Protein AF-0000000065790486 (afdb_homodimer)

Nearest PDB structures (foldseek):
  1aoz-assembly1_A  TM=9.910E-01  e=0.000E+00  Cucurbita melopepo
  6klg-assembly1_A  TM=8.891E-01  e=6.382E-52  Zea mays
  2ih9-assembly1_A  TM=8.666E-01  e=2.551E-41  Melanocarpus albomyces
  3div-assembly1_A  TM=8.352E-01  e=4.428E-42  Cerrena
  5lm8-assembly1_A  TM=8.153E-01  e=9.816E-42  Aspergillus niger

Organism: Cucurbita pepo var. melopepo (NCBI:txid3665)

InterPro domains:
  IPR001117 Multicopper oxidase, second cupredoxin domain [PF00394] (138-299)
  IPR002355 Multicopper oxidase, copper-binding site [PS00080] (506-517)
  IPR008972 Cupredoxin [G3DSA:2.60.40.420] (1-130)
  IPR008972 Cupredoxin [G3DSA:2.60.40.420] (131-336)
  IPR008972 Cupredoxin [G3DSA:2.60.40.420] (337-552)
  IPR008972 Cupredoxin [SSF49503] (3-147)
  IPR008972 Cupredoxin [SSF49503] (130-335)
  IPR008972 Cupredoxin [SSF49503] (339-540)
  IPR011706 Multicopper oxidase, C-terminal [PF07731] (408-524)
  IPR011707 Multicopper oxidase-like, N-terminal [PF07732] (10-125)
  IPR017760 L-ascorbate oxidase, plants [TIGR03388] (3-541)
  IPR033138 Multicopper oxidases, conserved site [PS00079] (501-521)
  IPR034258 Ascorbate oxidase, second cupredoxin domain [cd13871] (134-298)
  IPR034259 Ascorbate oxidase, first cupredoxin domain [cd13845] (4-123)
  IPR034267 Ascorbate oxidase, third cupredoxin domain [cd13893] (343-532)
  IPR045087 Multicopper oxidase [PTHR11709] (19-524)

Sequence (1104 aa):
SQIRHYKWEVEYMFWAPNCNENIVMGINGQFPGPTIRANAGDSVVVELTNKLHTEGVVIHWHGILQRGTPWADGTASISQCAINPGETFFYNFTVDNPGTFFYHGHLGMQRSAGLYGSLIVDPPQGKKEPFHYDGEINLLLSDWWHQSIHKQEVGLSSKPIRWIGEPQTILLNGRGQFDCSIAAKYDSNLEPCKLKGSESCAPYIFHVSPKKTYRIRIASTTALAALNFAIGNHQLLVVEADGNYVQPFYTSDIDIYSGESYSVLITTDQNPSENYWVSVGTRARHPNTPPGLTLLNYLPNSVSKLPTSPPPQTPAWDDFDRSKNFTYRITAAMGSPKPPVKFNRRIFLLNTQNVINGYVKWAINDVSLALPPTPYLGAMKYNLLHAFDQNPPPEVFPEDYDIDTPPTNEKTRIGNGVYQFKIGEVVDVILQNANMMKENLSETHPWHLHGHDFWVLGYGDGKFSAEEESSLNLKNPPLRNTVVIFPYGWTAIRFVADNPGVWAFHCHIEPHLHMGMGVVFAEGVEKVGRIPTKALACGGTAKSLINNPKNPSQIRHYKWEVEYMFWAPNCNENIVMGINGQFPGPTIRANAGDSVVVELTNKLHTEGVVIHWHGILQRGTPWADGTASISQCAINPGETFFYNFTVDNPGTFFYHGHLGMQRSAGLYGSLIVDPPQGKKEPFHYDGEINLLLSDWWHQSIHKQEVGLSSKPIRWIGEPQTILLNGRGQFDCSIAAKYDSNLEPCKLKGSESCAPYIFHVSPKKTYRIRIASTTALAALNFAIGNHQLLVVEADGNYVQPFYTSDIDIYSGESYSVLITTDQNPSENYWVSVGTRARHPNTPPGLTLLNYLPNSVSKLPTSPPPQTPAWDDFDRSKNFTYRITAAMGSPKPPVKFNRRIFLLNTQNVINGYVKWAINDVSLALPPTPYLGAMKYNLLHAFDQNPPPEVFPEDYDIDTPPTNEKTRIGNGVYQFKIGEVVDVILQNANMMKENLSETHPWHLHGHDFWVLGYGDGKFSAEEESSLNLKNPPLRNTVVIFPYGWTAIRFVADNPGVWAFHCHIEPHLHMGMGVVFAEGVEKVGRIPTKALACGGTAKSLINNPKNP

pLDDT: mean 95.93, std 5.56, range [37.62, 98.88]

Foldseek 3Di:
DEEAEEEWEWEWDWADQAPDIDIATDIPPDFQYDEAEEAAFYKYKYWYAYQYDFDFWWKAWFLAQQFLHQLLRTADLASFHTAGHGGIDIRIGGRHAFFKTKMAIHPQLNLQRRGMGTYGYHYPPPDDDPDDFDEEAEKEKEFHAPDHSVVQLVQQFDFVHDHRDGGQEIGISSAFHGQADCQCVVPVVHHHDPDPQPGSRRDDAAEDEAQTKYKYKYAYQYQAFWKKKAKPPKWWWWQDKARAGWDTDIDRMAIDGHSIMTITMIHRHPDLQFKIKIWMATAQDDDPYDIGIYIHHHPPHDRSRHGPDGHDDDPDRPPVVVNCVRQVPTWHDPPDDFDDPDAPEEFEWEWEWAADPSRIFIDTLLEFEDRFNFHPLLCVLQVVPVRFPADADHRYHDPPDDQQAHDPSPRHDYGHHAAEDEAFGKYKYKYFWGAYNDHPDTTKFKKFKHSWWKFWQDKFAADDDPVCVVVTHRDTTHTHGIDMHGGNMITMIITGRHRAGKIKIFGSNSSNVSRGGTHIYGYNSNPNPDHDPNRGCIDPSVVCCVVPVPSD/DEEAEEEWEWEWDWADQAPDIDIATDIPPDFQYDEAEEAAFYKYKYWYAYQYDFDFWWKAWFLAQQFLHQLLRTADLASFHTAGHGGIDIRIGGRHAFFKTKMAIHPQLNLQRRGMYTYGYHYPPPDDDPDDFDEEAEKEKEFHAPDHSVVQLVQQFDFVHDHRDGGQEIGISSAFHGQADCQCVVPVVHHHDDDPQPGSRRDDEAEDEAQTKYKYKYAYQYQAFWKKKAKPPKWWWWQDKARAGWDTDIDRIAIDGHSIMTITMIHRHPDLQFKIKIWMGTAQDDDPYDIGIYIHHHPPHDRSRHGPDGHDDDPDRPPVVVNCVRQVPTWHDPPDDFDDPDAPEEFEWEWEWAADPSRIFIDTLQEFADRFNFHPLLCVLQVVPVRFDADADHRYHDPPDDQQAHDPSPRHDYGNHEAEDEAFGKYKYKYFWGAYNDHPDTTKFKKFKHSWWKFWQDKFAADDDPVCVVVTHRDTTHTHGIDMHGGNMITMIITGRHRAGKMKIFGSNSSNVSRGGIHIYHYNSNPNPDHDCNRGCIDPSVVCCVVPVPSD

Structure (mmCIF, N/CA/C/O backbone):
data_AF-0000000065790486-model_v1
#
loop_
_entity.id
_entity.type
_entity.pdbx_description
1 polymer 'L-ascorbate oxidase'
#
loop_
_atom_site.group_PDB
_atom_site.id
_atom_site.type_symbol
_atom_site.label_atom_id
_atom_site.label_alt_id
_atom_site.label_comp_id
_atom_site.label_asym_id
_atom_site.label_entity_id
_atom_site.label_seq_id
_atom_site.pdbx_PDB_ins_code
_atom_site.Cartn_x
_atom_site.Cartn_y
_atom_site.Cartn_z
_atom_site.occupancy
_atom_site.B_iso_or_equiv
_atom_site.auth_seq_id
_atom_site.auth_comp_id
_atom_site.auth_asym_id
_atom_site.auth_atom_id
_atom_site.pdbx_PDB_model_num
ATOM 1 N N . SER A 1 1 ? 9.633 37.312 -9.703 1 84.88 1 SER A N 1
ATOM 2 C CA . SER A 1 1 ? 9.078 35.938 -9.641 1 84.88 1 SER A CA 1
ATOM 3 C C . SER A 1 1 ? 9.969 34.938 -10.359 1 84.88 1 SER A C 1
ATOM 5 O O . SER A 1 1 ? 10.492 35.219 -11.438 1 84.88 1 SER A O 1
ATOM 7 N N . GLN A 1 2 ? 10.352 33.969 -9.633 1 91.88 2 GLN A N 1
ATOM 8 C CA . GLN A 1 2 ? 11.211 32.906 -10.156 1 91.88 2 GLN A CA 1
ATOM 9 C C . GLN A 1 2 ? 10.492 31.562 -10.164 1 91.88 2 GLN A C 1
ATOM 11 O O . GLN A 1 2 ? 9.469 31.391 -9.484 1 91.88 2 GLN A O 1
ATOM 16 N N . ILE A 1 3 ? 10.945 30.75 -11.039 1 95.62 3 ILE A N 1
ATOM 17 C CA . ILE A 1 3 ? 10.477 29.375 -11.039 1 95.62 3 ILE A CA 1
ATOM 18 C C . ILE A 1 3 ? 11.422 28.5 -10.203 1 95.62 3 ILE A C 1
ATOM 20 O O . ILE A 1 3 ? 12.625 28.453 -10.461 1 95.62 3 ILE A O 1
ATOM 24 N N . ARG A 1 4 ? 10.93 27.953 -9.148 1 96.88 4 ARG A N 1
ATOM 25 C CA . ARG A 1 4 ? 11.664 26.984 -8.336 1 96.88 4 ARG A CA 1
ATOM 26 C C . ARG A 1 4 ? 11.32 25.562 -8.734 1 96.88 4 ARG A C 1
ATOM 28 O O . ARG A 1 4 ? 10.203 25.094 -8.516 1 96.88 4 ARG A O 1
ATOM 35 N N . HIS A 1 5 ? 12.305 24.828 -9.289 1 97.38 5 HIS A N 1
ATOM 36 C CA . HIS A 1 5 ? 12.055 23.484 -9.82 1 97.38 5 HIS A CA 1
ATOM 37 C C . HIS A 1 5 ? 12.633 22.422 -8.906 1 97.38 5 HIS A C 1
ATOM 39 O O . HIS A 1 5 ? 13.773 22.531 -8.453 1 97.38 5 HIS A O 1
ATOM 45 N N . TYR A 1 6 ? 11.852 21.422 -8.617 1 98.19 6 TYR A N 1
ATOM 46 C CA . TYR A 1 6 ? 12.242 20.281 -7.805 1 98.19 6 TYR A CA 1
ATOM 47 C C . TYR A 1 6 ? 11.906 18.969 -8.5 1 98.19 6 TYR A C 1
ATOM 49 O O . TYR A 1 6 ? 10.867 18.844 -9.156 1 98.19 6 TYR A O 1
ATOM 57 N N . LYS A 1 7 ? 12.773 18 -8.477 1 98.56 7 LYS A N 1
ATOM 58 C CA . LYS A 1 7 ? 12.523 16.625 -8.914 1 98.56 7 LYS A CA 1
ATOM 59 C C . LYS A 1 7 ? 12.445 15.672 -7.727 1 98.56 7 LYS A C 1
ATOM 61 O O . LYS A 1 7 ? 13.43 15.5 -7.004 1 98.56 7 LYS A O 1
ATOM 66 N N . TRP A 1 8 ? 11.289 15.109 -7.559 1 98.81 8 TRP A N 1
ATOM 67 C CA . TRP A 1 8 ? 11.062 14.297 -6.367 1 98.81 8 TRP A CA 1
ATOM 68 C C . TRP A 1 8 ? 10.719 12.859 -6.746 1 98.81 8 TRP A C 1
ATOM 70 O O . TRP A 1 8 ? 9.984 12.625 -7.707 1 98.81 8 TRP A O 1
ATOM 80 N N . GLU A 1 9 ? 11.305 11.93 -6.086 1 98.69 9 GLU A N 1
ATOM 81 C CA . GLU A 1 9 ? 10.898 10.523 -6.043 1 98.69 9 GLU A CA 1
ATOM 82 C C . GLU A 1 9 ? 10.383 10.141 -4.66 1 98.69 9 GLU A C 1
ATOM 84 O O . GLU A 1 9 ? 11.094 10.297 -3.664 1 98.69 9 GLU A O 1
ATOM 89 N N . VAL A 1 10 ? 9.141 9.695 -4.594 1 98.81 10 VAL A N 1
ATOM 90 C CA . VAL A 1 10 ? 8.562 9.242 -3.334 1 98.81 10 VAL A CA 1
ATOM 91 C C . VAL A 1 10 ? 8.695 7.723 -3.227 1 98.81 10 VAL A C 1
ATOM 93 O O . VAL A 1 10 ? 8.305 6.992 -4.145 1 98.81 10 VAL A O 1
ATOM 96 N N . GLU A 1 11 ? 9.211 7.238 -2.148 1 98.44 11 GLU A N 1
ATOM 97 C CA . GLU A 1 11 ? 9.406 5.805 -1.949 1 98.44 11 GLU A CA 1
ATOM 98 C C . GLU A 1 11 ? 9.383 5.445 -0.467 1 98.44 11 GLU A C 1
ATOM 100 O O . GLU A 1 11 ? 9.516 6.32 0.392 1 98.44 11 GLU A O 1
ATOM 105 N N . TYR A 1 12 ? 9.141 4.168 -0.154 1 98.44 12 TYR A N 1
ATOM 106 C CA . TYR A 1 12 ? 9.445 3.658 1.177 1 98.44 12 TYR A CA 1
ATOM 107 C C . TYR A 1 12 ? 10.93 3.371 1.323 1 98.44 12 TYR A C 1
ATOM 109 O O . TYR A 1 12 ? 11.586 2.926 0.374 1 98.44 12 TYR A O 1
ATOM 117 N N . MET A 1 13 ? 11.469 3.594 2.475 1 98 13 MET A N 1
ATOM 118 C CA . MET A 1 13 ? 12.859 3.299 2.795 1 98 13 MET A CA 1
ATOM 119 C C . MET A 1 13 ? 13.008 2.875 4.254 1 98 13 MET A C 1
ATOM 121 O O . MET A 1 13 ? 12.172 3.217 5.09 1 98 13 MET A O 1
ATOM 125 N N . PHE A 1 14 ? 14 2.07 4.562 1 97.75 14 PHE A N 1
ATOM 126 C CA . PHE A 1 14 ? 14.32 1.779 5.957 1 97.75 14 PHE A CA 1
ATOM 127 C C . PHE A 1 14 ? 14.898 3.006 6.648 1 97.75 14 PHE A C 1
ATOM 129 O O . PHE A 1 14 ? 15.711 3.727 6.062 1 97.75 14 PHE A O 1
ATOM 136 N N . TRP A 1 15 ? 14.445 3.312 7.773 1 97.44 15 TRP A N 1
ATOM 137 C CA . TRP A 1 15 ? 14.906 4.418 8.609 1 97.44 15 TRP A CA 1
ATOM 138 C C . TRP A 1 15 ? 14.672 4.117 10.086 1 97.44 15 TRP A C 1
ATOM 140 O O . TRP A 1 15 ? 14.125 3.07 10.43 1 97.44 15 TRP A O 1
ATOM 150 N N . ALA A 1 16 ? 15.25 4.914 10.969 1 97.12 16 ALA A N 1
ATOM 151 C CA . ALA A 1 16 ? 15.062 4.758 12.406 1 97.12 16 ALA A CA 1
ATOM 152 C C . ALA A 1 16 ? 14.828 6.105 13.078 1 97.12 16 ALA A C 1
ATOM 154 O O . ALA A 1 16 ? 15.727 6.645 13.727 1 97.12 16 ALA A O 1
ATOM 155 N N . PRO A 1 17 ? 13.57 6.598 12.961 1 97.12 17 PRO A N 1
ATOM 156 C CA . PRO A 1 17 ? 13.289 7.934 13.492 1 97.12 17 PRO A CA 1
ATOM 157 C C . PRO A 1 17 ? 13.531 8.031 15 1 97.12 17 PRO A C 1
ATOM 159 O O . PRO A 1 17 ? 13.828 9.117 15.508 1 97.12 17 PRO A O 1
ATOM 162 N N . ASN A 1 18 ? 13.344 6.969 15.75 1 97.44 18 ASN A N 1
ATOM 163 C CA . ASN A 1 18 ? 13.531 6.957 17.203 1 97.44 18 ASN A CA 1
ATOM 164 C C . ASN A 1 18 ? 14.391 5.773 17.641 1 97.44 18 ASN A C 1
ATOM 166 O O . ASN A 1 18 ? 14.109 5.141 18.656 1 97.44 18 ASN A O 1
ATOM 170 N N . CYS A 1 19 ? 15.32 5.371 16.844 1 95.81 19 CYS A N 1
ATOM 171 C CA . CYS A 1 19 ? 16.344 4.348 17.031 1 95.81 19 CYS A CA 1
ATOM 172 C C . CYS A 1 19 ? 15.742 2.951 16.922 1 95.81 19 CYS A C 1
ATOM 174 O O . CYS A 1 19 ? 16.422 1.955 17.172 1 95.81 19 CYS A O 1
ATOM 176 N N . ASN A 1 20 ? 14.516 2.836 16.656 1 96.56 20 ASN A N 1
ATOM 177 C CA . ASN A 1 20 ? 13.852 1.607 16.234 1 96.56 20 ASN A CA 1
ATOM 178 C C . ASN A 1 20 ? 13.594 1.6 14.727 1 96.56 20 ASN A C 1
ATOM 180 O O . ASN A 1 20 ? 12.805 2.4 14.219 1 96.56 20 ASN A O 1
ATOM 184 N N . GLU A 1 21 ? 14.219 0.674 14.039 1 96.44 21 GLU A N 1
ATOM 185 C CA . GLU A 1 21 ? 14.141 0.672 12.578 1 96.44 21 GLU A CA 1
ATOM 186 C C . GLU A 1 21 ? 12.75 0.271 12.102 1 96.44 21 GLU A C 1
ATOM 188 O O . GLU A 1 21 ? 12.117 -0.616 12.68 1 96.44 21 GLU A O 1
ATOM 193 N N . ASN A 1 22 ? 12.281 0.844 11.109 1 96.94 22 ASN A N 1
ATOM 194 C CA . ASN A 1 22 ? 11.039 0.578 10.391 1 96.94 22 ASN A CA 1
ATOM 195 C C . ASN A 1 22 ? 11.094 1.123 8.961 1 96.94 22 ASN A C 1
ATOM 197 O O . ASN A 1 22 ? 12.156 1.536 8.492 1 96.94 22 ASN A O 1
ATOM 201 N N . ILE A 1 23 ? 10.008 1.028 8.25 1 97.75 23 ILE A N 1
ATOM 202 C CA . ILE A 1 23 ? 9.977 1.684 6.945 1 97.75 23 ILE A CA 1
ATOM 203 C C . ILE A 1 23 ? 9.266 3.031 7.062 1 97.75 23 ILE A C 1
ATOM 205 O O . ILE A 1 23 ? 8.305 3.168 7.824 1 97.75 23 ILE A O 1
ATOM 209 N N . VAL A 1 24 ? 9.805 4.043 6.398 1 98.19 24 VAL A N 1
ATOM 210 C CA . VAL A 1 24 ? 9.234 5.387 6.344 1 98.19 24 VAL A CA 1
ATOM 211 C C . VAL A 1 24 ? 9.047 5.809 4.891 1 98.19 24 VAL A C 1
ATOM 213 O O . VAL A 1 24 ? 9.773 5.352 4.004 1 98.19 24 VAL A O 1
ATOM 216 N N . MET A 1 25 ? 8.008 6.539 4.605 1 98.44 25 MET A N 1
ATOM 217 C CA . MET A 1 25 ? 7.855 7.16 3.291 1 98.44 25 MET A CA 1
ATOM 218 C C . MET A 1 25 ? 8.719 8.414 3.178 1 98.44 25 MET A C 1
ATOM 220 O O . MET A 1 25 ? 8.531 9.367 3.938 1 98.44 25 MET A O 1
ATOM 224 N N . GLY A 1 26 ? 9.68 8.391 2.307 1 98.31 26 GLY A N 1
ATOM 225 C CA . GLY A 1 26 ? 10.586 9.516 2.135 1 98.31 26 GLY A CA 1
ATOM 226 C C . GLY A 1 26 ? 10.602 10.055 0.718 1 98.31 26 GLY A C 1
ATOM 227 O O . GLY A 1 26 ? 9.891 9.547 -0.155 1 98.31 26 GLY A O 1
ATOM 228 N N . ILE A 1 27 ? 11.227 11.125 0.524 1 98.69 27 ILE A N 1
ATOM 229 C CA . ILE A 1 27 ? 11.422 11.781 -0.765 1 98.69 27 ILE A CA 1
ATOM 230 C C . ILE A 1 27 ? 12.914 11.883 -1.068 1 98.69 27 ILE A C 1
ATOM 232 O O . ILE A 1 27 ? 13.68 12.445 -0.279 1 98.69 27 ILE A O 1
ATOM 236 N N . ASN A 1 28 ? 13.344 11.367 -2.213 1 97.94 28 ASN A N 1
ATOM 237 C CA . ASN A 1 28 ? 14.734 11.43 -2.645 1 97.94 28 ASN A CA 1
ATOM 238 C C . ASN A 1 28 ? 15.672 10.875 -1.575 1 97.94 28 ASN A C 1
ATOM 240 O O . ASN A 1 28 ? 16.734 11.453 -1.315 1 97.94 28 ASN A O 1
ATOM 244 N N . GLY A 1 29 ? 15.25 9.867 -0.868 1 96.12 29 GLY A N 1
ATOM 245 C CA . GLY A 1 29 ? 16.078 9.219 0.132 1 96.12 29 GLY A CA 1
ATOM 246 C C . GLY A 1 29 ? 16.172 10 1.428 1 96.12 29 GLY A C 1
ATOM 247 O O . GLY A 1 29 ? 17.047 9.734 2.256 1 96.12 29 GLY A O 1
ATOM 248 N N . GLN A 1 30 ? 15.266 10.93 1.55 1 96.5 30 GLN A N 1
ATOM 249 C CA . GLN A 1 30 ? 15.328 11.805 2.717 1 96.5 30 GLN A CA 1
ATOM 250 C C . GLN A 1 30 ? 14.055 11.703 3.547 1 96.5 30 GLN A C 1
ATOM 252 O O . GLN A 1 30 ? 12.953 11.586 2.998 1 96.5 30 GLN A O 1
ATOM 257 N N . PHE A 1 31 ? 14.258 11.797 5.023 1 98 31 PHE A N 1
ATOM 258 C CA . PHE A 1 31 ? 13.164 11.898 5.984 1 98 31 PHE A CA 1
ATOM 259 C C . PHE A 1 31 ? 13.516 12.867 7.105 1 98 31 PHE A C 1
ATOM 261 O O . PHE A 1 31 ? 14.562 12.734 7.742 1 98 31 PHE A O 1
ATOM 268 N N . PRO A 1 32 ? 12.68 13.875 7.34 1 98.12 32 PRO A N 1
ATOM 269 C CA . PRO A 1 32 ? 11.516 14.273 6.543 1 98.12 32 PRO A CA 1
ATOM 270 C C . PRO A 1 32 ? 11.898 14.711 5.129 1 98.12 32 PRO A C 1
ATOM 272 O O . PRO A 1 32 ? 13.086 14.773 4.793 1 98.12 32 PRO A O 1
ATOM 275 N N . GLY A 1 33 ? 10.883 14.891 4.309 1 98.44 33 GLY A N 1
ATOM 276 C CA . GLY A 1 33 ? 11.141 15.336 2.949 1 98.44 33 GLY A CA 1
ATOM 277 C C . GLY A 1 33 ? 11.883 16.656 2.887 1 98.44 33 GLY A C 1
ATOM 278 O O . GLY A 1 33 ? 12.031 17.344 3.9 1 98.44 33 GLY A O 1
ATOM 279 N N . PRO A 1 34 ? 12.352 17.016 1.718 1 98.12 34 PRO A N 1
ATOM 280 C CA . PRO A 1 34 ? 13.133 18.25 1.569 1 98.12 34 PRO A CA 1
ATOM 281 C C . PRO A 1 34 ? 12.305 19.5 1.821 1 98.12 34 PRO A C 1
ATOM 283 O O . PRO A 1 34 ? 11.109 19.531 1.509 1 98.12 34 PRO A O 1
ATOM 286 N N . THR A 1 35 ? 12.977 20.516 2.361 1 98.12 35 THR A N 1
ATOM 287 C CA . THR A 1 35 ? 12.336 21.812 2.559 1 98.12 35 THR A CA 1
ATOM 288 C C . THR A 1 35 ? 12.242 22.578 1.24 1 98.12 35 THR A C 1
ATOM 290 O O . THR A 1 35 ? 13.227 22.688 0.508 1 98.12 35 THR A O 1
ATOM 293 N N . ILE A 1 36 ? 11.102 23.031 0.894 1 98.38 36 ILE A N 1
ATOM 294 C CA . ILE A 1 36 ? 10.938 23.969 -0.2 1 98.38 36 ILE A CA 1
ATOM 295 C C . ILE A 1 36 ? 11.039 25.406 0.335 1 98.38 36 ILE A C 1
ATOM 297 O O . ILE A 1 36 ? 10.391 25.75 1.327 1 98.38 36 ILE A O 1
ATOM 301 N N . ARG A 1 37 ? 11.859 26.203 -0.254 1 97.38 37 ARG A N 1
ATOM 302 C CA . ARG A 1 37 ? 11.93 27.625 0.058 1 97.38 37 ARG A CA 1
ATOM 303 C C . ARG A 1 37 ? 11.773 28.469 -1.203 1 97.38 37 ARG A C 1
ATOM 305 O O . ARG A 1 37 ? 12.391 28.172 -2.232 1 97.38 37 ARG A O 1
ATOM 312 N N . ALA A 1 38 ? 10.914 29.406 -1.113 1 97.62 38 ALA A N 1
ATOM 313 C CA . ALA A 1 38 ? 10.641 30.312 -2.232 1 97.62 38 ALA A CA 1
ATOM 314 C C . ALA A 1 38 ? 10.266 31.703 -1.739 1 97.62 38 ALA A C 1
ATOM 316 O O . ALA A 1 38 ? 10.164 31.938 -0.532 1 97.62 38 ALA A O 1
ATOM 317 N N . ASN A 1 39 ? 10.203 32.656 -2.691 1 97.12 39 ASN A N 1
ATOM 318 C CA . ASN A 1 39 ? 9.672 34 -2.408 1 97.12 39 ASN A CA 1
ATOM 319 C C . ASN A 1 39 ? 8.227 34.125 -2.877 1 97.12 39 ASN A C 1
ATOM 321 O O . ASN A 1 39 ? 7.832 33.531 -3.875 1 97.12 39 ASN A O 1
ATOM 325 N N . ALA A 1 40 ? 7.492 34.906 -2.107 1 97.31 40 ALA A N 1
ATOM 326 C CA . ALA A 1 40 ? 6.121 35.188 -2.543 1 97.31 40 ALA A CA 1
ATOM 327 C C . ALA A 1 40 ? 6.094 35.656 -3.992 1 97.31 40 ALA A C 1
ATOM 329 O O . ALA A 1 40 ? 6.859 36.531 -4.379 1 97.31 40 ALA A O 1
ATOM 330 N N . GLY A 1 41 ? 5.273 35 -4.754 1 96.06 41 GLY A N 1
ATOM 331 C CA . GLY A 1 41 ? 5.184 35.312 -6.172 1 96.06 41 GLY A CA 1
ATOM 332 C C . GLY A 1 41 ? 5.898 34.312 -7.051 1 96.06 41 GLY A C 1
ATOM 333 O O . GLY A 1 41 ? 5.664 34.25 -8.258 1 96.06 41 GLY A O 1
ATOM 334 N N . ASP A 1 42 ? 6.762 33.5 -6.441 1 97.44 42 ASP A N 1
ATOM 335 C CA . ASP A 1 42 ? 7.473 32.469 -7.199 1 97.44 42 ASP A CA 1
ATOM 336 C C . ASP A 1 42 ? 6.527 31.359 -7.625 1 97.44 42 ASP A C 1
ATOM 338 O O . ASP A 1 42 ? 5.488 31.141 -6.996 1 97.44 42 ASP A O 1
ATOM 342 N N . SER A 1 43 ? 6.883 30.703 -8.711 1 97.75 43 SER A N 1
ATOM 343 C CA . SER A 1 43 ? 6.254 29.438 -9.094 1 97.75 43 SER A CA 1
ATOM 344 C C . SER A 1 43 ? 7.055 28.25 -8.586 1 97.75 43 SER A C 1
ATOM 346 O O . SER A 1 43 ? 8.273 28.203 -8.742 1 97.75 43 SER A O 1
ATOM 348 N N . VAL A 1 44 ? 6.367 27.359 -7.938 1 98.5 44 VAL A N 1
ATOM 349 C CA . VAL A 1 44 ? 6.973 26.109 -7.488 1 98.5 44 VAL A CA 1
ATOM 350 C C . VAL A 1 44 ? 6.559 24.969 -8.414 1 98.5 44 VAL A C 1
ATOM 352 O O . VAL A 1 44 ? 5.367 24.719 -8.594 1 98.5 44 VAL A O 1
ATOM 355 N N . VAL A 1 45 ? 7.508 24.375 -9.047 1 98.56 45 VAL A N 1
ATOM 356 C CA . VAL A 1 45 ? 7.273 23.234 -9.93 1 98.56 45 VAL A CA 1
ATOM 357 C C . VAL A 1 45 ? 7.91 21.969 -9.336 1 98.56 45 VAL A C 1
ATOM 359 O O . VAL A 1 45 ? 9.133 21.906 -9.172 1 98.56 45 VAL A O 1
ATOM 362 N N . VAL A 1 46 ? 7.121 21 -8.969 1 98.69 46 VAL A N 1
ATOM 363 C CA . VAL A 1 46 ? 7.609 19.734 -8.43 1 98.69 46 VAL A CA 1
ATOM 364 C C . VAL A 1 46 ? 7.281 18.609 -9.398 1 98.69 46 VAL A C 1
ATOM 366 O O . VAL A 1 46 ? 6.113 18.266 -9.594 1 98.69 46 VAL A O 1
ATOM 369 N N . GLU A 1 47 ? 8.281 18.109 -10.07 1 98.56 47 GLU A N 1
ATOM 370 C CA . GLU A 1 47 ? 8.172 16.859 -10.828 1 98.56 47 GLU A CA 1
ATOM 371 C C . GLU A 1 47 ? 8.227 15.648 -9.914 1 98.56 47 GLU A C 1
ATOM 373 O O . GLU A 1 47 ? 9.312 15.211 -9.516 1 98.56 47 GLU A O 1
ATOM 378 N N . LEU A 1 48 ? 7.062 15.078 -9.617 1 98.69 48 LEU A N 1
ATOM 379 C CA . LEU A 1 48 ? 6.973 14 -8.641 1 98.69 48 LEU A CA 1
ATOM 380 C C . LEU A 1 48 ? 6.801 12.648 -9.328 1 98.69 48 LEU A C 1
ATOM 382 O O . LEU A 1 48 ? 5.832 12.438 -10.062 1 98.69 48 LEU A O 1
ATOM 386 N N . THR A 1 49 ? 7.742 11.742 -9.133 1 98.56 49 THR A N 1
ATOM 387 C CA . THR A 1 49 ? 7.629 10.359 -9.586 1 98.56 49 THR A CA 1
ATOM 388 C C . THR A 1 49 ? 7.289 9.43 -8.43 1 98.56 49 THR A C 1
ATOM 390 O O . THR A 1 49 ? 7.953 9.453 -7.391 1 98.56 49 THR A O 1
ATOM 393 N N . ASN A 1 50 ? 6.234 8.688 -8.602 1 98.62 50 ASN A N 1
ATOM 394 C CA . ASN A 1 50 ? 5.828 7.707 -7.598 1 98.62 50 ASN A CA 1
ATOM 395 C C . ASN A 1 50 ? 6.648 6.426 -7.699 1 98.62 50 ASN A C 1
ATOM 397 O O . ASN A 1 50 ? 6.438 5.621 -8.609 1 98.62 50 ASN A O 1
ATOM 401 N N . LYS A 1 51 ? 7.527 6.203 -6.734 1 98.25 51 LYS A N 1
ATOM 402 C CA . LYS A 1 51 ? 8.359 5.008 -6.727 1 98.25 51 LYS A CA 1
ATOM 403 C C . LYS A 1 51 ? 7.844 3.982 -5.723 1 98.25 51 LYS A C 1
ATOM 405 O O . LYS A 1 51 ? 8.547 3.021 -5.391 1 98.25 51 LYS A O 1
ATOM 410 N N . LEU A 1 52 ? 6.648 4.203 -5.195 1 98.25 52 LEU A N 1
ATOM 411 C CA . LEU A 1 52 ? 6.02 3.166 -4.387 1 98.25 52 LEU A CA 1
ATOM 412 C C . LEU A 1 52 ? 5.656 1.958 -5.242 1 98.25 52 LEU A C 1
ATOM 414 O O . LEU A 1 52 ? 5.359 2.1 -6.43 1 98.25 52 LEU A O 1
ATOM 418 N N . HIS A 1 53 ? 5.605 0.811 -4.609 1 96.88 53 HIS A N 1
ATOM 419 C CA . HIS A 1 53 ? 5.473 -0.417 -5.387 1 96.88 53 HIS A CA 1
ATOM 420 C C . HIS A 1 53 ? 4.035 -0.626 -5.844 1 96.88 53 HIS A C 1
ATOM 422 O O . HIS A 1 53 ? 3.795 -1.112 -6.953 1 96.88 53 HIS A O 1
ATOM 428 N N . THR A 1 54 ? 3.098 -0.307 -4.965 1 98.12 54 THR A N 1
ATOM 429 C CA . THR A 1 54 ? 1.725 -0.655 -5.312 1 98.12 54 THR A CA 1
ATOM 430 C C . THR A 1 54 ? 0.771 0.482 -4.957 1 98.12 54 THR A C 1
ATOM 432 O O . THR A 1 54 ? -0.391 0.477 -5.371 1 98.12 54 THR A O 1
ATOM 435 N N . GLU A 1 55 ? 1.197 1.508 -4.184 1 98.56 55 GLU A N 1
ATOM 436 C CA . GLU A 1 55 ? 0.326 2.555 -3.656 1 98.56 55 GLU A CA 1
ATOM 437 C C . GLU A 1 55 ? 0.32 3.777 -4.566 1 98.56 55 GLU A C 1
ATOM 439 O O . GLU A 1 55 ? 1.349 4.133 -5.148 1 98.56 55 GLU A O 1
ATOM 444 N N . GLY A 1 56 ? -0.881 4.418 -4.656 1 98.31 56 GLY A N 1
ATOM 445 C CA . GLY A 1 56 ? -0.917 5.77 -5.191 1 98.31 56 GLY A CA 1
ATOM 446 C C . GLY A 1 56 ? -0.422 6.812 -4.207 1 98.31 56 GLY A C 1
ATOM 447 O O . GLY A 1 56 ? -0.277 6.535 -3.016 1 98.31 56 GLY A O 1
ATOM 448 N N . VAL A 1 57 ? -0.149 8.008 -4.719 1 98.69 57 VAL A N 1
ATOM 449 C CA . VAL A 1 57 ? 0.33 9.055 -3.818 1 98.69 57 VAL A CA 1
ATOM 450 C C . VAL A 1 57 ? -0.113 10.422 -4.332 1 98.69 57 VAL A C 1
ATOM 452 O O . VAL A 1 57 ? -0.331 10.594 -5.535 1 98.69 57 VAL A O 1
ATOM 455 N N . VAL A 1 58 ? -0.347 11.344 -3.477 1 98.69 58 VAL A N 1
ATOM 456 C CA . VAL A 1 58 ? -0.524 12.766 -3.76 1 98.69 58 VAL A CA 1
ATOM 457 C C . VAL A 1 58 ? 0.109 13.602 -2.646 1 98.69 58 VAL A C 1
ATOM 459 O O . VAL A 1 58 ? 0.294 13.109 -1.529 1 98.69 58 VAL A O 1
ATOM 462 N N . ILE A 1 59 ? 0.471 14.812 -2.951 1 98.81 59 ILE A N 1
ATOM 463 C CA . ILE A 1 59 ? 1 15.727 -1.949 1 98.81 59 ILE A CA 1
ATOM 464 C C . ILE A 1 59 ? 0.12 16.969 -1.875 1 98.81 59 ILE A C 1
ATOM 466 O O . ILE A 1 59 ? -0.148 17.609 -2.896 1 98.81 59 ILE A O 1
ATOM 470 N N . HIS A 1 60 ? -0.329 17.203 -0.734 1 98.88 60 HIS A N 1
ATOM 471 C CA . HIS A 1 60 ? -1.043 18.438 -0.444 1 98.88 60 HIS A CA 1
ATOM 472 C C . HIS A 1 60 ? -0.088 19.531 0.036 1 98.88 60 HIS A C 1
ATOM 474 O O . HIS A 1 60 ? 0.755 19.281 0.901 1 98.88 60 HIS A O 1
ATOM 480 N N . TRP A 1 61 ? -0.237 20.703 -0.521 1 98.81 61 TRP A N 1
ATOM 481 C CA . TRP A 1 61 ? 0.554 21.875 -0.158 1 98.81 61 TRP A CA 1
ATOM 482 C C . TRP A 1 61 ? -0.197 22.75 0.837 1 98.81 61 TRP A C 1
ATOM 484 O O . TRP A 1 61 ? -0.831 23.734 0.452 1 98.81 61 TRP A O 1
ATOM 494 N N . HIS A 1 62 ? 0.024 22.422 2.039 1 98.69 62 HIS A N 1
ATOM 495 C CA . HIS A 1 62 ? -0.802 22.891 3.145 1 98.69 62 HIS A CA 1
ATOM 496 C C . HIS A 1 62 ? -0.666 24.406 3.332 1 98.69 62 HIS A C 1
ATOM 498 O O . HIS A 1 62 ? 0.425 24.891 3.621 1 98.69 62 HIS A O 1
ATOM 504 N N . GLY A 1 63 ? -1.738 25.109 3.203 1 98.25 63 GLY A N 1
ATOM 505 C CA . GLY A 1 63 ? -1.772 26.547 3.418 1 98.25 63 GLY A CA 1
ATOM 506 C C . GLY A 1 63 ? -1.612 27.344 2.139 1 98.25 63 GLY A C 1
ATOM 507 O O . GLY A 1 63 ? -1.804 28.562 2.133 1 98.25 63 GLY A O 1
ATOM 508 N N . ILE A 1 64 ? -1.239 26.688 1.044 1 98.62 64 ILE A N 1
ATOM 509 C CA . ILE A 1 64 ? -1.091 27.359 -0.243 1 98.62 64 ILE A CA 1
ATOM 510 C C . ILE A 1 64 ? -2.453 27.484 -0.919 1 98.62 64 ILE A C 1
ATOM 512 O O . ILE A 1 64 ? -3.223 26.516 -0.966 1 98.62 64 ILE A O 1
ATOM 516 N N . LEU A 1 65 ? -2.781 28.594 -1.479 1 98.06 65 LEU A N 1
ATOM 517 C CA . LEU A 1 65 ? -4.129 28.922 -1.931 1 98.06 65 LEU A CA 1
ATOM 518 C C . LEU A 1 65 ? -4.43 28.25 -3.27 1 98.06 65 LEU A C 1
ATOM 520 O O . LEU A 1 65 ? -5.594 28.047 -3.611 1 98.06 65 LEU A O 1
ATOM 524 N N . GLN A 1 66 ? -3.395 28.016 -4.098 1 98.25 66 GLN A N 1
ATOM 525 C CA . GLN A 1 66 ? -3.531 27.328 -5.379 1 98.25 66 GLN A CA 1
ATOM 526 C C . GLN A 1 66 ? -4.434 28.125 -6.328 1 98.25 66 GLN A C 1
ATOM 528 O O . GLN A 1 66 ? -5.258 27.531 -7.035 1 98.25 66 GLN A O 1
ATOM 533 N N . ARG A 1 67 ? -4.387 29.438 -6.352 1 97.5 67 ARG A N 1
ATOM 534 C CA . ARG A 1 67 ? -5.199 30.25 -7.25 1 97.5 67 ARG A CA 1
ATOM 535 C C . ARG A 1 67 ? -4.922 29.891 -8.711 1 97.5 67 ARG A C 1
ATOM 537 O O . ARG A 1 67 ? -3.777 29.953 -9.164 1 97.5 67 ARG A O 1
ATOM 544 N N . GLY A 1 68 ? -5.965 29.484 -9.43 1 97.44 68 GLY A N 1
ATOM 545 C CA . GLY A 1 68 ? -5.859 29.172 -10.844 1 97.44 68 GLY A CA 1
ATOM 546 C C . GLY A 1 68 ? -5.375 27.766 -11.117 1 97.44 68 GLY A C 1
ATOM 547 O O . GLY A 1 68 ? -5.355 27.312 -12.266 1 97.44 68 GLY A O 1
ATOM 548 N N . THR A 1 69 ? -4.992 27.031 -10.055 1 98.25 69 THR A N 1
ATOM 549 C CA . THR A 1 69 ? -4.457 25.688 -10.234 1 98.25 69 THR A CA 1
ATOM 550 C C . THR A 1 69 ? -5.035 24.734 -9.195 1 98.25 69 THR A C 1
ATOM 552 O O . THR A 1 69 ? -4.293 24 -8.531 1 98.25 69 THR A O 1
ATOM 555 N N . PRO A 1 70 ? -6.336 24.594 -9.062 1 98.56 70 PRO A N 1
ATOM 556 C CA . PRO A 1 70 ? -6.918 23.766 -8.016 1 98.56 70 PRO A CA 1
ATOM 557 C C . PRO A 1 70 ? -6.523 22.297 -8.141 1 98.56 70 PRO A C 1
ATOM 559 O O . PRO A 1 70 ? -6.504 21.562 -7.141 1 98.56 70 PRO A O 1
ATOM 562 N N . TRP A 1 71 ? -6.168 21.781 -9.352 1 98 71 TRP A N 1
ATOM 563 C CA . TRP A 1 71 ? -5.727 20.406 -9.539 1 98 71 TRP A CA 1
ATOM 564 C C . TRP A 1 71 ? -4.387 20.156 -8.852 1 98 71 TRP A C 1
ATOM 566 O O . TRP A 1 71 ? -4 19.016 -8.617 1 98 71 TRP A O 1
ATOM 576 N N . ALA A 1 72 ? -3.684 21.234 -8.5 1 98.56 72 ALA A N 1
ATOM 577 C CA . ALA A 1 72 ? -2.365 21.125 -7.879 1 98.56 72 ALA A CA 1
ATOM 578 C C . ALA A 1 72 ? -2.475 21.125 -6.359 1 98.56 72 ALA A C 1
ATOM 580 O O . ALA A 1 72 ? -1.468 21 -5.656 1 98.56 72 ALA A O 1
ATOM 581 N N . ASP A 1 73 ? -3.699 21.234 -5.809 1 98.5 73 ASP A N 1
ATOM 582 C CA . ASP A 1 73 ? -3.9 21.188 -4.367 1 98.5 73 ASP A CA 1
ATOM 583 C C . ASP A 1 73 ? -3.398 19.859 -3.785 1 98.5 73 ASP A C 1
ATOM 585 O O . ASP A 1 73 ? -2.951 19.812 -2.639 1 98.5 73 ASP A O 1
ATOM 589 N N . GLY A 1 74 ? -3.52 18.797 -4.594 1 98.25 74 GLY A N 1
ATOM 590 C CA . GLY A 1 74 ? -2.943 17.516 -4.203 1 98.25 74 GLY A CA 1
ATOM 591 C C . GLY A 1 74 ? -3.822 16.734 -3.244 1 98.25 74 GLY A C 1
ATOM 592 O O . GLY A 1 74 ? -3.361 16.297 -2.189 1 98.25 74 GLY A O 1
ATOM 593 N N . THR A 1 75 ? -5.113 16.562 -3.576 1 98.12 75 THR A N 1
ATOM 594 C CA . THR A 1 75 ? -6.055 15.766 -2.799 1 98.12 75 THR A CA 1
ATOM 595 C C . THR A 1 75 ? -6.719 14.703 -3.674 1 98.12 75 THR A C 1
ATOM 597 O O . THR A 1 75 ? -7.617 15.016 -4.461 1 98.12 75 THR A O 1
ATOM 600 N N . ALA A 1 76 ? -6.387 13.461 -3.447 1 97.31 76 ALA A N 1
ATOM 601 C CA . ALA A 1 76 ? -6.977 12.375 -4.23 1 97.31 76 ALA A CA 1
ATOM 602 C C . ALA A 1 76 ? -8.5 12.375 -4.102 1 97.31 76 ALA A C 1
ATOM 604 O O . ALA A 1 76 ? -9.031 12.609 -3.016 1 97.31 76 ALA A O 1
ATOM 605 N N . SER A 1 77 ? -9.25 12.117 -5.188 1 97.5 77 SER A N 1
ATOM 606 C CA . SER A 1 77 ? -10.703 11.992 -5.262 1 97.5 77 SER A CA 1
ATOM 607 C C . SER A 1 77 ? -11.383 13.359 -5.219 1 97.5 77 SER A C 1
ATOM 609 O O . SER A 1 77 ? -12.586 13.469 -5.438 1 97.5 77 SER A O 1
ATOM 611 N N . ILE A 1 78 ? -10.578 14.438 -4.93 1 98.38 78 ILE A N 1
ATOM 612 C CA . ILE A 1 78 ? -11.188 15.758 -4.836 1 98.38 78 ILE A CA 1
ATOM 613 C C . ILE A 1 78 ? -10.633 16.656 -5.934 1 98.38 78 ILE A C 1
ATOM 615 O O . ILE A 1 78 ? -11.328 16.969 -6.91 1 98.38 78 ILE A O 1
ATOM 619 N N . SER A 1 79 ? -9.328 16.906 -5.879 1 98.31 79 SER A N 1
ATOM 620 C CA . SER A 1 79 ? -8.75 17.828 -6.844 1 98.31 79 SER A CA 1
ATOM 621 C C . SER A 1 79 ? -8.07 17.094 -7.984 1 98.31 79 SER A C 1
ATOM 623 O O . SER A 1 79 ? -7.891 17.641 -9.078 1 98.31 79 SER A O 1
ATOM 625 N N . GLN A 1 80 ? -7.672 15.867 -7.766 1 98 80 GLN A N 1
ATOM 626 C CA . GLN A 1 80 ? -6.922 15.109 -8.758 1 98 80 GLN A CA 1
ATOM 627 C C . GLN A 1 80 ? -7.012 13.609 -8.5 1 98 80 GLN A C 1
ATOM 629 O O . GLN A 1 80 ? -7.477 13.188 -7.438 1 98 80 GLN A O 1
ATOM 634 N N . CYS A 1 81 ? -6.598 12.82 -9.477 1 97 81 CYS A N 1
ATOM 635 C CA . CYS A 1 81 ? -6.352 11.391 -9.312 1 97 81 CYS A CA 1
ATOM 636 C C . CYS A 1 81 ? -5.059 11.148 -8.539 1 97 81 CYS A C 1
ATOM 638 O O . CYS A 1 81 ? -4.137 11.961 -8.594 1 97 81 CYS A O 1
ATOM 640 N N . ALA A 1 82 ? -4.996 10.023 -7.812 1 97.94 82 ALA A N 1
ATOM 641 C CA . ALA A 1 82 ? -3.709 9.602 -7.258 1 97.94 82 ALA A CA 1
ATOM 642 C C . ALA A 1 82 ? -2.707 9.305 -8.367 1 97.94 82 ALA A C 1
ATOM 644 O O . ALA A 1 82 ? -3.088 8.852 -9.453 1 97.94 82 ALA A O 1
ATOM 645 N N . ILE A 1 83 ? -1.452 9.617 -8.164 1 98.06 83 ILE A N 1
ATOM 646 C CA . ILE A 1 83 ? -0.366 9.266 -9.07 1 98.06 83 ILE A CA 1
ATOM 647 C C . ILE A 1 83 ? -0.003 7.797 -8.898 1 98.06 83 ILE A C 1
ATOM 649 O O . ILE A 1 83 ? 0.457 7.383 -7.836 1 98.06 83 ILE A O 1
ATOM 653 N N . ASN A 1 84 ? -0.188 7.008 -9.922 1 97.19 84 ASN A N 1
ATOM 654 C CA . ASN A 1 84 ? 0.037 5.57 -9.836 1 97.19 84 ASN A CA 1
ATOM 655 C C . ASN A 1 84 ? 1.525 5.238 -9.789 1 97.19 84 ASN A C 1
ATOM 657 O O . ASN A 1 84 ? 2.361 6.055 -10.188 1 97.19 84 ASN A O 1
ATOM 661 N N . PRO A 1 85 ? 1.848 4.016 -9.328 1 97.5 85 PRO A N 1
ATOM 662 C CA . PRO A 1 85 ? 3.252 3.6 -9.312 1 97.5 85 PRO A CA 1
ATOM 663 C C . PRO A 1 85 ? 3.932 3.758 -10.664 1 97.5 85 PRO A C 1
ATOM 665 O O . PRO A 1 85 ? 3.363 3.379 -11.695 1 97.5 85 PRO A O 1
ATOM 668 N N . GLY A 1 86 ? 5.07 4.398 -10.641 1 96.25 86 GLY A N 1
ATOM 669 C CA . GLY A 1 86 ? 5.875 4.559 -11.836 1 96.25 86 GLY A CA 1
ATOM 670 C C . GLY A 1 86 ? 5.535 5.812 -12.617 1 96.25 86 GLY A C 1
ATOM 671 O O . GLY A 1 86 ? 6.301 6.234 -13.492 1 96.25 86 GLY A O 1
ATOM 672 N N . GLU A 1 87 ? 4.426 6.434 -12.344 1 96.56 87 GLU A N 1
ATOM 673 C CA . GLU A 1 87 ? 4.012 7.625 -13.078 1 96.56 87 GLU A CA 1
ATOM 674 C C . GLU A 1 87 ? 4.648 8.883 -12.492 1 96.56 87 GLU A C 1
ATOM 676 O O . GLU A 1 87 ? 5.098 8.883 -11.352 1 96.56 87 GLU A O 1
ATOM 681 N N . THR A 1 88 ? 4.754 9.883 -13.305 1 96.81 88 THR A N 1
ATOM 682 C CA . THR A 1 88 ? 5.25 11.203 -12.914 1 96.81 88 THR A CA 1
ATOM 683 C C . THR A 1 88 ? 4.16 12.258 -13.078 1 96.81 88 THR A C 1
ATOM 685 O O . THR A 1 88 ? 3.449 12.281 -14.086 1 96.81 88 THR A O 1
ATOM 688 N N . PHE A 1 89 ? 3.885 13.039 -12.148 1 97.56 89 PHE A N 1
ATOM 689 C CA . PHE A 1 89 ? 2.961 14.172 -12.172 1 97.56 89 PHE A CA 1
ATOM 690 C C . PHE A 1 89 ? 3.697 15.484 -11.922 1 97.56 89 PHE A C 1
ATOM 692 O O . PHE A 1 89 ? 4.609 15.539 -11.094 1 97.56 89 PHE A O 1
ATOM 699 N N . PHE A 1 90 ? 3.336 16.531 -12.586 1 97.44 90 PHE A N 1
ATOM 700 C CA . PHE A 1 90 ? 3.943 17.844 -12.438 1 97.44 90 PHE A CA 1
ATOM 701 C C . PHE A 1 90 ? 3.029 18.766 -11.641 1 97.44 90 PHE A C 1
ATOM 703 O O . PHE A 1 90 ? 2.025 19.266 -12.164 1 97.44 90 PHE A O 1
ATOM 710 N N . TYR A 1 91 ? 3.369 19.016 -10.414 1 98.56 91 TYR A N 1
ATOM 711 C CA . TYR A 1 91 ? 2.742 20.125 -9.695 1 98.56 91 TYR A CA 1
ATOM 712 C C . TYR A 1 91 ? 3.332 21.453 -10.141 1 98.56 91 TYR A C 1
ATOM 714 O O . TYR A 1 91 ? 4.555 21.609 -10.18 1 98.56 91 TYR A O 1
ATOM 722 N N . ASN A 1 92 ? 2.553 22.328 -10.469 1 98.12 92 ASN A N 1
ATOM 723 C CA . ASN A 1 92 ? 2.932 23.672 -10.875 1 98.12 92 ASN A CA 1
ATOM 724 C C . ASN A 1 92 ? 1.97 24.719 -10.32 1 98.12 92 ASN A C 1
ATOM 726 O O . ASN A 1 92 ? 0.825 24.812 -10.766 1 98.12 92 ASN A O 1
ATOM 730 N N . PHE A 1 93 ? 2.447 25.5 -9.344 1 98.31 93 PHE A N 1
ATOM 731 C CA . PHE A 1 93 ? 1.584 26.484 -8.695 1 98.31 93 PHE A CA 1
ATOM 732 C C . PHE A 1 93 ? 2.393 27.672 -8.195 1 98.31 93 PHE A C 1
ATOM 734 O O . PHE A 1 93 ? 3.617 27.594 -8.07 1 98.31 93 PHE A O 1
ATOM 741 N N . THR A 1 94 ? 1.714 28.75 -7.91 1 97.75 94 THR A N 1
ATOM 742 C CA . THR A 1 94 ? 2.334 29.969 -7.402 1 97.75 94 THR A CA 1
ATOM 743 C C . THR A 1 94 ? 2.152 30.078 -5.891 1 97.75 94 THR A C 1
ATOM 745 O O . THR A 1 94 ? 1.075 29.781 -5.367 1 97.75 94 THR A O 1
ATOM 748 N N . VAL A 1 95 ? 3.225 30.422 -5.176 1 97.62 95 VAL A N 1
ATOM 749 C CA . VAL A 1 95 ? 3.121 30.734 -3.752 1 97.62 95 VAL A CA 1
ATOM 750 C C . VAL A 1 95 ? 2.912 32.219 -3.564 1 97.62 95 VAL A C 1
ATOM 752 O O . VAL A 1 95 ? 3.855 33 -3.684 1 97.62 95 VAL A O 1
ATOM 755 N N . ASP A 1 96 ? 1.729 32.594 -3.053 1 92.88 96 ASP A N 1
ATOM 756 C CA . ASP A 1 96 ? 1.273 34 -3.096 1 92.88 96 ASP A CA 1
ATOM 757 C C . ASP A 1 96 ? 1.665 34.75 -1.821 1 92.88 96 ASP A C 1
ATOM 759 O O . ASP A 1 96 ? 2.021 35.906 -1.87 1 92.88 96 ASP A O 1
ATOM 763 N N . ASN A 1 97 ? 1.614 34.094 -0.735 1 94.38 97 ASN A N 1
ATOM 764 C CA . ASN A 1 97 ? 1.769 34.781 0.552 1 94.38 97 ASN A CA 1
ATOM 765 C C . ASN A 1 97 ? 3.002 34.281 1.3 1 94.38 97 ASN A C 1
ATOM 767 O O . ASN A 1 97 ? 3.289 33.094 1.301 1 94.38 97 ASN A O 1
ATOM 771 N N . PRO A 1 98 ? 3.762 35.25 1.815 1 96.88 98 PRO A N 1
ATOM 772 C CA . PRO A 1 98 ? 4.828 34.781 2.705 1 96.88 98 PRO A CA 1
ATOM 773 C C . PRO A 1 98 ? 4.289 34.031 3.922 1 96.88 98 PRO A C 1
ATOM 775 O O . PRO A 1 98 ? 3.195 34.344 4.402 1 96.88 98 PRO A O 1
ATOM 778 N N . GLY A 1 99 ? 5.07 33.094 4.383 1 97.81 99 GLY A N 1
ATOM 779 C CA . GLY A 1 99 ? 4.629 32.406 5.586 1 97.81 99 GLY A CA 1
ATOM 780 C C . GLY A 1 99 ? 5.324 31.078 5.801 1 97.81 99 GLY A C 1
ATOM 781 O O . GLY A 1 99 ? 6.23 30.719 5.047 1 97.81 99 GLY A O 1
ATOM 782 N N . THR A 1 100 ? 5.047 30.469 6.93 1 98.5 100 THR A N 1
ATOM 783 C CA . THR A 1 100 ? 5.484 29.125 7.309 1 98.5 100 THR A CA 1
ATOM 784 C C . THR A 1 100 ? 4.426 28.094 6.953 1 98.5 100 THR A C 1
ATOM 786 O O . THR A 1 100 ? 3.342 28.078 7.543 1 98.5 100 THR A O 1
ATOM 789 N N . PHE A 1 101 ? 4.766 27.281 5.957 1 98.69 101 PHE A N 1
ATOM 790 C CA . PHE A 1 101 ? 3.859 26.234 5.496 1 98.69 101 PHE A CA 1
ATOM 791 C C . PHE A 1 101 ? 4.559 24.875 5.484 1 98.69 101 PHE A C 1
ATOM 793 O O . PHE A 1 101 ? 5.676 24.75 5.988 1 98.69 101 PHE A O 1
ATOM 800 N N . PHE A 1 102 ? 3.838 23.859 5.113 1 98.88 102 PHE A N 1
ATOM 801 C CA . PHE A 1 102 ? 4.395 22.516 4.953 1 98.88 102 PHE A CA 1
ATOM 802 C C . PHE A 1 102 ? 3.607 21.719 3.918 1 98.88 102 PHE A C 1
ATOM 804 O O . PHE A 1 102 ? 2.623 22.219 3.363 1 98.88 102 PHE A O 1
ATOM 811 N N . TYR A 1 103 ? 4.086 20.672 3.486 1 98.88 103 TYR A N 1
ATOM 812 C CA . TYR A 1 103 ? 3.387 19.75 2.598 1 98.88 103 TYR A CA 1
ATOM 813 C C . TYR A 1 103 ? 3.326 18.344 3.195 1 98.88 103 TYR A C 1
ATOM 815 O O . TYR A 1 103 ? 4.098 18.016 4.102 1 98.88 103 TYR A O 1
ATOM 823 N N . HIS A 1 104 ? 2.396 17.547 2.789 1 98.88 104 HIS A N 1
ATOM 824 C CA . HIS A 1 104 ? 2.293 16.188 3.279 1 98.88 104 HIS A CA 1
ATOM 825 C C . HIS A 1 104 ? 1.476 15.32 2.324 1 98.88 104 HIS A C 1
ATOM 827 O O . HIS A 1 104 ? 0.753 15.836 1.472 1 98.88 104 HIS A O 1
ATOM 833 N N . GLY A 1 105 ? 1.655 14.047 2.496 1 98.75 105 GLY A N 1
ATOM 834 C CA . GLY A 1 105 ? 0.786 13.117 1.789 1 98.75 105 GLY A CA 1
ATOM 835 C C . GLY A 1 105 ? -0.675 13.258 2.176 1 98.75 105 GLY A C 1
ATOM 836 O O . GLY A 1 105 ? -0.994 13.5 3.342 1 98.75 105 GLY A O 1
ATOM 837 N N . HIS A 1 106 ? -1.547 13.148 1.203 1 98.56 106 HIS A N 1
ATOM 838 C CA . HIS A 1 106 ? -2.977 13.297 1.448 1 98.56 106 HIS A CA 1
ATOM 839 C C . HIS A 1 106 ? -3.762 12.133 0.849 1 98.56 106 HIS A C 1
ATOM 841 O O . HIS A 1 106 ? -4.762 12.344 0.157 1 98.56 106 HIS A O 1
ATOM 847 N N . LEU A 1 107 ? -3.268 10.938 1.001 1 98.31 107 LEU A N 1
ATOM 848 C CA . LEU A 1 107 ? -3.9 9.672 0.636 1 98.31 107 LEU A CA 1
ATOM 849 C C . LEU A 1 107 ? -3.689 8.625 1.723 1 98.31 107 LEU A C 1
ATOM 851 O O . LEU A 1 107 ? -2.553 8.352 2.115 1 98.31 107 LEU A O 1
ATOM 855 N N . GLY A 1 108 ? -4.859 8.094 2.172 1 97.56 108 GLY A N 1
ATOM 856 C CA . GLY A 1 108 ? -4.75 7.188 3.307 1 97.56 108 GLY A CA 1
ATOM 857 C C . GLY A 1 108 ? -4.145 7.844 4.535 1 97.56 108 GLY A C 1
ATOM 858 O O . GLY A 1 108 ? -4.582 8.914 4.953 1 97.56 108 GLY A O 1
ATOM 859 N N . MET A 1 109 ? -3.182 7.152 5.09 1 98.31 109 MET A N 1
ATOM 860 C CA . MET A 1 109 ? -2.473 7.656 6.262 1 98.31 109 MET A CA 1
ATOM 861 C C . MET A 1 109 ? -1.008 7.93 5.938 1 98.31 109 MET A C 1
ATOM 863 O O . MET A 1 109 ? -0.126 7.66 6.754 1 98.31 109 MET A O 1
ATOM 867 N N . GLN A 1 110 ? -0.779 8.438 4.758 1 98.62 110 GLN A N 1
ATOM 868 C CA . GLN A 1 110 ? 0.586 8.539 4.25 1 98.62 110 GLN A CA 1
ATOM 869 C C . GLN A 1 110 ? 1.352 9.656 4.953 1 98.62 110 GLN A C 1
ATOM 871 O O . GLN A 1 110 ? 2.584 9.68 4.934 1 98.62 110 GLN A O 1
ATOM 876 N N . ARG A 1 111 ? 0.629 10.656 5.539 1 98.56 111 ARG A N 1
ATOM 877 C CA . ARG A 1 111 ? 1.317 11.617 6.387 1 98.56 111 ARG A CA 1
ATOM 878 C C . ARG A 1 111 ? 1.952 10.938 7.594 1 98.56 111 ARG A C 1
ATOM 880 O O . ARG A 1 111 ? 3.121 11.172 7.902 1 98.56 111 ARG A O 1
ATOM 887 N N . SER A 1 112 ? 1.209 10.062 8.18 1 98.12 112 SER A N 1
ATOM 888 C CA . SER A 1 112 ? 1.693 9.328 9.344 1 98.12 112 SER A CA 1
ATOM 889 C C . SER A 1 112 ? 2.818 8.367 8.969 1 98.12 112 SER A C 1
ATOM 891 O O . SER A 1 112 ? 3.623 7.98 9.82 1 98.12 112 SER A O 1
ATOM 893 N N . ALA A 1 113 ? 2.863 8.031 7.723 1 98.5 113 ALA A N 1
ATOM 894 C CA . ALA A 1 113 ? 3.916 7.133 7.25 1 98.5 113 ALA A CA 1
ATOM 895 C C . ALA A 1 113 ? 5.23 7.887 7.055 1 98.5 113 ALA A C 1
ATOM 897 O O . ALA A 1 113 ? 6.273 7.277 6.809 1 98.5 113 ALA A O 1
ATOM 898 N N . GLY A 1 114 ? 5.211 9.195 7.105 1 98.62 114 GLY A N 1
ATOM 899 C CA . GLY A 1 114 ? 6.445 9.961 7.039 1 98.62 114 GLY A CA 1
ATOM 900 C C . GLY A 1 114 ? 6.492 10.922 5.863 1 98.62 114 GLY A C 1
ATOM 901 O O . GLY A 1 114 ? 7.484 11.625 5.672 1 98.62 114 GLY A O 1
ATOM 902 N N . LEU A 1 115 ? 5.383 10.977 5.062 1 98.81 115 LEU A N 1
ATOM 903 C CA . LEU A 1 115 ? 5.398 11.797 3.857 1 98.81 115 LEU A CA 1
ATOM 904 C C . LEU A 1 115 ? 5.016 13.242 4.172 1 98.81 115 LEU A C 1
ATOM 906 O O . LEU A 1 115 ? 3.863 13.633 3.992 1 98.81 115 LEU A O 1
ATOM 910 N N . TYR A 1 116 ? 6 14.023 4.594 1 98.88 116 TYR A N 1
ATOM 911 C CA . TYR A 1 116 ? 5.801 15.438 4.891 1 98.88 116 TYR A CA 1
ATOM 912 C C . TYR A 1 116 ? 7.117 16.203 4.828 1 98.88 116 TYR A C 1
ATOM 914 O O . TYR A 1 116 ? 8.195 15.602 4.855 1 98.88 116 TYR A O 1
ATOM 922 N N . GLY A 1 117 ? 7.027 17.453 4.723 1 98.81 117 GLY A N 1
ATOM 923 C CA . GLY A 1 117 ? 8.164 18.359 4.719 1 98.81 117 GLY A CA 1
ATOM 924 C C . GLY A 1 117 ? 7.762 19.812 4.848 1 98.81 117 GLY A C 1
ATOM 925 O O . GLY A 1 117 ? 6.57 20.141 4.859 1 98.81 117 GLY A O 1
ATOM 926 N N . SER A 1 118 ? 8.781 20.672 4.949 1 98.69 118 SER A N 1
ATOM 927 C CA . SER A 1 118 ? 8.547 22.094 5.176 1 98.69 118 SER A CA 1
ATOM 928 C C . SER A 1 118 ? 8.43 22.859 3.859 1 98.69 118 SER A C 1
ATOM 930 O O . SER A 1 118 ? 9.062 22.484 2.865 1 98.69 118 SER A O 1
ATOM 932 N N . LEU A 1 119 ? 7.586 23.812 3.848 1 98.81 119 LEU A N 1
ATOM 933 C CA . LEU A 1 119 ? 7.441 24.781 2.77 1 98.81 119 LEU A CA 1
ATOM 934 C C . LEU A 1 119 ? 7.488 26.203 3.309 1 98.81 119 LEU A C 1
ATOM 936 O O . LEU A 1 119 ? 6.547 26.656 3.967 1 98.81 119 LEU A O 1
ATOM 940 N N . ILE A 1 120 ? 8.555 26.891 3.037 1 98.5 120 ILE A N 1
ATOM 941 C CA . ILE A 1 120 ? 8.805 28.234 3.561 1 98.5 120 ILE A CA 1
ATOM 942 C C . ILE A 1 120 ? 8.719 29.25 2.428 1 98.5 120 ILE A C 1
ATOM 944 O O . ILE A 1 120 ? 9.398 29.125 1.411 1 98.5 120 ILE A O 1
ATOM 948 N N . VAL A 1 121 ? 7.898 30.234 2.602 1 98.19 121 VAL A N 1
ATOM 949 C CA . VAL A 1 121 ? 7.77 31.297 1.62 1 98.19 121 VAL A CA 1
ATOM 950 C C . VAL A 1 121 ? 8.25 32.625 2.225 1 98.19 121 VAL A C 1
ATOM 952 O O . VAL A 1 121 ? 7.617 33.156 3.139 1 98.19 121 VAL A O 1
ATOM 955 N N . ASP A 1 122 ? 9.312 33.156 1.729 1 97 122 ASP A N 1
ATOM 956 C CA . ASP A 1 122 ? 9.844 34.469 2.156 1 97 122 ASP A CA 1
ATOM 957 C C . ASP A 1 122 ? 9.109 35.594 1.468 1 97 122 ASP A C 1
ATOM 959 O O . ASP A 1 122 ? 8.461 35.406 0.436 1 97 122 ASP A O 1
ATOM 963 N N . PRO A 1 123 ? 9.156 36.781 2.113 1 95.69 123 PRO A N 1
ATOM 964 C CA . PRO A 1 123 ? 8.586 37.938 1.41 1 95.69 123 PRO A CA 1
ATOM 965 C C . PRO A 1 123 ? 9.203 38.156 0.029 1 95.69 123 PRO A C 1
ATOM 967 O O . PRO A 1 123 ? 10.289 37.625 -0.254 1 95.69 123 PRO A O 1
ATOM 970 N N . PRO A 1 124 ? 8.438 38.875 -0.752 1 93.38 124 PRO A N 1
ATOM 971 C CA . PRO A 1 124 ? 9.055 39.219 -2.045 1 93.38 124 PRO A CA 1
ATOM 972 C C . PRO A 1 124 ? 10.43 39.844 -1.905 1 93.38 124 PRO A C 1
ATOM 974 O O . PRO A 1 124 ? 10.711 40.5 -0.89 1 93.38 124 PRO A O 1
ATOM 977 N N . GLN A 1 125 ? 11.172 39.719 -2.955 1 86.75 125 GLN A N 1
ATOM 978 C CA . GLN A 1 125 ? 12.516 40.281 -2.93 1 86.75 125 GLN A CA 1
ATOM 979 C C . GLN A 1 125 ? 12.453 41.781 -2.615 1 86.75 125 GLN A C 1
ATOM 981 O O . GLN A 1 125 ? 11.648 42.531 -3.193 1 86.75 125 GLN A O 1
ATOM 986 N N . GLY A 1 126 ? 13.242 42.219 -1.702 1 86.56 126 GLY A N 1
ATOM 987 C CA . GLY A 1 126 ? 13.336 43.625 -1.351 1 86.56 126 GLY A CA 1
ATOM 988 C C . GLY A 1 126 ? 12.367 44.031 -0.258 1 86.56 126 GLY A C 1
ATOM 989 O O . GLY A 1 126 ? 12.453 45.125 0.271 1 86.56 126 GLY A O 1
ATOM 990 N N . LYS A 1 127 ? 11.469 43.156 0.031 1 90.44 127 LYS A N 1
ATOM 991 C CA . LYS A 1 127 ? 10.523 43.469 1.094 1 90.44 127 LYS A CA 1
ATOM 992 C C . LYS A 1 127 ? 10.93 42.812 2.41 1 90.44 127 LYS A C 1
ATOM 994 O O . LYS A 1 127 ? 11.406 41.688 2.422 1 90.44 127 LYS A O 1
ATOM 999 N N . LYS A 1 128 ? 10.664 43.656 3.459 1 89.38 128 LYS A N 1
ATOM 1000 C CA . LYS A 1 128 ? 11.031 43.156 4.781 1 89.38 128 LYS A CA 1
ATOM 1001 C C . LYS A 1 128 ? 9.797 42.781 5.598 1 89.38 128 LYS A C 1
ATOM 1003 O O . LYS A 1 128 ? 8.711 43.312 5.367 1 89.38 128 LYS A O 1
ATOM 1008 N N . GLU A 1 129 ? 10.047 41.906 6.5 1 92.62 129 GLU A N 1
ATOM 1009 C CA . GLU A 1 129 ? 9 41.562 7.453 1 92.62 129 GLU A CA 1
ATOM 1010 C C . GLU A 1 129 ? 8.891 42.594 8.562 1 92.62 129 GLU A C 1
ATOM 1012 O O . GLU A 1 129 ? 9.836 43.344 8.82 1 92.62 129 GLU A O 1
ATOM 1017 N N . PRO A 1 130 ? 7.738 42.688 9.172 1 92.38 130 PRO A N 1
ATOM 1018 C CA . PRO A 1 130 ? 7.523 43.688 10.195 1 92.38 130 PRO A CA 1
ATOM 1019 C C . PRO A 1 130 ? 8.195 43.375 11.523 1 92.38 130 PRO A C 1
ATOM 1021 O O . PRO A 1 130 ? 7.766 43.844 12.578 1 92.38 130 PRO A O 1
ATOM 1024 N N . PHE A 1 131 ? 9.047 42.469 11.594 1 94.88 131 PHE A N 1
ATOM 1025 C CA . PHE A 1 131 ? 9.867 42.125 12.758 1 94.88 131 PHE A CA 1
ATOM 1026 C C . PHE A 1 131 ? 11.273 41.75 12.328 1 94.88 131 PHE A C 1
ATOM 1028 O O . PHE A 1 131 ? 11.516 41.438 11.164 1 94.88 131 PHE A O 1
ATOM 1035 N N . HIS A 1 132 ? 12.203 41.906 13.32 1 95.31 132 HIS A N 1
ATOM 1036 C CA . HIS A 1 132 ? 13.617 41.656 13.031 1 95.31 132 HIS A CA 1
ATOM 1037 C C . HIS A 1 132 ? 14.125 40.406 13.719 1 95.31 132 HIS A C 1
ATOM 1039 O O . HIS A 1 132 ? 13.703 40.094 14.828 1 95.31 132 HIS A O 1
ATOM 1045 N N . TYR A 1 133 ? 15 39.719 13.133 1 97.56 133 TYR A N 1
ATOM 1046 C CA . TYR A 1 133 ? 15.703 38.594 13.703 1 97.56 133 TYR A CA 1
ATOM 1047 C C . TYR A 1 133 ? 17.062 38.406 13.047 1 97.56 133 TYR A C 1
ATOM 1049 O O . TYR A 1 133 ? 17.297 38.875 11.93 1 97.56 133 TYR A O 1
ATOM 1057 N N . ASP A 1 134 ? 18 37.656 13.742 1 98.12 134 ASP A N 1
ATOM 1058 C CA . ASP A 1 134 ? 19.375 37.469 13.297 1 98.12 134 ASP A CA 1
ATOM 1059 C C . ASP A 1 134 ? 19.562 36.125 12.602 1 98.12 134 ASP A C 1
ATOM 1061 O O . ASP A 1 134 ? 20.531 35.938 11.852 1 98.12 134 ASP A O 1
ATOM 1065 N N . GLY A 1 135 ? 18.781 35.25 12.867 1 97.75 135 GLY A N 1
ATOM 1066 C CA . GLY A 1 135 ? 18.844 33.906 12.312 1 97.75 135 GLY A CA 1
ATOM 1067 C C . GLY A 1 135 ? 17.516 33.156 12.367 1 97.75 135 GLY A C 1
ATOM 1068 O O . GLY A 1 135 ? 16.562 33.656 12.984 1 97.75 135 GLY A O 1
ATOM 1069 N N . GLU A 1 136 ? 17.484 32 11.68 1 97.69 136 GLU A N 1
ATOM 1070 C CA . GLU A 1 136 ? 16.219 31.266 11.578 1 97.69 136 GLU A CA 1
ATOM 1071 C C . GLU A 1 136 ? 16.438 29.781 11.812 1 97.69 136 GLU A C 1
ATOM 1073 O O . GLU A 1 136 ? 17.453 29.219 11.406 1 97.69 136 GLU A O 1
ATOM 1078 N N . ILE A 1 137 ? 15.477 29.141 12.461 1 98 137 ILE A N 1
ATOM 1079 C CA . ILE A 1 137 ? 15.422 27.703 12.688 1 98 137 ILE A CA 1
ATOM 1080 C C . ILE A 1 137 ? 14.07 27.156 12.219 1 98 137 ILE A C 1
ATOM 1082 O O . ILE A 1 137 ? 13.023 27.734 12.523 1 98 137 ILE A O 1
ATOM 1086 N N . ASN A 1 138 ? 14.07 26.141 11.406 1 97.94 138 ASN A N 1
ATOM 1087 C CA . ASN A 1 138 ? 12.859 25.469 10.953 1 97.94 138 ASN A CA 1
ATOM 1088 C C . ASN A 1 138 ? 12.609 24.172 11.734 1 97.94 138 ASN A C 1
ATOM 1090 O O . ASN A 1 138 ? 13.477 23.297 11.781 1 97.94 138 ASN A O 1
ATOM 1094 N N . LEU A 1 139 ? 11.477 24.078 12.359 1 98.56 139 LEU A N 1
ATOM 1095 C CA . LEU A 1 139 ? 11.125 22.938 13.188 1 98.56 139 LEU A CA 1
ATOM 1096 C C . LEU A 1 139 ? 9.852 22.266 12.68 1 98.56 139 LEU A C 1
ATOM 1098 O O . LEU A 1 139 ? 8.789 22.891 12.648 1 98.56 139 LEU A O 1
ATOM 1102 N N . LEU A 1 140 ? 9.953 21.062 12.273 1 98.62 140 LEU A N 1
ATOM 1103 C CA . LEU A 1 140 ? 8.828 20.219 11.883 1 98.62 140 LEU A CA 1
ATOM 1104 C C . LEU A 1 140 ? 8.523 19.188 12.961 1 98.62 140 LEU A C 1
ATOM 1106 O O . LEU A 1 140 ? 9.398 18.391 13.344 1 98.62 140 LEU A O 1
ATOM 1110 N N . LEU A 1 141 ? 7.301 19.203 13.469 1 98.81 141 LEU A N 1
ATOM 1111 C CA . LEU A 1 141 ? 6.887 18.281 14.516 1 98.81 141 LEU A CA 1
ATOM 1112 C C . LEU A 1 141 ? 6.02 17.156 13.945 1 98.81 141 LEU A C 1
ATOM 1114 O O . LEU A 1 141 ? 5.191 17.406 13.062 1 98.81 141 LEU A O 1
ATOM 1118 N N . SER A 1 142 ? 6.23 15.961 14.398 1 98.56 142 SER A N 1
ATOM 1119 C CA . SER A 1 142 ? 5.395 14.828 14.008 1 98.56 142 SER A CA 1
ATOM 1120 C C . SER A 1 142 ? 5.328 13.781 15.117 1 98.56 142 SER A C 1
ATOM 1122 O O . SER A 1 142 ? 6.062 13.875 16.109 1 98.56 142 SER A O 1
ATOM 1124 N N . ASP A 1 143 ? 4.371 12.922 15.062 1 98.19 143 ASP A N 1
ATOM 1125 C CA . ASP A 1 143 ? 4.227 11.781 15.969 1 98.19 143 ASP A CA 1
ATOM 1126 C C . ASP A 1 143 ? 4.457 10.461 15.234 1 98.19 143 ASP A C 1
ATOM 1128 O O . ASP A 1 143 ? 4.27 10.383 14.016 1 98.19 143 ASP A O 1
ATOM 1132 N N . TRP A 1 144 ? 4.93 9.484 15.953 1 98.38 144 TRP A N 1
ATOM 1133 C CA . TRP A 1 144 ? 5.426 8.281 15.289 1 98.38 144 TRP A CA 1
ATOM 1134 C C . TRP A 1 144 ? 4.941 7.027 16 1 98.38 144 TRP A C 1
ATOM 1136 O O . TRP A 1 144 ? 5.008 6.938 17.234 1 98.38 144 TRP A O 1
ATOM 1146 N N . TRP A 1 145 ? 4.406 6.098 15.258 1 98 145 TRP A N 1
ATOM 1147 C CA . TRP A 1 145 ? 4.004 4.777 15.734 1 98 145 TRP A CA 1
ATOM 1148 C C . TRP A 1 145 ? 4.945 3.697 15.203 1 98 145 TRP A C 1
ATOM 1150 O O . TRP A 1 145 ? 5.426 3.785 14.078 1 98 145 TRP A O 1
ATOM 1160 N N . HIS A 1 146 ? 5.156 2.66 16.062 1 97.25 146 HIS A N 1
ATOM 1161 C CA . HIS A 1 146 ? 5.875 1.487 15.57 1 97.25 146 HIS A CA 1
ATOM 1162 C C . HIS A 1 146 ? 4.98 0.617 14.695 1 97.25 146 HIS A C 1
ATOM 1164 O O . HIS A 1 146 ? 5.457 -0.027 13.758 1 97.25 146 HIS A O 1
ATOM 1170 N N . GLN A 1 147 ? 3.703 0.56 14.953 1 97.19 147 GLN A N 1
ATOM 1171 C CA . GLN A 1 147 ? 2.766 -0.167 14.102 1 97.19 147 GLN A CA 1
ATOM 1172 C C . GLN A 1 147 ? 2.676 0.462 12.711 1 97.19 147 GLN A C 1
ATOM 1174 O O . GLN A 1 147 ? 2.648 1.688 12.586 1 97.19 147 GLN A O 1
ATOM 1179 N N . SER A 1 148 ? 2.654 -0.337 11.688 1 96.5 148 SER A N 1
ATOM 1180 C CA . SER A 1 148 ? 2.605 0.168 10.312 1 96.5 148 SER A CA 1
ATOM 1181 C C . SER A 1 148 ? 1.304 0.915 10.047 1 96.5 148 SER A C 1
ATOM 1183 O O . SER A 1 148 ? 0.276 0.62 10.664 1 96.5 148 SER A O 1
ATOM 1185 N N . ILE A 1 149 ? 1.359 1.847 9.109 1 97.81 149 ILE A N 1
ATOM 1186 C CA . ILE A 1 149 ? 0.157 2.6 8.766 1 97.81 149 ILE A CA 1
ATOM 1187 C C . ILE A 1 149 ? -0.874 1.668 8.141 1 97.81 149 ILE A C 1
ATOM 1189 O O . ILE A 1 149 ? -2.08 1.881 8.281 1 97.81 149 ILE A O 1
ATOM 1193 N N . HIS A 1 150 ? -0.443 0.633 7.445 1 97.5 150 HIS A N 1
ATOM 1194 C CA . HIS A 1 150 ? -1.361 -0.309 6.812 1 97.5 150 HIS A CA 1
ATOM 1195 C C . HIS A 1 150 ? -2.195 -1.046 7.855 1 97.5 150 HIS A C 1
ATOM 1197 O O . HIS A 1 150 ? -3.412 -1.18 7.703 1 97.5 150 HIS A O 1
ATOM 1203 N N . LYS A 1 151 ? -1.561 -1.508 8.906 1 97.69 151 LYS A N 1
ATOM 1204 C CA . LYS A 1 151 ? -2.287 -2.16 9.992 1 97.69 151 LYS A CA 1
ATOM 1205 C C . LYS A 1 151 ? -3.219 -1.181 10.703 1 97.69 151 LYS A C 1
ATOM 1207 O O . LYS A 1 151 ? -4.332 -1.543 11.086 1 97.69 151 LYS A O 1
ATOM 1212 N N . GLN A 1 152 ? -2.715 0.07 10.867 1 98.5 152 GLN A N 1
ATOM 1213 C CA . GLN A 1 152 ? -3.551 1.098 11.484 1 98.5 152 GLN A CA 1
ATOM 1214 C C . GLN A 1 152 ? -4.82 1.329 10.672 1 98.5 152 GLN A C 1
ATOM 1216 O O . GLN A 1 152 ? -5.918 1.388 11.227 1 98.5 152 GLN A O 1
ATOM 1221 N N . GLU A 1 153 ? -4.668 1.451 9.375 1 98.44 153 GLU A N 1
ATOM 1222 C CA . GLU A 1 153 ? -5.805 1.702 8.492 1 98.44 153 GLU A CA 1
ATOM 1223 C C . GLU A 1 153 ? -6.816 0.564 8.562 1 98.44 153 GLU A C 1
ATOM 1225 O O . GLU A 1 153 ? -8.023 0.804 8.609 1 98.44 153 GLU A O 1
ATOM 1230 N N . VAL A 1 154 ? -6.297 -0.673 8.547 1 98.38 154 VAL A N 1
ATOM 1231 C CA . VAL A 1 154 ? -7.188 -1.827 8.641 1 98.38 154 VAL A CA 1
ATOM 1232 C C . VAL A 1 154 ? -7.941 -1.797 9.969 1 98.38 154 VAL A C 1
ATOM 1234 O O . VAL A 1 154 ? -9.148 -2.057 10.008 1 98.38 154 VAL A O 1
ATOM 1237 N N . GLY A 1 155 ? -7.23 -1.485 11.047 1 98.62 155 GLY A N 1
ATOM 1238 C CA . GLY A 1 155 ? -7.867 -1.378 12.352 1 98.62 155 GLY A CA 1
ATOM 1239 C C . GLY A 1 155 ? -8.992 -0.358 12.383 1 98.62 155 GLY A C 1
ATOM 1240 O O . GLY A 1 155 ? -10.055 -0.621 12.938 1 98.62 155 GLY A O 1
ATOM 1241 N N . LEU A 1 156 ? -8.773 0.783 11.773 1 98.38 156 LEU A N 1
ATOM 1242 C CA . LEU A 1 156 ? -9.75 1.865 11.766 1 98.38 156 LEU A CA 1
ATOM 1243 C C . LEU A 1 156 ? -10.984 1.472 10.961 1 98.38 156 LEU A C 1
ATOM 1245 O O . LEU A 1 156 ? -12.07 2.01 11.18 1 98.38 156 LEU A O 1
ATOM 1249 N N . SER A 1 157 ? -10.82 0.532 10.023 1 96.88 157 SER A N 1
ATOM 1250 C CA . SER A 1 157 ? -11.914 0.101 9.156 1 96.88 157 SER A CA 1
ATOM 1251 C C . SER A 1 157 ? -12.438 -1.268 9.578 1 96.88 157 SER A C 1
ATOM 1253 O O . SER A 1 157 ? -13.086 -1.958 8.781 1 96.88 157 SER A O 1
ATOM 1255 N N . SER A 1 158 ? -12.156 -1.684 10.781 1 97.19 158 SER A N 1
ATOM 1256 C CA . SER A 1 158 ? -12.594 -2.994 11.258 1 97.19 158 SER A CA 1
ATOM 1257 C C . SER A 1 158 ? -13.812 -2.881 12.164 1 97.19 158 SER A C 1
ATOM 1259 O O . SER A 1 158 ? -14.148 -1.787 12.625 1 97.19 158 SER A O 1
ATOM 1261 N N . LYS A 1 159 ? -14.508 -3.969 12.367 1 95.94 159 LYS A N 1
ATOM 1262 C CA . LYS A 1 159 ? -15.633 -4.129 13.289 1 95.94 159 LYS A CA 1
ATOM 1263 C C . LYS A 1 159 ? -15.383 -5.27 14.273 1 95.94 159 LYS A C 1
ATOM 1265 O O . LYS A 1 159 ? -15.352 -6.438 13.883 1 95.94 159 LYS A O 1
ATOM 1270 N N . PRO A 1 160 ? -15.141 -5.129 15.508 1 96.44 160 PRO A N 1
ATOM 1271 C CA . PRO A 1 160 ? -15.07 -3.809 16.141 1 96.44 160 PRO A CA 1
ATOM 1272 C C . PRO A 1 160 ? -13.844 -3.01 15.703 1 96.44 160 PRO A C 1
ATOM 1274 O O . PRO A 1 160 ? -12.867 -3.584 15.211 1 96.44 160 PRO A O 1
ATOM 1277 N N . ILE A 1 161 ? -13.883 -1.728 15.953 1 97.69 161 ILE A N 1
ATOM 1278 C CA . ILE A 1 161 ? -12.781 -0.839 15.609 1 97.69 161 ILE A CA 1
ATOM 1279 C C . ILE A 1 161 ? -11.547 -1.201 16.438 1 97.69 161 ILE A C 1
ATOM 1281 O O . ILE A 1 161 ? -11.672 -1.609 17.594 1 97.69 161 ILE A O 1
ATOM 1285 N N . ARG A 1 162 ? -10.422 -1.065 15.836 1 97.94 162 ARG A N 1
ATOM 1286 C CA . ARG A 1 162 ? -9.141 -1.058 16.531 1 97.94 162 ARG A CA 1
ATOM 1287 C C . ARG A 1 162 ? -8.453 0.297 16.391 1 97.94 162 ARG A C 1
ATOM 1289 O O . ARG A 1 162 ? -7.824 0.582 15.375 1 97.94 162 ARG A O 1
ATOM 1296 N N . TRP A 1 163 ? -8.531 1.072 17.406 1 97.38 163 TRP A N 1
ATOM 1297 C CA . TRP A 1 163 ? -7.973 2.418 17.406 1 97.38 163 TRP A CA 1
ATOM 1298 C C . TRP A 1 163 ? -6.449 2.373 17.359 1 97.38 163 TRP A C 1
ATOM 1300 O O . TRP A 1 163 ? -5.832 1.429 17.844 1 97.38 163 TRP A O 1
ATOM 1310 N N . ILE A 1 164 ? -5.77 3.348 16.797 1 97.25 164 ILE A N 1
ATOM 1311 C CA . ILE A 1 164 ? -4.34 3.334 16.5 1 97.25 164 ILE A CA 1
ATOM 1312 C C . ILE A 1 164 ? -3.547 3.521 17.797 1 97.25 164 ILE A C 1
ATOM 1314 O O . ILE A 1 164 ? -2.342 3.27 17.828 1 97.25 164 ILE A O 1
ATOM 1318 N N . GLY A 1 165 ? -4.199 4.07 18.875 1 96.62 165 GLY A N 1
ATOM 1319 C CA . GLY A 1 165 ? -3.504 4.344 20.125 1 96.62 165 GLY A CA 1
ATOM 1320 C C . GLY A 1 165 ? -2.668 5.605 20.078 1 96.62 165 GLY A C 1
ATOM 1321 O O . GLY A 1 165 ? -2.775 6.395 19.125 1 96.62 165 GLY A O 1
ATOM 1322 N N . GLU A 1 166 ? -1.891 5.84 21.141 1 96.56 166 GLU A N 1
ATOM 1323 C CA . GLU A 1 166 ? -1.004 6.996 21.234 1 96.56 166 GLU A CA 1
ATOM 1324 C C . GLU A 1 166 ? 0.339 6.719 20.562 1 96.56 166 GLU A C 1
ATOM 1326 O O . GLU A 1 166 ? 0.811 5.578 20.562 1 96.56 166 GLU A O 1
ATOM 1331 N N . PRO A 1 167 ? 0.926 7.707 19.953 1 97.38 167 PRO A N 1
ATOM 1332 C CA . PRO A 1 167 ? 2.242 7.484 19.344 1 97.38 167 PRO A CA 1
ATOM 1333 C C . PRO A 1 167 ? 3.299 7.07 20.375 1 97.38 167 PRO A C 1
ATOM 1335 O O . PRO A 1 167 ? 3.193 7.426 21.547 1 97.38 167 PRO A O 1
ATOM 1338 N N . GLN A 1 168 ? 4.32 6.375 19.922 1 97.44 168 GLN A N 1
ATOM 1339 C CA . GLN A 1 168 ? 5.414 5.977 20.812 1 97.44 168 GLN A CA 1
ATOM 1340 C C . GLN A 1 168 ? 6.395 7.129 21.031 1 97.44 168 GLN A C 1
ATOM 1342 O O . GLN A 1 168 ? 7.035 7.215 22.078 1 97.44 168 GLN A O 1
ATOM 1347 N N . THR A 1 169 ? 6.449 8.023 19.969 1 97.5 169 THR A N 1
ATOM 1348 C CA . THR A 1 169 ? 7.434 9.094 20.078 1 97.5 169 THR A CA 1
ATOM 1349 C C . THR A 1 169 ? 6.941 10.352 19.375 1 97.5 169 THR A C 1
ATOM 1351 O O . THR A 1 169 ? 6.191 10.273 18.406 1 97.5 169 THR A O 1
ATOM 1354 N N . ILE A 1 170 ? 7.293 11.5 19.938 1 97.75 170 ILE A N 1
ATOM 1355 C CA . ILE A 1 170 ? 7.219 12.781 19.234 1 97.75 170 ILE A CA 1
ATOM 1356 C C . ILE A 1 170 ? 8.547 13.062 18.531 1 97.75 170 ILE A C 1
ATOM 1358 O O . ILE A 1 170 ? 9.609 12.961 19.141 1 97.75 170 ILE A O 1
ATOM 1362 N N . LEU A 1 171 ? 8.414 13.375 17.25 1 98.56 171 LEU A N 1
ATOM 1363 C CA . LEU A 1 171 ? 9.625 13.617 16.484 1 98.56 171 LEU A CA 1
ATOM 1364 C C . LEU A 1 171 ? 9.812 15.109 16.234 1 98.56 171 LEU A C 1
ATOM 1366 O O . LEU A 1 171 ? 8.844 15.828 15.969 1 98.56 171 LEU A O 1
ATOM 1370 N N . LEU A 1 172 ? 11.023 15.57 16.422 1 98.56 172 LEU A N 1
ATOM 1371 C CA . LEU A 1 172 ? 11.477 16.906 16.031 1 98.56 172 LEU A CA 1
ATOM 1372 C C . LEU A 1 172 ? 12.383 16.828 14.805 1 98.56 172 LEU A C 1
ATOM 1374 O O . LEU A 1 172 ? 13.516 16.359 14.891 1 98.56 172 LEU A O 1
ATOM 1378 N N . ASN A 1 173 ? 11.859 17.297 13.68 1 98.25 173 ASN A N 1
ATOM 1379 C CA . ASN A 1 173 ? 12.539 17.172 12.398 1 98.25 173 ASN A CA 1
ATOM 1380 C C . ASN A 1 173 ? 12.922 15.727 12.102 1 98.25 173 ASN A C 1
ATOM 1382 O O . ASN A 1 173 ? 14.055 15.453 11.695 1 98.25 173 ASN A O 1
ATOM 1386 N N . GLY A 1 174 ? 12.008 14.852 12.414 1 98 174 GLY A N 1
ATOM 1387 C CA . GLY A 1 174 ? 12.133 13.453 12.047 1 98 174 GLY A CA 1
ATOM 1388 C C . GLY A 1 174 ? 12.961 12.648 13.039 1 98 174 GLY A C 1
ATOM 1389 O O . GLY A 1 174 ? 13.289 11.492 12.781 1 98 174 GLY A O 1
ATOM 1390 N N . ARG A 1 175 ? 13.32 13.281 14.203 1 97.75 175 ARG A N 1
ATOM 1391 C CA . ARG A 1 175 ? 14.211 12.641 15.164 1 97.75 175 ARG A CA 1
ATOM 1392 C C . ARG A 1 175 ? 13.594 12.617 16.562 1 97.75 175 ARG A C 1
ATOM 1394 O O . ARG A 1 175 ? 13.008 13.609 17 1 97.75 175 ARG A O 1
ATOM 1401 N N . GLY A 1 176 ? 13.633 11.469 17.172 1 96.69 176 GLY A N 1
ATOM 1402 C CA . GLY A 1 176 ? 13.102 11.328 18.516 1 96.69 176 GLY A CA 1
ATOM 1403 C C . GLY A 1 176 ? 13.75 10.203 19.297 1 96.69 176 GLY A C 1
ATOM 1404 O O . GLY A 1 176 ? 14.68 9.555 18.812 1 96.69 176 GLY A O 1
ATOM 1405 N N . GLN A 1 177 ? 13.359 10.086 20.609 1 91.75 177 GLN A N 1
ATOM 1406 C CA . GLN A 1 177 ? 13.906 9.07 21.5 1 91.75 177 GLN A CA 1
ATOM 1407 C C . GLN A 1 177 ? 12.82 8.117 21.984 1 91.75 177 GLN A C 1
ATOM 1409 O O . GLN A 1 177 ? 11.805 8.555 22.531 1 91.75 177 GLN A O 1
ATOM 1414 N N . PHE A 1 178 ? 13.094 6.863 21.797 1 94.56 178 PHE A N 1
ATOM 1415 C CA . PHE A 1 178 ? 12.203 5.832 22.328 1 94.56 178 PHE A CA 1
ATOM 1416 C C . PHE A 1 178 ? 12.914 4.98 23.375 1 94.56 178 PHE A C 1
ATOM 1418 O O . PHE A 1 178 ? 14.047 4.535 23.156 1 94.56 178 PHE A O 1
ATOM 1425 N N . ASP A 1 179 ? 12.312 4.73 24.5 1 93.06 179 ASP A N 1
ATOM 1426 C CA . ASP A 1 179 ? 12.758 3.854 25.578 1 93.06 179 ASP A CA 1
ATOM 1427 C C . ASP A 1 179 ? 13.969 4.43 26.297 1 93.06 179 ASP A C 1
ATOM 1429 O O . ASP A 1 179 ? 14.633 3.732 27.062 1 93.06 179 ASP A O 1
ATOM 1433 N N . CYS A 1 180 ? 14.398 5.555 26.031 1 95.25 180 CYS A N 1
ATOM 1434 C CA . CYS A 1 180 ? 15.43 6.324 26.703 1 95.25 180 CYS A CA 1
ATOM 1435 C C . CYS A 1 180 ? 15.133 7.816 26.656 1 95.25 180 CYS A C 1
ATOM 1437 O O . CYS A 1 180 ? 14.18 8.234 25.984 1 95.25 180 CYS A O 1
ATOM 1439 N N . SER A 1 181 ? 15.898 8.594 27.391 1 95.12 181 SER A N 1
ATOM 1440 C CA . SER A 1 181 ? 15.734 10.039 27.391 1 95.12 181 SER A CA 1
ATOM 1441 C C . SER A 1 181 ? 17.078 10.75 27.547 1 95.12 181 SER A C 1
ATOM 1443 O O . SER A 1 181 ? 17.922 10.328 28.328 1 95.12 181 SER A O 1
ATOM 1445 N N . ILE A 1 182 ? 17.219 11.758 26.812 1 94.25 182 ILE A N 1
ATOM 1446 C CA . ILE A 1 182 ? 18.422 12.57 26.969 1 94.25 182 ILE A CA 1
ATOM 1447 C C . ILE A 1 182 ? 18.312 13.391 28.266 1 94.25 182 ILE A C 1
ATOM 1449 O O . ILE A 1 182 ? 19.297 13.977 28.719 1 94.25 182 ILE A O 1
ATOM 1453 N N . ALA A 1 183 ? 17.219 13.453 28.859 1 95.81 183 ALA A N 1
ATOM 1454 C CA . ALA A 1 183 ? 17.031 14.164 30.125 1 95.81 183 ALA A CA 1
ATOM 1455 C C . ALA A 1 183 ? 16.875 13.188 31.281 1 95.81 183 ALA A C 1
ATOM 1457 O O . ALA A 1 183 ? 16.25 13.508 32.312 1 95.81 183 ALA A O 1
ATOM 1458 N N . ALA A 1 184 ? 17.344 12.039 31.156 1 95.31 184 ALA A N 1
ATOM 1459 C CA . ALA A 1 184 ? 17.156 10.977 32.125 1 95.31 184 ALA A CA 1
ATOM 1460 C C . ALA A 1 184 ? 17.703 11.375 33.5 1 95.31 184 ALA A C 1
ATOM 1462 O O . ALA A 1 184 ? 17.266 10.852 34.531 1 95.31 184 ALA A O 1
ATOM 1463 N N . LYS A 1 185 ? 18.656 12.258 33.562 1 93.69 185 LYS A N 1
ATOM 1464 C CA . LYS A 1 185 ? 19.266 12.68 34.812 1 93.69 185 LYS A CA 1
ATOM 1465 C C . LYS A 1 185 ? 18.234 13.32 35.719 1 93.69 185 LYS A C 1
ATOM 1467 O O . LYS A 1 185 ? 18.422 13.367 36.938 1 93.69 185 LYS A O 1
ATOM 1472 N N . TYR A 1 186 ? 17.172 13.773 35.156 1 94.12 186 TYR A N 1
ATOM 1473 C CA . TYR A 1 186 ? 16.156 14.461 35.938 1 94.12 186 TYR A CA 1
ATOM 1474 C C . TYR A 1 186 ? 15.008 13.516 36.312 1 94.12 186 TYR A C 1
ATOM 1476 O O . TYR A 1 186 ? 14.047 13.922 36.969 1 94.12 186 TYR A O 1
ATOM 1484 N N . ASP A 1 187 ? 15.039 12.352 35.844 1 89.31 187 ASP A N 1
ATOM 1485 C CA . ASP A 1 187 ? 14.031 11.328 36.125 1 89.31 187 ASP A CA 1
ATOM 1486 C C . ASP A 1 187 ? 14.672 9.945 36.25 1 89.31 187 ASP A C 1
ATOM 1488 O O . ASP A 1 187 ? 15.008 9.32 35.25 1 89.31 187 ASP A O 1
ATOM 1492 N N . SER A 1 188 ? 14.664 9.391 37.406 1 88.69 188 SER A N 1
ATOM 1493 C CA . SER A 1 188 ? 15.367 8.148 37.719 1 88.69 188 SER A CA 1
ATOM 1494 C C . SER A 1 188 ? 14.688 6.953 37.031 1 88.69 188 SER A C 1
ATOM 1496 O O . SER A 1 188 ? 15.273 5.875 36.938 1 88.69 188 SER A O 1
ATOM 1498 N N . ASN A 1 189 ? 13.492 7.113 36.594 1 87.88 189 ASN A N 1
ATOM 1499 C CA . ASN A 1 189 ? 12.758 6.02 35.969 1 87.88 189 ASN A CA 1
ATOM 1500 C C . ASN A 1 189 ? 13.07 5.91 34.5 1 87.88 189 ASN A C 1
ATOM 1502 O O . ASN A 1 189 ? 12.633 4.969 33.812 1 87.88 189 ASN A O 1
ATOM 1506 N N . LEU A 1 190 ? 13.797 6.871 34 1 91.06 190 LEU A N 1
ATOM 1507 C CA . LEU A 1 190 ? 14.117 6.887 32.562 1 91.06 190 LEU A CA 1
ATOM 1508 C C . LEU A 1 190 ? 15.547 6.43 32.312 1 91.06 190 LEU A C 1
ATOM 1510 O O . LEU A 1 190 ? 16.453 6.758 33.094 1 91.06 190 LEU A O 1
ATOM 1514 N N . GLU A 1 191 ? 15.758 5.57 31.312 1 94.88 191 GLU A N 1
ATOM 1515 C CA . GLU A 1 191 ? 17.109 5.18 30.891 1 94.88 191 GLU A CA 1
ATOM 1516 C C . GLU A 1 191 ? 17.766 6.285 30.078 1 94.88 191 GLU A C 1
ATOM 1518 O O . GLU A 1 191 ? 17.125 6.898 29.219 1 94.88 191 GLU A O 1
ATOM 1523 N N . PRO A 1 192 ? 19.031 6.516 30.359 1 94.5 192 PRO A N 1
ATOM 1524 C CA . PRO A 1 192 ? 19.719 7.512 29.531 1 94.5 192 PRO A CA 1
ATOM 1525 C C . PRO A 1 192 ? 19.953 7.035 28.094 1 94.5 192 PRO A C 1
ATOM 1527 O O . PRO A 1 192 ? 20.25 5.863 27.875 1 94.5 192 PRO A O 1
ATOM 1530 N N . CYS A 1 193 ? 19.719 7.938 27.188 1 94.25 193 CYS A N 1
ATOM 1531 C CA . CYS A 1 193 ? 20.031 7.613 25.797 1 94.25 193 CYS A CA 1
ATOM 1532 C C . CYS A 1 193 ? 21.547 7.488 25.594 1 94.25 193 CYS A C 1
ATOM 1534 O O . CYS A 1 193 ? 22.312 8.273 26.141 1 94.25 193 CYS A O 1
ATOM 1536 N N . LYS A 1 194 ? 22 6.414 24.875 1 90.56 194 LYS A N 1
ATOM 1537 C CA . LYS A 1 194 ? 23.391 6.238 24.484 1 90.56 194 LYS A CA 1
ATOM 1538 C C . LYS A 1 194 ? 23.609 6.637 23.031 1 90.56 194 LYS A C 1
ATOM 1540 O O . LYS A 1 194 ? 23.578 5.789 22.141 1 90.56 194 LYS A O 1
ATOM 1545 N N . LEU A 1 195 ? 23.719 7.973 22.828 1 93.31 195 LEU A N 1
ATOM 1546 C CA . LEU A 1 195 ? 23.812 8.5 21.469 1 93.31 195 LEU A CA 1
ATOM 1547 C C . LEU A 1 195 ? 25.188 9.102 21.219 1 93.31 195 LEU A C 1
ATOM 1549 O O . LEU A 1 195 ? 25.781 9.719 22.109 1 93.31 195 LEU A O 1
ATOM 1553 N N . LYS A 1 196 ? 25.812 8.82 20.078 1 89.5 196 LYS A N 1
ATOM 1554 C CA . LYS A 1 196 ? 27.094 9.383 19.656 1 89.5 196 LYS A CA 1
ATOM 1555 C C . LYS A 1 196 ? 26.891 10.625 18.797 1 89.5 196 LYS A C 1
ATOM 1557 O O . LYS A 1 196 ? 27.844 11.383 18.547 1 89.5 196 LYS A O 1
ATOM 1562 N N . GLY A 1 197 ? 25.656 10.836 18.359 1 88.62 197 GLY A N 1
ATOM 1563 C CA . GLY A 1 197 ? 25.344 12.055 17.625 1 88.62 197 GLY A CA 1
ATOM 1564 C C . GLY A 1 197 ? 25.125 11.805 16.141 1 88.62 197 GLY A C 1
ATOM 1565 O O . GLY A 1 197 ? 24.484 12.617 15.461 1 88.62 197 GLY A O 1
ATOM 1566 N N . SER A 1 198 ? 25.531 10.719 15.633 1 89.75 198 SER A N 1
ATOM 1567 C CA . SER A 1 198 ? 25.453 10.453 14.195 1 89.75 198 SER A CA 1
ATOM 1568 C C . SER A 1 198 ? 24.234 9.586 13.867 1 89.75 198 SER A C 1
ATOM 1570 O O . SER A 1 198 ? 23.875 9.43 12.703 1 89.75 198 SER A O 1
ATOM 1572 N N . GLU A 1 199 ? 23.578 9.109 14.852 1 92.94 199 GLU A N 1
ATOM 1573 C CA . GLU A 1 199 ? 22.422 8.258 14.633 1 92.94 199 GLU A CA 1
ATOM 1574 C C . GLU A 1 199 ? 21.281 9.039 14 1 92.94 199 GLU A C 1
ATOM 1576 O O . GLU A 1 199 ? 21.109 10.234 14.258 1 92.94 199 GLU A O 1
ATOM 1581 N N . SER A 1 200 ? 20.453 8.312 13.172 1 91.12 200 SER A N 1
ATOM 1582 C CA . SER A 1 200 ? 19.297 8.93 12.547 1 91.12 200 SER A CA 1
ATOM 1583 C C . SER A 1 200 ? 18.297 9.422 13.594 1 91.12 200 SER A C 1
ATOM 1585 O O . SER A 1 200 ? 17.469 10.281 13.312 1 91.12 200 SER A O 1
ATOM 1587 N N . CYS A 1 201 ? 18.438 8.906 14.812 1 94.94 201 CYS A N 1
ATOM 1588 C CA . CYS A 1 201 ? 17.5 9.266 15.883 1 94.94 201 CYS A CA 1
ATOM 1589 C C . CYS A 1 201 ? 18.125 10.32 16.797 1 94.94 201 CYS A C 1
ATOM 1591 O O . CYS A 1 201 ? 17.469 10.789 17.734 1 94.94 201 CYS A O 1
ATOM 1593 N N . ALA A 1 202 ? 19.391 10.703 16.578 1 96.12 202 ALA A N 1
ATOM 1594 C CA . ALA A 1 202 ? 20.016 11.727 17.406 1 96.12 202 ALA A CA 1
ATOM 1595 C C . ALA A 1 202 ? 19.281 13.055 17.281 1 96.12 202 ALA A C 1
ATOM 1597 O O . ALA A 1 202 ? 18.875 13.445 16.188 1 96.12 202 ALA A O 1
ATOM 1598 N N . PRO A 1 203 ? 19.125 13.742 18.406 1 95.62 203 PRO A N 1
ATOM 1599 C CA . PRO A 1 203 ? 18.328 14.969 18.375 1 95.62 203 PRO A CA 1
ATOM 1600 C C . PRO A 1 203 ? 18.875 16.016 17.406 1 95.62 203 PRO A C 1
ATOM 1602 O O . PRO A 1 203 ? 20.094 16.172 17.297 1 95.62 203 PRO A O 1
ATOM 1605 N N . TYR A 1 204 ? 17.984 16.688 16.766 1 93.5 204 TYR A N 1
ATOM 1606 C CA . TYR A 1 204 ? 18.328 17.859 15.977 1 93.5 204 TYR A CA 1
ATOM 1607 C C . TYR A 1 204 ? 18.672 19.047 16.875 1 93.5 204 TYR A C 1
ATOM 1609 O O . TYR A 1 204 ? 17.812 19.547 17.594 1 93.5 204 TYR A O 1
ATOM 1617 N N . ILE A 1 205 ? 19.906 19.547 16.812 1 96.94 205 ILE A N 1
ATOM 1618 C CA . ILE A 1 205 ? 20.391 20.547 17.75 1 96.94 205 ILE A CA 1
ATOM 1619 C C . ILE A 1 205 ? 20.203 21.938 17.141 1 96.94 205 ILE A C 1
ATOM 1621 O O . ILE A 1 205 ? 20.547 22.172 15.984 1 96.94 205 ILE A O 1
ATOM 1625 N N . PHE A 1 206 ? 19.641 22.859 17.969 1 97.81 206 PHE A N 1
ATOM 1626 C CA . PHE A 1 206 ? 19.531 24.266 17.594 1 97.81 206 PHE A CA 1
ATOM 1627 C C . PHE A 1 206 ? 20.781 25.031 17.984 1 97.81 206 PHE A C 1
ATOM 1629 O O . PHE A 1 206 ? 20.906 25.484 19.125 1 97.81 206 PHE A O 1
ATOM 1636 N N . HIS A 1 207 ? 21.656 25.312 17.047 1 98.25 207 HIS A N 1
ATOM 1637 C CA . HIS A 1 207 ? 22.844 26.109 17.344 1 98.25 207 HIS A CA 1
ATOM 1638 C C . HIS A 1 207 ? 22.547 27.594 17.281 1 98.25 207 HIS A C 1
ATOM 1640 O O . HIS A 1 207 ? 22.109 28.109 16.234 1 98.25 207 HIS A O 1
ATOM 1646 N N . VAL A 1 208 ? 22.797 28.297 18.359 1 98.75 208 VAL A N 1
ATOM 1647 C CA . VAL A 1 208 ? 22.5 29.719 18.406 1 98.75 208 VAL A CA 1
ATOM 1648 C C . VAL A 1 208 ? 23.672 30.469 19.047 1 98.75 208 VAL A C 1
ATOM 1650 O O . VAL A 1 208 ? 24.422 29.891 19.828 1 98.75 208 VAL A O 1
ATOM 1653 N N . SER A 1 209 ? 23.828 31.75 18.672 1 98.44 209 SER A N 1
ATOM 1654 C CA . SER A 1 209 ? 24.766 32.656 19.344 1 98.44 209 SER A CA 1
ATOM 1655 C C . SER A 1 209 ? 24.078 33.438 20.438 1 98.44 209 SER A C 1
ATOM 1657 O O . SER A 1 209 ? 22.906 33.812 20.328 1 98.44 209 SER A O 1
ATOM 1659 N N . PRO A 1 210 ? 24.812 33.719 21.562 1 97.88 210 PRO A N 1
ATOM 1660 C CA . PRO A 1 210 ? 24.203 34.562 22.609 1 97.88 210 PRO A CA 1
ATOM 1661 C C . PRO A 1 210 ? 23.875 35.969 22.141 1 97.88 210 PRO A C 1
ATOM 1663 O O . PRO A 1 210 ? 24.531 36.5 21.234 1 97.88 210 PRO A O 1
ATOM 1666 N N . LYS A 1 211 ? 22.906 36.594 22.734 1 97.81 211 LYS A N 1
ATOM 1667 C CA . LYS A 1 211 ? 22.484 38 22.531 1 97.81 211 LYS A CA 1
ATOM 1668 C C . LYS A 1 211 ? 22.047 38.219 21.078 1 97.81 211 LYS A C 1
ATOM 1670 O O . LYS A 1 211 ? 22.406 39.25 20.484 1 97.81 211 LYS A O 1
ATOM 1675 N N . LYS A 1 212 ? 21.422 37.312 20.562 1 98.62 212 LYS A N 1
ATOM 1676 C CA . LYS A 1 212 ? 20.828 37.375 19.234 1 98.62 212 LYS A CA 1
ATOM 1677 C C . LYS A 1 212 ? 19.344 37.031 19.281 1 98.62 212 LYS A C 1
ATOM 1679 O O . LYS A 1 212 ? 18.859 36.469 20.281 1 98.62 212 LYS A O 1
ATOM 1684 N N . THR A 1 213 ? 18.609 37.438 18.297 1 98.69 213 THR A N 1
ATOM 1685 C CA . THR A 1 213 ? 17.203 37.062 18.125 1 98.69 213 THR A CA 1
ATOM 1686 C C . THR A 1 213 ? 17.062 36.062 17 1 98.69 213 THR A C 1
ATOM 1688 O O . THR A 1 213 ? 17.531 36.281 15.883 1 98.69 213 THR A O 1
ATOM 1691 N N . TYR A 1 214 ? 16.469 34.938 17.312 1 98.81 214 TYR A N 1
ATOM 1692 C CA . TYR A 1 214 ? 16.234 33.906 16.312 1 98.81 214 TYR A CA 1
ATOM 1693 C C . TYR A 1 214 ? 14.734 33.75 16.047 1 98.81 214 TYR A C 1
ATOM 1695 O O . TYR A 1 214 ? 13.93 33.781 16.984 1 98.81 214 TYR A O 1
ATOM 1703 N N . ARG A 1 215 ? 14.367 33.594 14.828 1 98.69 215 ARG A N 1
ATOM 1704 C CA . ARG A 1 215 ? 13.023 33.156 14.453 1 98.69 215 ARG A CA 1
ATOM 1705 C C . ARG A 1 215 ? 12.953 31.625 14.398 1 98.69 215 ARG A C 1
ATOM 1707 O O . ARG A 1 215 ? 13.789 30.984 13.758 1 98.69 215 ARG A O 1
ATOM 1714 N N . ILE A 1 216 ? 12.008 31.047 15.047 1 98.81 216 ILE A N 1
ATOM 1715 C CA . ILE A 1 216 ? 11.734 29.625 14.938 1 98.81 216 ILE A CA 1
ATOM 1716 C C . ILE A 1 216 ? 10.406 29.406 14.211 1 98.81 216 ILE A C 1
ATOM 1718 O O . ILE A 1 216 ? 9.352 29.797 14.711 1 98.81 216 ILE A O 1
ATOM 1722 N N . ARG A 1 217 ? 10.477 28.828 13.008 1 98.81 217 ARG A N 1
ATOM 1723 C CA . ARG A 1 217 ? 9.297 28.375 12.297 1 98.81 217 ARG A CA 1
ATOM 1724 C C . ARG A 1 217 ? 8.891 26.969 12.766 1 98.81 217 ARG A C 1
ATOM 1726 O O . ARG A 1 217 ? 9.68 26.031 12.672 1 98.81 217 ARG A O 1
ATOM 1733 N N . ILE A 1 218 ? 7.684 26.859 13.266 1 98.88 218 ILE A N 1
ATOM 1734 C CA . ILE A 1 218 ? 7.219 25.578 13.805 1 98.88 218 ILE A CA 1
ATOM 1735 C C . ILE A 1 218 ? 5.98 25.125 13.039 1 98.88 218 ILE A C 1
ATOM 1737 O O . ILE A 1 218 ? 5.02 25.875 12.883 1 98.88 218 ILE A O 1
ATOM 1741 N N . ALA A 1 219 ? 6 23.938 12.516 1 98.88 219 ALA A N 1
ATOM 1742 C CA . ALA A 1 219 ? 4.84 23.328 11.875 1 98.88 219 ALA A CA 1
ATOM 1743 C C . ALA A 1 219 ? 4.539 21.953 12.469 1 98.88 219 ALA A C 1
ATOM 1745 O O . ALA A 1 219 ? 5.457 21.172 12.75 1 98.88 219 ALA A O 1
ATOM 1746 N N . SER A 1 220 ? 3.277 21.703 12.711 1 98.81 220 SER A N 1
ATOM 1747 C CA . SER A 1 220 ? 2.873 20.406 13.242 1 98.81 220 SER A CA 1
ATOM 1748 C C . SER A 1 220 ? 2.289 19.516 12.141 1 98.81 220 SER A C 1
ATOM 1750 O O . SER A 1 220 ? 1.17 19.75 11.68 1 98.81 220 SER A O 1
ATOM 1752 N N . THR A 1 221 ? 2.979 18.469 11.797 1 98.75 221 THR A N 1
ATOM 1753 C CA . THR A 1 221 ? 2.502 17.5 10.828 1 98.75 221 THR A CA 1
ATOM 1754 C C . THR A 1 221 ? 2.012 16.234 11.523 1 98.75 221 THR A C 1
ATOM 1756 O O . THR A 1 221 ? 2.029 15.148 10.945 1 98.75 221 THR A O 1
ATOM 1759 N N . THR A 1 222 ? 1.652 16.406 12.797 1 98.62 222 THR A N 1
ATOM 1760 C CA . THR A 1 222 ? 1.201 15.242 13.562 1 98.62 222 THR A CA 1
ATOM 1761 C C . THR A 1 222 ? -0.063 14.648 12.945 1 98.62 222 THR A C 1
ATOM 1763 O O . THR A 1 222 ? -0.852 15.367 12.328 1 98.62 222 THR A O 1
ATOM 1766 N N . ALA A 1 223 ? -0.211 13.391 13.156 1 98.19 223 ALA A N 1
ATOM 1767 C CA . ALA A 1 223 ? -1.41 12.695 12.703 1 98.19 223 ALA A CA 1
ATOM 1768 C C . ALA A 1 223 ? -2.502 12.719 13.773 1 98.19 223 ALA A C 1
ATOM 1770 O O . ALA A 1 223 ? -3.689 12.641 13.453 1 98.19 223 ALA A O 1
ATOM 1771 N N . LEU A 1 224 ? -2.137 12.766 15 1 97.75 224 LEU A N 1
ATOM 1772 C CA . LEU A 1 224 ? -3.107 12.594 16.078 1 97.75 224 LEU A CA 1
ATOM 1773 C C . LEU A 1 224 ? -2.85 13.578 17.203 1 97.75 224 LEU A C 1
ATOM 1775 O O . LEU A 1 224 ? -3.771 14.266 17.656 1 97.75 224 LEU A O 1
ATOM 1779 N N . ALA A 1 225 ? -1.656 13.805 17.609 1 97.31 225 ALA A N 1
ATOM 1780 C CA . ALA A 1 225 ? -1.299 14.477 18.859 1 97.31 225 ALA A CA 1
ATOM 1781 C C . ALA A 1 225 ? -1.455 15.984 18.734 1 97.31 225 ALA A C 1
ATOM 1783 O O . ALA A 1 225 ? -1.076 16.578 17.719 1 97.31 225 ALA A O 1
ATOM 1784 N N . ALA A 1 226 ? -2.098 16.578 19.719 1 98.12 226 ALA A N 1
ATOM 1785 C CA . ALA A 1 226 ? -1.907 18 20 1 98.12 226 ALA A CA 1
ATOM 1786 C C . ALA A 1 226 ? -0.662 18.219 20.859 1 98.12 226 ALA A C 1
ATOM 1788 O O . ALA A 1 226 ? -0.383 17.453 21.781 1 98.12 226 ALA A O 1
ATOM 1789 N N . LEU A 1 227 ? 0.019 19.266 20.562 1 98.5 227 LEU A N 1
ATOM 1790 C CA . LEU A 1 227 ? 1.324 19.391 21.188 1 98.5 227 LEU A CA 1
ATOM 1791 C C . LEU A 1 227 ? 1.447 20.734 21.906 1 98.5 227 LEU A C 1
ATOM 1793 O O . LEU A 1 227 ? 0.622 21.625 21.719 1 98.5 227 LEU A O 1
ATOM 1797 N N . ASN A 1 228 ? 2.367 20.75 22.781 1 98.56 228 ASN A N 1
ATOM 1798 C CA . ASN A 1 228 ? 2.836 21.969 23.438 1 98.56 228 ASN A CA 1
ATOM 1799 C C . ASN A 1 228 ? 4.348 22.141 23.297 1 98.56 228 ASN A C 1
ATOM 1801 O O . ASN A 1 228 ? 5.102 21.172 23.484 1 98.56 228 ASN A O 1
ATOM 1805 N N . PHE A 1 229 ? 4.77 23.297 22.922 1 98.69 229 PHE A N 1
ATOM 1806 C CA . PHE A 1 229 ? 6.172 23.609 22.672 1 98.69 229 PHE A CA 1
ATOM 1807 C C . PHE A 1 229 ? 6.672 24.672 23.641 1 98.69 229 PHE A C 1
ATOM 1809 O O . PHE A 1 229 ? 6.016 25.688 23.844 1 98.69 229 PHE A O 1
ATOM 1816 N N . ALA A 1 230 ? 7.852 24.453 24.219 1 98.75 230 ALA A N 1
ATOM 1817 C CA . ALA A 1 230 ? 8.477 25.422 25.109 1 98.75 230 ALA A CA 1
ATOM 1818 C C . ALA A 1 230 ? 10 25.312 25.062 1 98.75 230 ALA A C 1
ATOM 1820 O O . ALA A 1 230 ? 10.539 24.266 24.703 1 98.75 230 ALA A O 1
ATOM 1821 N N . ILE A 1 231 ? 10.672 26.422 25.344 1 98.62 231 ILE A N 1
ATOM 1822 C CA . ILE A 1 231 ? 12.125 26.484 25.516 1 98.62 231 ILE A CA 1
ATOM 1823 C C . ILE A 1 231 ? 12.469 26.938 26.922 1 98.62 231 ILE A C 1
ATOM 1825 O O . ILE A 1 231 ? 11.961 27.953 27.406 1 98.62 231 ILE A O 1
ATOM 1829 N N . GLY A 1 232 ? 13.375 26.188 27.562 1 98.25 232 GLY A N 1
ATOM 1830 C CA . GLY A 1 232 ? 13.75 26.5 28.922 1 98.25 232 GLY A CA 1
ATOM 1831 C C . GLY A 1 232 ? 14.242 27.922 29.109 1 98.25 232 GLY A C 1
ATOM 1832 O O . GLY A 1 232 ? 15.117 28.375 28.375 1 98.25 232 GLY A O 1
ATOM 1833 N N . ASN A 1 233 ? 13.695 28.625 30.016 1 97.56 233 ASN A N 1
ATOM 1834 C CA . ASN A 1 233 ? 14.133 29.938 30.453 1 97.56 233 ASN A CA 1
ATOM 1835 C C . ASN A 1 233 ? 13.945 31 29.375 1 97.56 233 ASN A C 1
ATOM 1837 O O . ASN A 1 233 ? 14.547 32.062 29.422 1 97.56 233 ASN A O 1
ATOM 1841 N N . HIS A 1 234 ? 13.258 30.703 28.375 1 98.19 234 HIS A N 1
ATOM 1842 C CA . HIS A 1 234 ? 13.055 31.672 27.297 1 98.19 234 HIS A CA 1
ATOM 1843 C C . HIS A 1 234 ? 11.57 31.953 27.094 1 98.19 234 HIS A C 1
ATOM 1845 O O . HIS A 1 234 ? 10.742 31.047 27.203 1 98.19 234 HIS A O 1
ATOM 1851 N N . GLN A 1 235 ? 11.258 33.188 26.828 1 98.06 235 GLN A N 1
ATOM 1852 C CA . GLN A 1 235 ? 9.93 33.562 26.359 1 98.06 235 GLN A CA 1
ATOM 1853 C C . GLN A 1 235 ? 9.844 33.5 24.828 1 98.06 235 GLN A C 1
ATOM 1855 O O . GLN A 1 235 ? 10.844 33.75 24.141 1 98.06 235 GLN A O 1
ATOM 1860 N N . LEU A 1 236 ? 8.703 33.25 24.391 1 98.75 236 LEU A N 1
ATOM 1861 C CA . LEU A 1 236 ? 8.414 33.188 22.969 1 98.75 236 LEU A CA 1
ATOM 1862 C C . LEU A 1 236 ? 7.586 34.406 22.531 1 98.75 236 LEU A C 1
ATOM 1864 O O . LEU A 1 236 ? 6.551 34.688 23.141 1 98.75 236 LEU A O 1
ATOM 1868 N N . LEU A 1 237 ? 8.039 35.125 21.594 1 98.81 237 LEU A N 1
ATOM 1869 C CA . LEU A 1 237 ? 7.223 36.156 20.969 1 98.81 237 LEU A CA 1
ATOM 1870 C C . LEU A 1 237 ? 6.523 35.625 19.719 1 98.81 237 LEU A C 1
ATOM 1872 O O . LEU A 1 237 ? 7.156 35.406 18.688 1 98.81 237 LEU A O 1
ATOM 1876 N N . VAL A 1 238 ? 5.199 35.406 19.828 1 98.88 238 VAL A N 1
ATOM 1877 C CA . VAL A 1 238 ? 4.438 34.875 18.703 1 98.88 238 VAL A CA 1
ATOM 1878 C C . VAL A 1 238 ? 4.227 36 17.672 1 98.88 238 VAL A C 1
ATOM 1880 O O . VAL A 1 238 ? 3.701 37.062 18 1 98.88 238 VAL A O 1
ATOM 1883 N N . VAL A 1 239 ? 4.621 35.719 16.359 1 98.62 239 VAL A N 1
ATOM 1884 C CA . VAL A 1 239 ? 4.547 36.781 15.383 1 98.62 239 VAL A CA 1
ATOM 1885 C C . VAL A 1 239 ? 3.783 36.312 14.148 1 98.62 239 VAL A C 1
ATOM 1887 O O . VAL A 1 239 ? 3.42 37.125 13.289 1 98.62 239 VAL A O 1
ATOM 1890 N N . GLU A 1 240 ? 3.555 35.094 14.023 1 98.5 240 GLU A N 1
ATOM 1891 C CA . GLU A 1 240 ? 2.898 34.5 12.852 1 98.5 240 GLU A CA 1
ATOM 1892 C C . GLU A 1 240 ? 2.115 33.25 13.227 1 98.5 240 GLU A C 1
ATOM 1894 O O . GLU A 1 240 ? 2.547 32.469 14.078 1 98.5 240 GLU A O 1
ATOM 1899 N N . ALA A 1 241 ? 0.94 33.031 12.617 1 98.69 241 ALA A N 1
ATOM 1900 C CA . ALA A 1 241 ? 0.123 31.844 12.742 1 98.69 241 ALA A CA 1
ATOM 1901 C C . ALA A 1 241 ? -0.478 31.438 11.398 1 98.69 241 ALA A C 1
ATOM 1903 O O . ALA A 1 241 ? -1.22 32.219 10.789 1 98.69 241 ALA A O 1
ATOM 1904 N N . ASP A 1 242 ? -0.141 30.219 10.922 1 98.25 242 ASP A N 1
ATOM 1905 C CA . ASP A 1 242 ? -0.658 29.625 9.688 1 98.25 242 ASP A CA 1
ATOM 1906 C C . ASP A 1 242 ? -0.41 30.547 8.492 1 98.25 242 ASP A C 1
ATOM 1908 O O . ASP A 1 242 ? -1.314 30.781 7.691 1 98.25 242 ASP A O 1
ATOM 1912 N N . GLY A 1 243 ? 0.756 31.094 8.477 1 97 243 GLY A N 1
ATOM 1913 C CA . GLY A 1 243 ? 1.195 31.844 7.312 1 97 243 GLY A CA 1
ATOM 1914 C C . GLY A 1 243 ? 0.708 33.281 7.312 1 97 243 GLY A C 1
ATOM 1915 O O . GLY A 1 243 ? 0.812 33.969 6.305 1 97 243 GLY A O 1
ATOM 1916 N N . ASN A 1 244 ? 0.143 33.719 8.445 1 97.75 244 ASN A N 1
ATOM 1917 C CA . ASN A 1 244 ? -0.329 35.094 8.57 1 97.75 244 ASN A CA 1
ATOM 1918 C C . ASN A 1 244 ? 0.259 35.781 9.805 1 97.75 244 ASN A C 1
ATOM 1920 O O . ASN A 1 244 ? 0.371 35.156 10.867 1 97.75 244 ASN A O 1
ATOM 1924 N N . TYR A 1 245 ? 0.66 37.062 9.625 1 97.5 245 TYR A N 1
ATOM 1925 C CA . TYR A 1 245 ? 1.203 37.781 10.758 1 97.5 245 TYR A CA 1
ATOM 1926 C C . TYR A 1 245 ? 0.116 38.094 11.781 1 97.5 245 TYR A C 1
ATOM 1928 O O . TYR A 1 245 ? -1.038 38.344 11.422 1 97.5 245 TYR A O 1
ATOM 1936 N N . VAL A 1 246 ? 0.501 38.062 13.031 1 98.5 246 VAL A N 1
ATOM 1937 C CA . VAL A 1 246 ? -0.431 38.312 14.117 1 98.5 246 VAL A CA 1
ATOM 1938 C C . VAL A 1 246 ? 0.099 39.469 14.977 1 98.5 246 VAL A C 1
ATOM 1940 O O . VAL A 1 246 ? 1.248 39.875 14.828 1 98.5 246 VAL A O 1
ATOM 1943 N N . GLN A 1 247 ? -0.852 40.031 15.773 1 98.25 247 GLN A N 1
ATOM 1944 C CA . GLN A 1 247 ? -0.354 40.969 16.797 1 98.25 247 GLN A CA 1
ATOM 1945 C C . GLN A 1 247 ? 0.594 40.25 17.75 1 98.25 247 GLN A C 1
ATOM 1947 O O . GLN A 1 247 ? 0.197 39.312 18.453 1 98.25 247 GLN A O 1
ATOM 1952 N N . PRO A 1 248 ? 1.831 40.719 17.766 1 98.31 248 PRO A N 1
ATOM 1953 C CA . PRO A 1 248 ? 2.816 40 18.562 1 98.31 248 PRO A CA 1
ATOM 1954 C C . PRO A 1 248 ? 2.477 39.969 20.047 1 98.31 248 PRO A C 1
ATOM 1956 O O . PRO A 1 248 ? 1.985 40.969 20.594 1 98.31 248 PRO A O 1
ATOM 1959 N N . PHE A 1 249 ? 2.734 38.906 20.719 1 98.44 249 PHE A N 1
ATOM 1960 C CA . PHE A 1 249 ? 2.586 38.812 22.156 1 98.44 249 PHE A CA 1
ATOM 1961 C C . PHE A 1 249 ? 3.525 37.75 22.734 1 98.44 249 PHE A C 1
ATOM 1963 O O . PHE A 1 249 ? 3.857 36.781 22.062 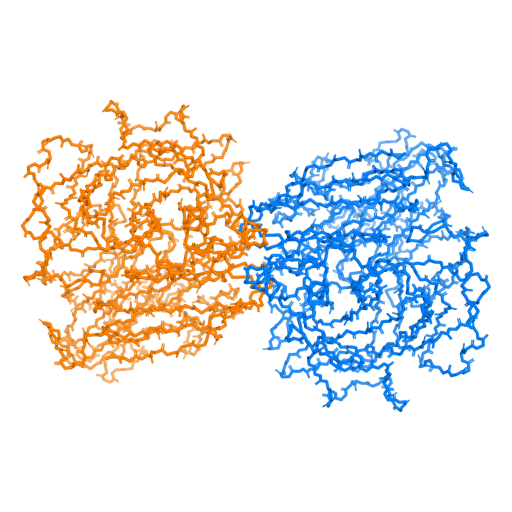1 98.44 249 PHE A O 1
ATOM 1970 N N . TYR A 1 250 ? 3.959 37.938 23.969 1 98.31 250 TYR A N 1
ATOM 1971 C CA . TYR A 1 250 ? 4.867 37.031 24.641 1 98.31 250 TYR A CA 1
ATOM 1972 C C . TYR A 1 250 ? 4.098 35.906 25.344 1 98.31 250 TYR A C 1
ATOM 1974 O O . TYR A 1 250 ? 2.996 36.156 25.844 1 98.31 250 TYR A O 1
ATOM 1982 N N . THR A 1 251 ? 4.645 34.75 25.328 1 98.25 251 THR A N 1
ATOM 1983 C CA . THR A 1 251 ? 4.137 33.594 26.062 1 98.25 251 THR A CA 1
ATOM 1984 C C . THR A 1 251 ? 5.273 32.656 26.422 1 98.25 251 THR A C 1
ATOM 1986 O O . THR A 1 251 ? 6.348 32.688 25.812 1 98.25 251 THR A O 1
ATOM 1989 N N . SER A 1 252 ? 5.055 31.828 27.469 1 97.38 252 SER A N 1
ATOM 1990 C CA . SER A 1 252 ? 6.082 30.906 27.906 1 97.38 252 SER A CA 1
ATOM 1991 C C . SER A 1 252 ? 6.09 29.641 27.062 1 97.38 252 SER A C 1
ATOM 1993 O O . SER A 1 252 ? 7.098 28.938 27 1 97.38 252 SER A O 1
ATOM 1995 N N . ASP A 1 253 ? 5 29.312 26.531 1 98.31 253 ASP A N 1
ATOM 1996 C CA . ASP A 1 253 ? 4.824 28.125 25.703 1 98.31 253 ASP A CA 1
ATOM 1997 C C . ASP A 1 253 ? 3.668 28.297 24.719 1 98.31 253 ASP A C 1
ATOM 1999 O O . ASP A 1 253 ? 2.871 29.234 24.844 1 98.31 253 ASP A O 1
ATOM 2003 N N . ILE A 1 254 ? 3.639 27.469 23.719 1 98.44 254 ILE A N 1
ATOM 2004 C CA . ILE A 1 254 ? 2.539 27.547 22.766 1 98.44 254 ILE A CA 1
ATOM 2005 C C . ILE A 1 254 ? 1.903 26.156 22.594 1 98.44 254 ILE A C 1
ATOM 2007 O O . ILE A 1 254 ? 2.602 25.141 22.594 1 98.44 254 ILE A O 1
ATOM 2011 N N . ASP A 1 255 ? 0.538 26.109 22.547 1 98.62 255 ASP A N 1
ATOM 2012 C CA . ASP A 1 255 ? -0.143 24.938 22 1 98.62 255 ASP A CA 1
ATOM 2013 C C . ASP A 1 255 ? -0.131 24.953 20.484 1 98.62 255 ASP A C 1
ATOM 2015 O O . ASP A 1 255 ? -0.303 26 19.859 1 98.62 255 ASP A O 1
ATOM 2019 N N . ILE A 1 256 ? 0.131 23.859 19.922 1 98.75 256 ILE A N 1
ATOM 2020 C CA . ILE A 1 256 ? 0.125 23.719 18.469 1 98.75 256 ILE A CA 1
ATOM 2021 C C . ILE A 1 256 ? -0.58 22.438 18.078 1 98.75 256 ILE A C 1
ATOM 2023 O O . ILE A 1 256 ? -0.186 21.344 18.5 1 98.75 256 ILE A O 1
ATOM 2027 N N . TYR A 1 257 ? -1.621 22.547 17.344 1 98.62 257 TYR A N 1
ATOM 2028 C CA . TYR A 1 257 ? -2.445 21.406 16.922 1 98.62 257 TYR A CA 1
ATOM 2029 C C . TYR A 1 257 ? -2.039 20.906 15.547 1 98.62 257 TYR A C 1
ATOM 2031 O O . TYR A 1 257 ? -1.333 21.609 14.812 1 98.62 257 TYR A O 1
ATOM 2039 N N . SER A 1 258 ? -2.461 19.672 15.227 1 98.69 258 SER A N 1
ATOM 2040 C CA . SER A 1 258 ? -2.152 19.109 13.914 1 98.69 258 SER A CA 1
ATOM 2041 C C . SER A 1 258 ? -2.596 20.047 12.797 1 98.69 258 SER A C 1
ATOM 2043 O O . SER A 1 258 ? -3.742 20.5 12.781 1 98.69 258 SER A O 1
ATOM 2045 N N . GLY A 1 259 ? -1.617 20.328 11.914 1 98.81 259 GLY A N 1
ATOM 2046 C CA . GLY A 1 259 ? -1.932 21.172 10.773 1 98.81 259 GLY A CA 1
ATOM 2047 C C . GLY A 1 259 ? -1.582 22.641 10.992 1 98.81 259 GLY A C 1
ATOM 2048 O O . GLY A 1 259 ? -1.533 23.422 10.047 1 98.81 259 GLY A O 1
ATOM 2049 N N . GLU A 1 260 ? -1.287 23.047 12.219 1 98.88 260 GLU A N 1
ATOM 2050 C CA . GLU A 1 260 ? -0.973 24.453 12.5 1 98.88 260 GLU A CA 1
ATOM 2051 C C . GLU A 1 260 ? 0.514 24.734 12.305 1 98.88 260 GLU A C 1
ATOM 2053 O O . GLU A 1 260 ? 1.337 23.812 12.367 1 98.88 260 GLU A O 1
ATOM 2058 N N . SER A 1 261 ? 0.799 25.938 12.07 1 98.88 261 SER A N 1
ATOM 2059 C CA . SER A 1 261 ? 2.166 26.438 12.062 1 98.88 261 SER A CA 1
ATOM 2060 C C . SER A 1 261 ? 2.258 27.781 12.773 1 98.88 261 SER A C 1
ATOM 2062 O O . SER A 1 261 ? 1.291 28.547 12.797 1 98.88 261 SER A O 1
ATOM 2064 N N . TYR A 1 262 ? 3.361 28.047 13.383 1 98.81 262 TYR A N 1
ATOM 2065 C CA . TYR A 1 262 ? 3.668 29.312 14.039 1 98.81 262 TYR A CA 1
ATOM 2066 C C . TYR A 1 262 ? 5.086 29.766 13.719 1 98.81 262 TYR A C 1
ATOM 2068 O O . TYR A 1 262 ? 5.93 28.953 13.328 1 98.81 262 TYR A O 1
ATOM 2076 N N . SER A 1 263 ? 5.273 31.062 13.836 1 98.69 263 SER A N 1
ATOM 2077 C CA . SER A 1 263 ? 6.605 31.609 14.031 1 98.69 263 SER A CA 1
ATOM 2078 C C . SER A 1 263 ? 6.711 32.344 15.375 1 98.69 263 SER A C 1
ATOM 2080 O O . SER A 1 263 ? 5.812 33.094 15.758 1 98.69 263 SER A O 1
ATOM 2082 N N . VAL A 1 264 ? 7.801 32.031 16.031 1 98.88 264 VAL A N 1
ATOM 2083 C CA . VAL A 1 264 ? 8.094 32.75 17.266 1 98.88 264 VAL A CA 1
ATOM 2084 C C . VAL A 1 264 ? 9.508 33.312 17.219 1 98.88 264 VAL A C 1
ATOM 2086 O O . VAL A 1 264 ? 10.383 32.781 16.531 1 98.88 264 VAL A O 1
ATOM 2089 N N . LEU A 1 265 ? 9.703 34.406 17.906 1 98.75 265 LEU A N 1
ATOM 2090 C CA . LEU A 1 265 ? 11.039 34.969 18.109 1 98.75 265 LEU A CA 1
ATOM 2091 C C . LEU A 1 265 ? 11.523 34.688 19.531 1 98.75 265 LEU A C 1
ATOM 2093 O O . LEU A 1 265 ? 10.758 34.812 20.484 1 98.75 265 LEU A O 1
ATOM 2097 N N . ILE A 1 266 ? 12.695 34.25 19.594 1 98.69 266 ILE A N 1
ATOM 2098 C CA . ILE A 1 266 ? 13.336 34.125 20.891 1 98.69 266 ILE A CA 1
ATOM 2099 C C . ILE A 1 266 ? 14.586 35 20.938 1 98.69 266 ILE A C 1
ATOM 2101 O O . ILE A 1 266 ? 15.273 35.156 19.922 1 98.69 266 ILE A O 1
ATOM 2105 N N . THR A 1 267 ? 14.82 35.5 22.047 1 98.44 267 THR A N 1
ATOM 2106 C CA . THR A 1 267 ? 16.078 36.188 22.297 1 98.44 267 THR A CA 1
ATOM 2107 C C . THR A 1 267 ? 17 35.344 23.188 1 98.44 267 THR A C 1
ATOM 2109 O O . THR A 1 267 ? 16.578 34.875 24.25 1 98.44 267 THR A O 1
ATOM 2112 N N . THR A 1 268 ? 18.203 35.219 22.719 1 98.38 268 THR A N 1
ATOM 2113 C CA . THR A 1 268 ? 19.172 34.406 23.438 1 98.38 268 THR A CA 1
ATOM 2114 C C . THR A 1 268 ? 19.938 35.281 24.453 1 98.38 268 THR A C 1
ATOM 2116 O O . THR A 1 268 ? 21.156 35.406 24.375 1 98.38 268 THR A O 1
ATOM 2119 N N . ASP A 1 269 ? 19.266 35.625 25.469 1 98.06 269 ASP A N 1
ATOM 2120 C CA . ASP A 1 269 ? 19.797 36.562 26.438 1 98.06 269 ASP A CA 1
ATOM 2121 C C . ASP A 1 269 ? 19.969 35.938 27.812 1 98.06 269 ASP A C 1
ATOM 2123 O O . ASP A 1 269 ? 20.031 36.625 28.828 1 98.06 269 ASP A O 1
ATOM 2127 N N . GLN A 1 270 ? 19.906 34.656 27.844 1 97.81 270 GLN A N 1
ATOM 2128 C CA . GLN A 1 270 ? 20.125 33.938 29.109 1 97.81 270 GLN A CA 1
ATOM 2129 C C . GLN A 1 270 ? 21.609 33.688 29.344 1 97.81 270 GLN A C 1
ATOM 2131 O O . GLN A 1 270 ? 22.469 34.188 28.594 1 97.81 270 GLN A O 1
ATOM 2136 N N . ASN A 1 271 ? 21.984 32.938 30.453 1 97.94 271 ASN A N 1
ATOM 2137 C CA . ASN A 1 271 ? 23.375 32.625 30.75 1 97.94 271 ASN A CA 1
ATOM 2138 C C . ASN A 1 271 ? 24.078 31.984 29.547 1 97.94 271 ASN A C 1
ATOM 2140 O O . ASN A 1 271 ? 23.75 30.875 29.156 1 97.94 271 ASN A O 1
ATOM 2144 N N . PRO A 1 272 ? 24.969 32.656 29.016 1 97.62 272 PRO A N 1
ATOM 2145 C CA . PRO A 1 272 ? 25.609 32.188 27.781 1 97.62 272 PRO A CA 1
ATOM 2146 C C . PRO A 1 272 ? 26.469 30.953 28.016 1 97.62 272 PRO A C 1
ATOM 2148 O O . PRO A 1 272 ? 26.922 30.312 27.047 1 97.62 272 PRO A O 1
ATOM 2151 N N . SER A 1 273 ? 26.766 30.609 29.188 1 97.44 273 SER A N 1
ATOM 2152 C CA . SER A 1 273 ? 27.609 29.469 29.484 1 97.44 273 SER A CA 1
ATOM 2153 C C . SER A 1 273 ? 26.766 28.203 29.641 1 97.44 273 SER A C 1
ATOM 2155 O O . SER A 1 273 ? 27.297 27.125 29.969 1 97.44 273 SER A O 1
ATOM 2157 N N . GLU A 1 274 ? 25.5 28.312 29.359 1 97.62 274 GLU A N 1
ATOM 2158 C CA . GLU A 1 274 ? 24.594 27.172 29.531 1 97.62 274 GLU A CA 1
ATOM 2159 C C . GLU A 1 274 ? 23.859 26.875 28.234 1 97.62 274 GLU A C 1
ATOM 2161 O O . GLU A 1 274 ? 23.719 27.75 27.375 1 97.62 274 GLU A O 1
ATOM 2166 N N . ASN A 1 275 ? 23.5 25.609 28.062 1 98.38 275 ASN A N 1
ATOM 2167 C CA . ASN A 1 275 ? 22.5 25.203 27.062 1 98.38 275 ASN A CA 1
ATOM 2168 C C . ASN A 1 275 ? 21.109 25.094 27.672 1 98.38 275 ASN A C 1
ATOM 2170 O O . ASN A 1 275 ? 20.953 25.094 28.891 1 98.38 275 ASN A O 1
ATOM 2174 N N . TYR A 1 276 ? 20.109 25.047 26.828 1 98.56 276 TYR A N 1
ATOM 2175 C CA . TYR A 1 276 ? 18.734 25 27.328 1 98.56 276 TYR A CA 1
ATOM 2176 C C . TYR A 1 276 ? 17.922 23.953 26.578 1 98.56 276 TYR A C 1
ATOM 2178 O O . TYR A 1 276 ? 18.188 23.656 25.406 1 98.56 276 TYR A O 1
ATOM 2186 N N . TRP A 1 277 ? 16.922 23.422 27.312 1 98.25 277 TRP A N 1
ATOM 2187 C CA . TRP A 1 277 ? 16.078 22.391 26.734 1 98.25 277 TRP A CA 1
ATOM 2188 C C . TRP A 1 277 ? 15.039 23 25.797 1 98.25 277 TRP A C 1
ATOM 2190 O O . TRP A 1 277 ? 14.484 24.062 26.078 1 98.25 277 TRP A O 1
ATOM 2200 N N . VAL A 1 278 ? 14.82 22.375 24.688 1 98.44 278 VAL A N 1
ATOM 2201 C CA . VAL A 1 278 ? 13.609 22.516 23.891 1 98.44 278 VAL A CA 1
ATOM 2202 C C . VAL A 1 278 ? 12.695 21.312 24.109 1 98.44 278 VAL A C 1
ATOM 2204 O O . VAL A 1 278 ? 13.109 20.172 23.922 1 98.44 278 VAL A O 1
ATOM 2207 N N . SER A 1 279 ? 11.492 21.578 24.516 1 97.81 279 SER A N 1
ATOM 2208 C CA . SER A 1 279 ? 10.594 20.5 24.922 1 97.81 279 SER A CA 1
ATOM 2209 C C . SER A 1 279 ? 9.266 20.578 24.172 1 97.81 279 SER A C 1
ATOM 2211 O O . SER A 1 279 ? 8.734 21.672 23.953 1 97.81 279 SER A O 1
ATOM 2213 N N . VAL A 1 280 ? 8.789 19.406 23.688 1 98.06 280 VAL A N 1
ATOM 2214 C CA . VAL A 1 280 ? 7.484 19.281 23.062 1 98.06 280 VAL A CA 1
ATOM 2215 C C . VAL A 1 280 ? 6.684 18.172 23.75 1 98.06 280 VAL A C 1
ATOM 2217 O O . VAL A 1 280 ? 7.102 17.016 23.766 1 98.06 280 VAL A O 1
ATOM 2220 N N . GLY A 1 281 ? 5.613 18.516 24.359 1 97.25 281 GLY A N 1
ATOM 2221 C CA . GLY A 1 281 ? 4.766 17.547 25.047 1 97.25 281 GLY A CA 1
ATOM 2222 C C . GLY A 1 281 ? 3.389 17.422 24.422 1 97.25 281 GLY A C 1
ATOM 2223 O O . GLY A 1 281 ? 3.055 18.156 23.484 1 97.25 281 GLY A O 1
ATOM 2224 N N . THR A 1 282 ? 2.609 16.438 24.891 1 97 282 THR A N 1
ATOM 2225 C CA . THR A 1 282 ? 1.295 16.156 24.328 1 97 282 THR A CA 1
ATOM 2226 C C . THR A 1 282 ? 0.202 16.875 25.109 1 97 282 THR A C 1
ATOM 2228 O O . THR A 1 282 ? 0.296 17.016 26.344 1 97 282 THR A O 1
ATOM 2231 N N . ARG A 1 283 ? -0.728 17.391 24.391 1 96.69 283 ARG A N 1
ATOM 2232 C CA . ARG A 1 283 ? -1.921 18.031 24.922 1 96.69 283 ARG A CA 1
ATOM 2233 C C . ARG A 1 283 ? -3.186 17.312 24.484 1 96.69 283 ARG A C 1
ATOM 2235 O O . ARG A 1 283 ? -3.15 16.5 23.547 1 96.69 283 ARG A O 1
ATOM 2242 N N . ALA A 1 284 ? -4.293 17.5 25.188 1 94.62 284 ALA A N 1
ATOM 2243 C CA . ALA A 1 284 ? -5.664 17.172 24.797 1 94.62 284 ALA A CA 1
ATOM 2244 C C . ALA A 1 284 ? -5.891 15.656 24.828 1 94.62 284 ALA A C 1
ATOM 2246 O O . ALA A 1 284 ? -6.984 15.188 24.516 1 94.62 284 ALA A O 1
ATOM 2247 N N . ARG A 1 285 ? -4.875 14.914 25.047 1 91.75 285 ARG A N 1
ATOM 2248 C CA . ARG A 1 285 ? -4.957 13.469 25.266 1 91.75 285 ARG A CA 1
ATOM 2249 C C . ARG A 1 285 ? -4.074 13.031 26.422 1 91.75 285 ARG A C 1
ATOM 2251 O O . ARG A 1 285 ? -2.994 13.594 26.641 1 91.75 285 ARG A O 1
ATOM 2258 N N . HIS A 1 286 ? -4.57 12 27.141 1 86.38 286 HIS A N 1
ATOM 2259 C CA . HIS A 1 286 ? -3.748 11.508 28.234 1 86.38 286 HIS A CA 1
ATOM 2260 C C . HIS A 1 286 ? -2.402 11 27.734 1 86.38 286 HIS A C 1
ATOM 2262 O O . HIS A 1 286 ? -2.354 10.133 26.859 1 86.38 286 HIS A O 1
ATOM 2268 N N . PRO A 1 287 ? -1.404 11.609 28.344 1 81.5 287 PRO A N 1
ATOM 2269 C CA . PRO A 1 287 ? -0.086 11.328 27.781 1 81.5 287 PRO A CA 1
ATOM 2270 C C . PRO A 1 287 ? 0.365 9.891 28 1 81.5 287 PRO A C 1
ATOM 2272 O O . PRO A 1 287 ? 0.356 9.406 29.141 1 81.5 287 PRO A O 1
ATOM 2275 N N . ASN A 1 288 ? 0.621 9.203 27.062 1 88.25 288 ASN A N 1
ATOM 2276 C CA . ASN A 1 288 ? 1.323 7.926 27.031 1 88.25 288 ASN A CA 1
ATOM 2277 C C . ASN A 1 288 ? 2.551 7.977 26.125 1 88.25 288 ASN A C 1
ATOM 2279 O O . ASN A 1 288 ? 3.061 6.934 25.719 1 88.25 288 ASN A O 1
ATOM 2283 N N . THR A 1 289 ? 2.934 9.188 25.812 1 94.12 289 THR A N 1
ATOM 2284 C CA . THR A 1 289 ? 4.066 9.461 24.938 1 94.12 289 THR A CA 1
ATOM 2285 C C . THR A 1 289 ? 5.074 10.383 25.625 1 94.12 289 THR A C 1
ATOM 2287 O O . THR A 1 289 ? 4.715 11.461 26.109 1 94.12 289 THR A O 1
ATOM 2290 N N . PRO A 1 290 ? 6.309 9.969 25.719 1 92.62 290 PRO A N 1
ATOM 2291 C CA . PRO A 1 290 ? 7.301 10.883 26.312 1 92.62 290 PRO A CA 1
ATOM 2292 C C . PRO A 1 290 ? 7.465 12.172 25.516 1 92.62 290 PRO A C 1
ATOM 2294 O O . PRO A 1 290 ? 7.277 12.172 24.297 1 92.62 290 PRO A O 1
ATOM 2297 N N . PRO A 1 291 ? 7.785 13.25 26.234 1 94.94 291 PRO A N 1
ATOM 2298 C CA . PRO A 1 291 ? 8.016 14.492 25.484 1 94.94 291 PRO A CA 1
ATOM 2299 C C . PRO A 1 291 ? 9.18 14.391 24.516 1 94.94 291 PRO A C 1
ATOM 2301 O O . PRO A 1 291 ? 10.172 13.719 24.797 1 94.94 291 PRO A O 1
ATOM 2304 N N . GLY A 1 292 ? 8.992 15.016 23.344 1 96.94 292 GLY A N 1
ATOM 2305 C CA . GLY A 1 292 ? 10.141 15.227 22.484 1 96.94 292 GLY A CA 1
ATOM 2306 C C . GLY A 1 292 ? 11.117 16.25 23.031 1 96.94 292 GLY A C 1
ATOM 2307 O O . GLY A 1 292 ? 10.703 17.297 23.531 1 96.94 292 GLY A O 1
ATOM 2308 N N . LEU A 1 293 ? 12.43 15.914 22.969 1 97 293 LEU A N 1
ATOM 2309 C CA . LEU A 1 293 ? 13.43 16.797 23.562 1 97 293 LEU A CA 1
ATOM 2310 C C . LEU A 1 293 ? 14.562 17.062 22.578 1 97 293 LEU A C 1
ATOM 2312 O O . LEU A 1 293 ? 14.922 16.188 21.781 1 97 293 LEU A O 1
ATOM 2316 N N . THR A 1 294 ? 15.008 18.25 22.578 1 97.56 294 THR A N 1
ATOM 2317 C CA . THR A 1 294 ? 16.266 18.625 21.938 1 97.56 294 THR A CA 1
ATOM 2318 C C . THR A 1 294 ? 16.906 19.797 22.672 1 97.56 294 THR A C 1
ATOM 2320 O O . THR A 1 294 ? 16.547 20.094 23.812 1 97.56 294 THR A O 1
ATOM 2323 N N . LEU A 1 295 ? 18.047 20.391 22.109 1 97.5 295 LEU A N 1
ATOM 2324 C CA . LEU A 1 295 ? 18.812 21.406 22.812 1 97.5 295 LEU A CA 1
ATOM 2325 C C . LEU A 1 295 ? 18.875 22.703 22.016 1 97.5 295 LEU A C 1
ATOM 2327 O O . LEU A 1 295 ? 19 22.672 20.797 1 97.5 295 LEU A O 1
ATOM 2331 N N . LEU A 1 296 ? 18.578 23.75 22.719 1 98.5 296 LEU A N 1
ATOM 2332 C CA . LEU A 1 296 ? 19.094 25.047 22.297 1 98.5 296 LEU A CA 1
ATOM 2333 C C . LEU A 1 296 ? 20.547 25.219 22.719 1 98.5 296 LEU A C 1
ATOM 2335 O O . LEU A 1 296 ? 20.812 25.531 23.891 1 98.5 296 LEU A O 1
ATOM 2339 N N . ASN A 1 297 ? 21.406 25.078 21.828 1 98.44 297 ASN A N 1
ATOM 2340 C CA . ASN A 1 297 ? 22.844 25.062 22.125 1 98.44 297 ASN A CA 1
ATOM 2341 C C . ASN A 1 297 ? 23.453 26.453 21.969 1 98.44 297 ASN A C 1
ATOM 2343 O O . ASN A 1 297 ? 23.672 26.938 20.859 1 98.44 297 ASN A O 1
ATOM 2347 N N . TYR A 1 298 ? 23.75 27.078 23.078 1 98.38 298 TYR A N 1
ATOM 2348 C CA . TYR A 1 298 ? 24.438 28.375 23.078 1 98.38 298 TYR A CA 1
ATOM 2349 C C . TYR A 1 298 ? 25.922 28.203 22.719 1 98.38 298 TYR A C 1
ATOM 2351 O O . TYR A 1 298 ? 26.703 27.703 23.531 1 98.38 298 TYR A O 1
ATOM 2359 N N . LEU A 1 299 ? 26.156 28.672 21.547 1 97.88 299 LEU A N 1
ATOM 2360 C CA . LEU A 1 299 ? 27.562 28.578 21.156 1 97.88 299 LEU A CA 1
ATOM 2361 C C . LEU A 1 299 ? 28.422 29.5 22.016 1 97.88 299 LEU A C 1
ATOM 2363 O O . LEU A 1 299 ? 28 30.594 22.406 1 97.88 299 LEU A O 1
ATOM 2367 N N . PRO A 1 300 ? 29.656 29.078 22.359 1 97.88 300 PRO A N 1
ATOM 2368 C CA . PRO A 1 300 ? 30.375 27.906 21.844 1 97.88 300 PRO A CA 1
ATOM 2369 C C . PRO A 1 300 ? 30.266 26.688 22.766 1 97.88 300 PRO A C 1
ATOM 2371 O O . PRO A 1 300 ? 31.125 25.812 22.75 1 97.88 300 PRO A O 1
ATOM 2374 N N . ASN A 1 301 ? 29.281 26.656 23.703 1 97.88 301 ASN A N 1
ATOM 2375 C CA . ASN A 1 301 ? 29.156 25.5 24.578 1 97.88 301 ASN A CA 1
ATOM 2376 C C . ASN A 1 301 ? 29.078 24.203 23.766 1 97.88 301 ASN A C 1
ATOM 2378 O O . ASN A 1 301 ? 28.547 24.188 22.672 1 97.88 301 ASN A O 1
ATOM 2382 N N . SER A 1 302 ? 29.594 23.188 24.391 1 96.5 302 SER A N 1
ATOM 2383 C CA . SER A 1 302 ? 29.453 21.875 23.781 1 96.5 302 SER A CA 1
ATOM 2384 C C . SER A 1 302 ? 28.016 21.391 23.844 1 96.5 302 SER A C 1
ATOM 2386 O O . SER A 1 302 ? 27.312 21.641 24.828 1 96.5 302 SER A O 1
ATOM 2388 N N . VAL A 1 303 ? 27.609 20.594 22.812 1 94.44 303 VAL A N 1
ATOM 2389 C CA . VAL A 1 303 ? 26.266 20 22.781 1 94.44 303 VAL A CA 1
ATOM 2390 C C . VAL A 1 303 ? 26.125 18.969 23.891 1 94.44 303 VAL A C 1
ATOM 2392 O O . VAL A 1 303 ? 25.016 18.672 24.328 1 94.44 303 VAL A O 1
ATOM 2395 N N . SER A 1 304 ? 27.234 18.438 24.359 1 92.88 304 SER A N 1
ATOM 2396 C CA . SER A 1 304 ? 27.219 17.406 25.375 1 92.88 304 SER A CA 1
ATOM 2397 C C . SER A 1 304 ? 26.969 18 26.766 1 92.88 304 SER A C 1
ATOM 2399 O O . SER A 1 304 ? 26.688 17.266 27.719 1 92.88 304 SER A O 1
ATOM 2401 N N . LYS A 1 305 ? 27.172 19.297 26.828 1 94.88 305 LYS A N 1
ATOM 2402 C CA . LYS A 1 305 ? 26.828 19.953 28.078 1 94.88 305 LYS A CA 1
ATOM 2403 C C . LYS A 1 305 ? 25.312 20.094 28.25 1 94.88 305 LYS A C 1
ATOM 2405 O O . LYS A 1 305 ? 24.734 21.109 27.891 1 94.88 305 LYS A O 1
ATOM 2410 N N . LEU A 1 306 ? 24.734 19.188 28.875 1 95.06 306 LEU A N 1
ATOM 2411 C CA . LEU A 1 306 ? 23.281 19.203 29.047 1 95.06 306 LEU A CA 1
ATOM 2412 C C . LEU A 1 306 ? 22.875 20.297 30.016 1 95.06 306 LEU A C 1
ATOM 2414 O O . LEU A 1 306 ? 23.641 20.672 30.906 1 95.06 306 LEU A O 1
ATOM 2418 N N . PRO A 1 307 ? 21.719 20.766 29.812 1 97.12 307 PRO A N 1
ATOM 2419 C CA . PRO A 1 307 ? 21.234 21.828 30.688 1 97.12 307 PRO A CA 1
ATOM 2420 C C . PRO A 1 307 ? 21.219 21.422 32.156 1 97.12 307 PRO A C 1
ATOM 2422 O O . PRO A 1 307 ? 20.969 20.25 32.469 1 97.12 307 PRO A O 1
ATOM 2425 N N . THR A 1 308 ? 21.328 22.453 33.062 1 93.25 308 THR A N 1
ATOM 2426 C CA . THR A 1 308 ? 21.375 22.203 34.5 1 93.25 308 THR A CA 1
ATOM 2427 C C . THR A 1 308 ? 19.969 22.109 35.062 1 93.25 308 THR A C 1
ATOM 2429 O O . THR A 1 308 ? 19.781 21.547 36.156 1 93.25 308 THR A O 1
ATOM 2432 N N . SER A 1 309 ? 19.016 22.656 34.438 1 95.38 309 SER A N 1
ATOM 2433 C CA . SER A 1 309 ? 17.625 22.594 34.844 1 95.38 309 SER A CA 1
ATOM 2434 C C . SER A 1 309 ? 16.859 21.531 34.062 1 95.38 309 SER A C 1
ATOM 2436 O O . SER A 1 309 ? 17.25 21.172 32.969 1 95.38 309 SER A O 1
ATOM 2438 N N . PRO A 1 310 ? 15.789 20.984 34.688 1 96.56 310 PRO A N 1
ATOM 2439 C CA . PRO A 1 310 ? 14.969 20.031 33.938 1 96.56 310 PRO A CA 1
ATOM 2440 C C . PRO A 1 310 ? 14.258 20.672 32.75 1 96.56 310 PRO A C 1
ATOM 2442 O O . PRO A 1 310 ? 14.117 21.891 32.688 1 96.56 310 PRO A O 1
ATOM 2445 N N . PRO A 1 311 ? 13.844 19.812 31.828 1 97.12 311 PRO A N 1
ATOM 2446 C CA . PRO A 1 311 ? 13.062 20.344 30.703 1 97.12 311 PRO A CA 1
ATOM 2447 C C . PRO A 1 311 ? 11.773 21.031 31.156 1 97.12 311 PRO A C 1
ATOM 2449 O O . PRO A 1 311 ? 11.188 20.625 32.188 1 97.12 311 PRO A O 1
ATOM 2452 N N . PRO A 1 312 ? 11.398 22.047 30.312 1 96.69 312 PRO A N 1
ATOM 2453 C CA . PRO A 1 312 ? 10.094 22.641 30.625 1 96.69 312 PRO A CA 1
ATOM 2454 C C . PRO A 1 312 ? 8.969 21.594 30.656 1 96.69 312 PRO A C 1
ATOM 2456 O O . PRO A 1 312 ? 8.945 20.688 29.844 1 96.69 312 PRO A O 1
ATOM 2459 N N . GLN A 1 313 ? 8.125 21.766 31.609 1 93.75 313 GLN A N 1
ATOM 2460 C CA . GLN A 1 313 ? 6.992 20.844 31.734 1 93.75 313 GLN A CA 1
ATOM 2461 C C . GLN A 1 313 ? 5.828 21.297 30.859 1 93.75 313 GLN A C 1
ATOM 2463 O O . GLN A 1 313 ? 5.469 22.469 30.844 1 93.75 313 GLN A O 1
ATOM 2468 N N . THR A 1 314 ? 5.297 20.406 30.125 1 94.69 314 THR A N 1
ATOM 2469 C CA . THR A 1 314 ? 4.07 20.656 29.375 1 94.69 314 THR A CA 1
ATOM 2470 C C . THR A 1 314 ? 2.883 20.828 30.312 1 94.69 314 THR A C 1
ATOM 2472 O O . THR A 1 314 ? 2.73 20.062 31.266 1 94.69 314 THR A O 1
ATOM 2475 N N . PRO A 1 315 ? 1.995 21.812 30 1 96.75 315 PRO A N 1
ATOM 2476 C CA . PRO A 1 315 ? 0.784 21.891 30.812 1 96.75 315 PRO A CA 1
ATOM 2477 C C . PRO A 1 315 ? -0.003 20.578 30.828 1 96.75 315 PRO A C 1
ATOM 2479 O O . PRO A 1 315 ? 0.144 19.75 29.922 1 96.75 315 PRO A O 1
ATOM 2482 N N . ALA A 1 316 ? -0.847 20.438 31.891 1 96.81 316 ALA A N 1
ATOM 2483 C CA . ALA A 1 316 ? -1.678 19.234 31.969 1 96.81 316 ALA A CA 1
ATOM 2484 C C . ALA A 1 316 ? -2.455 19.031 30.672 1 96.81 316 ALA A C 1
ATOM 2486 O O . ALA A 1 316 ? -2.955 19.984 30.078 1 96.81 316 ALA A O 1
ATOM 2487 N N . TRP A 1 317 ? -2.523 17.781 30.297 1 95.81 317 TRP A N 1
ATOM 2488 C CA . TRP A 1 317 ? -3.08 17.453 29 1 95.81 317 TRP A CA 1
ATOM 2489 C C . TRP A 1 317 ? -4.52 17.953 28.875 1 95.81 317 TRP A C 1
ATOM 2491 O O . TRP A 1 317 ? -4.984 18.266 27.781 1 95.81 317 TRP A O 1
ATOM 2501 N N . ASP A 1 318 ? -5.25 18.062 30 1 95.88 318 ASP A N 1
ATOM 2502 C CA . ASP A 1 318 ? -6.672 18.406 29.984 1 95.88 318 ASP A CA 1
ATOM 2503 C C . ASP A 1 318 ? -6.902 19.828 30.5 1 95.88 318 ASP A C 1
ATOM 2505 O O . ASP A 1 318 ? -8.023 20.188 30.844 1 95.88 318 ASP A O 1
ATOM 2509 N N . ASP A 1 319 ? -5.828 20.531 30.625 1 97.56 319 ASP A N 1
ATOM 2510 C CA . ASP A 1 319 ? -5.992 21.938 30.984 1 97.56 319 ASP A CA 1
ATOM 2511 C C . ASP A 1 319 ? -6.441 22.766 29.797 1 97.56 319 ASP A C 1
ATOM 2513 O O . ASP A 1 319 ? -5.664 23.562 29.25 1 97.56 319 ASP A O 1
ATOM 2517 N N . PHE A 1 320 ? -7.707 22.703 29.484 1 97.19 320 PHE A N 1
ATOM 2518 C CA . PHE A 1 320 ? -8.25 23.359 28.297 1 97.19 320 PHE A CA 1
ATOM 2519 C C . PHE A 1 320 ? -8.359 24.859 28.516 1 97.19 320 PHE A C 1
ATOM 2521 O O . PHE A 1 320 ? -8.375 25.625 27.547 1 97.19 320 PHE A O 1
ATOM 2528 N N . ASP A 1 321 ? -8.43 25.25 29.75 1 97.38 321 ASP A N 1
ATOM 2529 C CA . ASP A 1 321 ? -8.422 26.688 30.016 1 97.38 321 ASP A CA 1
ATOM 2530 C C . ASP A 1 321 ? -7.125 27.328 29.531 1 97.38 321 ASP A C 1
ATOM 2532 O O . ASP A 1 321 ? -7.145 28.391 28.906 1 97.38 321 ASP A O 1
ATOM 2536 N N . ARG A 1 322 ? -6.145 26.641 29.891 1 96.69 322 ARG A N 1
ATOM 2537 C CA . ARG A 1 322 ? -4.848 27.125 29.422 1 96.69 322 ARG A CA 1
ATOM 2538 C C . ARG A 1 322 ? -4.781 27.125 27.906 1 96.69 322 ARG A C 1
ATOM 2540 O O . ARG A 1 322 ? -4.266 28.078 27.312 1 96.69 322 ARG A O 1
ATOM 2547 N N . SER A 1 323 ? -5.234 26.125 27.266 1 98 323 SER A N 1
ATOM 2548 C CA . SER A 1 323 ? -5.254 26.047 25.812 1 98 323 SER A CA 1
ATOM 2549 C C . SER A 1 323 ? -6.066 27.172 25.188 1 98 323 SER A C 1
ATOM 2551 O O . SER A 1 323 ? -5.629 27.812 24.234 1 98 323 SER A O 1
ATOM 2553 N N . LYS A 1 324 ? -7.223 27.406 25.734 1 98.12 324 LYS A N 1
ATOM 2554 C CA . LYS A 1 324 ? -8.102 28.469 25.25 1 98.12 324 LYS A CA 1
ATOM 2555 C C . LYS A 1 324 ? -7.457 29.844 25.422 1 98.12 324 LYS A C 1
ATOM 2557 O O . LYS A 1 324 ? -7.562 30.703 24.547 1 98.12 324 LYS A O 1
ATOM 2562 N N . ASN A 1 325 ? -6.852 30.016 26.578 1 97.31 325 ASN A N 1
ATOM 2563 C CA . ASN A 1 325 ? -6.191 31.281 26.844 1 97.31 325 ASN A CA 1
ATOM 2564 C C . ASN A 1 325 ? -5.156 31.625 25.781 1 97.31 325 ASN A C 1
ATOM 2566 O O . ASN A 1 325 ? -5.074 32.75 25.312 1 97.31 325 ASN A O 1
ATOM 2570 N N . PHE A 1 326 ? -4.375 30.719 25.391 1 98.06 326 PHE A N 1
ATOM 2571 C CA . PHE A 1 326 ? -3.391 30.938 24.344 1 98.06 326 PHE A CA 1
ATOM 2572 C C . PHE A 1 326 ? -4.074 31.203 23.016 1 98.06 326 PHE A C 1
ATOM 2574 O O . PHE A 1 326 ? -3.756 32.188 22.328 1 98.06 326 PHE A O 1
ATOM 2581 N N . THR A 1 327 ? -5.012 30.344 22.609 1 98.31 327 THR A N 1
ATOM 2582 C CA . THR A 1 327 ? -5.68 30.406 21.312 1 98.31 327 THR A CA 1
ATOM 2583 C C . THR A 1 327 ? -6.418 31.734 21.141 1 98.31 327 THR A C 1
ATOM 2585 O O . THR A 1 327 ? -6.371 32.344 20.078 1 98.31 327 THR A O 1
ATOM 2588 N N . TYR A 1 328 ? -7.059 32.219 22.234 1 97.19 328 TYR A N 1
ATOM 2589 C CA . TYR A 1 328 ? -7.906 33.406 22.172 1 97.19 328 TYR A CA 1
ATOM 2590 C C . TYR A 1 328 ? -7.066 34.656 22.078 1 97.19 328 TYR A C 1
ATOM 2592 O O . TYR A 1 328 ? -7.578 35.75 21.75 1 97.19 328 TYR A O 1
ATOM 2600 N N . ARG A 1 329 ? -5.789 34.562 22.344 1 97.38 329 ARG A N 1
ATOM 2601 C CA . ARG A 1 329 ? -4.91 35.719 22.328 1 97.38 329 ARG A CA 1
ATOM 2602 C C . ARG A 1 329 ? -4.453 36.062 20.906 1 97.38 329 ARG A C 1
ATOM 2604 O O . ARG A 1 329 ? -3.928 37.125 20.656 1 97.38 329 ARG A O 1
ATOM 2611 N N . ILE A 1 330 ? -4.594 35.156 20.031 1 98.44 330 ILE A N 1
ATOM 2612 C CA . ILE A 1 330 ? -4.129 35.344 18.672 1 98.44 330 ILE A CA 1
ATOM 2613 C C . ILE A 1 330 ? -5.086 36.281 17.922 1 98.44 330 ILE A C 1
ATOM 2615 O O . ILE A 1 330 ? -6.25 35.938 17.703 1 98.44 330 ILE A O 1
ATOM 2619 N N . THR A 1 331 ? -4.688 37.406 17.531 1 98.25 331 THR A N 1
ATOM 2620 C CA . THR A 1 331 ? -5.445 38.375 16.75 1 98.25 331 THR A CA 1
ATOM 2621 C C . THR A 1 331 ? -4.629 38.875 15.555 1 98.25 331 THR A C 1
ATOM 2623 O O . THR A 1 331 ? -3.41 38.688 15.516 1 98.25 331 THR A O 1
ATOM 2626 N N . ALA A 1 332 ? -5.281 39.406 14.648 1 98.12 332 ALA A N 1
ATOM 2627 C CA . ALA A 1 332 ? -4.625 39.844 13.414 1 98.12 332 ALA A CA 1
ATOM 2628 C C . ALA A 1 332 ? -3.646 41 13.688 1 98.12 332 ALA A C 1
ATOM 2630 O O . ALA A 1 332 ? -3.908 41.844 14.531 1 98.12 332 ALA A O 1
ATOM 2631 N N . ALA A 1 333 ? -2.557 40.969 12.984 1 96.81 333 ALA A N 1
ATOM 2632 C CA . ALA A 1 333 ? -1.649 42.125 13.008 1 96.81 333 ALA A CA 1
ATOM 2633 C C . ALA A 1 333 ? -2.33 43.375 12.453 1 96.81 333 ALA A C 1
ATOM 2635 O O . ALA A 1 333 ? -3.27 43.281 11.664 1 96.81 333 ALA A O 1
ATOM 2636 N N . MET A 1 334 ? -1.776 44.469 12.844 1 93.44 334 MET A N 1
ATOM 2637 C CA . MET A 1 334 ? -2.279 45.719 12.297 1 93.44 334 MET A CA 1
ATOM 2638 C C . MET A 1 334 ? -2.102 45.75 10.781 1 93.44 334 MET A C 1
ATOM 2640 O O . MET A 1 334 ? -1.038 45.406 10.266 1 93.44 334 MET A O 1
ATOM 2644 N N . GLY A 1 335 ? -3.105 46.125 10.141 1 91.31 335 GLY A N 1
ATOM 2645 C CA . GLY A 1 335 ? -3.029 46.25 8.688 1 91.31 335 GLY A CA 1
ATOM 2646 C C . GLY A 1 335 ? -3.514 45.031 7.961 1 91.31 335 GLY A C 1
ATOM 2647 O O . GLY A 1 335 ? -3.648 45.031 6.734 1 91.31 335 GLY A O 1
ATOM 2648 N N . SER A 1 336 ? -3.789 43.969 8.727 1 93.94 336 SER A N 1
ATOM 2649 C CA . SER A 1 336 ? -4.324 42.75 8.109 1 93.94 336 SER A CA 1
ATOM 2650 C C . SER A 1 336 ? -5.715 43 7.527 1 93.94 336 SER A C 1
ATOM 2652 O O . SER A 1 336 ? -6.445 43.875 8.008 1 93.94 336 SER A O 1
ATOM 2654 N N . PRO A 1 337 ? -6.039 42.25 6.512 1 93.56 337 PRO A N 1
ATOM 2655 C CA . PRO A 1 337 ? -7.371 42.406 5.93 1 93.56 337 PRO A CA 1
ATOM 2656 C C . PRO A 1 337 ? -8.492 42.094 6.922 1 93.56 337 PRO A C 1
ATOM 2658 O O . PRO A 1 337 ? -8.422 41.094 7.656 1 93.56 337 PRO A O 1
ATOM 2661 N N . LYS A 1 338 ? -9.516 42.906 6.875 1 95.94 338 LYS A N 1
ATOM 2662 C CA . LYS A 1 338 ? -10.688 42.688 7.711 1 95.94 338 LYS A CA 1
ATOM 2663 C C . LYS A 1 338 ? -11.719 41.812 7 1 95.94 338 LYS A C 1
ATOM 2665 O O . LYS A 1 338 ? -11.773 41.812 5.77 1 95.94 338 LYS A O 1
ATOM 2670 N N . PRO A 1 339 ? -12.445 41.125 7.801 1 97.38 339 PRO A N 1
ATOM 2671 C CA . PRO A 1 339 ? -13.516 40.344 7.156 1 97.38 339 PRO A CA 1
ATOM 2672 C C . PRO A 1 339 ? -14.656 41.25 6.668 1 97.38 339 PRO A C 1
ATOM 2674 O O . PRO A 1 339 ? -14.875 42.344 7.211 1 97.38 339 PRO A O 1
ATOM 2677 N N . PRO A 1 340 ? -15.367 40.75 5.605 1 96.94 340 PRO A N 1
ATOM 2678 C CA . PRO A 1 340 ? -16.641 41.406 5.324 1 96.94 340 PRO A CA 1
ATOM 2679 C C . PRO A 1 340 ? -17.562 41.469 6.539 1 96.94 340 PRO A C 1
ATOM 2681 O O . PRO A 1 340 ? -17.625 40.531 7.312 1 96.94 340 PRO A O 1
ATOM 2684 N N . VAL A 1 341 ? -18.312 42.531 6.633 1 95.38 341 VAL A N 1
ATOM 2685 C CA . VAL A 1 341 ? -19.125 42.781 7.824 1 95.38 341 VAL A CA 1
ATOM 2686 C C . VAL A 1 341 ? -20.297 41.812 7.848 1 95.38 341 VAL A C 1
ATOM 2688 O O . VAL A 1 341 ? -20.672 41.312 8.914 1 95.38 341 VAL A O 1
ATOM 2691 N N . LYS A 1 342 ? -20.859 41.594 6.684 1 96.06 342 LYS A N 1
ATOM 2692 C CA . LYS A 1 342 ? -22.016 40.688 6.59 1 96.06 342 LYS A CA 1
ATOM 2693 C C . LYS A 1 342 ? -21.656 39.406 5.855 1 96.06 342 LYS A C 1
ATOM 2695 O O . LYS A 1 342 ? -20.703 39.375 5.074 1 96.06 342 LYS A O 1
ATOM 2700 N N . PHE A 1 343 ? -22.359 38.375 6.223 1 97.19 343 PHE A N 1
ATOM 2701 C CA . PHE A 1 343 ? -22.234 37.125 5.488 1 97.19 343 PHE A CA 1
ATOM 2702 C C . PHE A 1 343 ? -23.438 36.906 4.582 1 97.19 343 PHE A C 1
ATOM 2704 O O . PHE A 1 343 ? -24.5 37.469 4.816 1 97.19 343 PHE A O 1
ATOM 2711 N N . ASN A 1 344 ? -23.219 36.125 3.479 1 98.25 344 ASN A N 1
ATOM 2712 C CA . ASN A 1 344 ? -24.312 35.719 2.594 1 98.25 344 ASN A CA 1
ATOM 2713 C C . ASN A 1 344 ? -24.953 34.406 3.045 1 98.25 344 ASN A C 1
ATOM 2715 O O . ASN A 1 344 ? -26.156 34.188 2.82 1 98.25 344 ASN A O 1
ATOM 2719 N N . ARG A 1 345 ? -24.156 33.562 3.58 1 97.94 345 ARG A N 1
ATOM 2720 C CA . ARG A 1 345 ? -24.578 32.219 3.945 1 97.94 345 ARG A CA 1
ATOM 2721 C C . ARG A 1 345 ? -23.875 31.734 5.219 1 97.94 345 ARG A C 1
ATOM 2723 O O . ARG A 1 345 ? -22.719 32.094 5.453 1 97.94 345 ARG A O 1
ATOM 2730 N N . ARG A 1 346 ? -24.609 31.047 6.109 1 97.5 346 ARG A N 1
ATOM 2731 C CA . ARG A 1 346 ? -24.031 30.453 7.309 1 97.5 346 ARG A CA 1
ATOM 2732 C C . ARG A 1 346 ? -24.391 28.969 7.406 1 97.5 346 ARG A C 1
ATOM 2734 O O . ARG A 1 346 ? -25.562 28.609 7.328 1 97.5 346 ARG A O 1
ATOM 2741 N N . ILE A 1 347 ? -23.406 28.141 7.535 1 98 347 ILE A N 1
ATOM 2742 C CA . ILE A 1 347 ? -23.641 26.719 7.719 1 98 347 ILE A CA 1
ATOM 2743 C C . ILE A 1 347 ? -23.156 26.281 9.102 1 98 347 ILE A C 1
ATOM 2745 O O . ILE A 1 347 ? -22.188 26.844 9.625 1 98 347 ILE A O 1
ATOM 2749 N N . PHE A 1 348 ? -23.891 25.359 9.711 1 98.31 348 PHE A N 1
ATOM 2750 C CA . PHE A 1 348 ? -23.547 24.766 11 1 98.31 348 PHE A CA 1
ATOM 2751 C C . PHE A 1 348 ? -23.078 23.328 10.812 1 98.31 348 PHE A C 1
ATOM 2753 O O . PHE A 1 348 ? -23.828 22.484 10.297 1 98.31 348 PHE A O 1
ATOM 2760 N N . LEU A 1 349 ? -21.844 23.031 11.195 1 98.5 349 LEU A N 1
ATOM 2761 C CA . LEU A 1 349 ? -21.281 21.703 11.062 1 98.5 349 LEU A CA 1
ATOM 2762 C C . LEU A 1 349 ? -21.047 21.078 12.438 1 98.5 349 LEU A C 1
ATOM 2764 O O . LEU A 1 349 ? -20.125 21.453 13.156 1 98.5 349 LEU A O 1
ATOM 2768 N N . LEU A 1 350 ? -21.906 20.125 12.742 1 97.81 350 LEU A N 1
ATOM 2769 C CA . LEU A 1 350 ? -21.812 19.391 14 1 97.81 350 LEU A CA 1
ATOM 2770 C C . LEU A 1 350 ? -20.938 18.141 13.836 1 97.81 350 LEU A C 1
ATOM 2772 O O . LEU A 1 350 ? -21.203 17.297 12.984 1 97.81 350 LEU A O 1
ATOM 2776 N N . ASN A 1 351 ? -19.891 18.094 14.656 1 96.38 351 ASN A N 1
ATOM 2777 C CA . ASN A 1 351 ? -19.031 16.906 14.688 1 96.38 351 ASN A CA 1
ATOM 2778 C C . ASN A 1 351 ? -19.594 15.828 15.602 1 96.38 351 ASN A C 1
ATOM 2780 O O . ASN A 1 351 ? -19.922 16.094 16.766 1 96.38 351 ASN A O 1
ATOM 2784 N N . THR A 1 352 ? -19.688 14.648 15.094 1 95.12 352 THR A N 1
ATOM 2785 C CA . THR A 1 352 ? -20.109 13.516 15.906 1 95.12 352 THR A CA 1
ATOM 2786 C C . THR A 1 352 ? -19.312 12.266 15.57 1 95.12 352 THR A C 1
ATOM 2788 O O . THR A 1 352 ? -18.688 12.188 14.508 1 95.12 352 THR A O 1
ATOM 2791 N N . GLN A 1 353 ? -19.156 11.359 16.469 1 96.44 353 GLN A N 1
ATOM 2792 C CA . GLN A 1 353 ? -18.734 9.977 16.234 1 96.44 353 GLN A CA 1
ATOM 2793 C C . GLN A 1 353 ? -19.938 9.039 16.203 1 96.44 353 GLN A C 1
ATOM 2795 O O . GLN A 1 353 ? -20.812 9.117 17.062 1 96.44 353 GLN A O 1
ATOM 2800 N N . ASN A 1 354 ? -20.047 8.188 15.203 1 95.75 354 ASN A N 1
ATOM 2801 C CA . ASN A 1 354 ? -21.234 7.379 14.977 1 95.75 354 ASN A CA 1
ATOM 2802 C C . ASN A 1 354 ? -20.875 5.93 14.648 1 95.75 354 ASN A C 1
ATOM 2804 O O . ASN A 1 354 ? -19.703 5.621 14.398 1 95.75 354 ASN A O 1
ATOM 2808 N N . VAL A 1 355 ? -21.828 5.055 14.805 1 95.94 355 VAL A N 1
ATOM 2809 C CA . VAL A 1 355 ? -21.719 3.68 14.336 1 95.94 355 VAL A CA 1
ATOM 2810 C C . VAL A 1 355 ? -22.609 3.471 13.117 1 95.94 355 VAL A C 1
ATOM 2812 O O . VAL A 1 355 ? -23.812 3.75 13.172 1 95.94 355 VAL A O 1
ATOM 2815 N N . ILE A 1 356 ? -22.078 3.088 12.039 1 95.56 356 ILE A N 1
ATOM 2816 C CA . ILE A 1 356 ? -22.797 2.748 10.82 1 95.56 356 ILE A CA 1
ATOM 2817 C C . ILE A 1 356 ? -22.547 1.284 10.461 1 95.56 356 ILE A C 1
ATOM 2819 O O . ILE A 1 356 ? -21.438 0.905 10.102 1 95.56 356 ILE A O 1
ATOM 2823 N N . ASN A 1 357 ? -23.547 0.422 10.484 1 93.19 357 ASN A N 1
ATOM 2824 C CA . ASN A 1 357 ? -23.422 -1.001 10.188 1 93.19 357 ASN A CA 1
ATOM 2825 C C . ASN A 1 357 ? -22.328 -1.655 11.008 1 93.19 357 ASN A C 1
ATOM 2827 O O . ASN A 1 357 ? -21.531 -2.439 10.477 1 93.19 357 ASN A O 1
ATOM 2831 N N . GLY A 1 358 ? -22.172 -1.246 12.203 1 94.5 358 GLY A N 1
ATOM 2832 C CA . GLY A 1 358 ? -21.203 -1.837 13.117 1 94.5 358 GLY A CA 1
ATOM 2833 C C . GLY A 1 358 ? -19.844 -1.172 13.062 1 94.5 358 GLY A C 1
ATOM 2834 O O . GLY A 1 358 ? -18.984 -1.443 13.898 1 94.5 358 GLY A O 1
ATOM 2835 N N . TYR A 1 359 ? -19.641 -0.339 12.141 1 96.44 359 TYR A N 1
ATOM 2836 C CA . TYR A 1 359 ? -18.359 0.367 12.008 1 96.44 359 TYR A CA 1
ATOM 2837 C C . TYR A 1 359 ? -18.422 1.727 12.695 1 96.44 359 TYR A C 1
ATOM 2839 O O . TYR A 1 359 ? -19.391 2.479 12.516 1 96.44 359 TYR A O 1
ATOM 2847 N N . VAL A 1 360 ? -17.422 2.023 13.461 1 97.19 360 VAL A N 1
ATOM 2848 C CA . VAL A 1 360 ? -17.297 3.346 14.07 1 97.19 360 VAL A CA 1
ATOM 2849 C C . VAL A 1 360 ? -16.781 4.348 13.039 1 97.19 360 VAL A C 1
ATOM 2851 O O . VAL A 1 360 ? -15.797 4.086 12.359 1 97.19 360 VAL A O 1
ATOM 2854 N N . LYS A 1 361 ? -17.469 5.445 12.898 1 97.31 361 LYS A N 1
ATOM 2855 C CA . LYS A 1 361 ? -17.125 6.492 11.945 1 97.31 361 LYS A CA 1
ATOM 2856 C C . LYS A 1 361 ? -17.188 7.871 12.594 1 97.31 361 LYS A C 1
ATOM 2858 O O . LYS A 1 361 ? -17.75 8.023 13.68 1 97.31 361 LYS A O 1
ATOM 2863 N N . TRP A 1 362 ? -16.5 8.758 12.016 1 97.44 362 TRP A N 1
ATOM 2864 C CA . TRP A 1 362 ? -16.75 10.172 12.281 1 97.44 362 TRP A CA 1
ATOM 2865 C C . TRP A 1 362 ? -17.719 10.75 11.25 1 97.44 362 TRP A C 1
ATOM 2867 O O . TRP A 1 362 ? -17.781 10.273 10.117 1 97.44 362 TRP A O 1
ATOM 2877 N N . ALA A 1 363 ? -18.5 11.758 11.688 1 96.88 363 ALA A N 1
ATOM 2878 C CA . ALA A 1 363 ? -19.516 12.312 10.797 1 96.88 363 ALA A CA 1
ATOM 2879 C C . ALA A 1 363 ? -19.703 13.805 11.039 1 96.88 363 ALA A C 1
ATOM 2881 O O . ALA A 1 363 ? -19.359 14.312 12.109 1 96.88 363 ALA A O 1
ATOM 2882 N N . ILE A 1 364 ? -20.094 14.484 10.07 1 97.62 364 ILE A N 1
ATOM 2883 C CA . ILE A 1 364 ? -20.531 15.875 10.133 1 97.62 364 ILE A CA 1
ATOM 2884 C C . ILE A 1 364 ? -22.016 15.969 9.781 1 97.62 364 ILE A C 1
ATOM 2886 O O . ILE A 1 364 ? -22.422 15.586 8.688 1 97.62 364 ILE A O 1
ATOM 2890 N N . ASN A 1 365 ? -22.812 16.516 10.68 1 96.56 365 ASN A N 1
ATOM 2891 C CA . ASN A 1 365 ? -24.25 16.547 10.508 1 96.56 365 ASN A CA 1
ATOM 2892 C C . ASN A 1 365 ? -24.797 15.18 10.102 1 96.56 365 ASN A C 1
ATOM 2894 O O . ASN A 1 365 ? -25.578 15.078 9.148 1 96.56 365 ASN A O 1
ATOM 2898 N N . ASP A 1 366 ? -24.25 14.125 10.711 1 93.5 366 ASP A N 1
ATOM 2899 C CA . ASP A 1 366 ? -24.672 12.734 10.617 1 93.5 366 ASP A CA 1
ATOM 2900 C C . ASP A 1 366 ? -24.312 12.141 9.258 1 93.5 366 ASP A C 1
ATOM 2902 O O . ASP A 1 366 ? -24.891 11.133 8.844 1 93.5 366 ASP A O 1
ATOM 2906 N N . VAL A 1 367 ? -23.469 12.742 8.523 1 96.94 367 VAL A N 1
ATOM 2907 C CA . VAL A 1 367 ? -22.984 12.188 7.266 1 96.94 367 VAL A CA 1
ATOM 2908 C C . VAL A 1 367 ? -21.484 11.891 7.383 1 96.94 367 VAL A C 1
ATOM 2910 O O . VAL A 1 367 ? -20.688 12.789 7.633 1 96.94 367 VAL A O 1
ATOM 2913 N N . SER A 1 368 ? -21.125 10.625 7.297 1 97.69 368 SER A N 1
ATOM 2914 C CA . SER A 1 368 ? -19.719 10.234 7.227 1 97.69 368 SER A CA 1
ATOM 2915 C C . SER A 1 368 ? -19.203 10.312 5.797 1 97.69 368 SER A C 1
ATOM 2917 O O . SER A 1 368 ? -19.734 9.664 4.895 1 97.69 368 SER A O 1
ATOM 2919 N N . LEU A 1 369 ? -18.188 11.055 5.59 1 97.75 369 LEU A N 1
ATOM 2920 C CA . LEU A 1 369 ? -17.672 11.328 4.25 1 97.75 369 LEU A CA 1
ATOM 2921 C C . LEU A 1 369 ? -17 10.094 3.66 1 97.75 369 LEU A C 1
ATOM 2923 O O . LEU A 1 369 ? -16.109 9.516 4.273 1 97.75 369 LEU A O 1
ATOM 2927 N N . ALA A 1 370 ? -17.406 9.641 2.572 1 96.31 370 ALA A N 1
ATOM 2928 C CA . ALA A 1 370 ? -16.75 8.641 1.731 1 96.31 370 ALA A CA 1
ATOM 2929 C C . ALA A 1 370 ? -16.484 9.195 0.335 1 96.31 370 ALA A C 1
ATOM 2931 O O . ALA A 1 370 ? -17.422 9.5 -0.411 1 96.31 370 ALA A O 1
ATOM 2932 N N . LEU A 1 371 ? -15.266 9.266 -0.073 1 96.31 371 LEU A N 1
ATOM 2933 C CA . LEU A 1 371 ? -14.875 9.914 -1.32 1 96.31 371 LEU A CA 1
ATOM 2934 C C . LEU A 1 371 ? -15.078 8.977 -2.506 1 96.31 371 LEU A C 1
ATOM 2936 O O . LEU A 1 371 ? -14.82 7.773 -2.408 1 96.31 371 LEU A O 1
ATOM 2940 N N . PRO A 1 372 ? -15.57 9.445 -3.586 1 95.5 372 PRO A N 1
ATOM 2941 C CA . PRO A 1 372 ? -15.734 8.641 -4.797 1 95.5 372 PRO A CA 1
ATOM 2942 C C . PRO A 1 372 ? -14.414 8.414 -5.539 1 95.5 372 PRO A C 1
ATOM 2944 O O . PRO A 1 372 ? -13.445 9.148 -5.312 1 95.5 372 PRO A O 1
ATOM 2947 N N . PRO A 1 373 ? -14.383 7.406 -6.422 1 93.56 373 PRO A N 1
ATOM 2948 C CA . PRO A 1 373 ? -13.148 7.18 -7.184 1 93.56 373 PRO A CA 1
ATOM 2949 C C . PRO A 1 373 ? -12.891 8.273 -8.219 1 93.56 373 PRO A C 1
ATOM 2951 O O . PRO A 1 373 ? -11.758 8.445 -8.664 1 93.56 373 PRO A O 1
ATOM 2954 N N . THR A 1 374 ? -13.922 8.984 -8.664 1 95.75 374 THR A N 1
ATOM 2955 C CA . THR A 1 374 ? -13.797 10.094 -9.602 1 95.75 374 THR A CA 1
ATOM 2956 C C . THR A 1 374 ? -13.586 11.414 -8.859 1 95.75 374 THR A C 1
ATOM 2958 O O . THR A 1 374 ? -14.406 11.797 -8.023 1 95.75 374 THR A O 1
ATOM 2961 N N . PRO A 1 375 ? -12.523 12.094 -9.156 1 97.25 375 PRO A N 1
ATOM 2962 C CA . PRO A 1 375 ? -12.32 13.383 -8.484 1 97.25 375 PRO A CA 1
ATOM 2963 C C . PRO A 1 375 ? -13.469 14.359 -8.719 1 97.25 375 PRO A C 1
ATOM 2965 O O . PRO A 1 375 ? -13.93 14.516 -9.852 1 97.25 375 PRO A O 1
ATOM 2968 N N . TYR A 1 376 ? -13.898 15.047 -7.688 1 97.94 376 TYR A N 1
ATOM 2969 C CA . TYR A 1 376 ? -15 16 -7.766 1 97.94 376 TYR A CA 1
ATOM 2970 C C . TYR A 1 376 ? -14.719 17.078 -8.797 1 97.94 376 TYR A C 1
ATOM 2972 O O . TYR A 1 376 ? -15.602 17.484 -9.555 1 97.94 376 TYR A O 1
ATOM 2980 N N . LEU A 1 377 ? -13.469 17.562 -8.797 1 97.94 377 LEU A N 1
ATOM 2981 C CA . LEU A 1 377 ? -13.102 18.641 -9.711 1 97.94 377 LEU A CA 1
ATOM 2982 C C . LEU A 1 377 ? -13.414 18.266 -11.148 1 97.94 377 LEU A C 1
ATOM 2984 O O . LEU A 1 377 ? -14.055 19.031 -11.867 1 97.94 377 LEU A O 1
ATOM 2988 N N . GLY A 1 378 ? -12.938 17.047 -11.539 1 96 378 GLY A N 1
ATOM 2989 C CA . GLY A 1 378 ? -13.203 16.594 -12.891 1 96 378 GLY A CA 1
ATOM 2990 C C . GLY A 1 378 ? -14.672 16.297 -13.133 1 96 378 GLY A C 1
ATOM 2991 O O . GLY A 1 378 ? -15.211 16.641 -14.188 1 96 378 GLY A O 1
ATOM 2992 N N . ALA A 1 379 ? -15.305 15.641 -12.172 1 96.25 379 ALA A N 1
ATOM 2993 C CA . ALA A 1 379 ? -16.719 15.289 -12.312 1 96.25 379 ALA A CA 1
ATOM 2994 C C . ALA A 1 379 ? -17.578 16.531 -12.516 1 96.25 379 ALA A C 1
ATOM 2996 O O . ALA A 1 379 ? -18.469 16.547 -13.359 1 96.25 379 ALA A O 1
ATOM 2997 N N . MET A 1 380 ? -17.297 17.578 -11.781 1 96.25 380 MET A N 1
ATOM 2998 C CA . MET A 1 380 ? -18.078 18.812 -11.875 1 96.25 380 MET A CA 1
ATOM 2999 C C . MET A 1 380 ? -17.719 19.594 -13.125 1 96.25 380 MET A C 1
ATOM 3001 O O . MET A 1 380 ? -18.594 20.141 -13.797 1 96.25 380 MET A O 1
ATOM 3005 N N . LYS A 1 381 ? -16.422 19.656 -13.375 1 94.81 381 LYS A N 1
ATOM 3006 C CA . LYS A 1 381 ? -15.969 20.359 -14.57 1 94.81 381 LYS A CA 1
ATOM 3007 C C . LYS A 1 381 ? -16.625 19.797 -15.828 1 94.81 381 LYS A C 1
ATOM 3009 O O . LYS A 1 381 ? -17 20.547 -16.734 1 94.81 381 LYS A O 1
ATOM 3014 N N . TYR A 1 382 ? -16.812 18.453 -15.875 1 92.06 382 TYR A N 1
ATOM 3015 C CA . TYR A 1 382 ? -17.281 17.797 -17.094 1 92.06 382 TYR A CA 1
ATOM 3016 C C . TYR A 1 382 ? -18.719 17.312 -16.922 1 92.06 382 TYR A C 1
ATOM 3018 O O . TYR A 1 382 ? -19.203 16.5 -17.719 1 92.06 382 TYR A O 1
ATOM 3026 N N . ASN A 1 383 ? -19.406 17.688 -15.906 1 92.88 383 ASN A N 1
ATOM 3027 C CA . ASN A 1 383 ? -20.812 17.422 -15.641 1 92.88 383 ASN A CA 1
ATOM 3028 C C . ASN A 1 383 ? -21.125 15.938 -15.602 1 92.88 383 ASN A C 1
ATOM 3030 O O . ASN A 1 383 ? -22.047 15.461 -16.266 1 92.88 383 ASN A O 1
ATOM 3034 N N . LEU A 1 384 ? -20.219 15.258 -14.914 1 93.19 384 LEU A N 1
ATOM 3035 C CA . LEU A 1 384 ? -20.453 13.836 -14.688 1 93.19 384 LEU A CA 1
ATOM 3036 C C . LEU A 1 384 ? -21.344 13.617 -13.461 1 93.19 384 LEU A C 1
ATOM 3038 O O . LEU A 1 384 ? -20.859 13.18 -12.414 1 93.19 384 LEU A O 1
ATOM 3042 N N . LEU A 1 385 ? -22.594 13.742 -13.578 1 87 385 LEU A N 1
ATOM 3043 C CA . LEU A 1 385 ? -23.578 13.844 -12.508 1 87 385 LEU A CA 1
ATOM 3044 C C . LEU A 1 385 ? -23.703 12.531 -11.75 1 87 385 LEU A C 1
ATOM 3046 O O . LEU A 1 385 ? -24.156 12.508 -10.602 1 87 385 LEU A O 1
ATOM 3050 N N . HIS A 1 386 ? -23.312 11.516 -12.305 1 90.88 386 HIS A N 1
ATOM 3051 C CA . HIS A 1 386 ? -23.469 10.211 -11.672 1 90.88 386 HIS A CA 1
ATOM 3052 C C . HIS A 1 386 ? -22.25 9.836 -10.852 1 90.88 386 HIS A C 1
ATOM 3054 O O . HIS A 1 386 ? -22.25 8.844 -10.125 1 90.88 386 HIS A O 1
ATOM 3060 N N . ALA A 1 387 ? -21.234 10.672 -10.945 1 92.81 387 ALA A N 1
ATOM 3061 C CA . ALA A 1 387 ? -19.953 10.328 -10.336 1 92.81 387 ALA A CA 1
ATOM 3062 C C . ALA A 1 387 ? -19.984 10.539 -8.82 1 92.81 387 ALA A C 1
ATOM 3064 O O . ALA A 1 387 ? -19.125 10.039 -8.102 1 92.81 387 ALA A O 1
ATOM 3065 N N . PHE A 1 388 ? -20.859 11.242 -8.234 1 93.75 388 PHE A N 1
ATOM 3066 C CA . PHE A 1 388 ? -21.016 11.477 -6.801 1 93.75 388 PHE A CA 1
ATOM 3067 C C . PHE A 1 388 ? -22.453 11.906 -6.477 1 93.75 388 PHE A C 1
ATOM 3069 O O . PHE A 1 388 ? -23.234 12.188 -7.383 1 93.75 388 PHE A O 1
ATOM 3076 N N . ASP A 1 389 ? -22.797 11.945 -5.219 1 94.31 389 ASP A N 1
ATOM 3077 C CA . ASP A 1 389 ? -24.141 12.336 -4.785 1 94.31 389 ASP A CA 1
ATOM 3078 C C . ASP A 1 389 ? -24.391 13.812 -5.055 1 94.31 389 ASP A C 1
ATOM 3080 O O . ASP A 1 389 ? -23.703 14.68 -4.523 1 94.31 389 ASP A O 1
ATOM 3084 N N . GLN A 1 390 ? -25.422 14.117 -5.766 1 93.19 390 GLN A N 1
ATOM 3085 C CA . GLN A 1 390 ? -25.719 15.477 -6.188 1 93.19 390 GLN A CA 1
ATOM 3086 C C . GLN A 1 390 ? -26.5 16.234 -5.117 1 93.19 390 GLN A C 1
ATOM 3088 O O . GLN A 1 390 ? -26.594 17.469 -5.16 1 93.19 390 GLN A O 1
ATOM 3093 N N . ASN A 1 391 ? -27.062 15.539 -4.223 1 92.5 391 ASN A N 1
ATOM 3094 C CA . ASN A 1 391 ? -27.75 16.203 -3.117 1 92.5 391 ASN A CA 1
ATOM 3095 C C . ASN A 1 391 ? -26.766 16.719 -2.08 1 92.5 391 ASN A C 1
ATOM 3097 O O . ASN A 1 391 ? -25.938 15.969 -1.563 1 92.5 391 ASN A O 1
ATOM 3101 N N . PRO A 1 392 ? -26.891 18 -1.806 1 92.06 392 PRO A N 1
ATOM 3102 C CA . PRO A 1 392 ? -25.953 18.547 -0.818 1 92.06 392 PRO A CA 1
ATOM 3103 C C . PRO A 1 392 ? -26.172 17.969 0.581 1 92.06 392 PRO A C 1
ATOM 3105 O O . PRO A 1 392 ? -27.297 17.594 0.924 1 92.06 392 PRO A O 1
ATOM 3108 N N . PRO A 1 393 ? -25.062 17.906 1.326 1 95.56 393 PRO A N 1
ATOM 3109 C CA . PRO A 1 393 ? -25.234 17.516 2.73 1 95.56 393 PRO A CA 1
ATOM 3110 C C . PRO A 1 393 ? -25.984 18.578 3.543 1 95.56 393 PRO A C 1
ATOM 3112 O O . PRO A 1 393 ? -26.141 19.703 3.09 1 95.56 393 PRO A O 1
ATOM 3115 N N . PRO A 1 394 ? -26.484 18.203 4.727 1 96.62 394 PRO A N 1
ATOM 3116 C CA . PRO A 1 394 ? -27.219 19.156 5.555 1 96.62 394 PRO A CA 1
ATOM 3117 C C . PRO A 1 394 ? -26.359 20.359 5.969 1 96.62 394 PRO A C 1
ATOM 3119 O O . PRO A 1 394 ? -25.172 20.188 6.293 1 96.62 394 PRO A O 1
ATOM 3122 N N . GLU A 1 395 ? -26.984 21.516 5.996 1 97.38 395 GLU A N 1
ATOM 3123 C CA . GLU A 1 395 ? -26.25 22.719 6.355 1 97.38 395 GLU A CA 1
ATOM 3124 C C . GLU A 1 395 ? -26.391 23.031 7.84 1 97.38 395 GLU A C 1
ATOM 3126 O O . GLU A 1 395 ? -25.719 23.938 8.359 1 97.38 395 GLU A O 1
ATOM 3131 N N . VAL A 1 396 ? -27.312 22.344 8.492 1 96.75 396 VAL A N 1
ATOM 3132 C CA . VAL A 1 396 ? -27.562 22.547 9.914 1 96.75 396 VAL A CA 1
ATOM 3133 C C . VAL A 1 396 ? -27.828 21.203 10.594 1 96.75 396 VAL A C 1
ATOM 3135 O O . VAL A 1 396 ? -27.969 20.188 9.922 1 96.75 396 VAL A O 1
ATOM 3138 N N . PHE A 1 397 ? -27.766 21.203 11.859 1 95.31 397 PHE A N 1
ATOM 3139 C CA . PHE A 1 397 ? -28.188 20.078 12.672 1 95.31 397 PHE A CA 1
ATOM 3140 C C . PHE A 1 397 ? -29.375 20.453 13.555 1 95.31 397 PHE A C 1
ATOM 3142 O O . PHE A 1 397 ? -29.719 21.625 13.672 1 95.31 397 PHE A O 1
ATOM 3149 N N . PRO A 1 398 ? -30.125 19.5 14.102 1 93.56 398 PRO A N 1
ATOM 3150 C CA . PRO A 1 398 ? -31.328 19.828 14.875 1 93.56 398 PRO A CA 1
ATOM 3151 C C . PRO A 1 398 ? -31.047 20.781 16.031 1 93.56 398 PRO A C 1
ATOM 3153 O O . PRO A 1 398 ? -30.062 20.594 16.766 1 93.56 398 PRO A O 1
ATOM 3156 N N . GLU A 1 399 ? -31.891 21.719 16.172 1 90.75 399 GLU A N 1
ATOM 3157 C CA . GLU A 1 399 ? -31.719 22.75 17.188 1 90.75 399 GLU A CA 1
ATOM 3158 C C . GLU A 1 399 ? -31.703 22.156 18.594 1 90.75 399 GLU A C 1
ATOM 3160 O O . GLU A 1 399 ? -31.016 22.656 19.484 1 90.75 399 GLU A O 1
ATOM 3165 N N . ASP A 1 400 ? -32.469 21.125 18.703 1 92.44 400 ASP A N 1
ATOM 3166 C CA . ASP A 1 400 ? -32.594 20.531 20.031 1 92.44 400 ASP A CA 1
ATOM 3167 C C . ASP A 1 400 ? -31.547 19.453 20.25 1 92.44 400 ASP A C 1
ATOM 3169 O O . ASP A 1 400 ? -31.641 18.672 21.188 1 92.44 400 ASP A O 1
ATOM 3173 N N . TYR A 1 401 ? -30.609 19.375 19.297 1 94.38 401 TYR A N 1
ATOM 3174 C CA . TYR A 1 401 ? -29.562 18.375 19.5 1 94.38 401 TYR A CA 1
ATOM 3175 C C . TYR A 1 401 ? -28.844 18.609 20.828 1 94.38 401 TYR A C 1
ATOM 3177 O O . TYR A 1 401 ? -28.422 19.734 21.125 1 94.38 401 TYR A O 1
ATOM 3185 N N . ASP A 1 402 ? -28.672 17.594 21.625 1 96.38 402 ASP A N 1
ATOM 3186 C CA . ASP A 1 402 ? -27.953 17.672 22.891 1 96.38 402 ASP A CA 1
ATOM 3187 C C . ASP A 1 402 ? -26.469 17.344 22.703 1 96.38 402 ASP A C 1
ATOM 3189 O O . ASP A 1 402 ? -26.094 16.172 22.594 1 96.38 402 ASP A O 1
ATOM 3193 N N . ILE A 1 403 ? -25.578 18.281 22.781 1 97.06 403 ILE A N 1
ATOM 3194 C CA . ILE A 1 403 ? -24.172 18.078 22.484 1 97.06 403 ILE A CA 1
ATOM 3195 C C . ILE A 1 403 ? -23.484 17.422 23.672 1 97.06 403 ILE A C 1
ATOM 3197 O O . ILE A 1 403 ? -22.328 16.984 23.562 1 97.06 403 ILE A O 1
ATOM 3201 N N . ASP A 1 404 ? -24.141 17.25 24.828 1 97 404 ASP A N 1
ATOM 3202 C CA . ASP A 1 404 ? -23.531 16.781 26.062 1 97 404 ASP A CA 1
ATOM 3203 C C . ASP A 1 404 ? -23.75 15.273 26.234 1 97 404 ASP A C 1
ATOM 3205 O O . ASP A 1 404 ? -23.234 14.68 27.188 1 97 404 ASP A O 1
ATOM 3209 N N . THR A 1 405 ? -24.516 14.672 25.312 1 96.19 405 THR A N 1
ATOM 3210 C CA . THR A 1 405 ? -24.797 13.242 25.391 1 96.19 405 THR A CA 1
ATOM 3211 C C . THR A 1 405 ? -24.344 12.523 24.125 1 96.19 405 THR A C 1
ATOM 3213 O O . THR A 1 405 ? -24.266 13.133 23.062 1 96.19 405 THR A O 1
ATOM 3216 N N . PRO A 1 406 ? -24 11.203 24.266 1 95.25 406 PRO A N 1
ATOM 3217 C CA . PRO A 1 406 ? -23.609 10.445 23.078 1 95.25 406 PRO A CA 1
ATOM 3218 C C . PRO A 1 406 ? -24.688 10.469 21.984 1 95.25 406 PRO A C 1
ATOM 3220 O O . PRO A 1 406 ? -25.891 10.484 22.297 1 95.25 406 PRO A O 1
ATOM 3223 N N . PRO A 1 407 ? -24.25 10.469 20.75 1 93.5 407 PRO A N 1
ATOM 3224 C CA . PRO A 1 407 ? -25.219 10.484 19.656 1 93.5 407 PRO A CA 1
ATOM 3225 C C . PRO A 1 407 ? -26.062 9.211 19.594 1 93.5 407 PRO A C 1
ATOM 3227 O O . PRO A 1 407 ? -25.578 8.133 19.938 1 93.5 407 PRO A O 1
ATOM 3230 N N . THR A 1 408 ? -27.281 9.328 19.062 1 88.31 408 THR A N 1
ATOM 3231 C CA . THR A 1 408 ? -28.188 8.18 18.938 1 88.31 408 THR A CA 1
ATOM 3232 C C . THR A 1 408 ? -27.922 7.434 17.641 1 88.31 408 THR A C 1
ATOM 3234 O O . THR A 1 408 ? -28.344 6.281 17.484 1 88.31 408 THR A O 1
ATOM 3237 N N . ASN A 1 409 ? -27.281 7.984 16.656 1 84.69 409 ASN A N 1
ATOM 3238 C CA . ASN A 1 409 ? -26.844 7.414 15.391 1 84.69 409 ASN A CA 1
ATOM 3239 C C . ASN A 1 409 ? -28.047 7.059 14.5 1 84.69 409 ASN A C 1
ATOM 3241 O O . ASN A 1 409 ? -27.922 6.234 13.586 1 84.69 409 ASN A O 1
ATOM 3245 N N . GLU A 1 410 ? -29.219 7.504 14.68 1 81.94 410 GLU A N 1
ATOM 3246 C CA . GLU A 1 410 ? -30.422 7.07 13.961 1 81.94 410 GLU A CA 1
ATOM 3247 C C . GLU A 1 410 ? -30.391 7.543 12.508 1 81.94 410 GLU A C 1
ATOM 3249 O O . GLU A 1 410 ? -30.891 6.859 11.625 1 81.94 410 GLU A O 1
ATOM 3254 N N . LYS A 1 411 ? -29.812 8.602 12.25 1 86.06 411 LYS A N 1
ATOM 3255 C CA . LYS A 1 411 ? -29.875 9.195 10.922 1 86.06 411 LYS A CA 1
ATOM 3256 C C . LYS A 1 411 ? -28.5 9.227 10.258 1 86.06 411 LYS A C 1
ATOM 3258 O O . LYS A 1 411 ? -28.328 9.828 9.195 1 86.06 411 LYS A O 1
ATOM 3263 N N . THR A 1 412 ? -27.594 8.594 10.938 1 92.69 412 THR A N 1
ATOM 3264 C CA . THR A 1 412 ? -26.25 8.656 10.391 1 92.69 412 THR A CA 1
ATOM 3265 C C . THR A 1 412 ? -26.141 7.828 9.117 1 92.69 412 THR A C 1
ATOM 3267 O O . THR A 1 412 ? -26.734 6.75 9.016 1 92.69 412 THR A O 1
ATOM 3270 N N . ARG A 1 413 ? -25.469 8.289 8.141 1 95.06 413 ARG A N 1
ATOM 3271 C CA . ARG A 1 413 ? -25.281 7.617 6.863 1 95.06 413 ARG A CA 1
ATOM 3272 C C . ARG A 1 413 ? -23.906 7.957 6.27 1 95.06 413 ARG A C 1
ATOM 3274 O O . ARG A 1 413 ? -23.266 8.914 6.699 1 95.06 413 ARG A O 1
ATOM 3281 N N . ILE A 1 414 ? -23.484 7.16 5.355 1 95.81 414 ILE A N 1
ATOM 3282 C CA . ILE A 1 414 ? -22.328 7.477 4.527 1 95.81 414 ILE A CA 1
ATOM 3283 C C . ILE A 1 414 ? -22.75 8.359 3.355 1 95.81 414 ILE A C 1
ATOM 3285 O O . ILE A 1 414 ? -23.812 8.141 2.76 1 95.81 414 ILE A O 1
ATOM 3289 N N . GLY A 1 415 ? -22 9.398 3.086 1 94.81 415 GLY A N 1
ATOM 3290 C CA . GLY A 1 415 ? -22.328 10.289 1.981 1 94.81 415 GLY A CA 1
ATOM 3291 C C . GLY A 1 415 ? -21.109 10.938 1.354 1 94.81 415 GLY A C 1
ATOM 3292 O O . GLY A 1 415 ? -20.016 10.898 1.919 1 94.81 415 GLY A O 1
ATOM 3293 N N . ASN A 1 416 ? -21.297 11.438 0.214 1 91.38 416 ASN A N 1
ATOM 3294 C CA . ASN A 1 416 ? -20.219 12.102 -0.516 1 91.38 416 ASN A CA 1
ATOM 3295 C C . ASN A 1 416 ? -20.734 13.336 -1.251 1 91.38 416 ASN A C 1
ATOM 3297 O O . ASN A 1 416 ? -20.203 13.688 -2.312 1 91.38 416 ASN A O 1
ATOM 3301 N N . GLY A 1 417 ? -21.734 13.961 -0.713 1 87.56 417 GLY A N 1
ATOM 3302 C CA . GLY A 1 417 ? -22.234 15.219 -1.257 1 87.56 417 GLY A CA 1
ATOM 3303 C C . GLY A 1 417 ? -21.281 16.375 -1.044 1 87.56 417 GLY A C 1
ATOM 3304 O O . GLY A 1 417 ? -20.359 16.281 -0.237 1 87.56 417 GLY A O 1
ATOM 3305 N N . VAL A 1 418 ? -21.5 17.5 -1.814 1 97.06 418 VAL A N 1
ATOM 3306 C CA . VAL A 1 418 ? -20.594 18.641 -1.825 1 97.06 418 VAL A CA 1
ATOM 3307 C C . VAL A 1 418 ? -21.375 19.922 -1.52 1 97.06 418 VAL A C 1
ATOM 3309 O O . VAL A 1 418 ? -22.5 20.109 -2.008 1 97.06 418 VAL A O 1
ATOM 3312 N N . TYR A 1 419 ? -20.906 20.75 -0.586 1 98.19 419 TYR A N 1
ATOM 3313 C CA . TYR A 1 419 ? -21.422 22.109 -0.453 1 98.19 419 TYR A CA 1
ATOM 3314 C C . TYR A 1 419 ? -20.969 22.984 -1.616 1 98.19 419 TYR A C 1
ATOM 3316 O O . TYR A 1 419 ? -19.766 23.141 -1.851 1 98.19 419 TYR A O 1
ATOM 3324 N N . GLN A 1 420 ? -21.906 23.547 -2.303 1 97.56 420 GLN A N 1
ATOM 3325 C CA . GLN A 1 420 ? -21.578 24.391 -3.443 1 97.56 420 GLN A CA 1
ATOM 3326 C C . GLN A 1 420 ? -21.859 25.859 -3.137 1 97.56 420 GLN A C 1
ATOM 3328 O O . GLN A 1 420 ? -22.922 26.203 -2.613 1 97.56 420 GLN A O 1
ATOM 3333 N N . PHE A 1 421 ? -20.859 26.672 -3.418 1 98.06 421 PHE A N 1
ATOM 3334 C CA . PHE A 1 421 ? -20.969 28.109 -3.16 1 98.06 421 PHE A CA 1
ATOM 3335 C C . PHE A 1 421 ? -20.844 28.906 -4.453 1 98.06 421 PHE A C 1
ATOM 3337 O O . PHE A 1 421 ? -20.156 28.484 -5.383 1 98.06 421 PHE A O 1
ATOM 3344 N N . LYS A 1 422 ? -21.5 30.062 -4.469 1 97 422 LYS A N 1
ATOM 3345 C CA . LYS A 1 422 ? -21.312 31 -5.57 1 97 422 LYS A CA 1
ATOM 3346 C C . LYS A 1 422 ? -20.031 31.812 -5.391 1 97 422 LYS A C 1
ATOM 3348 O O . LYS A 1 422 ? -19.641 32.125 -4.266 1 97 422 LYS A O 1
ATOM 3353 N N . ILE A 1 423 ? -19.438 32.156 -6.516 1 97.56 423 ILE A N 1
ATOM 3354 C CA . ILE A 1 423 ? -18.234 32.969 -6.434 1 97.56 423 ILE A CA 1
ATOM 3355 C C . ILE A 1 423 ? -18.562 34.281 -5.762 1 97.56 423 ILE A C 1
ATOM 3357 O O . ILE A 1 423 ? -19.547 34.938 -6.113 1 97.56 423 ILE A O 1
ATOM 3361 N N . GLY A 1 424 ? -17.719 34.625 -4.832 1 97.38 424 GLY A N 1
ATOM 3362 C CA . GLY A 1 424 ? -17.906 35.875 -4.133 1 97.38 424 GLY A CA 1
ATOM 3363 C C . GLY A 1 424 ? -18.766 35.75 -2.889 1 97.38 424 GLY A C 1
ATOM 3364 O O . GL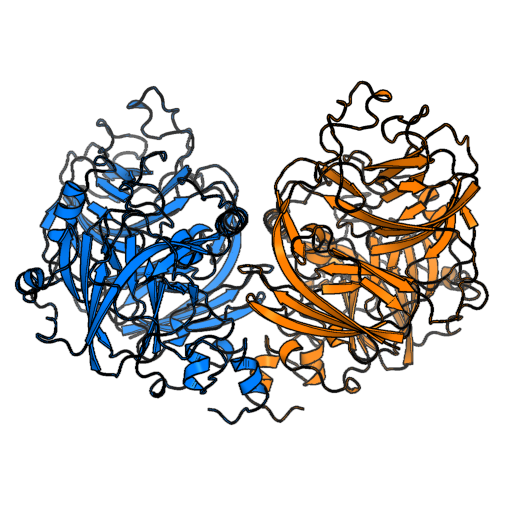Y A 1 424 ? -18.828 36.688 -2.074 1 97.38 424 GLY A O 1
ATOM 3365 N N . GLU A 1 425 ? -19.328 34.656 -2.738 1 98.19 425 GLU A N 1
ATOM 3366 C CA . GLU A 1 425 ? -20.172 34.438 -1.568 1 98.19 425 GLU A CA 1
ATOM 3367 C C . GLU A 1 425 ? -19.359 34.5 -0.281 1 98.19 425 GLU A C 1
ATOM 3369 O O . GLU A 1 425 ? -18.25 33.938 -0.217 1 98.19 425 GLU A O 1
ATOM 3374 N N . VAL A 1 426 ? -19.828 35.281 0.693 1 98.69 426 VAL A N 1
ATOM 3375 C CA . VAL A 1 426 ? -19.234 35.312 2.029 1 98.69 426 VAL A CA 1
ATOM 3376 C C . VAL A 1 426 ? -19.922 34.281 2.91 1 98.69 426 VAL A C 1
ATOM 3378 O O . VAL A 1 426 ? -21.141 34.344 3.135 1 98.69 426 VAL A O 1
ATOM 3381 N N . VAL A 1 427 ? -19.141 33.344 3.42 1 98.81 427 VAL A N 1
ATOM 3382 C CA . VAL A 1 427 ? -19.719 32.156 4.078 1 98.81 427 VAL A CA 1
ATOM 3383 C C . VAL A 1 427 ? -19.219 32.094 5.52 1 98.81 427 VAL A C 1
ATOM 3385 O O . VAL A 1 427 ? -18.016 32.156 5.766 1 98.81 427 VAL A O 1
ATOM 3388 N N . ASP A 1 428 ? -20.141 32 6.484 1 98.56 428 ASP A N 1
ATOM 3389 C CA . ASP A 1 428 ? -19.828 31.625 7.859 1 98.56 428 ASP A CA 1
ATOM 3390 C C . ASP A 1 428 ? -19.922 30.109 8.055 1 98.56 428 ASP A C 1
ATOM 3392 O O . ASP A 1 428 ? -20.844 29.469 7.543 1 98.56 428 ASP A O 1
ATOM 3396 N N . VAL A 1 429 ? -18.984 29.562 8.672 1 98.81 429 VAL A N 1
ATOM 3397 C CA . VAL A 1 429 ? -19.062 28.172 9.141 1 98.81 429 VAL A CA 1
ATOM 3398 C C . VAL A 1 429 ? -18.984 28.141 10.664 1 98.81 429 VAL A C 1
ATOM 3400 O O . VAL A 1 429 ? -18 28.594 11.25 1 98.81 429 VAL A O 1
ATOM 3403 N N . ILE A 1 430 ? -20.016 27.688 11.297 1 98.62 430 ILE A N 1
ATOM 3404 C CA . ILE A 1 430 ? -19.984 27.422 12.734 1 98.62 430 ILE A CA 1
ATOM 3405 C C . ILE A 1 430 ? -19.688 25.953 12.984 1 98.62 430 ILE A C 1
ATOM 3407 O O . ILE A 1 430 ? -20.516 25.078 12.727 1 98.62 430 ILE A O 1
ATOM 3411 N N . LEU A 1 431 ? -18.469 25.703 13.445 1 98.62 431 LEU A N 1
ATOM 3412 C CA . LEU A 1 431 ? -18.094 24.359 13.875 1 98.62 431 LEU A CA 1
ATOM 3413 C C . LEU A 1 431 ? -18.594 24.094 15.289 1 98.62 431 LEU A C 1
ATOM 3415 O O . LEU A 1 431 ? -18.328 24.875 16.203 1 98.62 431 LEU A O 1
ATOM 3419 N N . GLN A 1 432 ? -19.328 23.062 15.43 1 98.62 432 GLN A N 1
ATOM 3420 C CA . GLN A 1 432 ? -19.875 22.688 16.734 1 98.62 432 GLN A CA 1
ATOM 3421 C C . GLN A 1 432 ? -19.391 21.297 17.156 1 98.62 432 GLN A C 1
ATOM 3423 O O . GLN A 1 432 ? -19.516 20.328 16.406 1 98.62 432 GLN A O 1
ATOM 3428 N N . ASN A 1 433 ? -18.75 21.203 18.328 1 98.25 433 ASN A N 1
ATOM 3429 C CA . ASN A 1 433 ? -18.281 19.922 18.875 1 98.25 433 ASN A CA 1
ATOM 3430 C C . ASN A 1 433 ? -19.328 19.297 19.781 1 98.25 433 ASN A C 1
ATOM 3432 O O . ASN A 1 433 ? -20.172 19.984 20.344 1 98.25 433 ASN A O 1
ATOM 3436 N N . ALA A 1 434 ? -19.297 18 19.875 1 97.69 434 ALA A N 1
ATOM 3437 C CA . ALA A 1 434 ? -20.266 17.266 20.672 1 97.69 434 ALA A CA 1
ATOM 3438 C C . ALA A 1 434 ? -19.609 16.094 21.391 1 97.69 434 ALA A C 1
ATOM 3440 O O . ALA A 1 434 ? -18.422 15.82 21.188 1 97.69 434 ALA A O 1
ATOM 3441 N N . ASN A 1 435 ? -20.422 15.523 22.297 1 97.06 435 ASN A N 1
ATOM 3442 C CA . ASN A 1 435 ? -20.016 14.297 22.969 1 97.06 435 ASN A CA 1
ATOM 3443 C C . ASN A 1 435 ? -19.797 13.156 21.969 1 97.06 435 ASN A C 1
ATOM 3445 O O . ASN A 1 435 ? -20.562 13.008 21.016 1 97.06 435 ASN A O 1
ATOM 3449 N N . MET A 1 436 ? -18.719 12.43 22.141 1 95.5 436 MET A N 1
ATOM 3450 C CA . MET A 1 436 ? -18.469 11.25 21.297 1 95.5 436 MET A CA 1
ATOM 3451 C C . MET A 1 436 ? -19.328 10.078 21.766 1 95.5 436 MET A C 1
ATOM 3453 O O . MET A 1 436 ? -20.281 10.25 22.531 1 95.5 436 MET A O 1
ATOM 3457 N N . MET A 1 437 ? -19.031 8.844 21.328 1 94.44 437 MET A N 1
ATOM 3458 C CA . MET A 1 437 ? -19.859 7.672 21.609 1 94.44 437 MET A CA 1
ATOM 3459 C C . MET A 1 437 ? -19.781 7.309 23.094 1 94.44 437 MET A C 1
ATOM 3461 O O . MET A 1 437 ? -20.766 6.848 23.672 1 94.44 437 MET A O 1
ATOM 3465 N N . LYS A 1 438 ? -18.609 7.473 23.641 1 93.94 438 LYS A N 1
ATOM 3466 C CA . LYS A 1 438 ? -18.469 7.254 25.078 1 93.94 438 LYS A CA 1
ATOM 3467 C C . LYS A 1 438 ? -18.969 8.453 25.875 1 93.94 438 LYS A C 1
ATOM 3469 O O . LYS A 1 438 ? -18.703 9.602 25.516 1 93.94 438 LYS A O 1
ATOM 3474 N N . GLU A 1 439 ? -19.641 8.273 26.984 1 96.25 439 GLU A N 1
ATOM 3475 C CA . GLU A 1 439 ? -20.203 9.344 27.812 1 96.25 439 GLU A CA 1
ATOM 3476 C C . GLU A 1 439 ? -19.094 10.242 28.359 1 96.25 439 GLU A C 1
ATOM 3478 O O . GLU A 1 439 ? -18.031 9.766 28.75 1 96.25 439 GLU A O 1
ATOM 3483 N N . ASN A 1 440 ? -19.422 11.531 28.422 1 95.88 440 ASN A N 1
ATOM 3484 C CA . ASN A 1 440 ? -18.578 12.547 29.047 1 95.88 440 ASN A CA 1
ATOM 3485 C C . ASN A 1 440 ? -17.219 12.633 28.375 1 95.88 440 ASN A C 1
ATOM 3487 O O . ASN A 1 440 ? -16.188 12.758 29.047 1 95.88 440 ASN A O 1
ATOM 3491 N N . LEU A 1 441 ? -17.25 12.414 27.094 1 95.62 441 LEU A N 1
ATOM 3492 C CA . LEU A 1 441 ? -16 12.469 26.344 1 95.62 441 LEU A CA 1
ATOM 3493 C C . LEU A 1 441 ? -16.188 13.281 25.062 1 95.62 441 LEU A C 1
ATOM 3495 O O . LEU A 1 441 ? -17.031 12.953 24.234 1 95.62 441 LEU A O 1
ATOM 3499 N N . SER A 1 442 ? -15.562 14.352 24.906 1 96.75 442 SER A N 1
ATOM 3500 C CA . SER A 1 442 ? -15.422 15.195 23.734 1 96.75 442 SER A CA 1
ATOM 3501 C C . SER A 1 442 ? -13.961 15.547 23.469 1 96.75 442 SER A C 1
ATOM 3503 O O . SER A 1 442 ? -13.195 15.789 24.391 1 96.75 442 SER A O 1
ATOM 3505 N N . GLU A 1 443 ? -13.523 15.5 22.234 1 96 443 GLU A N 1
ATOM 3506 C CA . GLU A 1 443 ? -12.109 15.68 21.922 1 96 443 GLU A CA 1
ATOM 3507 C C . GLU A 1 443 ? -11.875 17 21.203 1 96 443 GLU A C 1
ATOM 3509 O O . GLU A 1 443 ? -12.812 17.609 20.672 1 96 443 GLU A O 1
ATOM 3514 N N . THR A 1 444 ? -10.648 17.453 21.234 1 97.75 444 THR A N 1
ATOM 3515 C CA . THR A 1 444 ? -10.195 18.609 20.469 1 97.75 444 THR A CA 1
ATOM 3516 C C . THR A 1 444 ? -9.992 18.234 19 1 97.75 444 THR A C 1
ATOM 3518 O O . THR A 1 444 ? -9.414 17.188 18.703 1 97.75 444 THR A O 1
ATOM 3521 N N . HIS A 1 445 ? -10.492 19.094 18.094 1 98.31 445 HIS A N 1
ATOM 3522 C CA . HIS A 1 445 ? -10.328 18.828 16.656 1 98.31 445 HIS A CA 1
ATOM 3523 C C . HIS A 1 445 ? -9.781 20.047 15.938 1 98.31 445 HIS A C 1
ATOM 3525 O O . HIS A 1 445 ? -10.406 21.109 15.938 1 98.31 445 HIS A O 1
ATOM 3531 N N . PRO A 1 446 ? -8.57 19.969 15.281 1 98.75 446 PRO A N 1
ATOM 3532 C CA . PRO A 1 446 ? -8.125 21 14.344 1 98.75 446 PRO A CA 1
ATOM 3533 C C . PRO A 1 446 ? -8.773 20.875 12.969 1 98.75 446 PRO A C 1
ATOM 3535 O O . PRO A 1 446 ? -8.828 19.766 12.406 1 98.75 446 PRO A O 1
ATOM 3538 N N . TRP A 1 447 ? -9.289 21.938 12.438 1 98.88 447 TRP A N 1
ATOM 3539 C CA . TRP A 1 447 ? -9.961 21.938 11.141 1 98.88 447 TRP A CA 1
ATOM 3540 C C . TRP A 1 447 ? -9.18 22.766 10.125 1 98.88 447 TRP A C 1
ATOM 3542 O O . TRP A 1 447 ? -8.766 23.891 10.414 1 98.88 447 TRP A O 1
ATOM 3552 N N . HIS A 1 448 ? -8.969 22.203 8.984 1 98.88 448 HIS A N 1
ATOM 3553 C CA . HIS A 1 448 ? -8.219 22.844 7.902 1 98.88 448 HIS A CA 1
ATOM 3554 C C . HIS A 1 448 ? -9.078 22.984 6.645 1 98.88 448 HIS A C 1
ATOM 3556 O O . HIS A 1 448 ? -9.742 22.031 6.238 1 98.88 448 HIS A O 1
ATOM 3562 N N . LEU A 1 449 ? -9.117 24.141 6.074 1 98.88 449 LEU A N 1
ATOM 3563 C CA . LEU A 1 449 ? -9.766 24.391 4.793 1 98.88 449 LEU A CA 1
ATOM 3564 C C . LEU A 1 449 ? -8.734 24.562 3.686 1 98.88 449 LEU A C 1
ATOM 3566 O O . LEU A 1 449 ? -7.898 25.469 3.746 1 98.88 449 LEU A O 1
ATOM 3570 N N . HIS A 1 450 ? -8.781 23.688 2.705 1 98.75 450 HIS A N 1
ATOM 3571 C CA . HIS A 1 450 ? -7.895 23.781 1.553 1 98.75 450 HIS A CA 1
ATOM 3572 C C . HIS A 1 450 ? -8.219 25.016 0.712 1 98.75 450 HIS A C 1
ATOM 3574 O O . HIS A 1 450 ? -9.375 25.422 0.618 1 98.75 450 HIS A O 1
ATOM 3580 N N . GLY A 1 451 ? -7.176 25.672 0.182 1 98.25 451 GLY A N 1
ATOM 3581 C CA . GLY A 1 451 ? -7.336 26.688 -0.843 1 98.25 451 GLY A CA 1
ATOM 3582 C C . GLY A 1 451 ? -7.777 28.031 -0.288 1 98.25 451 GLY A C 1
ATOM 3583 O O . GLY A 1 451 ? -8.016 28.969 -1.045 1 98.25 451 GLY A O 1
ATOM 3584 N N . HIS A 1 452 ? -7.855 28.141 1.059 1 98.31 452 HIS A N 1
ATOM 3585 C CA . HIS A 1 452 ? -8.359 29.391 1.646 1 98.31 452 HIS A CA 1
ATOM 3586 C C . HIS A 1 452 ? -7.648 29.703 2.953 1 98.31 452 HIS A C 1
ATOM 3588 O O . HIS A 1 452 ? -7.16 28.797 3.639 1 98.31 452 HIS A O 1
ATOM 3594 N N . ASP A 1 453 ? -7.562 30.922 3.201 1 98 453 ASP A N 1
ATOM 3595 C CA . ASP A 1 453 ? -7.547 31.438 4.57 1 98 453 ASP A CA 1
ATOM 3596 C C . ASP A 1 453 ? -8.938 31.891 5.004 1 98 453 ASP A C 1
ATOM 3598 O O . ASP A 1 453 ? -9.758 32.281 4.164 1 98 453 ASP A O 1
ATOM 3602 N N . PHE A 1 454 ? -9.219 31.781 6.18 1 98.88 454 PHE A N 1
ATOM 3603 C CA . PHE A 1 454 ? -10.477 32.25 6.73 1 98.88 454 PHE A CA 1
ATOM 3604 C C . PHE A 1 454 ? -10.242 33.094 7.977 1 98.88 454 PHE A C 1
ATOM 3606 O O . PHE A 1 454 ? -9.211 32.969 8.633 1 98.88 454 PHE A O 1
ATOM 3613 N N . TRP A 1 455 ? -11.164 34 8.266 1 98.88 455 TRP A N 1
ATOM 3614 C CA . TRP A 1 455 ? -11.148 34.75 9.508 1 98.88 455 TRP A CA 1
ATOM 3615 C C . TRP A 1 455 ? -11.742 33.938 10.648 1 98.88 455 TRP A C 1
ATOM 3617 O O . TRP A 1 455 ? -12.836 33.375 10.523 1 98.88 455 TRP A O 1
ATOM 3627 N N . VAL A 1 456 ? -10.984 33.812 11.727 1 98.88 456 VAL A N 1
ATOM 3628 C CA . VAL A 1 456 ? -11.523 33.219 12.93 1 98.88 456 VAL A CA 1
ATOM 3629 C C . VAL A 1 456 ? -12.281 34.25 13.75 1 98.88 456 VAL A C 1
ATOM 3631 O O . VAL A 1 456 ? -11.672 35.031 14.469 1 98.88 456 VAL A O 1
ATOM 3634 N N . LEU A 1 457 ? -13.586 34.188 13.766 1 98.5 457 LEU A N 1
ATOM 3635 C CA . LEU A 1 457 ? -14.422 35.219 14.328 1 98.5 457 LEU A CA 1
ATOM 3636 C C . LEU A 1 457 ? -14.57 35.031 15.836 1 98.5 457 LEU A C 1
ATOM 3638 O O . LEU A 1 457 ? -14.852 36 16.562 1 98.5 457 LEU A O 1
ATOM 3642 N N . GLY A 1 458 ? -14.484 33.781 16.234 1 98 458 GLY A N 1
ATOM 3643 C CA . GLY A 1 458 ? -14.602 33.594 17.672 1 98 458 GLY A CA 1
ATOM 3644 C C . GLY A 1 458 ? -14.711 32.125 18.062 1 98 458 GLY A C 1
ATOM 3645 O O . GLY A 1 458 ? -14.773 31.25 17.203 1 98 458 GLY A O 1
ATOM 3646 N N . TYR A 1 459 ? -14.672 31.953 19.375 1 97.88 459 TYR A N 1
ATOM 3647 C CA . TYR A 1 459 ? -14.789 30.672 20.062 1 97.88 459 TYR A CA 1
ATOM 3648 C C . TYR A 1 459 ? -15.812 30.75 21.188 1 97.88 459 TYR A C 1
ATOM 3650 O O . TYR A 1 459 ? -16.125 31.828 21.688 1 97.88 459 TYR A O 1
ATOM 3658 N N . GLY A 1 460 ? -16.219 29.562 21.609 1 97 460 GLY A N 1
ATOM 3659 C CA . GLY A 1 460 ? -17.047 29.531 22.797 1 97 460 GLY A CA 1
ATOM 3660 C C . GLY A 1 460 ? -17.312 28.125 23.312 1 97 460 GLY A C 1
ATOM 3661 O O . GLY A 1 460 ? -16.984 27.141 22.641 1 97 460 GLY A O 1
ATOM 3662 N N . ASP A 1 461 ? -17.828 28.062 24.531 1 96.56 461 ASP A N 1
ATOM 3663 C CA . ASP A 1 461 ? -18.234 26.797 25.156 1 96.56 461 ASP A CA 1
ATOM 3664 C C . ASP A 1 461 ? -19.719 26.531 24.938 1 96.56 461 ASP A C 1
ATOM 3666 O O . ASP A 1 461 ? -20.5 27.453 24.734 1 96.56 461 ASP A O 1
ATOM 3670 N N . GLY A 1 462 ? -20 25.312 24.953 1 96.5 462 GLY A N 1
ATOM 3671 C CA . GLY A 1 462 ? -21.391 24.938 24.75 1 96.5 462 GLY A CA 1
ATOM 3672 C C . GLY A 1 462 ? -21.828 25.078 23.312 1 96.5 462 GLY A C 1
ATOM 3673 O O . GLY A 1 462 ? -21.016 24.969 22.391 1 96.5 462 GLY A O 1
ATOM 3674 N N . LYS A 1 463 ? -23.109 25.125 23.141 1 96.38 463 LYS A N 1
ATOM 3675 C CA . LYS A 1 463 ? -23.703 25.219 21.812 1 96.38 463 LYS A CA 1
ATOM 3676 C C . LYS A 1 463 ? -23.766 26.672 21.344 1 96.38 463 LYS A C 1
ATOM 3678 O O . LYS A 1 463 ? -24.109 27.562 22.125 1 96.38 463 LYS A O 1
ATOM 3683 N N . PHE A 1 464 ? -23.359 26.891 20.156 1 96.62 464 PHE A N 1
ATOM 3684 C CA . PHE A 1 464 ? -23.469 28.234 19.578 1 96.62 464 PHE A CA 1
ATOM 3685 C C . PHE A 1 464 ? -24.922 28.703 19.578 1 96.62 464 PHE A C 1
ATOM 3687 O O . PHE A 1 464 ? -25.812 27.969 19.172 1 96.62 464 PHE A O 1
ATOM 3694 N N . SER A 1 465 ? -25.219 29.922 20.016 1 92.62 465 SER A N 1
ATOM 3695 C CA . SER A 1 465 ? -26.547 30.516 20.016 1 92.62 465 SER A CA 1
ATOM 3696 C C . SER A 1 465 ? -26.531 31.891 19.391 1 92.62 465 SER A C 1
ATOM 3698 O O . SER A 1 465 ? -25.469 32.469 19.141 1 92.62 465 SER A O 1
ATOM 3700 N N . ALA A 1 466 ? -27.672 32.406 19.125 1 89 466 ALA A N 1
ATOM 3701 C CA . ALA A 1 466 ? -27.812 33.719 18.516 1 89 466 ALA A CA 1
ATOM 3702 C C . ALA A 1 466 ? -27.188 34.781 19.391 1 89 466 ALA A C 1
ATOM 3704 O O . ALA A 1 466 ? -26.703 35.812 18.891 1 89 466 ALA A O 1
ATOM 3705 N N . GLU A 1 467 ? -27.172 34.562 20.641 1 89.25 467 GLU A N 1
ATOM 3706 C CA . GLU A 1 467 ? -26.594 35.531 21.578 1 89.25 467 GLU A CA 1
ATOM 3707 C C . GLU A 1 467 ? -25.094 35.688 21.359 1 89.25 467 GLU A C 1
ATOM 3709 O O . GLU A 1 467 ? -24.531 36.75 21.641 1 89.25 467 GLU A O 1
ATOM 3714 N N . GLU A 1 468 ? -24.516 34.656 20.875 1 90.44 468 GLU A N 1
ATOM 3715 C CA . GLU A 1 468 ? -23.062 34.656 20.672 1 90.44 468 GLU A CA 1
ATOM 3716 C C . GLU A 1 468 ? -22.688 35.531 19.469 1 90.44 468 GLU A C 1
ATOM 3718 O O . GLU A 1 468 ? -21.516 35.906 19.312 1 90.44 468 GLU A O 1
ATOM 3723 N N . GLU A 1 469 ? -23.641 35.875 18.641 1 90.88 469 GLU A N 1
ATOM 3724 C CA . GLU A 1 469 ? -23.391 36.625 17.422 1 90.88 469 GLU A CA 1
ATOM 3725 C C . GLU A 1 469 ? -22.766 37.969 17.719 1 90.88 469 GLU A C 1
ATOM 3727 O O . GLU A 1 469 ? -21.891 38.438 16.984 1 90.88 469 GLU A O 1
ATOM 3732 N N . SER A 1 470 ? -23.219 38.531 18.734 1 89.94 470 SER A N 1
ATOM 3733 C CA . SER A 1 470 ? -22.766 39.875 19.094 1 89.94 470 SER A CA 1
ATOM 3734 C C . SER A 1 470 ? -21.328 39.875 19.609 1 89.94 470 SER A C 1
ATOM 3736 O O . SER A 1 470 ? -20.656 40.906 19.641 1 89.94 470 SER A O 1
ATOM 3738 N N . SER A 1 471 ? -20.875 38.75 19.938 1 91.44 471 SER A N 1
ATOM 3739 C CA . SER A 1 471 ? -19.547 38.625 20.547 1 91.44 471 SER A CA 1
ATOM 3740 C C . SER A 1 471 ? -18.5 38.281 19.5 1 91.44 471 SER A C 1
ATOM 3742 O O . SER A 1 471 ? -17.297 38.25 19.812 1 91.44 471 SER A O 1
ATOM 3744 N N . LEU A 1 472 ? -18.875 38.094 18.266 1 96.56 472 LEU A N 1
ATOM 3745 C CA . LEU A 1 472 ? -17.938 37.719 17.219 1 96.56 472 LEU A CA 1
ATOM 3746 C C . LEU A 1 472 ? -17 38.875 16.891 1 96.56 472 LEU A C 1
ATOM 3748 O O . LEU A 1 472 ? -17.438 40.031 16.859 1 96.56 472 LEU A O 1
ATOM 3752 N N . ASN A 1 473 ? -15.766 38.562 16.734 1 97.06 473 ASN A N 1
ATOM 3753 C CA . ASN A 1 473 ? -14.727 39.562 16.453 1 97.06 473 ASN A CA 1
ATOM 3754 C C . ASN A 1 473 ? -14.695 39.969 14.984 1 97.06 473 ASN A C 1
ATOM 3756 O O . ASN A 1 473 ? -14.164 39.219 14.156 1 97.06 473 ASN A O 1
ATOM 3760 N N . LEU A 1 474 ? -15.188 41.156 14.648 1 96.25 474 LEU A N 1
ATOM 3761 C CA . LEU A 1 474 ? -15.125 41.656 13.281 1 96.25 474 LEU A CA 1
ATOM 3762 C C . LEU A 1 474 ? -14.078 42.75 13.156 1 96.25 474 LEU A C 1
ATOM 3764 O O . LEU A 1 474 ? -13.875 43.312 12.078 1 96.25 474 LEU A O 1
ATOM 3768 N N . LYS A 1 475 ? -13.43 43 14.242 1 95.44 475 LYS A N 1
ATOM 3769 C CA . LYS A 1 475 ? -12.477 44.094 14.273 1 95.44 475 LYS A CA 1
ATOM 3770 C C . LYS A 1 475 ? -11.094 43.656 13.82 1 95.44 475 LYS A C 1
ATOM 3772 O O . LYS A 1 475 ? -10.492 44.25 12.938 1 95.44 475 LYS A O 1
ATOM 3777 N N . ASN A 1 476 ? -10.594 42.656 14.438 1 97.12 476 ASN A N 1
ATOM 3778 C CA . ASN A 1 476 ? -9.258 42.188 14.086 1 97.12 476 ASN A CA 1
ATOM 3779 C C . ASN A 1 476 ? -9.133 40.656 14.234 1 97.12 476 ASN A C 1
ATOM 3781 O O . ASN A 1 476 ? -8.195 40.156 14.867 1 97.12 476 ASN A O 1
ATOM 3785 N N . PRO A 1 477 ? -10.125 39.938 13.688 1 98.38 477 PRO A N 1
ATOM 3786 C CA . PRO A 1 477 ? -9.961 38.469 13.719 1 98.38 477 PRO A CA 1
ATOM 3787 C C . PRO A 1 477 ? -8.727 38 12.945 1 98.38 477 PRO A C 1
ATOM 3789 O O . PRO A 1 477 ? -8.391 38.562 11.898 1 98.38 477 PRO A O 1
ATOM 3792 N N . PRO A 1 478 ? -8.031 37.062 13.492 1 98.5 478 PRO A N 1
ATOM 3793 C CA . PRO A 1 478 ? -6.875 36.562 12.742 1 98.5 478 PRO A CA 1
ATOM 3794 C C . PRO A 1 478 ? -7.281 35.781 11.492 1 98.5 478 PRO A C 1
ATOM 3796 O O . PRO A 1 478 ? -8.328 35.125 11.469 1 98.5 478 PRO A O 1
ATOM 3799 N N . LEU A 1 479 ? -6.488 35.906 10.438 1 98.19 479 LEU A N 1
ATOM 3800 C CA . LEU A 1 479 ? -6.57 35.031 9.281 1 98.19 479 LEU A CA 1
ATOM 3801 C C . LEU A 1 479 ? -5.777 33.75 9.516 1 98.19 479 LEU A C 1
ATOM 3803 O O . LEU A 1 479 ? -4.605 33.781 9.891 1 98.19 479 LEU A O 1
ATOM 3807 N N . ARG A 1 480 ? -6.43 32.594 9.344 1 98.38 480 ARG A N 1
ATOM 3808 C CA . ARG A 1 480 ? -5.816 31.297 9.539 1 98.38 480 ARG A CA 1
ATOM 3809 C C . ARG A 1 480 ? -6.219 30.328 8.438 1 98.38 480 ARG A C 1
ATOM 3811 O O . ARG A 1 480 ? -7.152 30.609 7.676 1 98.38 480 ARG A O 1
ATOM 3818 N N . ASN A 1 481 ? -5.512 29.234 8.312 1 98.5 481 ASN A N 1
ATOM 3819 C CA . ASN A 1 481 ? -5.977 28.156 7.438 1 98.5 481 ASN A CA 1
ATOM 3820 C C . ASN A 1 481 ? -6.316 26.891 8.219 1 98.5 481 ASN A C 1
ATOM 3822 O O . ASN A 1 481 ? -6.836 25.938 7.656 1 98.5 481 ASN A O 1
ATOM 3826 N N . THR A 1 482 ? -6.02 26.812 9.445 1 98.81 482 THR A N 1
ATOM 3827 C CA . THR A 1 482 ? -6.344 25.75 10.391 1 98.81 482 THR A CA 1
ATOM 3828 C C . THR A 1 482 ? -6.84 26.328 11.711 1 98.81 482 THR A C 1
ATOM 3830 O O . THR A 1 482 ? -6.293 27.312 12.195 1 98.81 482 THR A O 1
ATOM 3833 N N . VAL A 1 483 ? -7.879 25.75 12.289 1 98.62 483 VAL A N 1
ATOM 3834 C CA . VAL A 1 483 ? -8.414 26.281 13.539 1 98.62 483 VAL A CA 1
ATOM 3835 C C . VAL A 1 483 ? -8.875 25.125 14.43 1 98.62 483 VAL A C 1
ATOM 3837 O O . VAL A 1 483 ? -9.367 24.109 13.945 1 98.62 483 VAL A O 1
ATOM 3840 N N . VAL A 1 484 ? -8.742 25.328 15.727 1 98.62 484 VAL A N 1
ATOM 3841 C CA . VAL A 1 484 ? -9.102 24.297 16.688 1 98.62 484 VAL A CA 1
ATOM 3842 C C . VAL A 1 484 ? -10.539 24.5 17.156 1 98.62 484 VAL A C 1
ATOM 3844 O O . VAL A 1 484 ? -11.016 25.625 17.25 1 98.62 484 VAL A O 1
ATOM 3847 N N . ILE A 1 485 ? -11.227 23.469 17.359 1 98.62 485 ILE A N 1
ATOM 3848 C CA . ILE A 1 485 ? -12.461 23.469 18.141 1 98.62 485 ILE A CA 1
ATOM 3849 C C . ILE A 1 485 ? -12.273 22.656 19.406 1 98.62 485 ILE A C 1
ATOM 3851 O O . ILE A 1 485 ? -11.742 21.531 19.375 1 98.62 485 ILE A O 1
ATOM 3855 N N . PHE A 1 486 ? -12.664 23.234 20.547 1 98.44 486 PHE A N 1
ATOM 3856 C CA . PHE A 1 486 ? -12.43 22.625 21.859 1 98.44 486 PHE A CA 1
ATOM 3857 C C . PHE A 1 486 ? -13.594 21.734 22.25 1 98.44 486 PHE A C 1
ATOM 3859 O O . PHE A 1 486 ? -14.672 21.797 21.641 1 98.44 486 PHE A O 1
ATOM 3866 N N . PRO A 1 487 ? -13.367 20.844 23.266 1 97.75 487 PRO A N 1
ATOM 3867 C CA . PRO A 1 487 ? -14.438 19.938 23.703 1 97.75 487 PRO A CA 1
ATOM 3868 C C . PRO A 1 487 ? -15.719 20.672 24.078 1 97.75 487 PRO A C 1
ATOM 3870 O O . PRO A 1 487 ? -15.664 21.688 24.797 1 97.75 487 PRO A O 1
ATOM 3873 N N . TYR A 1 488 ? -16.859 20.25 23.547 1 97.69 488 TYR A N 1
ATOM 3874 C CA . TYR A 1 488 ? -18.203 20.75 23.812 1 97.69 488 TYR A CA 1
ATOM 3875 C C . TYR A 1 488 ? -18.312 22.219 23.422 1 97.69 488 TYR A C 1
ATOM 3877 O O . TYR A 1 488 ? -19.219 22.922 23.875 1 97.69 488 TYR A O 1
ATOM 3885 N N . GLY A 1 489 ? -17.438 22.703 22.625 1 98 489 GLY A N 1
ATOM 3886 C CA . GLY A 1 489 ? -17.438 24.109 22.25 1 98 489 GLY A CA 1
ATOM 3887 C C . GLY A 1 489 ? -17.75 24.344 20.781 1 98 489 GLY A C 1
ATOM 3888 O O . GLY A 1 489 ? -18.188 23.422 20.078 1 98 489 GLY A O 1
ATOM 3889 N N . TRP A 1 490 ? -17.641 25.578 20.391 1 98.19 490 TRP A N 1
ATOM 3890 C CA . TRP A 1 490 ? -17.828 25.969 19 1 98.19 490 TRP A CA 1
ATOM 3891 C C . TRP A 1 490 ? -16.75 26.938 18.547 1 98.19 490 TRP A C 1
ATOM 3893 O O . TRP A 1 490 ? -16.109 27.594 19.359 1 98.19 490 TRP A O 1
ATOM 3903 N N . THR A 1 491 ? -16.438 26.969 17.328 1 98.75 491 THR A N 1
ATOM 3904 C CA . THR A 1 491 ? -15.578 27.922 16.641 1 98.75 491 THR A CA 1
ATOM 3905 C C . THR A 1 491 ? -16.266 28.484 15.406 1 98.75 491 THR A C 1
ATOM 3907 O O . THR A 1 491 ? -16.828 27.719 14.602 1 98.75 491 THR A O 1
ATOM 3910 N N . ALA A 1 492 ? -16.297 29.812 15.242 1 98.69 492 ALA A N 1
ATOM 3911 C CA . ALA A 1 492 ? -16.906 30.484 14.094 1 98.69 492 ALA A CA 1
ATOM 3912 C C . ALA A 1 492 ? -15.844 31.031 13.148 1 98.69 492 ALA A C 1
ATOM 3914 O O . ALA A 1 492 ? -14.945 31.766 13.57 1 98.69 492 ALA A O 1
ATOM 3915 N N . ILE A 1 493 ? -15.953 30.656 11.906 1 98.81 493 ILE A N 1
ATOM 3916 C CA . ILE A 1 493 ? -15.023 31.172 10.914 1 98.81 493 ILE A CA 1
ATOM 3917 C C . ILE A 1 493 ? -15.805 31.781 9.75 1 98.81 493 ILE A C 1
ATOM 3919 O O . ILE A 1 493 ? -16.984 31.469 9.547 1 98.81 493 ILE A O 1
ATOM 3923 N N . ARG A 1 494 ? -15.219 32.719 8.984 1 98.81 494 ARG A N 1
ATOM 3924 C CA . ARG A 1 494 ? -15.758 33.344 7.789 1 98.81 494 ARG A CA 1
ATOM 3925 C C . ARG A 1 494 ? -14.75 33.312 6.645 1 98.81 494 ARG A C 1
ATOM 3927 O O . ARG A 1 494 ? -13.562 33.562 6.852 1 98.81 494 ARG A O 1
ATOM 3934 N N . PHE A 1 495 ? -15.156 32.906 5.527 1 98.62 495 PHE A N 1
ATOM 3935 C CA . PHE A 1 495 ? -14.305 32.969 4.348 1 98.62 495 PHE A CA 1
ATOM 3936 C C . PHE A 1 495 ? -15.094 33.469 3.143 1 98.62 495 PHE A C 1
ATOM 3938 O O . PHE A 1 495 ? -16.328 33.531 3.188 1 98.62 495 PHE A O 1
ATOM 3945 N N . VAL A 1 496 ? -14.438 33.906 2.145 1 98.56 496 VAL A N 1
ATOM 3946 C CA . VAL A 1 496 ? -15.031 34.312 0.875 1 98.56 496 VAL A CA 1
ATOM 3947 C C . VAL A 1 496 ? -14.797 33.219 -0.174 1 98.56 496 VAL A C 1
ATOM 3949 O O . VAL A 1 496 ? -13.664 32.781 -0.368 1 98.56 496 VAL A O 1
ATOM 3952 N N . ALA A 1 497 ? -15.859 32.781 -0.8 1 98.5 497 ALA A N 1
ATOM 3953 C CA . ALA A 1 497 ? -15.742 31.844 -1.899 1 98.5 497 ALA A CA 1
ATOM 3954 C C . ALA A 1 497 ? -15.211 32.531 -3.16 1 98.5 497 ALA A C 1
ATOM 3956 O O . ALA A 1 497 ? -15.969 32.75 -4.105 1 98.5 497 ALA A O 1
ATOM 3957 N N . ASP A 1 498 ? -13.93 32.656 -3.234 1 98.06 498 ASP A N 1
ATOM 3958 C CA . ASP A 1 498 ? -13.352 33.438 -4.328 1 98.06 498 ASP A CA 1
ATOM 3959 C C . ASP A 1 498 ? -12.219 32.688 -5.008 1 98.06 498 ASP A C 1
ATOM 3961 O O . ASP A 1 498 ? -11.359 33.281 -5.656 1 98.06 498 ASP A O 1
ATOM 3965 N N . ASN A 1 499 ? -12.133 31.422 -4.746 1 98.5 499 ASN A N 1
ATOM 3966 C CA . ASN A 1 499 ? -11.102 30.578 -5.328 1 98.5 499 ASN A CA 1
ATOM 3967 C C . ASN A 1 499 ? -11.703 29.391 -6.078 1 98.5 499 ASN A C 1
ATOM 3969 O O . ASN A 1 499 ? -11.828 28.297 -5.527 1 98.5 499 ASN A O 1
ATOM 3973 N N . PRO A 1 500 ? -12.023 29.578 -7.336 1 98.62 500 PRO A N 1
ATOM 3974 C CA . PRO A 1 500 ? -12.68 28.516 -8.109 1 98.62 500 PRO A CA 1
ATOM 3975 C C . PRO A 1 500 ? -11.984 27.172 -7.957 1 98.62 500 PRO A C 1
ATOM 3977 O O . PRO A 1 500 ? -10.758 27.094 -8.047 1 98.62 500 PRO A O 1
ATOM 3980 N N . GLY A 1 501 ? -12.719 26.109 -7.668 1 98.5 501 GLY A N 1
ATOM 3981 C CA . GLY A 1 501 ? -12.188 24.766 -7.438 1 98.5 501 GLY A CA 1
ATOM 3982 C C . GLY A 1 501 ? -13.023 23.953 -6.473 1 98.5 501 GLY A C 1
ATOM 3983 O O . GLY A 1 501 ? -14.156 24.328 -6.152 1 98.5 501 GLY A O 1
ATOM 3984 N N . VAL A 1 502 ? -12.625 22.781 -6.219 1 98.62 502 VAL A N 1
ATOM 3985 C CA . VAL A 1 502 ? -13.203 21.891 -5.219 1 98.62 502 VAL A CA 1
ATOM 3986 C C . VAL A 1 502 ? -12.195 21.641 -4.102 1 98.62 502 VAL A C 1
ATOM 3988 O O . VAL A 1 502 ? -11.055 21.234 -4.363 1 98.62 502 VAL A O 1
ATOM 3991 N N . TRP A 1 503 ? -12.633 21.906 -2.869 1 98.81 503 TRP A N 1
ATOM 3992 C CA . TRP A 1 503 ? -11.695 21.984 -1.754 1 98.81 503 TRP A CA 1
ATOM 3993 C C . TRP A 1 503 ? -12.156 21.125 -0.587 1 98.81 503 TRP A C 1
ATOM 3995 O O . TRP A 1 503 ? -13.352 21.062 -0.286 1 98.81 503 TRP A O 1
ATOM 4005 N N . ALA A 1 504 ? -11.18 20.5 0.038 1 98.69 504 ALA A N 1
ATOM 4006 C CA . ALA A 1 504 ? -11.477 19.734 1.251 1 98.69 504 ALA A CA 1
ATOM 4007 C C . ALA A 1 504 ? -11.562 20.656 2.467 1 98.69 504 ALA A C 1
ATOM 4009 O O . ALA A 1 504 ? -10.773 21.594 2.598 1 98.69 504 ALA A O 1
ATOM 4010 N N . PHE A 1 505 ? -12.523 20.516 3.289 1 98.75 505 PHE A N 1
ATOM 4011 C CA . PHE A 1 505 ? -12.602 21.047 4.645 1 98.75 505 PHE A CA 1
ATOM 4012 C C . PHE A 1 505 ? -12.742 19.922 5.66 1 98.75 505 PHE A C 1
ATOM 4014 O O . PHE A 1 505 ? -13.75 19.219 5.684 1 98.75 505 PHE A O 1
ATOM 4021 N N . HIS A 1 506 ? -11.68 19.75 6.535 1 98.62 506 HIS A N 1
ATOM 4022 C CA . HIS A 1 506 ? -11.688 18.516 7.309 1 98.62 506 HIS A CA 1
ATOM 4023 C C . HIS A 1 506 ? -10.898 18.672 8.609 1 98.62 506 HIS A C 1
ATOM 4025 O O . HIS A 1 506 ? -10.125 19.609 8.758 1 98.62 506 HIS A O 1
ATOM 4031 N N . CYS A 1 507 ? -11.195 17.734 9.609 1 98.69 507 CYS A N 1
ATOM 4032 C CA . CYS A 1 507 ? -10.344 17.578 10.781 1 98.69 507 CYS A CA 1
ATOM 4033 C C . CYS A 1 507 ? -8.945 17.109 10.383 1 98.69 507 CYS A C 1
ATOM 4035 O O . CYS A 1 507 ? -8.797 16.141 9.641 1 98.69 507 CYS A O 1
ATOM 4037 N N . HIS A 1 508 ? -7.965 17.797 10.836 1 98.62 508 HIS A N 1
ATOM 4038 C CA . HIS A 1 508 ? -6.598 17.516 10.414 1 98.62 508 HIS A CA 1
ATOM 4039 C C . HIS A 1 508 ? -5.992 16.375 11.227 1 98.62 508 HIS A C 1
ATOM 4041 O O . HIS A 1 508 ? -4.82 16.031 11.047 1 98.62 508 HIS A O 1
ATOM 4047 N N . ILE A 1 509 ? -6.762 15.773 12.156 1 98.56 509 ILE A N 1
ATOM 4048 C CA . ILE A 1 509 ? -6.41 14.477 12.703 1 98.56 509 ILE A CA 1
ATOM 4049 C C . ILE A 1 509 ? -6.613 13.391 11.648 1 98.56 509 ILE A C 1
ATOM 4051 O O . ILE A 1 509 ? -7.742 13.133 11.219 1 98.56 509 ILE A O 1
ATOM 4055 N N . GLU A 1 510 ? -5.531 12.805 11.344 1 98.38 510 GLU A N 1
ATOM 4056 C CA . GLU A 1 510 ? -5.48 11.984 10.133 1 98.38 510 GLU A CA 1
ATOM 4057 C C . GLU A 1 510 ? -6.402 10.773 10.258 1 98.38 510 GLU A C 1
ATOM 4059 O O . GLU A 1 510 ? -7.18 10.477 9.344 1 98.38 510 GLU A O 1
ATOM 4064 N N . PRO A 1 511 ? -6.41 9.984 11.398 1 98.44 511 PRO A N 1
ATOM 4065 C CA . PRO A 1 511 ? -7.359 8.867 11.508 1 98.44 511 PRO A CA 1
ATOM 4066 C C . PRO A 1 511 ? -8.812 9.328 11.469 1 98.44 511 PRO A C 1
ATOM 4068 O O . PRO A 1 511 ? -9.68 8.602 10.977 1 98.44 511 PRO A O 1
ATOM 4071 N N . HIS A 1 512 ? -9.117 10.539 12.016 1 98.5 512 HIS A N 1
ATOM 4072 C CA . HIS A 1 512 ? -10.477 11.055 11.977 1 98.5 512 HIS A CA 1
ATOM 4073 C C . HIS A 1 512 ? -10.938 11.297 10.547 1 98.5 512 HIS A C 1
ATOM 4075 O O . HIS A 1 512 ? -12.047 10.906 10.172 1 98.5 512 HIS A O 1
ATOM 4081 N N . LEU A 1 513 ? -10.086 11.93 9.812 1 98.25 513 LEU A N 1
ATOM 4082 C CA . LEU A 1 513 ? -10.414 12.141 8.406 1 98.25 513 LEU A CA 1
ATOM 4083 C C . LEU A 1 513 ? -10.562 10.805 7.676 1 98.25 513 LEU A C 1
ATOM 4085 O O . LEU A 1 513 ? -11.492 10.633 6.883 1 98.25 513 LEU A O 1
ATOM 4089 N N . HIS A 1 514 ? -9.617 9.891 7.938 1 97.88 514 HIS A N 1
ATOM 4090 C CA . HIS A 1 514 ? -9.664 8.562 7.32 1 97.88 514 HIS A CA 1
ATOM 4091 C C . HIS A 1 514 ? -10.984 7.863 7.617 1 97.88 514 HIS A C 1
ATOM 4093 O O . HIS A 1 514 ? -11.477 7.082 6.797 1 97.88 514 HIS A O 1
ATOM 4099 N N . MET A 1 515 ? -11.562 8.203 8.766 1 97.88 515 MET A N 1
ATOM 4100 C CA . MET A 1 515 ? -12.805 7.57 9.195 1 97.88 515 MET A CA 1
ATOM 4101 C C . MET A 1 515 ? -14.016 8.414 8.797 1 97.88 515 MET A C 1
ATOM 4103 O O . MET A 1 515 ? -15.148 8.109 9.172 1 97.88 515 MET A O 1
ATOM 4107 N N . GLY A 1 516 ? -13.797 9.578 8.133 1 97.75 516 GLY A N 1
ATOM 4108 C CA . GLY A 1 516 ? -14.93 10.227 7.477 1 97.75 516 GLY A CA 1
ATOM 4109 C C . GLY A 1 516 ? -15.172 11.641 7.965 1 97.75 516 GLY A C 1
ATOM 4110 O O . GLY A 1 516 ? -16.141 12.281 7.566 1 97.75 516 GLY A O 1
ATOM 4111 N N . MET A 1 517 ? -14.258 12.195 8.742 1 98.19 517 MET A N 1
ATOM 4112 C CA . MET A 1 517 ? -14.516 13.5 9.344 1 98.19 517 MET A CA 1
ATOM 4113 C C . MET A 1 517 ? -14.094 14.625 8.406 1 98.19 517 MET A C 1
ATOM 4115 O O . MET A 1 517 ? -13.086 15.297 8.656 1 98.19 517 MET A O 1
ATOM 4119 N N . GLY A 1 518 ? -14.852 14.945 7.48 1 98.06 518 GLY A N 1
ATOM 4120 C CA . GLY A 1 518 ? -14.594 16.016 6.527 1 98.06 518 GLY A CA 1
ATOM 4121 C C . GLY A 1 518 ? -15.773 16.297 5.617 1 98.06 518 GLY A C 1
ATOM 4122 O O . GLY A 1 518 ? -16.75 15.547 5.609 1 98.06 518 GLY A O 1
ATOM 4123 N N . VAL A 1 519 ? -15.758 17.359 4.957 1 98.44 519 VAL A N 1
ATOM 4124 C CA . VAL A 1 519 ? -16.719 17.766 3.93 1 98.44 519 VAL A CA 1
ATOM 4125 C C . VAL A 1 519 ? -15.969 18.359 2.738 1 98.44 519 VAL A C 1
ATOM 4127 O O . VAL A 1 519 ? -14.75 18.516 2.777 1 98.44 519 VAL A O 1
ATOM 4130 N N . VAL A 1 520 ? -16.703 18.594 1.672 1 98.44 520 VAL A N 1
ATOM 4131 C CA . VAL A 1 520 ? -16.125 19.141 0.448 1 98.44 520 VAL A CA 1
ATOM 4132 C C . VAL A 1 520 ? -16.844 20.438 0.068 1 98.44 520 VAL A C 1
ATOM 4134 O O . VAL A 1 520 ? -18.078 20.5 0.081 1 98.44 520 VAL A O 1
ATOM 4137 N N . PHE A 1 521 ? -16.062 21.453 -0.203 1 98.62 521 PHE A N 1
ATOM 4138 C CA . PHE A 1 521 ? -16.562 22.75 -0.663 1 98.62 521 PHE A CA 1
ATOM 4139 C C . PHE A 1 521 ? -16.219 22.969 -2.135 1 98.62 521 PHE A C 1
ATOM 4141 O O . PHE A 1 521 ? -15.062 22.859 -2.537 1 98.62 521 PHE A O 1
ATOM 4148 N N . ALA A 1 522 ? -17.203 23.25 -2.906 1 98.5 522 ALA A N 1
ATOM 4149 C CA . ALA A 1 522 ? -17 23.594 -4.312 1 98.5 522 ALA A CA 1
ATOM 4150 C C . ALA A 1 522 ? -17.406 25.031 -4.594 1 98.5 522 ALA A C 1
ATOM 4152 O O . ALA A 1 522 ? -18.422 25.516 -4.062 1 98.5 522 ALA A O 1
ATOM 4153 N N . GLU A 1 523 ? -16.625 25.75 -5.406 1 98.25 523 GLU A N 1
ATOM 4154 C CA . GLU A 1 523 ? -16.969 27.125 -5.773 1 98.25 523 GLU A CA 1
ATOM 4155 C C . GLU A 1 523 ? -16.469 27.469 -7.176 1 98.25 523 GLU A C 1
ATOM 4157 O O . GLU A 1 523 ? -15.289 27.266 -7.48 1 98.25 523 GLU A O 1
ATOM 4162 N N . GLY A 1 524 ? -17.312 27.875 -8.016 1 97.56 524 GLY A N 1
ATOM 4163 C CA . GLY A 1 524 ? -16.984 28.406 -9.328 1 97.56 524 GLY A CA 1
ATOM 4164 C C . GLY A 1 524 ? -16.219 27.422 -10.195 1 97.56 524 GLY A C 1
ATOM 4165 O O . GLY A 1 524 ? -15.266 27.797 -10.883 1 97.56 524 GLY A O 1
ATOM 4166 N N . VAL A 1 525 ? -16.594 26.156 -10.156 1 97.25 525 VAL A N 1
ATOM 4167 C CA . VAL A 1 525 ? -15.812 25.141 -10.859 1 97.25 525 VAL A CA 1
ATOM 4168 C C . VAL A 1 525 ? -15.828 25.422 -12.359 1 97.25 525 VAL A C 1
ATOM 4170 O O . VAL A 1 525 ? -14.844 25.172 -13.055 1 97.25 525 VAL A O 1
ATOM 4173 N N . GLU A 1 526 ? -16.875 25.953 -12.852 1 95 526 GLU A N 1
ATOM 4174 C CA . GLU A 1 526 ? -17 26.281 -14.273 1 95 526 GLU A CA 1
ATOM 4175 C C . GLU A 1 526 ? -15.961 27.312 -14.695 1 95 526 GLU A C 1
ATOM 4177 O O . GLU A 1 526 ? -15.672 27.453 -15.883 1 95 526 GLU A O 1
ATOM 4182 N N . LYS A 1 527 ? -15.398 28.016 -13.766 1 96.88 527 LYS A N 1
ATOM 4183 C CA . LYS A 1 527 ? -14.43 29.078 -14.062 1 96.88 527 LYS A CA 1
ATOM 4184 C C . LYS A 1 527 ? -13.008 28.531 -14.055 1 96.88 527 LYS A C 1
ATOM 4186 O O . LYS A 1 527 ? -12.062 29.25 -14.406 1 96.88 527 LYS A O 1
ATOM 4191 N N . VAL A 1 528 ? -12.852 27.312 -13.664 1 97.31 528 VAL A N 1
ATOM 4192 C CA . VAL A 1 528 ? -11.531 26.703 -13.672 1 97.31 528 VAL A CA 1
ATOM 4193 C C . VAL A 1 528 ? -11.062 26.516 -15.109 1 97.31 528 VAL A C 1
ATOM 4195 O O . VAL A 1 528 ? -11.82 26.031 -15.961 1 97.31 528 VAL A O 1
ATOM 4198 N N . GLY A 1 529 ? -9.867 26.938 -15.414 1 95.19 529 GLY A N 1
ATOM 4199 C CA . GLY A 1 529 ? -9.312 26.797 -16.75 1 95.19 529 GLY A CA 1
ATOM 4200 C C . GLY A 1 529 ? -9 25.359 -17.125 1 95.19 529 GLY A C 1
ATOM 4201 O O . GLY A 1 529 ? -9.672 24.438 -16.656 1 95.19 529 GLY A O 1
ATOM 4202 N N . ARG A 1 530 ? -8.109 25.203 -18.016 1 92.38 530 ARG A N 1
ATOM 4203 C CA . ARG A 1 530 ? -7.727 23.875 -18.5 1 92.38 530 ARG A CA 1
ATOM 4204 C C . ARG A 1 530 ? -7.047 23.078 -17.391 1 92.38 530 ARG A C 1
ATOM 4206 O O . ARG A 1 530 ? -6.109 23.562 -16.75 1 92.38 530 ARG A O 1
ATOM 4213 N N . ILE A 1 531 ? -7.543 21.906 -17.188 1 93.81 531 ILE A N 1
ATOM 4214 C CA . ILE A 1 531 ? -6.984 21.016 -16.188 1 93.81 531 ILE A CA 1
ATOM 4215 C C . ILE A 1 531 ? -6.059 20 -16.859 1 93.81 531 ILE A C 1
ATOM 4217 O O . ILE A 1 531 ? -6.418 19.406 -17.875 1 93.81 531 ILE A O 1
ATOM 4221 N N . PRO A 1 532 ? -4.898 19.781 -16.359 1 92 532 PRO A N 1
ATOM 4222 C CA . PRO A 1 532 ? -4.02 18.766 -16.938 1 92 532 PRO A CA 1
ATOM 4223 C C . PRO A 1 532 ? -4.66 17.375 -16.969 1 92 532 PRO A C 1
ATOM 4225 O O . PRO A 1 532 ? -5.246 16.938 -15.977 1 92 532 PRO A O 1
ATOM 4228 N N . THR A 1 533 ? -4.496 16.688 -18.047 1 86.81 533 THR A N 1
ATOM 4229 C CA . THR A 1 533 ? -5.125 15.391 -18.266 1 86.81 533 THR A CA 1
ATOM 4230 C C . THR A 1 533 ? -4.711 14.406 -17.172 1 86.81 533 THR A C 1
ATOM 4232 O O . THR A 1 533 ? -5.523 13.594 -16.734 1 86.81 533 THR A O 1
ATOM 4235 N N . LYS A 1 534 ? -3.512 14.461 -16.781 1 90.19 534 LYS A N 1
ATOM 4236 C CA . LYS A 1 534 ? -2.979 13.508 -15.812 1 90.19 534 LYS A CA 1
ATOM 4237 C C . LYS A 1 534 ? -3.676 13.656 -14.461 1 90.19 534 LYS A C 1
ATOM 4239 O O . LYS A 1 534 ? -3.73 12.711 -13.68 1 90.19 534 LYS A O 1
ATOM 4244 N N . ALA A 1 535 ? -4.219 14.836 -14.234 1 94.88 535 ALA A N 1
ATOM 4245 C CA . ALA A 1 535 ? -4.902 15.07 -12.961 1 94.88 535 ALA A CA 1
ATOM 4246 C C . ALA A 1 535 ? -6.25 14.352 -12.922 1 94.88 535 ALA A C 1
ATOM 4248 O O . ALA A 1 535 ? -6.797 14.109 -11.844 1 94.88 535 ALA A O 1
ATOM 4249 N N . LEU A 1 536 ? -6.777 14.008 -14.117 1 93.19 536 LEU A N 1
ATOM 4250 C CA . LEU A 1 536 ? -8.148 13.523 -14.172 1 93.19 536 LEU A CA 1
ATOM 4251 C C . LEU A 1 536 ? -8.227 12.18 -14.891 1 93.19 536 LEU A C 1
ATOM 4253 O O . LEU A 1 536 ? -9.297 11.773 -15.344 1 93.19 536 LEU A O 1
ATOM 4257 N N . ALA A 1 537 ? -7.102 11.43 -15 1 91 537 ALA A N 1
ATOM 4258 C CA . ALA A 1 537 ? -7.051 10.188 -15.758 1 91 537 ALA A CA 1
ATOM 4259 C C . ALA A 1 537 ? -7.418 8.992 -14.875 1 91 537 ALA A C 1
ATOM 4261 O O . ALA A 1 537 ? -6.691 8 -14.82 1 91 537 ALA A O 1
ATOM 4262 N N . CYS A 1 538 ? -8.539 9.062 -14.156 1 92.94 538 CYS A N 1
ATOM 4263 C CA . CYS A 1 538 ? -9.062 7.969 -13.336 1 92.94 538 CYS A CA 1
ATOM 4264 C C . CYS A 1 538 ? -10.578 8.07 -13.203 1 92.94 538 CYS A C 1
ATOM 4266 O O . CYS A 1 538 ? -11.18 9.062 -13.609 1 92.94 538 CYS A O 1
ATOM 4268 N N . GLY A 1 539 ? -11.203 6.98 -12.75 1 91.94 539 GLY A N 1
ATOM 4269 C CA . GLY A 1 539 ? -12.633 6.965 -12.492 1 91.94 539 GLY A CA 1
ATOM 4270 C C . GLY A 1 539 ? -13.461 7.285 -13.719 1 91.94 539 GLY A C 1
ATOM 4271 O O . GLY A 1 539 ? -13.148 6.84 -14.82 1 91.94 539 GLY A O 1
ATOM 4272 N N . GLY A 1 540 ? -14.555 7.984 -13.484 1 89.56 540 GLY A N 1
ATOM 4273 C CA . GLY A 1 540 ? -15.492 8.336 -14.539 1 89.56 540 GLY A CA 1
ATOM 4274 C C . GLY A 1 540 ? -14.938 9.359 -15.516 1 89.56 540 GLY A C 1
ATOM 4275 O O . GLY A 1 540 ? -15.32 9.375 -16.688 1 89.56 540 GLY A O 1
ATOM 4276 N N . THR A 1 541 ? -14.023 10.172 -15.039 1 89.06 541 THR A N 1
ATOM 4277 C CA . THR A 1 541 ? -13.445 11.18 -15.922 1 89.06 541 THR A CA 1
ATOM 4278 C C . THR A 1 541 ? -12.602 10.531 -17.016 1 89.06 541 THR A C 1
ATOM 4280 O O . THR A 1 541 ? -12.633 10.953 -18.172 1 89.06 541 THR A O 1
ATOM 4283 N N . ALA A 1 542 ? -11.812 9.5 -16.625 1 87.12 542 ALA A N 1
ATOM 4284 C CA . ALA A 1 542 ? -11.031 8.781 -17.641 1 87.12 542 ALA A CA 1
ATOM 4285 C C . ALA A 1 542 ? -11.945 8.188 -18.703 1 87.12 542 ALA A C 1
ATOM 4287 O O . ALA A 1 542 ? -11.68 8.32 -19.906 1 87.12 542 ALA A O 1
ATOM 4288 N N . LYS A 1 543 ? -12.953 7.547 -18.266 1 81.75 543 LYS A N 1
ATOM 4289 C CA . LYS A 1 543 ? -13.906 6.938 -19.188 1 81.75 543 LYS A CA 1
ATOM 4290 C C . LYS A 1 543 ? -14.516 7.984 -20.109 1 81.75 543 LYS A C 1
ATOM 4292 O O . LYS A 1 54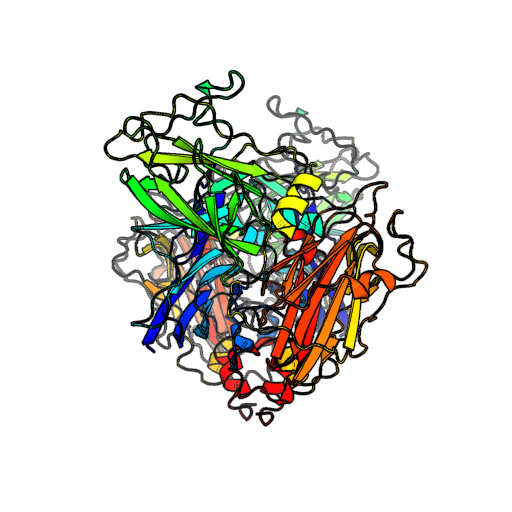3 ? -14.602 7.77 -21.328 1 81.75 543 LYS A O 1
ATOM 4297 N N . SER A 1 544 ? -14.953 9.047 -19.547 1 81.94 544 SER A N 1
ATOM 4298 C CA . SER A 1 544 ? -15.625 10.094 -20.312 1 81.94 544 SER A CA 1
ATOM 4299 C C . SER A 1 544 ? -14.672 10.758 -21.297 1 81.94 544 SER A C 1
ATOM 4301 O O . SER A 1 544 ? -15.016 10.945 -22.469 1 81.94 544 SER A O 1
ATOM 4303 N N . LEU A 1 545 ? -13.484 11.047 -20.828 1 78.94 545 LEU A N 1
ATOM 4304 C CA . LEU A 1 545 ? -12.531 11.773 -21.656 1 78.94 545 LEU A CA 1
ATOM 4305 C C . LEU A 1 545 ? -12.008 10.891 -22.781 1 78.94 545 LEU A C 1
ATOM 4307 O O . LEU A 1 545 ? -11.68 11.383 -23.859 1 78.94 545 LEU A O 1
ATOM 4311 N N . ILE A 1 546 ? -11.914 9.633 -22.516 1 79.31 546 ILE A N 1
ATOM 4312 C CA . ILE A 1 546 ? -11.422 8.695 -23.516 1 79.31 546 ILE A CA 1
ATOM 4313 C C . ILE A 1 546 ? -12.516 8.445 -24.562 1 79.31 546 ILE A C 1
ATOM 4315 O O . ILE A 1 546 ? -12.25 8.406 -25.766 1 79.31 546 ILE A O 1
ATOM 4319 N N . ASN A 1 547 ? -13.742 8.359 -24.062 1 75.62 547 ASN A N 1
ATOM 4320 C CA . ASN A 1 547 ? -14.836 8.039 -24.984 1 75.62 547 ASN A CA 1
ATOM 4321 C C . ASN A 1 547 ? -15.352 9.289 -25.688 1 75.62 547 ASN A C 1
ATOM 4323 O O . ASN A 1 547 ? -15.93 9.203 -26.781 1 75.62 547 ASN A O 1
ATOM 4327 N N . ASN A 1 548 ? -15.398 10.43 -25.016 1 69.19 548 ASN A N 1
ATOM 4328 C CA . ASN A 1 548 ? -15.859 11.703 -25.562 1 69.19 548 ASN A CA 1
ATOM 4329 C C . ASN A 1 548 ? -14.789 12.781 -25.469 1 69.19 548 ASN A C 1
ATOM 4331 O O . ASN A 1 548 ? -14.883 13.672 -24.625 1 69.19 548 ASN A O 1
ATOM 4335 N N . PRO A 1 549 ? -13.789 12.688 -26.25 1 57.16 549 PRO A N 1
ATOM 4336 C CA . PRO A 1 549 ? -12.648 13.594 -26.078 1 57.16 549 PRO A CA 1
ATOM 4337 C C . PRO A 1 549 ? -13.031 15.055 -26.281 1 57.16 549 PRO A C 1
ATOM 4339 O O . PRO A 1 549 ? -12.211 15.945 -26.031 1 57.16 549 PRO A O 1
ATOM 4342 N N . LYS A 1 550 ? -14.227 15.531 -26.891 1 49.44 550 LYS A N 1
ATOM 4343 C CA . LYS A 1 550 ? -14.469 16.938 -27.188 1 49.44 550 LYS A CA 1
ATOM 4344 C C . LYS A 1 550 ? -14.633 17.75 -25.906 1 49.44 550 LYS A C 1
ATOM 4346 O O . LYS A 1 550 ? -14.93 18.953 -25.953 1 49.44 550 LYS A O 1
ATOM 4351 N N . ASN A 1 551 ? -14.703 17.172 -24.766 1 41.41 551 ASN A N 1
ATOM 4352 C CA . ASN A 1 551 ? -14.961 18.078 -23.656 1 41.41 551 ASN A CA 1
ATOM 4353 C C . ASN A 1 551 ? -13.703 18.844 -23.25 1 41.41 551 ASN A C 1
ATOM 4355 O O . ASN A 1 551 ? -12.883 18.344 -22.484 1 41.41 551 ASN A O 1
ATOM 4359 N N . PRO A 1 552 ? -13.18 19.766 -23.906 1 37.75 552 PRO A N 1
ATOM 4360 C CA . PRO A 1 552 ? -12.102 20.641 -23.438 1 37.75 552 PRO A CA 1
ATOM 4361 C C . PRO A 1 552 ? -12.461 21.375 -22.141 1 37.75 552 PRO A C 1
ATOM 4363 O O . PRO A 1 552 ? -13.641 21.609 -21.875 1 37.75 552 PRO A O 1
ATOM 4366 N N . SER B 1 1 ? -22.781 -23.578 -22.609 1 84.88 1 SER B N 1
ATOM 4367 C CA . SER B 1 1 ? -21.969 -22.5 -22.062 1 84.88 1 SER B CA 1
ATOM 4368 C C . SER B 1 1 ? -22.812 -21.562 -21.203 1 84.88 1 SER B C 1
ATOM 4370 O O . SER B 1 1 ? -23.922 -21.203 -21.578 1 84.88 1 SER B O 1
ATOM 4372 N N . GLN B 1 2 ? -22.391 -21.406 -19.984 1 91.81 2 GLN B N 1
ATOM 4373 C CA . GLN B 1 2 ? -23.062 -20.531 -19.031 1 91.81 2 GLN B CA 1
ATOM 4374 C C . GLN B 1 2 ? -22.172 -19.375 -18.625 1 91.81 2 GLN B C 1
ATOM 4376 O O . GLN B 1 2 ? -20.953 -19.406 -18.828 1 91.81 2 GLN B O 1
ATOM 4381 N N . ILE B 1 3 ? -22.844 -18.344 -18.25 1 95.5 3 ILE B N 1
ATOM 4382 C CA . ILE B 1 3 ? -22.109 -17.219 -17.656 1 95.5 3 ILE B CA 1
ATOM 4383 C C . ILE B 1 3 ? -22.078 -17.375 -16.141 1 95.5 3 ILE B C 1
ATOM 4385 O O . ILE B 1 3 ? -23.125 -17.5 -15.484 1 95.5 3 ILE B O 1
ATOM 4389 N N . ARG B 1 4 ? -20.906 -17.516 -15.594 1 96.81 4 ARG B N 1
ATOM 4390 C CA . ARG B 1 4 ? -20.703 -17.531 -14.148 1 96.81 4 ARG B CA 1
ATOM 4391 C C . ARG B 1 4 ? -20.312 -16.156 -13.633 1 96.81 4 ARG B C 1
ATOM 4393 O O . ARG B 1 4 ? -19.219 -15.664 -13.93 1 96.81 4 ARG B O 1
ATOM 4400 N N . HIS B 1 5 ? -21.203 -15.539 -12.828 1 97.38 5 HIS B N 1
ATOM 4401 C CA . HIS B 1 5 ? -20.984 -14.164 -12.375 1 97.38 5 HIS B CA 1
ATOM 4402 C C . HIS B 1 5 ? -20.562 -14.125 -10.914 1 97.38 5 HIS B C 1
ATOM 4404 O O . HIS B 1 5 ? -21.156 -14.805 -10.07 1 97.38 5 HIS B O 1
ATOM 4410 N N . TYR B 1 6 ? -19.531 -13.375 -10.625 1 98.19 6 TYR B N 1
ATOM 4411 C CA . TYR B 1 6 ? -19.031 -13.172 -9.273 1 98.19 6 TYR B CA 1
ATOM 4412 C C . TYR B 1 6 ? -18.859 -11.688 -8.969 1 98.19 6 TYR B C 1
ATOM 4414 O O . TYR B 1 6 ? -18.453 -10.914 -9.836 1 98.19 6 TYR B O 1
ATOM 4422 N N . LYS B 1 7 ? -19.219 -11.219 -7.809 1 98.5 7 LYS B N 1
ATOM 4423 C CA . LYS B 1 7 ? -18.938 -9.883 -7.297 1 98.5 7 LYS B CA 1
ATOM 4424 C C . LYS B 1 7 ? -17.891 -9.938 -6.184 1 98.5 7 LYS B C 1
ATOM 4426 O O . LYS B 1 7 ? -18.141 -10.539 -5.133 1 98.5 7 LYS B O 1
ATOM 4431 N N . TRP B 1 8 ? -16.797 -9.328 -6.453 1 98.81 8 TRP B N 1
ATOM 4432 C CA . TRP B 1 8 ? -15.672 -9.438 -5.52 1 98.81 8 TRP B CA 1
ATOM 4433 C C . TRP B 1 8 ? -15.266 -8.07 -4.988 1 98.81 8 TRP B C 1
ATOM 4435 O O . TRP B 1 8 ? -15.25 -7.086 -5.734 1 98.81 8 TRP B O 1
ATOM 4445 N N . GLU B 1 9 ? -15.039 -7.973 -3.727 1 98.69 9 GLU B N 1
ATOM 4446 C CA . GLU B 1 9 ? -14.344 -6.875 -3.064 1 98.69 9 GLU B CA 1
ATOM 4447 C C . GLU B 1 9 ? -13.008 -7.34 -2.482 1 98.69 9 GLU B C 1
ATOM 4449 O O . GLU B 1 9 ? -12.969 -8.273 -1.676 1 98.69 9 GLU B O 1
ATOM 4454 N N . VAL B 1 10 ? -11.922 -6.734 -2.938 1 98.81 10 VAL B N 1
ATOM 4455 C CA . VAL B 1 10 ? -10.602 -7.047 -2.41 1 98.81 10 VAL B CA 1
ATOM 4456 C C . VAL B 1 10 ? -10.234 -6.059 -1.308 1 98.81 10 VAL B C 1
ATOM 4458 O O . VAL B 1 10 ? -10.312 -4.844 -1.504 1 98.81 10 VAL B O 1
ATOM 4461 N N . GLU B 1 11 ? -9.828 -6.527 -0.177 1 98.5 11 GLU B N 1
ATOM 4462 C CA . GLU B 1 11 ? -9.477 -5.672 0.955 1 98.5 11 GLU B CA 1
ATOM 4463 C C . GLU B 1 11 ? -8.461 -6.352 1.867 1 98.5 11 GLU B C 1
ATOM 4465 O O . GLU B 1 11 ? -8.266 -7.57 1.794 1 98.5 11 GLU B O 1
ATOM 4470 N N . TYR B 1 12 ? -7.75 -5.566 2.682 1 98.44 12 TYR B N 1
ATOM 4471 C CA . TYR B 1 12 ? -7.027 -6.125 3.816 1 98.44 12 TYR B CA 1
ATOM 4472 C C . TYR B 1 12 ? -7.969 -6.414 4.977 1 98.44 12 TYR B C 1
ATOM 4474 O O . TYR B 1 12 ? -8.922 -5.664 5.211 1 98.44 12 TYR B O 1
ATOM 4482 N N . MET B 1 13 ? -7.707 -7.441 5.703 1 98 13 MET B N 1
ATOM 4483 C CA . MET B 1 13 ? -8.469 -7.805 6.895 1 98 13 MET B CA 1
ATOM 4484 C C . MET B 1 13 ? -7.57 -8.461 7.938 1 98 13 MET B C 1
ATOM 4486 O O . MET B 1 13 ? -6.52 -9.008 7.598 1 98 13 MET B O 1
ATOM 4490 N N . PHE B 1 14 ? -7.918 -8.344 9.203 1 97.81 14 PHE B N 1
ATOM 4491 C CA . PHE B 1 14 ? -7.215 -9.094 10.234 1 97.81 14 PHE B CA 1
ATOM 4492 C C . PHE B 1 14 ? -7.547 -10.578 10.133 1 97.81 14 PHE B C 1
ATOM 4494 O O . PHE B 1 14 ? -8.695 -10.953 9.898 1 97.81 14 PHE B O 1
ATOM 4501 N N . TRP B 1 15 ? -6.594 -11.398 10.195 1 97.44 15 TRP B N 1
ATOM 4502 C CA . TRP B 1 15 ? -6.715 -12.852 10.164 1 97.44 15 TRP B CA 1
ATOM 4503 C C . TRP B 1 15 ? -5.555 -13.516 10.898 1 97.44 15 TRP B C 1
ATOM 4505 O O . TRP B 1 15 ? -4.652 -12.828 11.391 1 97.44 15 TRP B O 1
ATOM 4515 N N . ALA B 1 16 ? -5.652 -14.805 11.156 1 97.06 16 ALA B N 1
ATOM 4516 C CA . ALA B 1 16 ? -4.59 -15.555 11.812 1 97.06 16 ALA B CA 1
ATOM 4517 C C . ALA B 1 16 ? -4.359 -16.906 11.133 1 97.06 16 ALA B C 1
ATOM 4519 O O . ALA B 1 16 ? -4.766 -17.938 11.648 1 97.06 16 ALA B O 1
ATOM 4520 N N . PRO B 1 17 ? -3.625 -16.844 9.984 1 97.12 17 PRO B N 1
ATOM 4521 C CA . PRO B 1 17 ? -3.447 -18.078 9.211 1 97.12 17 PRO B CA 1
ATOM 4522 C C . PRO B 1 17 ? -2.729 -19.172 10 1 97.12 17 PRO B C 1
ATOM 4524 O O . PRO B 1 17 ? -2.92 -20.359 9.734 1 97.12 17 PRO B O 1
ATOM 4527 N N . ASN B 1 18 ? -1.845 -18.828 10.922 1 97.44 18 ASN B N 1
ATOM 4528 C CA . ASN B 1 18 ? -1.098 -19.781 11.727 1 97.44 18 ASN B CA 1
ATOM 4529 C C . ASN B 1 18 ? -1.155 -19.438 13.211 1 97.44 18 ASN B C 1
ATOM 4531 O O . ASN B 1 18 ? -0.154 -19.547 13.914 1 97.44 18 ASN B O 1
ATOM 4535 N N . CYS B 1 19 ? -2.232 -18.891 13.664 1 95.69 19 CYS B N 1
ATOM 4536 C CA . CYS B 1 19 ? -2.613 -18.531 15.023 1 95.69 19 CYS B CA 1
ATOM 4537 C C . CYS B 1 19 ? -1.855 -17.297 15.5 1 95.69 19 CYS B C 1
ATOM 4539 O O . CYS B 1 19 ? -1.949 -16.906 16.656 1 95.69 19 CYS B O 1
ATOM 4541 N N . ASN B 1 20 ? -1.082 -16.719 14.688 1 96.5 20 ASN B N 1
ATOM 4542 C CA . ASN B 1 20 ? -0.52 -15.383 14.867 1 96.5 20 ASN B CA 1
ATOM 4543 C C . ASN B 1 20 ? -1.246 -14.352 14.008 1 96.5 20 ASN B C 1
ATOM 4545 O O . ASN B 1 20 ? -1.177 -14.398 12.781 1 96.5 20 ASN B O 1
ATOM 4549 N N . GLU B 1 21 ? -1.896 -13.414 14.656 1 96.38 21 GLU B N 1
ATOM 4550 C CA . GLU B 1 21 ? -2.732 -12.469 13.93 1 96.38 21 GLU B CA 1
ATOM 4551 C C . GLU B 1 21 ? -1.885 -11.5 13.109 1 96.38 21 GLU B C 1
ATOM 4553 O O . GLU B 1 21 ? -0.829 -11.055 13.562 1 96.38 21 GLU B O 1
ATOM 4558 N N . ASN B 1 22 ? -2.285 -11.164 11.992 1 96.94 22 ASN B N 1
ATOM 4559 C CA . ASN B 1 22 ? -1.737 -10.18 11.062 1 96.94 22 ASN B CA 1
ATOM 4560 C C . ASN B 1 22 ? -2.795 -9.688 10.078 1 96.94 22 ASN B C 1
ATOM 4562 O O . ASN B 1 22 ? -3.984 -9.953 10.258 1 96.94 22 ASN B O 1
ATOM 4566 N N . ILE B 1 23 ? -2.402 -8.875 9.133 1 97.81 23 ILE B N 1
ATOM 4567 C CA . ILE B 1 23 ? -3.354 -8.516 8.086 1 97.81 23 ILE B CA 1
ATOM 4568 C C . ILE B 1 23 ? -3.111 -9.375 6.848 1 97.81 23 ILE B C 1
ATOM 4570 O O . ILE B 1 23 ? -1.968 -9.695 6.523 1 97.81 23 ILE B O 1
ATOM 4574 N N . VAL B 1 24 ? -4.184 -9.82 6.223 1 98.19 24 VAL B N 1
ATOM 4575 C CA . VAL B 1 24 ? -4.152 -10.602 4.992 1 98.19 24 VAL B CA 1
ATOM 4576 C C . VAL B 1 24 ? -5.016 -9.93 3.928 1 98.19 24 VAL B C 1
ATOM 4578 O O . VAL B 1 24 ? -5.977 -9.227 4.254 1 98.19 24 VAL B O 1
ATOM 4581 N N . MET B 1 25 ? -4.609 -10 2.689 1 98.5 25 MET B N 1
ATOM 4582 C CA . MET B 1 25 ? -5.469 -9.57 1.589 1 98.5 25 MET B CA 1
ATOM 4583 C C . MET B 1 25 ? -6.508 -10.641 1.26 1 98.5 25 MET B C 1
ATOM 4585 O O . MET B 1 25 ? -6.16 -11.758 0.894 1 98.5 25 MET B O 1
ATOM 4589 N N . GLY B 1 26 ? -7.75 -10.32 1.46 1 98.31 26 GLY B N 1
ATOM 4590 C CA . GLY B 1 26 ? -8.828 -11.266 1.217 1 98.31 26 GLY B CA 1
ATOM 4591 C C . GLY B 1 26 ? -9.859 -10.758 0.224 1 98.31 26 GLY B C 1
ATOM 4592 O O . GLY B 1 26 ? -9.734 -9.648 -0.292 1 98.31 26 GLY B O 1
ATOM 4593 N N . ILE B 1 27 ? -10.734 -11.586 -0.167 1 98.75 27 ILE B N 1
ATOM 4594 C CA . ILE B 1 27 ? -11.844 -11.289 -1.063 1 98.75 27 ILE B CA 1
ATOM 4595 C C . ILE B 1 27 ? -13.164 -11.57 -0.353 1 98.75 27 ILE B C 1
ATOM 4597 O O . ILE B 1 27 ? -13.398 -12.68 0.134 1 98.75 27 ILE B O 1
ATOM 4601 N N . ASN B 1 28 ? -14.047 -10.578 -0.308 1 97.94 28 ASN B N 1
ATOM 4602 C CA . ASN B 1 28 ? -15.367 -10.719 0.305 1 97.94 28 ASN B CA 1
ATOM 4603 C C . ASN B 1 28 ? -15.266 -11.266 1.729 1 97.94 28 ASN B C 1
ATOM 4605 O O . ASN B 1 28 ? -16.047 -12.133 2.121 1 97.94 28 ASN B O 1
ATOM 4609 N N . GLY B 1 29 ? -14.25 -10.867 2.453 1 96.12 29 GLY B N 1
ATOM 4610 C CA . GLY B 1 29 ? -14.094 -11.258 3.844 1 96.12 29 GLY B CA 1
ATOM 4611 C C . GLY B 1 29 ? -13.57 -12.672 4.008 1 96.12 29 GLY B C 1
ATOM 4612 O O . GLY B 1 29 ? -13.633 -13.242 5.098 1 96.12 29 GLY B O 1
ATOM 4613 N N . GLN B 1 30 ? -13.047 -13.18 2.906 1 96.5 30 GLN B N 1
ATOM 4614 C CA . GLN B 1 30 ? -12.602 -14.57 2.936 1 96.5 30 GLN B CA 1
ATOM 4615 C C . GLN B 1 30 ? -11.117 -14.68 2.613 1 96.5 30 GLN B C 1
ATOM 4617 O O . GLN B 1 30 ? -10.609 -13.953 1.759 1 96.5 30 GLN B O 1
ATOM 4622 N N . PHE B 1 31 ? -10.398 -15.727 3.361 1 97.94 31 PHE B N 1
ATOM 4623 C CA . PHE B 1 31 ? -9.023 -16.109 3.084 1 97.94 31 PHE B CA 1
ATOM 4624 C C . PHE B 1 31 ? -8.852 -17.625 3.211 1 97.94 31 PHE B C 1
ATOM 4626 O O . PHE B 1 31 ? -9.195 -18.203 4.238 1 97.94 31 PHE B O 1
ATOM 4633 N N . PRO B 1 32 ? -8.367 -18.281 2.182 1 98.12 32 PRO B N 1
ATOM 4634 C CA . PRO B 1 32 ? -8.094 -17.766 0.839 1 98.12 32 PRO B CA 1
ATOM 4635 C C . PRO B 1 32 ? -9.359 -17.281 0.131 1 98.12 32 PRO B C 1
ATOM 4637 O O . PRO B 1 32 ? -10.461 -17.422 0.665 1 98.12 32 PRO B O 1
ATOM 4640 N N . GLY B 1 33 ? -9.156 -16.625 -0.983 1 98.44 33 GLY B N 1
ATOM 4641 C CA . GLY B 1 33 ? -10.297 -16.141 -1.747 1 98.44 33 GLY B CA 1
ATOM 4642 C C . GLY B 1 33 ? -11.242 -17.25 -2.162 1 98.44 33 GLY B C 1
ATOM 4643 O O . GLY B 1 33 ? -10.906 -18.438 -2.035 1 98.44 33 GLY B O 1
ATOM 4644 N N . PRO B 1 34 ? -12.398 -16.891 -2.656 1 98.06 34 PRO B N 1
ATOM 4645 C CA . PRO B 1 34 ? -13.398 -17.891 -3.031 1 98.06 34 PRO B CA 1
ATOM 4646 C C . PRO B 1 34 ? -12.961 -18.75 -4.223 1 98.06 34 PRO B C 1
ATOM 4648 O O . PRO B 1 34 ? -12.266 -18.25 -5.117 1 98.06 34 PRO B O 1
ATOM 4651 N N . THR B 1 35 ? -13.414 -20.016 -4.211 1 98.06 35 THR B N 1
ATOM 4652 C CA . THR B 1 35 ? -13.156 -20.891 -5.34 1 98.06 35 THR B CA 1
ATOM 4653 C C . THR B 1 35 ? -14.094 -20.578 -6.5 1 98.06 35 THR B C 1
ATOM 4655 O O . THR B 1 35 ? -15.305 -20.453 -6.305 1 98.06 35 THR B O 1
ATOM 4658 N N . ILE B 1 36 ? -13.578 -20.375 -7.645 1 98.38 36 ILE B N 1
ATOM 4659 C CA . ILE B 1 36 ? -14.383 -20.328 -8.867 1 98.38 36 ILE B CA 1
ATOM 4660 C C . ILE B 1 36 ? -14.508 -21.734 -9.461 1 98.38 36 ILE B C 1
ATOM 4662 O O . ILE B 1 36 ? -13.516 -22.438 -9.609 1 98.38 36 ILE B O 1
ATOM 4666 N N . ARG B 1 37 ? -15.695 -22.141 -9.742 1 97.31 37 ARG B N 1
ATOM 4667 C CA . ARG B 1 37 ? -15.93 -23.391 -10.461 1 97.31 37 ARG B CA 1
ATOM 4668 C C . ARG B 1 37 ? -16.812 -23.156 -11.68 1 97.31 37 ARG B C 1
ATOM 4670 O O . ARG B 1 37 ? -17.812 -22.453 -11.602 1 97.31 37 ARG B O 1
ATOM 4677 N N . ALA B 1 38 ? -16.375 -23.672 -12.773 1 97.56 38 ALA B N 1
ATOM 4678 C CA . ALA B 1 38 ? -17.094 -23.547 -14.039 1 97.56 38 ALA B CA 1
ATOM 4679 C C . ALA B 1 38 ? -16.875 -24.766 -14.922 1 97.56 38 ALA B C 1
ATOM 4681 O O . ALA B 1 38 ? -16.125 -25.672 -14.562 1 97.56 38 ALA B O 1
ATOM 4682 N N . ASN B 1 39 ? -17.672 -24.844 -16.016 1 97.12 39 ASN B N 1
ATOM 4683 C CA . ASN B 1 39 ? -17.453 -25.844 -17.047 1 97.12 39 ASN B CA 1
ATOM 4684 C C . ASN B 1 39 ? -16.703 -25.25 -18.25 1 97.12 39 ASN B C 1
ATOM 4686 O O . ASN B 1 39 ? -16.859 -24.078 -18.562 1 97.12 39 ASN B O 1
ATOM 4690 N N . ALA B 1 40 ? -15.898 -26.125 -18.828 1 97.31 40 ALA B N 1
ATOM 4691 C CA . ALA B 1 40 ? -15.219 -25.672 -20.047 1 97.31 40 ALA B CA 1
ATOM 4692 C C . ALA B 1 40 ? -16.203 -25.094 -21.047 1 97.31 40 ALA B C 1
ATOM 4694 O O . ALA B 1 40 ? -17.25 -25.688 -21.312 1 97.31 40 ALA B O 1
ATOM 4695 N N . GLY B 1 41 ? -15.898 -23.922 -21.5 1 96 41 GLY B N 1
ATOM 4696 C CA . GLY B 1 41 ? -16.781 -23.219 -22.406 1 96 41 GLY B CA 1
ATOM 4697 C C . GLY B 1 41 ? -17.594 -22.109 -21.75 1 96 41 GLY B C 1
ATOM 4698 O O . GLY B 1 41 ? -18.141 -21.25 -22.422 1 96 41 GLY B O 1
ATOM 4699 N N . ASP B 1 42 ? -17.625 -22.141 -20.406 1 97.44 42 ASP B N 1
ATOM 4700 C CA . ASP B 1 42 ? -18.359 -21.109 -19.688 1 97.44 42 ASP B CA 1
ATOM 4701 C C . ASP B 1 42 ? -17.609 -19.781 -19.734 1 97.44 42 ASP B C 1
ATOM 4703 O O . ASP B 1 42 ? -16.406 -19.75 -19.953 1 97.44 42 ASP B O 1
ATOM 4707 N N . SER B 1 43 ? -18.359 -18.703 -19.625 1 97.69 43 SER B N 1
ATOM 4708 C CA . SER B 1 43 ? -17.797 -17.391 -19.375 1 97.69 43 SER B CA 1
ATOM 4709 C C . SER B 1 43 ? -17.75 -17.062 -17.891 1 97.69 43 SER B C 1
ATOM 4711 O O . SER B 1 43 ? -18.75 -17.25 -17.188 1 97.69 43 SER B O 1
ATOM 4713 N N . VAL B 1 44 ? -16.609 -16.641 -17.453 1 98.44 44 VAL B N 1
ATOM 4714 C CA . VAL B 1 44 ? -16.453 -16.188 -16.078 1 98.44 44 VAL B CA 1
ATOM 4715 C C . VAL B 1 44 ? -16.406 -14.664 -16.031 1 98.44 44 VAL B C 1
ATOM 4717 O O . VAL B 1 44 ? -15.562 -14.047 -16.688 1 98.44 44 VAL B O 1
ATOM 4720 N N . VAL B 1 45 ? -17.344 -14.07 -15.359 1 98.5 45 VAL B N 1
ATOM 4721 C CA . VAL B 1 45 ? -17.422 -12.625 -15.195 1 98.5 45 VAL B CA 1
ATOM 4722 C C . VAL B 1 45 ? -17.188 -12.266 -13.727 1 98.5 45 VAL B C 1
ATOM 4724 O O . VAL B 1 45 ? -17.984 -12.641 -12.859 1 98.5 45 VAL B O 1
ATOM 4727 N N . VAL B 1 46 ? -16.125 -11.586 -13.422 1 98.69 46 VAL B N 1
ATOM 4728 C CA . VAL B 1 46 ? -15.828 -11.141 -12.062 1 98.69 46 VAL B CA 1
ATOM 4729 C C . VAL B 1 46 ? -15.875 -9.617 -11.992 1 98.69 46 VAL B C 1
ATOM 4731 O O . VAL B 1 46 ? -15.031 -8.938 -12.586 1 98.69 46 VAL B O 1
ATOM 4734 N N . GLU B 1 47 ? -16.891 -9.094 -11.383 1 98.56 47 GLU B N 1
ATOM 4735 C CA . GLU B 1 47 ? -16.953 -7.68 -11.016 1 98.56 47 GLU B CA 1
ATOM 4736 C C . GLU B 1 47 ? -16.109 -7.398 -9.773 1 98.56 47 GLU B C 1
ATOM 4738 O O . GLU B 1 47 ? -16.547 -7.625 -8.648 1 98.56 47 GLU B O 1
ATOM 4743 N N . LEU B 1 48 ? -14.906 -6.859 -9.992 1 98.69 48 LEU B N 1
ATOM 4744 C CA . LEU B 1 48 ? -13.953 -6.684 -8.898 1 98.69 48 LEU B CA 1
ATOM 4745 C C . LEU B 1 48 ? -13.883 -5.227 -8.461 1 98.69 48 LEU B C 1
ATOM 4747 O O . LEU B 1 48 ? -13.562 -4.348 -9.266 1 98.69 48 LEU B O 1
ATOM 4751 N N . THR B 1 49 ? -14.219 -4.941 -7.211 1 98.62 49 THR B N 1
ATOM 4752 C CA . THR B 1 49 ? -14.055 -3.623 -6.613 1 98.62 49 THR B CA 1
ATOM 4753 C C . THR B 1 49 ? -12.836 -3.6 -5.691 1 98.62 49 THR B C 1
ATOM 4755 O O . THR B 1 49 ? -12.703 -4.457 -4.812 1 98.62 49 THR B O 1
ATOM 4758 N N . ASN B 1 50 ? -11.961 -2.674 -5.945 1 98.62 50 ASN B N 1
ATOM 4759 C CA . ASN B 1 50 ? -10.789 -2.498 -5.098 1 98.62 50 ASN B CA 1
ATOM 4760 C C . ASN B 1 50 ? -11.117 -1.722 -3.828 1 98.62 50 ASN B C 1
ATOM 4762 O O . ASN B 1 50 ? -11.312 -0.505 -3.871 1 98.62 50 ASN B O 1
ATOM 4766 N N . LYS B 1 51 ? -11.117 -2.402 -2.699 1 98.25 51 LYS B N 1
ATOM 4767 C CA . LYS B 1 51 ? -11.414 -1.764 -1.422 1 98.25 51 LYS B CA 1
ATOM 4768 C C . LYS B 1 51 ? -10.141 -1.521 -0.616 1 98.25 51 LYS B C 1
ATOM 4770 O O . LYS B 1 51 ? -10.203 -1.225 0.579 1 98.25 51 LYS B O 1
ATOM 4775 N N . LEU B 1 52 ? -8.992 -1.704 -1.239 1 98.31 52 LEU B N 1
ATOM 4776 C CA . LEU B 1 52 ? -7.75 -1.3 -0.587 1 98.31 52 LEU B CA 1
ATOM 4777 C C . LEU B 1 52 ? -7.684 0.217 -0.443 1 98.31 52 LEU B C 1
ATOM 4779 O O . LEU B 1 52 ? -8.227 0.949 -1.274 1 98.31 52 LEU B O 1
ATOM 4783 N N . HIS B 1 53 ? -6.965 0.664 0.556 1 97 53 HIS B N 1
ATOM 4784 C CA . HIS B 1 53 ? -7.02 2.082 0.893 1 97 53 HIS B CA 1
ATOM 4785 C C . HIS B 1 53 ? -6.172 2.908 -0.067 1 97 53 HIS B C 1
ATOM 4787 O O . HIS B 1 53 ? -6.535 4.035 -0.414 1 97 53 HIS B O 1
ATOM 4793 N N . THR B 1 54 ? -5.02 2.363 -0.432 1 98.19 54 THR B N 1
ATOM 4794 C CA . THR B 1 54 ? -4.113 3.201 -1.211 1 98.19 54 THR B CA 1
ATOM 4795 C C . THR B 1 54 ? -3.488 2.406 -2.354 1 98.19 54 THR B C 1
ATOM 4797 O O . THR B 1 54 ? -2.871 2.98 -3.252 1 98.19 54 THR B O 1
ATOM 4800 N N . GLU B 1 55 ? -3.602 1.057 -2.391 1 98.56 55 GLU B N 1
ATOM 4801 C CA . GLU B 1 55 ? -2.906 0.195 -3.344 1 98.56 55 GLU B CA 1
ATOM 4802 C C . GLU B 1 55 ? -3.783 -0.111 -4.555 1 98.56 55 GLU B C 1
ATOM 4804 O O . GLU B 1 55 ? -4.996 -0.273 -4.422 1 98.56 55 GLU B O 1
ATOM 4809 N N . GLY B 1 56 ? -3.113 -0.2 -5.738 1 98.31 56 GLY B N 1
ATOM 4810 C CA . GLY B 1 56 ? -3.771 -0.828 -6.871 1 98.31 56 GLY B CA 1
ATOM 4811 C C . GLY B 1 56 ? -3.812 -2.342 -6.773 1 98.31 56 GLY B C 1
ATOM 4812 O O . GLY B 1 56 ? -3.115 -2.936 -5.949 1 98.31 56 GLY B O 1
ATOM 4813 N N . VAL B 1 57 ? -4.652 -2.953 -7.609 1 98.69 57 VAL B N 1
ATOM 4814 C CA . VAL B 1 57 ? -4.734 -4.41 -7.559 1 98.69 57 VAL B CA 1
ATOM 4815 C C . VAL B 1 57 ? -5.09 -4.953 -8.938 1 98.69 57 VAL B C 1
ATOM 4817 O O . VAL B 1 57 ? -5.707 -4.258 -9.75 1 98.69 57 VAL B O 1
ATOM 4820 N N . VAL B 1 58 ? -4.633 -6.117 -9.273 1 98.69 58 VAL B N 1
ATOM 4821 C CA . VAL B 1 58 ? -5.055 -6.918 -10.414 1 98.69 58 VAL B CA 1
ATOM 4822 C C . VAL B 1 58 ? -5.066 -8.398 -10.031 1 98.69 58 VAL B C 1
ATOM 4824 O O . VAL B 1 58 ? -4.387 -8.805 -9.086 1 98.69 58 VAL B O 1
ATOM 4827 N N . ILE B 1 59 ? -5.844 -9.18 -10.727 1 98.81 59 ILE B N 1
ATOM 4828 C CA . ILE B 1 59 ? -5.863 -10.625 -10.516 1 98.81 59 ILE B CA 1
ATOM 4829 C C . ILE B 1 59 ? -5.5 -11.344 -11.812 1 98.81 59 ILE B C 1
ATOM 4831 O O . ILE B 1 59 ? -6.098 -11.078 -12.859 1 98.81 59 ILE B O 1
ATOM 4835 N N . HIS B 1 60 ? -4.523 -12.109 -11.703 1 98.88 60 HIS B N 1
ATOM 4836 C CA . HIS B 1 60 ? -4.141 -13 -12.789 1 98.88 60 HIS B CA 1
ATOM 4837 C C . HIS B 1 60 ? -4.848 -14.352 -12.672 1 98.88 60 HIS B C 1
ATOM 4839 O O . HIS B 1 60 ? -4.879 -14.945 -11.594 1 98.88 60 HIS B O 1
ATOM 4845 N N . TRP B 1 61 ? -5.395 -14.805 -13.773 1 98.81 61 TRP B N 1
ATOM 4846 C CA . TRP B 1 61 ? -6.074 -16.094 -13.859 1 98.81 61 TRP B CA 1
ATOM 4847 C C . TRP B 1 61 ? -5.141 -17.172 -14.414 1 98.81 61 TRP B C 1
ATOM 4849 O O . TRP B 1 61 ? -5.172 -17.469 -15.609 1 98.81 61 TRP B O 1
ATOM 4859 N N . HIS B 1 62 ? -4.473 -17.75 -13.5 1 98.69 62 HIS B N 1
ATOM 4860 C CA . HIS B 1 62 ? -3.309 -18.578 -13.789 1 98.69 62 HIS B CA 1
ATOM 4861 C C . HIS B 1 62 ? -3.699 -19.812 -14.578 1 98.69 62 HIS B C 1
ATOM 4863 O O . HIS B 1 62 ? -4.465 -20.656 -14.086 1 98.69 62 HIS B O 1
ATOM 4869 N N . GLY B 1 63 ? -3.17 -19.969 -15.742 1 98.25 63 GLY B N 1
ATOM 4870 C CA . GLY B 1 63 ? -3.396 -21.141 -16.578 1 98.25 63 GLY B CA 1
ATOM 4871 C C . GLY B 1 63 ? -4.512 -20.938 -17.594 1 98.25 63 GLY B C 1
ATOM 4872 O O . GLY B 1 63 ? -4.699 -21.766 -18.484 1 98.25 63 GLY B O 1
ATOM 4873 N N . ILE B 1 64 ? -5.277 -19.859 -17.453 1 98.56 64 ILE B N 1
ATOM 4874 C CA . ILE B 1 64 ? -6.352 -19.578 -18.406 1 98.56 64 ILE B CA 1
ATOM 4875 C C . ILE B 1 64 ? -5.785 -18.875 -19.625 1 98.56 64 ILE B C 1
ATOM 4877 O O . ILE B 1 64 ? -4.98 -17.938 -19.516 1 98.56 64 ILE B O 1
ATOM 4881 N N . LEU B 1 65 ? -6.195 -19.219 -20.812 1 98.06 65 LEU B N 1
ATOM 4882 C CA . LEU B 1 65 ? -5.551 -18.812 -22.047 1 98.06 65 LEU B CA 1
ATOM 4883 C C . LEU B 1 65 ? -5.973 -17.406 -22.438 1 98.06 65 LEU B C 1
ATOM 4885 O O . LEU B 1 65 ? -5.258 -16.719 -23.188 1 98.06 65 LEU B O 1
ATOM 4889 N N . GLN B 1 66 ? -7.18 -16.984 -22.047 1 98.19 66 GLN B N 1
ATOM 4890 C CA . GLN B 1 66 ? -7.684 -15.633 -22.297 1 98.19 66 GLN B CA 1
ATOM 4891 C C . GLN B 1 66 ? -7.797 -15.352 -23.797 1 98.19 66 GLN B C 1
ATOM 4893 O O . GLN B 1 66 ? -7.465 -14.258 -24.25 1 98.19 66 GLN B O 1
ATOM 4898 N N . ARG B 1 67 ? -8.188 -16.312 -24.625 1 97.5 67 ARG B N 1
ATOM 4899 C CA . ARG B 1 67 ? -8.352 -16.109 -26.062 1 97.5 67 ARG B CA 1
ATOM 4900 C C . ARG B 1 67 ? -9.352 -14.992 -26.344 1 97.5 67 ARG B C 1
ATOM 4902 O O . ARG B 1 67 ? -10.5 -15.055 -25.891 1 97.5 67 ARG B O 1
ATOM 4909 N N . GLY B 1 68 ? -8.914 -13.969 -27.062 1 97.38 68 GLY B N 1
ATOM 4910 C CA . GLY B 1 68 ? -9.773 -12.867 -27.469 1 97.38 68 GLY B CA 1
ATOM 4911 C C . GLY B 1 68 ? -9.922 -11.797 -26.391 1 97.38 68 GLY B C 1
ATOM 4912 O O . GLY B 1 68 ? -10.516 -10.75 -26.641 1 97.38 68 GLY B O 1
ATOM 4913 N N . THR B 1 69 ? -9.359 -12.039 -25.188 1 98.25 69 THR B N 1
ATOM 4914 C CA . THR B 1 69 ? -9.508 -11.094 -24.094 1 98.25 69 THR B CA 1
ATOM 4915 C C . THR B 1 69 ? -8.188 -10.914 -23.344 1 98.25 69 THR B C 1
ATOM 4917 O O . THR B 1 69 ? -8.141 -11.008 -22.125 1 98.25 69 THR B O 1
ATOM 4920 N N . PRO B 1 70 ? -7.105 -10.562 -24.016 1 98.56 70 PRO B N 1
ATOM 4921 C CA . PRO B 1 70 ? -5.805 -10.469 -23.344 1 98.56 70 PRO B CA 1
ATOM 4922 C C . PRO B 1 70 ? -5.785 -9.438 -22.219 1 98.56 70 PRO B C 1
ATOM 4924 O O . PRO B 1 70 ? -5 -9.555 -21.281 1 98.56 70 PRO B O 1
ATOM 4927 N N . TRP B 1 71 ? -6.664 -8.383 -22.25 1 97.94 71 TRP B N 1
ATOM 4928 C CA . TRP B 1 71 ? -6.742 -7.383 -21.188 1 97.94 71 TRP B CA 1
ATOM 4929 C C . TRP B 1 71 ? -7.254 -8 -19.891 1 97.94 71 TRP B C 1
ATOM 4931 O O . TRP B 1 71 ? -7.09 -7.426 -18.812 1 97.94 71 TRP B O 1
ATOM 4941 N N . ALA B 1 72 ? -7.844 -9.188 -19.969 1 98.5 72 ALA B N 1
ATOM 4942 C CA . ALA B 1 72 ? -8.414 -9.844 -18.797 1 98.5 72 ALA B CA 1
ATOM 4943 C C . ALA B 1 72 ? -7.402 -10.781 -18.156 1 98.5 72 ALA B C 1
ATOM 4945 O O . ALA B 1 72 ? -7.691 -11.414 -17.125 1 98.5 72 ALA B O 1
ATOM 4946 N N . ASP B 1 73 ? -6.191 -10.891 -18.703 1 98.5 73 ASP B N 1
ATOM 4947 C CA . ASP B 1 73 ? -5.145 -11.727 -18.125 1 98.5 73 ASP B CA 1
ATOM 4948 C C . ASP B 1 73 ? -4.816 -11.273 -16.703 1 98.5 73 ASP B C 1
ATOM 4950 O O . ASP B 1 73 ? -4.434 -12.094 -15.867 1 98.5 73 ASP B O 1
ATOM 4954 N N . GLY B 1 74 ? -4.93 -9.961 -16.484 1 98.19 74 GLY B N 1
ATOM 4955 C CA . GLY B 1 74 ? -4.781 -9.445 -15.125 1 98.19 74 GLY B CA 1
ATOM 4956 C C . GLY B 1 74 ? -3.332 -9.258 -14.719 1 98.19 74 GLY B C 1
ATOM 4957 O O . GLY B 1 74 ? -2.914 -9.727 -13.656 1 98.19 74 GLY B O 1
ATOM 4958 N N . THR B 1 75 ? -2.523 -8.578 -15.562 1 98 75 THR B N 1
ATOM 4959 C CA . THR B 1 75 ? -1.136 -8.242 -15.258 1 98 75 THR B CA 1
ATOM 4960 C C . THR B 1 75 ? -0.898 -6.742 -15.398 1 98 75 THR B C 1
ATOM 4962 O O . THR B 1 75 ? -0.791 -6.223 -16.516 1 98 75 THR B O 1
ATOM 4965 N N . ALA B 1 76 ? -0.675 -6.078 -14.289 1 97.19 76 ALA B N 1
ATOM 4966 C CA . ALA B 1 76 ? -0.435 -4.641 -14.328 1 97.19 76 ALA B CA 1
ATOM 4967 C C . ALA B 1 76 ? 0.773 -4.309 -15.203 1 97.19 76 ALA B C 1
ATOM 4969 O O . ALA B 1 76 ? 1.781 -5.016 -15.172 1 97.19 76 ALA B O 1
ATOM 4970 N N . SER B 1 77 ? 0.729 -3.232 -16 1 96.88 77 SER B N 1
ATOM 4971 C CA . SER B 1 77 ? 1.797 -2.695 -16.844 1 96.88 77 SER B CA 1
ATOM 4972 C C . SER B 1 77 ? 1.979 -3.529 -18.094 1 96.88 77 SER B C 1
ATOM 4974 O O . SER B 1 77 ? 2.719 -3.139 -19 1 96.88 77 SER B O 1
ATOM 4976 N N . ILE B 1 78 ? 1.276 -4.715 -18.172 1 98 78 ILE B N 1
ATOM 4977 C CA . ILE B 1 78 ? 1.447 -5.562 -19.344 1 98 78 ILE B CA 1
ATOM 4978 C C . ILE B 1 78 ? 0.126 -5.668 -20.094 1 98 78 ILE B C 1
ATOM 4980 O O . ILE B 1 78 ? -0.03 -5.086 -21.172 1 98 78 ILE B O 1
ATOM 4984 N N . SER B 1 79 ? -0.877 -6.227 -19.422 1 98.19 79 SER B N 1
ATOM 4985 C CA . SER B 1 79 ? -2.145 -6.438 -20.109 1 98.19 79 SER B CA 1
ATOM 4986 C C . SER B 1 79 ? -3.156 -5.355 -19.75 1 98.19 79 SER B C 1
ATOM 4988 O O . SER B 1 79 ? -4.098 -5.105 -20.516 1 98.19 79 SER B O 1
ATOM 4990 N N . GLN B 1 80 ? -3 -4.719 -18.625 1 97.94 80 GLN B N 1
ATOM 4991 C CA . GLN B 1 80 ? -3.971 -3.738 -18.156 1 97.94 80 GLN B CA 1
ATOM 4992 C C . GLN B 1 80 ? -3.346 -2.797 -17.125 1 97.94 80 GLN B C 1
ATOM 4994 O O . GLN B 1 80 ? -2.238 -3.043 -16.641 1 97.94 80 GLN B O 1
ATOM 4999 N N . CYS B 1 81 ? -4.039 -1.703 -16.844 1 96.94 81 CYS B N 1
ATOM 5000 C CA . CYS B 1 81 ? -3.738 -0.84 -15.703 1 96.94 81 CYS B CA 1
ATOM 5001 C C . CYS B 1 81 ? -4.16 -1.494 -14.391 1 96.94 81 CYS B C 1
ATOM 5003 O O . CYS B 1 81 ? -5.098 -2.293 -14.367 1 96.94 81 CYS B O 1
ATOM 5005 N N . ALA B 1 82 ? -3.467 -1.158 -13.297 1 97.94 82 ALA B N 1
ATOM 5006 C CA . ALA B 1 82 ? -3.975 -1.546 -11.984 1 97.94 82 ALA B CA 1
ATOM 5007 C C . ALA B 1 82 ? -5.32 -0.887 -11.695 1 97.94 82 ALA B C 1
ATOM 5009 O O . ALA B 1 82 ? -5.578 0.233 -12.148 1 97.94 82 ALA B O 1
ATOM 5010 N N . ILE B 1 83 ? -6.211 -1.57 -11.031 1 98.06 83 ILE B N 1
ATOM 5011 C CA . ILE B 1 83 ? -7.484 -1.027 -10.578 1 98.06 83 ILE B CA 1
ATOM 5012 C C . ILE B 1 83 ? -7.262 -0.164 -9.336 1 98.06 83 ILE B C 1
ATOM 5014 O O . ILE B 1 83 ? -6.84 -0.665 -8.289 1 98.06 83 ILE B O 1
ATOM 5018 N N . ASN B 1 84 ? -7.551 1.095 -9.438 1 97.25 84 ASN B N 1
ATOM 5019 C CA . ASN B 1 84 ? -7.281 2.023 -8.344 1 97.25 84 ASN B CA 1
ATOM 5020 C C . ASN B 1 84 ? -8.273 1.842 -7.195 1 97.25 84 ASN B C 1
ATOM 5022 O O . ASN B 1 84 ? -9.352 1.28 -7.387 1 97.25 84 ASN B O 1
ATOM 5026 N N . PRO B 1 85 ? -7.906 2.34 -6 1 97.62 85 PRO B N 1
ATOM 5027 C CA . PRO B 1 85 ? -8.828 2.258 -4.863 1 97.62 85 PRO B CA 1
ATOM 5028 C C . PRO B 1 85 ? -10.211 2.828 -5.18 1 97.62 85 PRO B C 1
ATOM 5030 O O . PRO B 1 85 ? -10.312 3.906 -5.77 1 97.62 85 PRO B O 1
ATOM 5033 N N . GLY B 1 86 ? -11.203 2.051 -4.867 1 96.56 86 GLY B N 1
ATOM 5034 C CA . GLY B 1 86 ? -12.578 2.486 -5.039 1 96.56 86 GLY B CA 1
ATOM 5035 C C . GLY B 1 86 ? -13.141 2.162 -6.41 1 96.56 86 GLY B C 1
ATOM 5036 O O . GLY B 1 86 ? -14.352 2.211 -6.613 1 96.56 86 GLY B O 1
ATOM 5037 N N . GLU B 1 87 ? -12.328 1.826 -7.355 1 96.81 87 GLU B N 1
ATOM 5038 C CA . GLU B 1 87 ? -12.789 1.546 -8.711 1 96.81 87 GLU B CA 1
ATOM 5039 C C . GLU B 1 87 ? -13.234 0.094 -8.852 1 96.81 87 GLU B C 1
ATOM 5041 O O . GLU B 1 87 ? -12.867 -0.756 -8.039 1 96.81 87 GLU B O 1
ATOM 5046 N N . THR B 1 88 ? -14.07 -0.146 -9.812 1 96.94 88 THR B N 1
ATOM 5047 C CA . THR B 1 88 ? -14.547 -1.477 -10.164 1 96.94 88 THR B CA 1
ATOM 5048 C C . THR B 1 88 ? -14.117 -1.849 -11.578 1 96.94 88 THR B C 1
ATOM 5050 O O . THR B 1 88 ? -14.203 -1.031 -12.5 1 96.94 88 THR B O 1
ATOM 5053 N N . PHE B 1 89 ? -13.555 -2.938 -11.812 1 97.56 89 PHE B N 1
ATOM 5054 C CA . PHE B 1 89 ? -13.18 -3.492 -13.109 1 97.56 89 PHE B CA 1
ATOM 5055 C C . PHE B 1 89 ? -13.922 -4.793 -13.375 1 97.56 89 PHE B C 1
ATOM 5057 O O . PHE B 1 89 ? -14.109 -5.605 -12.461 1 97.56 89 PHE B O 1
ATOM 5064 N N . PHE B 1 90 ? -14.336 -5.031 -14.578 1 97.38 90 PHE B N 1
ATOM 5065 C CA . PHE B 1 90 ? -15.047 -6.238 -14.977 1 97.38 90 PHE B CA 1
ATOM 5066 C C . PHE B 1 90 ? -14.133 -7.176 -15.758 1 97.38 90 PHE B C 1
ATOM 5068 O O . PHE B 1 90 ? -13.844 -6.93 -16.938 1 97.38 90 PHE B O 1
ATOM 5075 N N . TYR B 1 91 ? -13.688 -8.227 -15.125 1 98.56 91 TYR B N 1
ATOM 5076 C CA . TYR B 1 91 ? -13.086 -9.32 -15.883 1 98.56 91 TYR B CA 1
ATOM 5077 C C . TYR B 1 91 ? -14.148 -10.156 -16.578 1 98.56 91 TYR B C 1
ATOM 5079 O O . TYR B 1 91 ? -15.133 -10.562 -15.953 1 98.56 91 TYR B O 1
ATOM 5087 N N . ASN B 1 92 ? -14 -10.367 -17.766 1 98.06 92 ASN B N 1
ATOM 5088 C CA . ASN B 1 92 ? -14.891 -11.188 -18.578 1 98.06 92 ASN B CA 1
ATOM 5089 C C . ASN B 1 92 ? -14.109 -12.047 -19.578 1 98.06 92 ASN B C 1
ATOM 5091 O O . ASN B 1 92 ? -13.562 -11.523 -20.547 1 98.06 92 ASN B O 1
ATOM 5095 N N . PHE B 1 93 ? -14.07 -13.359 -19.328 1 98.31 93 PHE B N 1
ATOM 5096 C CA . PHE B 1 93 ? -13.297 -14.25 -20.172 1 98.31 93 PHE B CA 1
ATOM 5097 C C . PHE B 1 93 ? -13.906 -15.648 -20.203 1 98.31 93 PHE B C 1
ATOM 5099 O O . PHE B 1 93 ? -14.711 -15.992 -19.344 1 98.31 93 PHE B O 1
ATOM 5106 N N . THR B 1 94 ? -13.516 -16.422 -21.172 1 97.75 94 THR B N 1
ATOM 5107 C CA . THR B 1 94 ? -13.984 -17.797 -21.328 1 97.75 94 THR B CA 1
ATOM 5108 C C . THR B 1 94 ? -12.953 -18.797 -20.812 1 97.75 94 THR B C 1
ATOM 5110 O O . THR B 1 94 ? -11.758 -18.625 -21.031 1 97.75 94 THR B O 1
ATOM 5113 N N . VAL B 1 95 ? -13.406 -19.781 -20.031 1 97.62 95 VAL B N 1
ATOM 5114 C CA . VAL B 1 95 ? -12.539 -20.891 -19.625 1 97.62 95 VAL B CA 1
ATOM 5115 C C . VAL B 1 95 ? -12.672 -22.047 -20.609 1 97.62 95 VAL B C 1
ATOM 5117 O O . VAL B 1 95 ? -13.656 -22.781 -20.594 1 97.62 95 VAL B O 1
ATOM 5120 N N . ASP B 1 96 ? -11.578 -22.328 -21.344 1 92.88 96 ASP B N 1
ATOM 5121 C CA . ASP B 1 96 ? -11.641 -23.188 -22.531 1 92.88 96 ASP B CA 1
ATOM 5122 C C . ASP B 1 96 ? -11.336 -24.641 -22.156 1 92.88 96 ASP B C 1
ATOM 5124 O O . ASP B 1 96 ? -11.938 -25.562 -22.719 1 92.88 96 ASP B O 1
ATOM 5128 N N . ASN B 1 97 ? -10.461 -24.859 -21.281 1 94.44 97 ASN B N 1
ATOM 5129 C CA . ASN B 1 97 ? -9.961 -26.203 -21.016 1 94.44 97 ASN B CA 1
ATOM 5130 C C . ASN B 1 97 ? -10.289 -26.641 -19.594 1 94.44 97 ASN B C 1
ATOM 5132 O O . ASN B 1 97 ? -10.172 -25.859 -18.641 1 94.44 97 ASN B O 1
ATOM 5136 N N . PRO B 1 98 ? -10.797 -27.875 -19.5 1 96.88 98 PRO B N 1
ATOM 5137 C CA . PRO B 1 98 ? -10.922 -28.391 -18.141 1 96.88 98 PRO B CA 1
ATOM 5138 C C . PRO B 1 98 ? -9.578 -28.484 -17.422 1 96.88 98 PRO B C 1
ATOM 5140 O O . PRO B 1 98 ? -8.547 -28.719 -18.062 1 96.88 98 PRO B O 1
ATOM 5143 N N . GLY B 1 99 ? -9.633 -28.312 -16.125 1 97.81 99 GLY B N 1
ATOM 5144 C CA . GLY B 1 99 ? -8.391 -28.469 -15.398 1 97.81 99 GLY B CA 1
ATOM 5145 C C . GLY B 1 99 ? -8.422 -27.828 -14.023 1 97.81 99 GLY B C 1
ATOM 5146 O O . GLY B 1 99 ? -9.461 -27.328 -13.586 1 97.81 99 GLY B O 1
ATOM 5147 N N . THR B 1 100 ? -7.352 -28.016 -13.273 1 98.5 100 THR B N 1
ATOM 5148 C CA . THR B 1 100 ? -7.094 -27.406 -11.977 1 98.5 100 THR B CA 1
ATOM 5149 C C . THR B 1 100 ? -6.246 -26.141 -12.133 1 98.5 100 THR B C 1
ATOM 5151 O O . THR B 1 100 ? -5.074 -26.219 -12.516 1 98.5 100 THR B O 1
ATOM 5154 N N . PHE B 1 101 ? -6.891 -25.016 -11.875 1 98.69 101 PHE B N 1
ATOM 5155 C CA . PHE B 1 101 ? -6.223 -23.719 -11.977 1 98.69 101 PHE B CA 1
ATOM 5156 C C . PHE B 1 101 ? -6.387 -22.922 -10.688 1 98.69 101 PHE B C 1
ATOM 5158 O O . PHE B 1 101 ? -6.871 -23.453 -9.68 1 98.69 101 PHE B O 1
ATOM 5165 N N . PHE B 1 102 ? -5.809 -21.75 -10.648 1 98.81 102 PHE B N 1
ATOM 5166 C CA . PHE B 1 102 ? -5.965 -20.828 -9.531 1 98.81 102 PHE B CA 1
ATOM 5167 C C . PHE B 1 102 ? -5.797 -19.391 -9.984 1 98.81 102 PHE B C 1
ATOM 5169 O O . PHE B 1 102 ? -5.535 -19.125 -11.164 1 98.81 102 PHE B O 1
ATOM 5176 N N . TYR B 1 103 ? -6.133 -18.484 -9.219 1 98.88 103 TYR B N 1
ATOM 5177 C CA . TYR B 1 103 ? -5.914 -17.062 -9.477 1 98.88 103 TYR B CA 1
ATOM 5178 C C . TYR B 1 103 ? -5.129 -16.406 -8.344 1 98.88 103 TYR B C 1
ATOM 5180 O O . TYR B 1 103 ? -5.055 -16.953 -7.242 1 98.88 103 TYR B O 1
ATOM 5188 N N . HIS B 1 104 ? -4.473 -15.328 -8.602 1 98.88 104 HIS B N 1
ATOM 5189 C CA . HIS B 1 104 ? -3.729 -14.625 -7.566 1 98.88 104 HIS B CA 1
ATOM 5190 C C . HIS B 1 104 ? -3.477 -13.172 -7.965 1 98.88 104 HIS B C 1
ATOM 5192 O O . HIS B 1 104 ? -3.607 -12.812 -9.141 1 98.88 104 HIS B O 1
ATOM 5198 N N . GLY B 1 105 ? -3.174 -12.406 -6.98 1 98.75 105 GLY B N 1
ATOM 5199 C CA . GLY B 1 105 ? -2.715 -11.055 -7.258 1 98.75 105 GLY B CA 1
ATOM 5200 C C . GLY B 1 105 ? -1.43 -11.008 -8.062 1 98.75 105 GLY B C 1
ATOM 5201 O O . GLY B 1 105 ? -0.538 -11.836 -7.859 1 98.75 105 GLY B O 1
ATOM 5202 N N . HIS B 1 106 ? -1.347 -10.086 -8.969 1 98.56 106 HIS B N 1
ATOM 5203 C CA . HIS B 1 106 ? -0.171 -9.969 -9.82 1 98.56 106 HIS B CA 1
ATOM 5204 C C . HIS B 1 106 ? 0.357 -8.539 -9.844 1 98.56 106 HIS B C 1
ATOM 5206 O O . HIS B 1 106 ? 0.619 -7.984 -10.914 1 98.56 106 HIS B O 1
ATOM 5212 N N . LEU B 1 107 ? 0.397 -7.898 -8.703 1 98.25 107 LEU B N 1
ATOM 5213 C CA . LEU B 1 107 ? 0.979 -6.586 -8.461 1 98.25 107 LEU B CA 1
ATOM 5214 C C . LEU B 1 107 ? 1.764 -6.57 -7.148 1 98.25 107 LEU B C 1
ATOM 5216 O O . LEU B 1 107 ? 1.231 -6.934 -6.098 1 98.25 107 LEU B O 1
ATOM 5220 N N . GLY B 1 108 ? 3.053 -6.156 -7.312 1 97.5 108 GLY B N 1
ATOM 5221 C CA . GLY B 1 108 ? 3.906 -6.254 -6.137 1 97.5 108 GLY B CA 1
ATOM 5222 C C . GLY B 1 108 ? 4.035 -7.668 -5.609 1 97.5 108 GLY B C 1
ATOM 5223 O O . GLY B 1 108 ? 4.336 -8.594 -6.363 1 97.5 108 GLY B O 1
ATOM 5224 N N . MET B 1 109 ? 3.846 -7.785 -4.32 1 98.31 109 MET B N 1
ATOM 5225 C CA . MET B 1 109 ? 3.902 -9.086 -3.662 1 98.31 109 MET B CA 1
ATOM 5226 C C . MET B 1 109 ? 2.543 -9.469 -3.088 1 98.31 109 MET B C 1
ATOM 5228 O O . MET B 1 109 ? 2.459 -10.031 -1.995 1 98.31 109 MET B O 1
ATOM 5232 N N . GLN B 1 110 ? 1.52 -9.148 -3.826 1 98.62 110 GLN B N 1
ATOM 5233 C CA . GLN B 1 110 ? 0.168 -9.258 -3.287 1 98.62 110 GLN B CA 1
ATOM 5234 C C . GLN B 1 110 ? -0.273 -10.711 -3.203 1 98.62 110 GLN B C 1
ATOM 5236 O O . GLN B 1 110 ? -1.209 -11.047 -2.473 1 98.62 110 GLN B O 1
ATOM 5241 N N . ARG B 1 111 ? 0.359 -11.617 -4.004 1 98.56 111 ARG B N 1
ATOM 5242 C CA . ARG B 1 111 ? 0.108 -13.039 -3.799 1 98.56 111 ARG B CA 1
ATOM 5243 C C . ARG B 1 111 ? 0.557 -13.477 -2.408 1 98.56 111 ARG B C 1
ATOM 5245 O O . ARG B 1 111 ? -0.187 -14.156 -1.697 1 98.56 111 ARG B O 1
ATOM 5252 N N . SER B 1 112 ? 1.699 -13.023 -2.031 1 98.12 112 SER B N 1
ATOM 5253 C CA . SER B 1 112 ? 2.246 -13.359 -0.721 1 98.12 112 SER B CA 1
ATOM 5254 C C . SER B 1 112 ? 1.429 -12.719 0.398 1 98.12 112 SER B C 1
ATOM 5256 O O . SER B 1 112 ? 1.45 -13.195 1.536 1 98.12 112 SER B O 1
ATOM 5258 N N . ALA B 1 113 ? 0.728 -11.695 0.061 1 98.5 113 ALA B N 1
ATOM 5259 C CA . ALA B 1 113 ? -0.111 -11.023 1.053 1 98.5 113 ALA B CA 1
ATOM 5260 C C . ALA B 1 113 ? -1.407 -11.797 1.285 1 98.5 113 ALA B C 1
ATOM 5262 O O . ALA B 1 113 ? -2.174 -11.477 2.197 1 98.5 113 ALA B O 1
ATOM 5263 N N . GLY B 1 114 ? -1.711 -12.766 0.466 1 98.56 114 GLY B N 1
ATOM 5264 C CA . GLY B 1 114 ? -2.873 -13.609 0.702 1 98.56 114 GLY B CA 1
ATOM 5265 C C . GLY B 1 114 ? -3.881 -13.57 -0.43 1 98.56 114 GLY B C 1
ATOM 5266 O O . GLY B 1 114 ? -4.93 -14.211 -0.359 1 98.56 114 GLY B O 1
ATOM 5267 N N . LEU B 1 115 ? -3.564 -12.812 -1.524 1 98.81 115 LEU B N 1
ATOM 5268 C CA . LEU B 1 115 ? -4.535 -12.641 -2.602 1 98.81 115 LEU B CA 1
ATOM 5269 C C . LEU B 1 115 ? -4.438 -13.789 -3.604 1 98.81 115 LEU B C 1
ATOM 5271 O O . LEU B 1 115 ? -3.793 -13.656 -4.645 1 98.81 115 LEU B O 1
ATOM 5275 N N . TYR B 1 116 ? -5.125 -14.883 -3.305 1 98.88 116 TYR B N 1
ATOM 5276 C CA . TYR B 1 116 ? -5.168 -16.047 -4.188 1 98.88 116 TYR B CA 1
ATOM 5277 C C . TYR B 1 116 ? -6.391 -16.906 -3.896 1 98.88 116 TYR B C 1
ATOM 5279 O O . TYR B 1 116 ? -7.012 -16.781 -2.84 1 98.88 116 TYR B O 1
ATOM 5287 N N . GLY B 1 117 ? -6.719 -17.719 -4.797 1 98.81 117 GLY B N 1
ATOM 5288 C CA . GLY B 1 117 ? -7.809 -18.672 -4.684 1 98.81 117 GLY B CA 1
ATOM 5289 C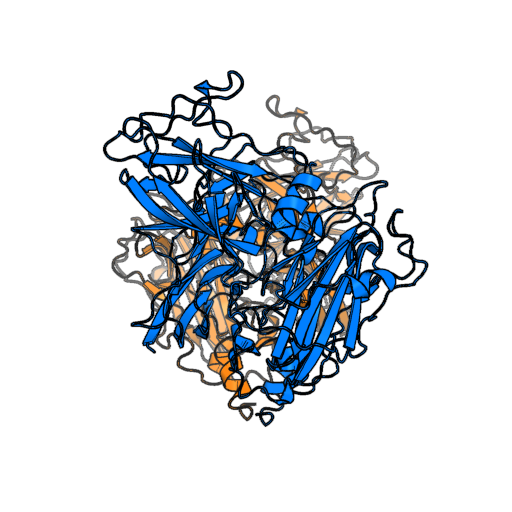 C . GLY B 1 117 ? -7.816 -19.703 -5.797 1 98.81 117 GLY B C 1
ATOM 5290 O O . GLY B 1 117 ? -7.012 -19.625 -6.727 1 98.81 117 GLY B O 1
ATOM 5291 N N . SER B 1 118 ? -8.75 -20.672 -5.668 1 98.62 118 SER B N 1
ATOM 5292 C CA . SER B 1 118 ? -8.812 -21.781 -6.609 1 98.62 118 SER B CA 1
ATOM 5293 C C . SER B 1 118 ? -9.727 -21.453 -7.785 1 98.62 118 SER B C 1
ATOM 5295 O O . SER B 1 118 ? -10.711 -20.719 -7.633 1 98.62 118 SER B O 1
ATOM 5297 N N . LEU B 1 119 ? -9.367 -21.922 -8.906 1 98.81 119 LEU B N 1
ATOM 5298 C CA . LEU B 1 119 ? -10.172 -21.891 -10.125 1 98.81 119 LEU B CA 1
ATOM 5299 C C . LEU B 1 119 ? -10.258 -23.281 -10.75 1 98.81 119 LEU B C 1
ATOM 5301 O O . LEU B 1 119 ? -9.273 -23.781 -11.289 1 98.81 119 LEU B O 1
ATOM 5305 N N . ILE B 1 120 ? -11.414 -23.891 -10.664 1 98.5 120 ILE B N 1
ATOM 5306 C CA . ILE B 1 120 ? -11.633 -25.25 -11.125 1 98.5 120 ILE B CA 1
ATOM 5307 C C . ILE B 1 120 ? -12.531 -25.25 -12.359 1 98.5 120 ILE B C 1
ATOM 5309 O O . ILE B 1 120 ? -13.625 -24.688 -12.328 1 98.5 120 ILE B O 1
ATOM 5313 N N . VAL B 1 121 ? -12.07 -25.844 -13.398 1 98.19 121 VAL B N 1
ATOM 5314 C CA . VAL B 1 121 ? -12.859 -25.953 -14.617 1 98.19 121 VAL B CA 1
ATOM 5315 C C . VAL B 1 121 ? -13.195 -27.422 -14.883 1 98.19 121 VAL B C 1
ATOM 5317 O O . VAL B 1 121 ? -12.312 -28.234 -15.18 1 98.19 121 VAL B O 1
ATOM 5320 N N . ASP B 1 122 ? -14.438 -27.781 -14.805 1 96.94 122 ASP B N 1
ATOM 5321 C CA . ASP B 1 122 ? -14.914 -29.125 -15.102 1 96.94 122 ASP B CA 1
ATOM 5322 C C . ASP B 1 122 ? -15.102 -29.328 -16.609 1 96.94 122 ASP B C 1
ATOM 5324 O O . ASP B 1 122 ? -15.203 -28.359 -17.359 1 96.94 122 ASP B O 1
ATOM 5328 N N . PRO B 1 123 ? -15.062 -30.625 -17.016 1 95.69 123 PRO B N 1
ATOM 5329 C CA . PRO B 1 123 ? -15.375 -30.859 -18.438 1 95.69 123 PRO B CA 1
ATOM 5330 C C . PRO B 1 123 ? -16.734 -30.297 -18.844 1 95.69 123 PRO B C 1
ATOM 5332 O O . PRO B 1 123 ? -17.578 -30.031 -17.969 1 95.69 123 PRO B O 1
ATOM 5335 N N . PRO B 1 124 ? -16.844 -30.125 -20.141 1 93.25 124 PRO B N 1
ATOM 5336 C CA . PRO B 1 124 ? -18.172 -29.703 -20.578 1 93.25 124 PRO B CA 1
ATOM 5337 C C . PRO B 1 124 ? -19.281 -30.625 -20.094 1 93.25 124 PRO B C 1
ATOM 5339 O O . PRO B 1 124 ? -19.031 -31.812 -19.844 1 93.25 124 PRO B O 1
ATOM 5342 N N . GLN B 1 125 ? -20.438 -30.047 -20.031 1 86.62 125 GLN B N 1
ATOM 5343 C CA . GLN B 1 125 ? -21.562 -30.844 -19.578 1 86.62 125 GLN B CA 1
ATOM 5344 C C . GLN B 1 125 ? -21.719 -32.125 -20.422 1 86.62 125 GLN B C 1
ATOM 5346 O O . GLN B 1 125 ? -21.672 -32.062 -21.656 1 86.62 125 GLN B O 1
ATOM 5351 N N . GLY B 1 126 ? -21.859 -33.219 -19.766 1 86.56 126 GLY B N 1
ATOM 5352 C CA . GLY B 1 126 ? -22.078 -34.469 -20.438 1 86.56 126 GLY B CA 1
ATOM 5353 C C . GLY B 1 126 ? -20.797 -35.219 -20.781 1 86.56 126 GLY B C 1
ATOM 5354 O O . GLY B 1 126 ? -20.828 -36.375 -21.188 1 86.56 126 GLY B O 1
ATOM 5355 N N . LYS B 1 127 ? -19.719 -34.531 -20.656 1 90.44 127 LYS B N 1
ATOM 5356 C CA . LYS B 1 127 ? -18.453 -35.188 -20.938 1 90.44 127 LYS B CA 1
ATOM 5357 C C . LYS B 1 127 ? -17.781 -35.656 -19.641 1 90.44 127 LYS B C 1
ATOM 5359 O O . LYS B 1 127 ? -17.828 -34.969 -18.625 1 90.44 127 LYS B O 1
ATOM 5364 N N . LYS B 1 128 ? -17.156 -36.844 -19.844 1 89.38 128 LYS B N 1
ATOM 5365 C CA . LYS B 1 128 ? -16.484 -37.438 -18.672 1 89.38 128 LYS B CA 1
ATOM 5366 C C . LYS B 1 128 ? -14.969 -37.344 -18.812 1 89.38 128 LYS B C 1
ATOM 5368 O O . LYS B 1 128 ? -14.445 -37.312 -19.922 1 89.38 128 LYS B O 1
ATOM 5373 N N . GLU B 1 129 ? -14.375 -37.344 -17.672 1 92.69 129 GLU B N 1
ATOM 5374 C CA . GLU B 1 129 ? -12.914 -37.438 -17.641 1 92.69 129 GLU B CA 1
ATOM 5375 C C . GLU B 1 129 ? -12.43 -38.844 -17.844 1 92.69 129 GLU B C 1
ATOM 5377 O O . GLU B 1 129 ? -13.18 -39.812 -17.625 1 92.69 129 GLU B O 1
ATOM 5382 N N . PRO B 1 130 ? -11.227 -39 -18.328 1 92.44 130 PRO B N 1
ATOM 5383 C CA . PRO B 1 130 ? -10.711 -40.344 -18.625 1 92.44 130 PRO B CA 1
ATOM 5384 C C . PRO B 1 130 ? -10.305 -41.125 -17.375 1 92.44 130 PRO B C 1
ATOM 5386 O O . PRO B 1 130 ? -9.438 -42 -17.453 1 92.44 130 PRO B O 1
ATOM 5389 N N . PHE B 1 131 ? -10.664 -40.75 -16.25 1 94.88 131 PHE B N 1
ATOM 5390 C CA . PHE B 1 131 ? -10.477 -41.469 -14.992 1 94.88 131 PHE B CA 1
ATOM 5391 C C . PHE B 1 131 ? -11.68 -41.281 -14.078 1 94.88 131 PHE B C 1
ATOM 5393 O O . PHE B 1 131 ? -12.492 -40.375 -14.281 1 94.88 131 PHE B O 1
ATOM 5400 N N . HIS B 1 132 ? -11.789 -42.25 -13.133 1 95.25 132 HIS B N 1
ATOM 5401 C CA . HIS B 1 132 ? -12.961 -42.281 -12.266 1 95.25 132 HIS B CA 1
ATOM 5402 C C . HIS B 1 132 ? -12.586 -41.938 -10.828 1 95.25 132 HIS B C 1
ATOM 5404 O O . HIS B 1 132 ? -11.5 -42.312 -10.359 1 95.25 132 HIS B O 1
ATOM 5410 N N . TYR B 1 133 ? -13.422 -41.312 -10.133 1 97.56 133 TYR B N 1
ATOM 5411 C CA . TYR B 1 133 ? -13.297 -41.031 -8.703 1 97.56 133 TYR B CA 1
ATOM 5412 C C . TYR B 1 133 ? -14.664 -40.844 -8.062 1 97.56 133 TYR B C 1
ATOM 5414 O O . TYR B 1 133 ? -15.641 -40.531 -8.742 1 97.56 133 TYR B O 1
ATOM 5422 N N . ASP B 1 134 ? -14.727 -41 -6.684 1 98.12 134 ASP B N 1
ATOM 5423 C CA . ASP B 1 134 ? -15.977 -40.938 -5.93 1 98.12 134 ASP B CA 1
ATOM 5424 C C . ASP B 1 134 ? -16.188 -39.562 -5.289 1 98.12 134 ASP B C 1
ATOM 5426 O O . ASP B 1 134 ? -17.297 -39.219 -4.918 1 98.12 134 ASP B O 1
ATOM 5430 N N . GLY B 1 135 ? -15.195 -38.906 -5.07 1 97.75 135 GLY B N 1
ATOM 5431 C CA . GLY B 1 135 ? -15.227 -37.594 -4.441 1 97.75 135 GLY B CA 1
ATOM 5432 C C . GLY B 1 135 ? -14.016 -36.75 -4.77 1 97.75 135 GLY B C 1
ATOM 5433 O O . GLY B 1 135 ? -13.055 -37.219 -5.383 1 97.75 135 GLY B O 1
ATOM 5434 N N . GLU B 1 136 ? -14.094 -35.438 -4.375 1 97.69 136 GLU B N 1
ATOM 5435 C CA . GLU B 1 136 ? -13.023 -34.5 -4.734 1 97.69 136 GLU B CA 1
ATOM 5436 C C . GLU B 1 136 ? -12.641 -33.625 -3.549 1 97.69 136 GLU B C 1
ATOM 5438 O O . GLU B 1 136 ? -13.5 -33.25 -2.754 1 97.69 136 GLU B O 1
ATOM 5443 N N . ILE B 1 137 ? -11.359 -33.344 -3.426 1 97.94 137 ILE B N 1
ATOM 5444 C CA . ILE B 1 137 ? -10.789 -32.438 -2.439 1 97.94 137 ILE B CA 1
ATOM 5445 C C . ILE B 1 137 ? -9.93 -31.375 -3.143 1 97.94 137 ILE B C 1
ATOM 5447 O O . ILE B 1 137 ? -9.109 -31.719 -3.994 1 97.94 137 ILE B O 1
ATOM 5451 N N . ASN B 1 138 ? -10.172 -30.125 -2.891 1 97.81 138 ASN B N 1
ATOM 5452 C CA . ASN B 1 138 ? -9.367 -29.031 -3.42 1 97.81 138 ASN B CA 1
ATOM 5453 C C . ASN B 1 138 ? -8.359 -28.516 -2.387 1 97.81 138 ASN B C 1
ATOM 5455 O O . ASN B 1 138 ? -8.742 -28.141 -1.282 1 97.81 138 ASN B O 1
ATOM 5459 N N . LEU B 1 139 ? -7.102 -28.547 -2.723 1 98.56 139 LEU B N 1
ATOM 5460 C CA . LEU B 1 139 ? -6.031 -28.156 -1.814 1 98.56 139 LEU B CA 1
ATOM 5461 C C . LEU B 1 139 ? -5.211 -27 -2.404 1 98.56 139 LEU B C 1
ATOM 5463 O O . LEU B 1 139 ? -4.613 -27.156 -3.473 1 98.56 139 LEU B O 1
ATOM 5467 N N . LEU B 1 140 ? -5.219 -25.906 -1.759 1 98.62 140 LEU B N 1
ATOM 5468 C CA . LEU B 1 140 ? -4.387 -24.75 -2.094 1 98.62 140 LEU B CA 1
ATOM 5469 C C . LEU B 1 140 ? -3.225 -24.609 -1.116 1 98.62 140 LEU B C 1
ATOM 5471 O O . LEU B 1 140 ? -3.434 -24.516 0.095 1 98.62 140 LEU B O 1
ATOM 5475 N N . LEU B 1 141 ? -2.012 -24.625 -1.65 1 98.81 141 LEU B N 1
ATOM 5476 C CA . LEU B 1 141 ? -0.813 -24.516 -0.825 1 98.81 141 LEU B CA 1
ATOM 5477 C C . LEU B 1 141 ? -0.217 -23.109 -0.91 1 98.81 141 LEU B C 1
ATOM 5479 O O . LEU B 1 141 ? -0.2 -22.5 -1.982 1 98.81 141 LEU B O 1
ATOM 5483 N N . SER B 1 142 ? 0.222 -22.594 0.194 1 98.5 142 SER B N 1
ATOM 5484 C CA . SER B 1 142 ? 0.909 -21.312 0.22 1 98.5 142 SER B CA 1
ATOM 5485 C C . SER B 1 142 ? 1.917 -21.25 1.363 1 98.5 142 SER B C 1
ATOM 5487 O O . SER B 1 142 ? 1.962 -22.141 2.211 1 98.5 142 SER B O 1
ATOM 5489 N N . ASP B 1 143 ? 2.824 -20.328 1.304 1 98.19 143 ASP B N 1
ATOM 5490 C CA . ASP B 1 143 ? 3.791 -20.047 2.361 1 98.19 143 ASP B CA 1
ATOM 5491 C C . ASP B 1 143 ? 3.527 -18.672 2.994 1 98.19 143 ASP B C 1
ATOM 5493 O O . ASP B 1 143 ? 2.955 -17.797 2.357 1 98.19 143 ASP B O 1
ATOM 5497 N N . TRP B 1 144 ? 3.867 -18.562 4.25 1 98.38 144 TRP B N 1
ATOM 5498 C CA . TRP B 1 144 ? 3.414 -17.391 5.012 1 98.38 144 TRP B CA 1
ATOM 5499 C C . TRP B 1 144 ? 4.547 -16.812 5.848 1 98.38 144 TRP B C 1
ATOM 5501 O O . TRP B 1 144 ? 5.27 -17.547 6.523 1 98.38 144 TRP B O 1
ATOM 5511 N N . TRP B 1 145 ? 4.742 -15.523 5.758 1 98 145 TRP B N 1
ATOM 5512 C CA . TRP B 1 145 ? 5.684 -14.758 6.574 1 98 145 TRP B CA 1
ATOM 5513 C C . TRP B 1 145 ? 4.941 -13.898 7.59 1 98 145 TRP B C 1
ATOM 5515 O O . TRP B 1 145 ? 3.869 -13.367 7.301 1 98 145 TRP B O 1
ATOM 5525 N N . HIS B 1 146 ? 5.582 -13.734 8.773 1 97.19 146 HIS B N 1
ATOM 5526 C CA . HIS B 1 146 ? 5.062 -12.773 9.734 1 97.19 146 HIS B CA 1
ATOM 5527 C C . HIS B 1 146 ? 5.418 -11.344 9.328 1 97.19 146 HIS B C 1
ATOM 5529 O O . HIS B 1 146 ? 4.656 -10.414 9.594 1 97.19 146 HIS B O 1
ATOM 5535 N N . GLN B 1 147 ? 6.535 -11.125 8.711 1 97.19 147 GLN B N 1
ATOM 5536 C CA . GLN B 1 147 ? 6.906 -9.812 8.203 1 97.19 147 GLN B CA 1
ATOM 5537 C C . GLN B 1 147 ? 5.949 -9.359 7.098 1 97.19 147 GLN B C 1
ATOM 5539 O O . GLN B 1 147 ? 5.562 -10.156 6.238 1 97.19 147 GLN B O 1
ATOM 5544 N N . SER B 1 148 ? 5.547 -8.117 7.109 1 96.5 148 SER B N 1
ATOM 5545 C CA . SER B 1 148 ? 4.609 -7.602 6.121 1 96.5 148 SER B CA 1
ATOM 5546 C C . SER B 1 148 ? 5.215 -7.621 4.719 1 96.5 148 SER B C 1
ATOM 5548 O O . SER B 1 148 ? 6.434 -7.52 4.562 1 96.5 148 SER B O 1
ATOM 5550 N N . ILE B 1 149 ? 4.344 -7.703 3.723 1 97.81 149 ILE B N 1
ATOM 5551 C CA . ILE B 1 149 ? 4.832 -7.715 2.346 1 97.81 149 ILE B CA 1
ATOM 5552 C C . ILE B 1 149 ? 5.461 -6.363 2.0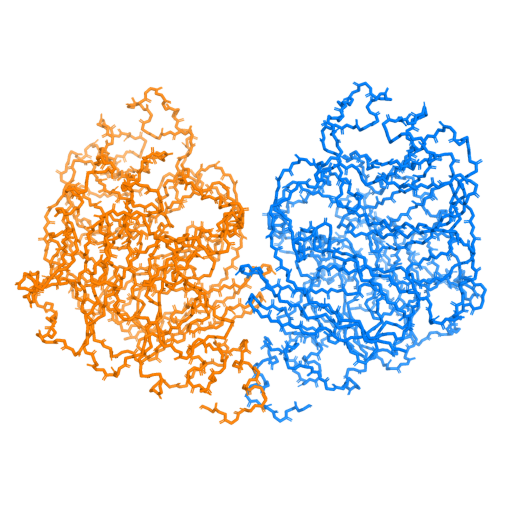1 1 97.81 149 ILE B C 1
ATOM 5554 O O . ILE B 1 149 ? 6.387 -6.289 1.198 1 97.81 149 ILE B O 1
ATOM 5558 N N . HIS B 1 150 ? 4.996 -5.285 2.611 1 97.5 150 HIS B N 1
ATOM 5559 C CA . HIS B 1 150 ? 5.547 -3.961 2.352 1 97.5 150 HIS B CA 1
ATOM 5560 C C . HIS B 1 150 ? 7.004 -3.871 2.797 1 97.5 150 HIS B C 1
ATOM 5562 O O . HIS B 1 150 ? 7.852 -3.355 2.066 1 97.5 150 HIS B O 1
ATOM 5568 N N . LYS B 1 151 ? 7.301 -4.375 3.973 1 97.75 151 LYS B N 1
ATOM 5569 C CA . LYS B 1 151 ? 8.68 -4.402 4.449 1 97.75 151 LYS B CA 1
ATOM 5570 C C . LYS B 1 151 ? 9.539 -5.316 3.584 1 97.75 151 LYS B C 1
ATOM 5572 O O . LYS B 1 151 ? 10.703 -5.004 3.312 1 97.75 151 LYS B O 1
ATOM 5577 N N . GLN B 1 152 ? 8.938 -6.461 3.178 1 98.5 152 GLN B N 1
ATOM 5578 C CA . GLN B 1 152 ? 9.656 -7.371 2.295 1 98.5 152 GLN B CA 1
ATOM 5579 C C . GLN B 1 152 ? 10.039 -6.688 0.986 1 98.5 152 GLN B C 1
ATOM 5581 O O . GLN B 1 152 ? 11.18 -6.793 0.533 1 98.5 152 GLN B O 1
ATOM 5586 N N . GLU B 1 153 ? 9.094 -5.988 0.404 1 98.44 153 GLU B N 1
ATOM 5587 C CA . GLU B 1 153 ? 9.328 -5.305 -0.865 1 98.44 153 GLU B CA 1
ATOM 5588 C C . GLU B 1 153 ? 10.43 -4.258 -0.732 1 98.44 153 GLU B C 1
ATOM 5590 O O . GLU B 1 153 ? 11.289 -4.137 -1.608 1 98.44 153 GLU B O 1
ATOM 5595 N N . VAL B 1 154 ? 10.367 -3.5 0.368 1 98.38 154 VAL B N 1
ATOM 5596 C CA . VAL B 1 154 ? 11.391 -2.484 0.596 1 98.38 154 VAL B CA 1
ATOM 5597 C C . VAL B 1 154 ? 12.758 -3.152 0.734 1 98.38 154 VAL B C 1
ATOM 5599 O O . VAL B 1 154 ? 13.75 -2.672 0.178 1 98.38 154 VAL B O 1
ATOM 5602 N N . GLY B 1 155 ? 12.812 -4.246 1.479 1 98.69 155 GLY B N 1
ATOM 5603 C CA . GLY B 1 155 ? 14.055 -4.984 1.626 1 98.69 155 GLY B CA 1
ATOM 5604 C C . GLY B 1 155 ? 14.641 -5.445 0.302 1 98.69 155 GLY B C 1
ATOM 5605 O O . GLY B 1 155 ? 15.844 -5.328 0.075 1 98.69 155 GLY B O 1
ATOM 5606 N N . LEU B 1 156 ? 13.797 -5.941 -0.574 1 98.38 156 LEU B N 1
ATOM 5607 C CA . LEU B 1 15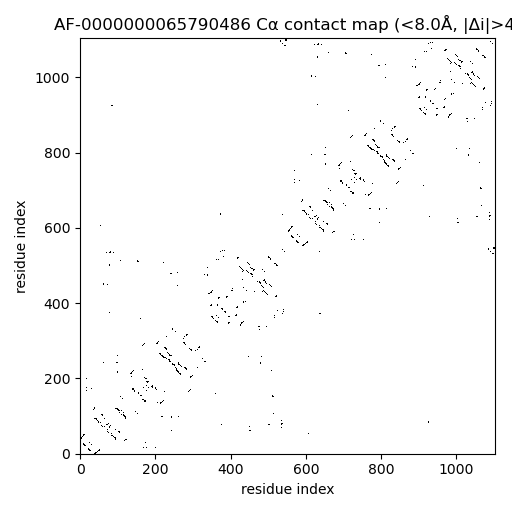6 ? 14.227 -6.453 -1.87 1 98.38 156 LEU B CA 1
ATOM 5608 C C . LEU B 1 156 ? 14.758 -5.324 -2.754 1 98.38 156 LEU B C 1
ATOM 5610 O O . LEU B 1 156 ? 15.555 -5.562 -3.66 1 98.38 156 LEU B O 1
ATOM 5614 N N . SER B 1 157 ? 14.305 -4.094 -2.488 1 96.81 157 SER B N 1
ATOM 5615 C CA . SER B 1 157 ? 14.695 -2.938 -3.291 1 96.81 157 SER B CA 1
ATOM 5616 C C . SER B 1 157 ? 15.703 -2.064 -2.553 1 96.81 157 SER B C 1
ATOM 5618 O O . SER B 1 157 ? 15.875 -0.89 -2.885 1 96.81 157 SER B O 1
ATOM 5620 N N . SER B 1 158 ? 16.344 -2.613 -1.553 1 97.19 158 SER B N 1
ATOM 5621 C CA . SER B 1 158 ? 17.312 -1.849 -0.764 1 97.19 158 SER B CA 1
ATOM 5622 C C . SER B 1 158 ? 18.734 -2.182 -1.166 1 97.19 158 SER B C 1
ATOM 5624 O O . SER B 1 158 ? 18.984 -3.174 -1.855 1 97.19 158 SER B O 1
ATOM 5626 N N . LYS B 1 159 ? 19.672 -1.329 -0.812 1 95.88 159 LYS B N 1
ATOM 5627 C CA . LYS B 1 159 ? 21.125 -1.501 -0.973 1 95.88 159 LYS B CA 1
ATOM 5628 C C . LYS B 1 159 ? 21.844 -1.371 0.365 1 95.88 159 LYS B C 1
ATOM 5630 O O . LYS B 1 159 ? 21.891 -0.285 0.946 1 95.88 159 LYS B O 1
ATOM 5635 N N . PRO B 1 160 ? 22.391 -2.324 1.009 1 96.44 160 PRO B N 1
ATOM 5636 C CA . PRO B 1 160 ? 22.375 -3.697 0.499 1 96.44 160 PRO B CA 1
ATOM 5637 C C . PRO B 1 160 ? 20.984 -4.324 0.539 1 96.44 160 PRO B C 1
ATOM 5639 O O . PRO B 1 160 ? 20.109 -3.859 1.277 1 96.44 160 PRO B O 1
ATOM 5642 N N . ILE B 1 161 ? 20.828 -5.398 -0.186 1 97.69 161 ILE B N 1
ATOM 5643 C CA . ILE B 1 161 ? 19.562 -6.121 -0.233 1 97.69 161 ILE B CA 1
ATOM 5644 C C . ILE B 1 161 ? 19.25 -6.719 1.14 1 97.69 161 ILE B C 1
ATOM 5646 O O . ILE B 1 161 ? 20.172 -7.125 1.863 1 97.69 161 ILE B O 1
ATOM 5650 N N . ARG B 1 162 ? 18.016 -6.734 1.473 1 97.94 162 ARG B N 1
ATOM 5651 C CA . ARG B 1 162 ? 17.484 -7.527 2.582 1 97.94 162 ARG B CA 1
ATOM 5652 C C . ARG B 1 162 ? 16.531 -8.609 2.08 1 97.94 162 ARG B C 1
ATOM 5654 O O . ARG B 1 162 ? 15.367 -8.336 1.795 1 97.94 162 ARG B O 1
ATOM 5661 N N . TRP B 1 163 ? 17.016 -9.805 2.021 1 97.31 163 TRP B N 1
ATOM 5662 C CA . TRP B 1 163 ? 16.234 -10.93 1.508 1 97.31 163 TRP B CA 1
ATOM 5663 C C . TRP B 1 163 ? 15.086 -11.273 2.447 1 97.31 163 TRP B C 1
ATOM 5665 O O . TRP B 1 163 ? 15.18 -11.07 3.66 1 97.31 163 TRP B O 1
ATOM 5675 N N . ILE B 1 164 ? 13.977 -11.805 1.979 1 97.19 164 ILE B N 1
ATOM 5676 C CA . ILE B 1 164 ? 12.742 -11.984 2.729 1 97.19 164 ILE B CA 1
ATOM 5677 C C . ILE B 1 164 ? 12.898 -13.156 3.699 1 97.19 164 ILE B C 1
ATOM 5679 O O . ILE B 1 164 ? 12.086 -13.32 4.617 1 97.19 164 ILE B O 1
ATOM 5683 N N . GLY B 1 165 ? 13.891 -14.062 3.465 1 96.5 165 GLY B N 1
ATOM 5684 C CA . GLY B 1 165 ? 14.062 -15.242 4.301 1 96.5 165 GLY B CA 1
ATOM 5685 C C . GLY B 1 165 ? 13.078 -16.344 3.979 1 96.5 165 GLY B C 1
ATOM 5686 O O . GLY B 1 165 ? 12.391 -16.297 2.955 1 96.5 165 GLY B O 1
ATOM 5687 N N . GLU B 1 166 ? 13.086 -17.406 4.816 1 96.44 166 GLU B N 1
ATOM 5688 C CA . GLU B 1 166 ? 12.18 -18.531 4.664 1 96.44 166 GLU B CA 1
ATOM 5689 C C . GLU B 1 166 ? 10.844 -18.266 5.355 1 96.44 166 GLU B C 1
ATOM 5691 O O . GLU B 1 166 ? 10.797 -17.562 6.367 1 96.44 166 GLU B O 1
ATOM 5696 N N . PRO B 1 167 ? 9.758 -18.734 4.789 1 97.31 167 PRO B N 1
ATOM 5697 C CA . PRO B 1 167 ? 8.469 -18.547 5.461 1 97.31 167 PRO B CA 1
ATOM 5698 C C . PRO B 1 167 ? 8.43 -19.188 6.848 1 97.31 167 PRO B C 1
ATOM 5700 O O . PRO B 1 167 ? 9.141 -20.156 7.105 1 97.31 167 PRO B O 1
ATOM 5703 N N . GLN B 1 168 ? 7.574 -18.672 7.711 1 97.31 168 GLN B N 1
ATOM 5704 C CA . GLN B 1 168 ? 7.41 -19.234 9.047 1 97.31 168 GLN B CA 1
ATOM 5705 C C . GLN B 1 168 ? 6.512 -20.469 9.016 1 97.31 168 GLN B C 1
ATOM 5707 O O . GLN B 1 168 ? 6.656 -21.375 9.836 1 97.31 168 GLN B O 1
ATOM 5712 N N . THR B 1 169 ? 5.578 -20.453 7.988 1 97.44 169 THR B N 1
ATOM 5713 C CA . THR B 1 169 ? 4.629 -21.562 7.961 1 97.44 169 THR B CA 1
ATOM 5714 C C . THR B 1 169 ? 4.23 -21.891 6.527 1 97.44 169 THR B C 1
ATOM 5716 O O . THR B 1 169 ? 4.211 -21.016 5.664 1 97.44 169 THR B O 1
ATOM 5719 N N . ILE B 1 170 ? 3.998 -23.188 6.277 1 97.75 170 ILE B N 1
ATOM 5720 C CA . ILE B 1 170 ? 3.289 -23.641 5.086 1 97.75 170 ILE B CA 1
ATOM 5721 C C . ILE B 1 170 ? 1.797 -23.75 5.387 1 97.75 170 ILE B C 1
ATOM 5723 O O . ILE B 1 170 ? 1.402 -24.344 6.395 1 97.75 170 ILE B O 1
ATOM 5727 N N . LEU B 1 171 ? 1.028 -23.125 4.516 1 98.56 171 LEU B N 1
ATOM 5728 C CA . LEU B 1 171 ? -0.414 -23.125 4.734 1 98.56 171 LEU B CA 1
ATOM 5729 C C . LEU B 1 171 ? -1.108 -24.094 3.787 1 98.56 171 LEU B C 1
ATOM 5731 O O . LEU B 1 171 ? -0.74 -24.203 2.613 1 98.56 171 LEU B O 1
ATOM 5735 N N . LEU B 1 172 ? -2.02 -24.875 4.324 1 98.56 172 LEU B N 1
ATOM 5736 C CA . LEU B 1 172 ? -2.951 -25.703 3.572 1 98.56 172 LEU B CA 1
ATOM 5737 C C . LEU B 1 172 ? -4.355 -25.109 3.604 1 98.56 172 LEU B C 1
ATOM 5739 O O . LEU B 1 172 ? -5.02 -25.125 4.645 1 98.56 172 LEU B O 1
ATOM 5743 N N . ASN B 1 173 ? -4.781 -24.594 2.455 1 98.25 173 ASN B N 1
ATOM 5744 C CA . ASN B 1 173 ? -6.039 -23.875 2.352 1 98.25 173 ASN B CA 1
ATOM 5745 C C . ASN B 1 173 ? -6.117 -22.734 3.373 1 98.25 173 ASN B C 1
ATOM 5747 O O . ASN B 1 173 ? -7.133 -22.578 4.051 1 98.25 173 ASN B O 1
ATOM 5751 N N . GLY B 1 174 ? -5.008 -22.062 3.518 1 98 174 GLY B N 1
ATOM 5752 C CA . GLY B 1 174 ? -4.945 -20.844 4.32 1 98 174 GLY B CA 1
ATOM 5753 C C . GLY B 1 174 ? -4.742 -21.125 5.797 1 98 174 GLY B C 1
ATOM 5754 O O . GLY B 1 174 ? -4.836 -20.203 6.621 1 98 174 GLY B O 1
ATOM 5755 N N . ARG B 1 175 ? -4.465 -22.422 6.152 1 97.75 175 ARG B N 1
ATOM 5756 C CA . ARG B 1 175 ? -4.371 -22.797 7.559 1 97.75 175 ARG B CA 1
ATOM 5757 C C . ARG B 1 175 ? -3.047 -23.5 7.844 1 97.75 175 ARG B C 1
ATOM 5759 O O . ARG B 1 175 ? -2.607 -24.344 7.062 1 97.75 175 ARG B O 1
ATOM 5766 N N . GLY B 1 176 ? -2.391 -23.078 8.898 1 96.75 176 GLY B N 1
ATOM 5767 C CA . GLY B 1 176 ? -1.129 -23.688 9.297 1 96.75 176 GLY B CA 1
ATOM 5768 C C . GLY B 1 176 ? -0.837 -23.531 10.773 1 96.75 176 GLY B C 1
ATOM 5769 O O . GLY B 1 176 ? -1.644 -22.969 11.516 1 96.75 176 GLY B O 1
ATOM 5770 N N . GLN B 1 177 ? 0.263 -24.188 11.234 1 92 177 GLN B N 1
ATOM 5771 C CA . GLN B 1 177 ? 0.668 -24.141 12.633 1 92 177 GLN B CA 1
ATOM 5772 C C . GLN B 1 177 ? 2.037 -23.484 12.789 1 92 177 GLN B C 1
ATOM 5774 O O . GLN B 1 177 ? 3.004 -23.891 12.141 1 92 177 GLN B O 1
ATOM 5779 N N . PHE B 1 178 ? 2.074 -22.562 13.68 1 94.5 178 PHE B N 1
ATOM 5780 C CA . PHE B 1 178 ? 3.334 -21.906 14.031 1 94.5 178 PHE B CA 1
ATOM 5781 C C . PHE B 1 178 ? 3.658 -22.125 15.508 1 94.5 178 PHE B C 1
ATOM 5783 O O . PHE B 1 178 ? 2.793 -21.969 16.375 1 94.5 178 PHE B O 1
ATOM 5790 N N . ASP B 1 179 ? 4.867 -22.484 15.852 1 92.94 179 ASP B N 1
ATOM 5791 C CA . ASP B 1 179 ? 5.418 -22.641 17.203 1 92.94 179 ASP B CA 1
ATOM 5792 C C . ASP B 1 179 ? 4.785 -23.828 17.906 1 92.94 179 ASP B C 1
ATOM 5794 O O . ASP B 1 179 ? 4.922 -23.984 19.125 1 92.94 179 ASP B O 1
ATOM 5798 N N . CYS B 1 180 ? 4.012 -24.594 17.312 1 95.19 180 CYS B N 1
ATOM 5799 C CA . CYS B 1 180 ? 3.453 -25.859 17.766 1 95.19 180 CYS B CA 1
ATOM 5800 C C . CYS B 1 180 ? 3.256 -26.828 16.609 1 95.19 180 CYS B C 1
ATOM 5802 O O . CYS B 1 180 ? 3.445 -26.453 15.445 1 95.19 180 CYS B O 1
ATOM 5804 N N . SER B 1 181 ? 2.955 -28.078 16.922 1 95.06 181 SER B N 1
ATOM 5805 C CA . SER B 1 181 ? 2.703 -29.078 15.898 1 95.06 181 SER B CA 1
ATOM 5806 C C . SER B 1 181 ? 1.616 -30.062 16.328 1 95.06 181 SER B C 1
ATOM 5808 O O . SER B 1 181 ? 1.586 -30.484 17.484 1 95.06 181 SER B O 1
ATOM 5810 N N . ILE B 1 182 ? 0.799 -30.344 15.43 1 94.19 182 ILE B N 1
ATOM 5811 C CA . ILE B 1 182 ? -0.207 -31.359 15.727 1 94.19 182 ILE B CA 1
ATOM 5812 C C . ILE B 1 182 ? 0.443 -32.75 15.742 1 94.19 182 ILE B C 1
ATOM 5814 O O . ILE B 1 182 ? -0.169 -33.719 16.172 1 94.19 182 ILE B O 1
ATOM 5818 N N . ALA B 1 183 ? 1.621 -32.875 15.32 1 95.81 183 ALA B N 1
ATOM 5819 C CA . ALA B 1 183 ? 2.359 -34.125 15.344 1 95.81 183 ALA B CA 1
ATOM 5820 C C . ALA B 1 183 ? 3.443 -34.125 16.422 1 95.81 183 ALA B C 1
ATOM 5822 O O . ALA B 1 183 ? 4.445 -34.812 16.312 1 95.81 183 ALA B O 1
ATOM 5823 N N . ALA B 1 184 ? 3.287 -33.312 17.359 1 95.19 184 ALA B N 1
ATOM 5824 C CA . ALA B 1 184 ? 4.309 -33.094 18.391 1 95.19 184 ALA B CA 1
ATOM 5825 C C . ALA B 1 184 ? 4.645 -34.406 19.109 1 95.19 184 ALA B C 1
ATOM 5827 O O . ALA B 1 184 ? 5.738 -34.562 19.656 1 95.19 184 ALA B O 1
ATOM 5828 N N . LYS B 1 185 ? 3.732 -35.344 19.156 1 93.62 185 LYS B N 1
ATOM 5829 C CA . LYS B 1 185 ? 3.947 -36.594 19.844 1 93.62 185 LYS B CA 1
ATOM 5830 C C . LYS B 1 185 ? 5.117 -37.375 19.234 1 93.62 185 LYS B C 1
ATOM 5832 O O . LYS B 1 185 ? 5.707 -38.25 19.891 1 93.62 185 LYS B O 1
ATOM 5837 N N . TYR B 1 186 ? 5.453 -37.062 18.047 1 94 186 TYR B N 1
ATOM 5838 C CA . TYR B 1 186 ? 6.516 -37.781 17.359 1 94 186 TYR B CA 1
ATOM 5839 C C . TYR B 1 186 ? 7.832 -37 17.422 1 94 186 TYR B C 1
ATOM 5841 O O . TYR B 1 186 ? 8.844 -37.469 16.891 1 94 186 TYR B O 1
ATOM 5849 N N . ASP B 1 187 ? 7.816 -35.875 17.984 1 89.25 187 ASP B N 1
ATOM 5850 C CA . ASP B 1 187 ? 9.008 -35.031 18.141 1 89.25 187 ASP B CA 1
ATOM 5851 C C . ASP B 1 187 ? 8.977 -34.281 19.469 1 89.25 187 ASP B C 1
ATOM 5853 O O . ASP B 1 187 ? 8.266 -33.281 19.625 1 89.25 187 ASP B O 1
ATOM 5857 N N . SER B 1 188 ? 9.836 -34.625 20.375 1 88.88 188 SER B N 1
ATOM 5858 C CA . SER B 1 188 ? 9.828 -34.094 21.75 1 88.88 188 SER B CA 1
ATOM 5859 C C . SER B 1 188 ? 10.234 -32.625 21.781 1 88.88 188 SER B C 1
ATOM 5861 O O . SER B 1 188 ? 10.016 -31.953 22.781 1 88.88 188 SER B O 1
ATOM 5863 N N . ASN B 1 189 ? 10.797 -32.125 20.734 1 87.94 189 ASN B N 1
ATOM 5864 C CA . ASN B 1 189 ? 11.242 -30.75 20.703 1 87.94 189 ASN B CA 1
ATOM 5865 C C . ASN B 1 189 ? 10.117 -29.812 20.266 1 87.94 189 ASN B C 1
ATOM 5867 O O . ASN B 1 189 ? 10.273 -28.594 20.297 1 87.94 189 ASN B O 1
ATOM 5871 N N . LEU B 1 190 ? 9.016 -30.391 19.875 1 91 190 LEU B N 1
ATOM 5872 C CA . LEU B 1 190 ? 7.895 -29.594 19.391 1 91 190 LEU B CA 1
ATOM 5873 C C . LEU B 1 190 ? 6.793 -29.5 20.438 1 91 190 LEU B C 1
ATOM 5875 O O . LEU B 1 190 ? 6.516 -30.484 21.141 1 91 190 LEU B O 1
ATOM 5879 N N . GLU B 1 191 ? 6.23 -28.297 20.641 1 94.75 191 GLU B N 1
ATOM 5880 C CA . GLU B 1 191 ? 5.07 -28.125 21.516 1 94.75 191 GLU B CA 1
ATOM 5881 C C . GLU B 1 191 ? 3.789 -28.578 20.828 1 94.75 191 GLU B C 1
ATOM 5883 O O . GLU B 1 191 ? 3.588 -28.312 19.641 1 94.75 191 GLU B O 1
ATOM 5888 N N . PRO B 1 192 ? 2.953 -29.281 21.578 1 94.44 192 PRO B N 1
ATOM 5889 C CA . PRO B 1 192 ? 1.674 -29.656 20.969 1 94.44 192 PRO B CA 1
ATOM 5890 C C . PRO B 1 192 ? 0.75 -28.469 20.734 1 94.44 192 PRO B C 1
ATOM 5892 O O . PRO B 1 192 ? 0.701 -27.547 21.562 1 94.44 192 PRO B O 1
ATOM 5895 N N . CYS B 1 193 ? 0.1 -28.484 19.625 1 94.12 193 CYS B N 1
ATOM 5896 C CA . CYS B 1 193 ? -0.891 -27.453 19.359 1 94.12 193 CYS B CA 1
ATOM 5897 C C . CYS B 1 193 ? -2.111 -27.625 20.25 1 94.12 193 CYS B C 1
ATOM 5899 O O . CYS B 1 193 ? -2.561 -28.75 20.484 1 94.12 193 CYS B O 1
ATOM 5901 N N . LYS B 1 194 ? -2.604 -26.516 20.859 1 90.75 194 LYS B N 1
ATOM 5902 C CA . LYS B 1 194 ? -3.844 -26.5 21.625 1 90.75 194 LYS B CA 1
ATOM 5903 C C . LYS B 1 194 ? -4.992 -25.922 20.812 1 90.75 194 LYS B C 1
ATOM 5905 O O . LYS B 1 194 ? -5.289 -24.719 20.906 1 90.75 194 LYS B O 1
ATOM 5910 N N . LEU B 1 195 ? -5.551 -26.812 19.938 1 93.25 195 LEU B N 1
ATOM 5911 C CA . LEU B 1 195 ? -6.582 -26.359 19.016 1 93.25 195 LEU B CA 1
ATOM 5912 C C . LEU B 1 195 ? -7.926 -27 19.344 1 93.25 195 LEU B C 1
ATOM 5914 O O . LEU B 1 195 ? -7.988 -28.156 19.719 1 93.25 195 LEU B O 1
ATOM 5918 N N . LYS B 1 196 ? -9.016 -26.234 19.391 1 89.56 196 LYS B N 1
ATOM 5919 C CA . LYS B 1 196 ? -10.383 -26.703 19.609 1 89.56 196 LYS B CA 1
ATOM 5920 C C . LYS B 1 196 ? -11.07 -27.016 18.281 1 89.56 196 LYS B C 1
ATOM 5922 O O . LYS B 1 196 ? -12.117 -27.656 18.266 1 89.56 196 LYS B O 1
ATOM 5927 N N . GLY B 1 197 ? -10.469 -26.547 17.172 1 88.88 197 GLY B N 1
ATOM 5928 C CA . GLY B 1 197 ? -11.023 -26.859 15.859 1 88.88 197 GLY B CA 1
ATOM 5929 C C . GLY B 1 197 ? -11.688 -25.672 15.188 1 88.88 197 GLY B C 1
ATOM 5930 O O . GLY B 1 197 ? -11.852 -25.656 13.969 1 88.88 197 GLY B O 1
ATOM 5931 N N . SER B 1 198 ? -12.023 -24.688 15.898 1 89.81 198 SER B N 1
ATOM 5932 C CA . SER B 1 198 ? -12.766 -23.562 15.352 1 89.81 198 SER B CA 1
ATOM 5933 C C . SER B 1 198 ? -11.836 -22.406 15 1 89.81 198 SER B C 1
ATOM 5935 O O . SER B 1 198 ? -12.25 -21.438 14.336 1 89.81 198 SER B O 1
ATOM 5937 N N . GLU B 1 199 ? -10.625 -22.5 15.367 1 93 199 GLU B N 1
ATOM 5938 C CA . GLU B 1 199 ? -9.664 -21.438 15.094 1 93 199 GLU B CA 1
ATOM 5939 C C . GLU B 1 199 ? -9.406 -21.297 13.594 1 93 199 GLU B C 1
ATOM 5941 O O . GLU B 1 199 ? -9.445 -22.281 12.859 1 93 199 GLU B O 1
ATOM 5946 N N . SER B 1 200 ? -9.117 -20.031 13.172 1 91.19 200 SER B N 1
ATOM 5947 C CA . SER B 1 200 ? -8.789 -19.781 11.766 1 91.19 200 SER B CA 1
ATOM 5948 C C . SER B 1 200 ? -7.535 -20.531 11.352 1 91.19 200 SER B C 1
ATOM 5950 O O . SER B 1 200 ? -7.305 -20.75 10.156 1 91.19 200 SER B O 1
ATOM 5952 N N . CYS B 1 201 ? -6.754 -20.969 12.336 1 94.88 201 CYS B N 1
ATOM 5953 C CA . CYS B 1 201 ? -5.504 -21.672 12.047 1 94.88 201 CYS B CA 1
ATOM 5954 C C . CYS B 1 201 ? -5.68 -23.172 12.195 1 94.88 201 CYS B C 1
ATOM 5956 O O . CYS B 1 201 ? -4.742 -23.938 11.953 1 94.88 201 CYS B O 1
ATOM 5958 N N . ALA B 1 202 ? -6.871 -23.641 12.609 1 96.12 202 ALA B N 1
ATOM 5959 C CA . ALA B 1 202 ? -7.098 -25.078 12.742 1 96.12 202 ALA B CA 1
ATOM 5960 C C . ALA B 1 202 ? -6.961 -25.781 11.391 1 96.12 202 ALA B C 1
ATOM 5962 O O . ALA B 1 202 ? -7.406 -25.266 10.367 1 96.12 202 ALA B O 1
ATOM 5963 N N . PRO B 1 203 ? -6.34 -26.953 11.406 1 95.56 203 PRO B N 1
ATOM 5964 C CA . PRO B 1 203 ? -6.074 -27.625 10.133 1 95.56 203 PRO B CA 1
ATOM 5965 C C . PRO B 1 203 ? -7.344 -27.906 9.336 1 95.56 203 PRO B C 1
ATOM 5967 O O . PRO B 1 203 ? -8.383 -28.25 9.906 1 95.56 203 PRO B O 1
ATOM 5970 N N . TYR B 1 204 ? -7.238 -27.766 8.07 1 93.56 204 TYR B N 1
ATOM 5971 C CA . TYR B 1 204 ? -8.281 -28.188 7.141 1 93.56 204 TYR B CA 1
ATOM 5972 C C . TYR B 1 204 ? -8.312 -29.703 7.012 1 93.56 204 TYR B C 1
ATOM 5974 O O . TYR B 1 204 ? -7.379 -30.312 6.477 1 93.56 204 TYR B O 1
ATOM 5982 N N . ILE B 1 205 ? -9.391 -30.344 7.438 1 96.94 205 ILE B N 1
ATOM 5983 C CA . ILE B 1 205 ? -9.453 -31.797 7.527 1 96.94 205 ILE B CA 1
ATOM 5984 C C . ILE B 1 205 ? -10.055 -32.375 6.25 1 96.94 205 ILE B C 1
ATOM 5986 O O . ILE B 1 205 ? -11.086 -31.891 5.77 1 96.94 205 ILE B O 1
ATOM 5990 N N . PHE B 1 206 ? -9.383 -33.438 5.703 1 97.81 206 PHE B N 1
ATOM 5991 C CA . PHE B 1 206 ? -9.914 -34.156 4.566 1 97.81 206 PHE B CA 1
ATOM 5992 C C . PHE B 1 206 ? -10.812 -35.312 5.039 1 97.81 206 PHE B C 1
ATOM 5994 O O . PHE B 1 206 ? -10.328 -36.375 5.375 1 97.81 206 PHE B O 1
ATOM 6001 N N . HIS B 1 207 ? -12.117 -35.125 4.945 1 98.25 207 HIS B N 1
ATOM 6002 C CA . HIS B 1 207 ? -13.031 -36.188 5.316 1 98.25 207 HIS B CA 1
ATOM 6003 C C . HIS B 1 207 ? -13.25 -37.156 4.156 1 98.25 207 HIS B C 1
ATOM 6005 O O . HIS B 1 207 ? -13.711 -36.75 3.086 1 98.25 207 HIS B O 1
ATOM 6011 N N . VAL B 1 208 ? -12.961 -38.438 4.375 1 98.75 208 VAL B N 1
ATOM 6012 C CA . VAL B 1 208 ? -13.102 -39.406 3.309 1 98.75 208 VAL B CA 1
ATOM 6013 C C . VAL B 1 208 ? -13.766 -40.656 3.854 1 98.75 208 VAL B C 1
ATOM 6015 O O . VAL B 1 208 ? -13.703 -40.938 5.055 1 98.75 208 VAL B O 1
ATOM 6018 N N . SER B 1 209 ? -14.453 -41.406 2.943 1 98.44 209 SER B N 1
ATOM 6019 C CA . SER B 1 209 ? -14.984 -42.75 3.256 1 98.44 209 SER B CA 1
ATOM 6020 C C . SER B 1 209 ? -14 -43.844 2.85 1 98.44 209 SER B C 1
ATOM 6022 O O . SER B 1 209 ? -13.297 -43.688 1.844 1 98.44 209 SER B O 1
ATOM 6024 N N . PRO B 1 210 ? -13.938 -44.938 3.641 1 97.88 210 PRO B N 1
ATOM 6025 C CA . PRO B 1 210 ? -13.062 -46.062 3.238 1 97.88 210 PRO B CA 1
ATOM 6026 C C . PRO B 1 210 ? -13.484 -46.688 1.916 1 97.88 210 PRO B C 1
ATOM 6028 O O . PRO B 1 210 ? -14.664 -46.656 1.563 1 97.88 210 PRO B O 1
ATOM 6031 N N . LYS B 1 211 ? -12.578 -47.25 1.188 1 97.81 211 LYS B N 1
ATOM 6032 C CA . LYS B 1 211 ? -12.758 -48 -0.045 1 97.81 211 LYS B CA 1
ATOM 6033 C C . LYS B 1 211 ? -13.383 -47.156 -1.139 1 97.81 211 LYS B C 1
ATOM 6035 O O . LYS B 1 211 ? -14.281 -47.594 -1.85 1 97.81 211 LYS B O 1
ATOM 6040 N N . LYS B 1 212 ? -12.992 -46 -1.17 1 98.62 212 LYS B N 1
ATOM 6041 C CA . LYS B 1 212 ? -13.375 -45.031 -2.215 1 98.62 212 LYS B CA 1
ATOM 6042 C C . LYS B 1 212 ? -12.148 -44.406 -2.873 1 98.62 212 LYS B C 1
ATOM 6044 O O . LYS B 1 212 ? -11.039 -44.531 -2.354 1 98.62 212 LYS B O 1
ATOM 6049 N N . THR B 1 213 ? -12.328 -43.906 -4.051 1 98.69 213 THR B N 1
ATOM 6050 C CA . THR B 1 213 ? -11.297 -43.156 -4.758 1 98.69 213 THR B CA 1
ATOM 6051 C C . THR B 1 213 ? -11.602 -41.656 -4.734 1 98.69 213 THR B C 1
ATOM 6053 O O . THR B 1 213 ? -12.703 -41.25 -5.105 1 98.69 213 THR B O 1
ATOM 6056 N N . TYR B 1 214 ? -10.672 -40.906 -4.242 1 98.81 214 TYR B N 1
ATOM 6057 C CA . TYR B 1 214 ? -10.828 -39.469 -4.199 1 98.81 214 TYR B CA 1
ATOM 6058 C C . TYR B 1 214 ? -9.828 -38.781 -5.117 1 98.81 214 TYR B C 1
ATOM 6060 O O . TYR B 1 214 ? -8.672 -39.188 -5.203 1 98.81 214 TYR B O 1
ATOM 6068 N N . ARG B 1 215 ? -10.273 -37.781 -5.84 1 98.69 215 ARG B N 1
ATOM 6069 C CA . ARG B 1 215 ? -9.383 -36.875 -6.551 1 98.69 215 ARG B CA 1
ATOM 6070 C C . ARG B 1 215 ? -8.961 -35.719 -5.652 1 98.69 215 ARG B C 1
ATOM 6072 O O . ARG B 1 215 ? -9.805 -35.062 -5.035 1 98.69 215 ARG B O 1
ATOM 6079 N N . ILE B 1 216 ? -7.695 -35.469 -5.559 1 98.81 216 ILE B N 1
ATOM 6080 C CA . ILE B 1 216 ? -7.18 -34.281 -4.871 1 98.81 216 ILE B CA 1
ATOM 6081 C C . ILE B 1 216 ? -6.578 -33.312 -5.887 1 98.81 216 ILE B C 1
ATOM 6083 O O . ILE B 1 216 ? -5.598 -33.625 -6.555 1 98.81 216 ILE B O 1
ATOM 6087 N N . ARG B 1 217 ? -7.23 -32.156 -6.043 1 98.81 217 ARG B N 1
ATOM 6088 C CA . ARG B 1 217 ? -6.656 -31.047 -6.805 1 98.81 217 ARG B CA 1
ATOM 6089 C C . ARG B 1 217 ? -5.699 -30.219 -5.945 1 98.81 217 ARG B C 1
ATOM 6091 O O . ARG B 1 217 ? -6.094 -29.688 -4.902 1 98.81 217 ARG B O 1
ATOM 6098 N N . ILE B 1 218 ? -4.461 -30.141 -6.383 1 98.88 218 ILE B N 1
ATOM 6099 C CA . ILE B 1 218 ? -3.441 -29.438 -5.605 1 98.88 218 ILE B CA 1
ATOM 6100 C C . ILE B 1 218 ? -2.867 -28.281 -6.426 1 98.88 218 ILE B C 1
ATOM 6102 O O . ILE B 1 218 ? -2.449 -28.484 -7.57 1 98.88 218 ILE B O 1
ATOM 6106 N N . ALA B 1 219 ? -2.889 -27.094 -5.906 1 98.88 219 ALA B N 1
ATOM 6107 C CA . ALA B 1 219 ? -2.262 -25.938 -6.527 1 98.88 219 ALA B CA 1
ATOM 6108 C C . ALA B 1 219 ? -1.308 -25.234 -5.562 1 98.88 219 ALA B C 1
ATOM 6110 O O . ALA B 1 219 ? -1.615 -25.094 -4.375 1 98.88 219 ALA B O 1
ATOM 6111 N N . SER B 1 220 ? -0.143 -24.891 -6.051 1 98.81 220 SER B N 1
ATOM 6112 C CA . SER B 1 220 ? 0.824 -24.172 -5.227 1 98.81 220 SER B CA 1
ATOM 6113 C C . SER B 1 220 ? 0.815 -22.672 -5.535 1 98.81 220 SER B C 1
ATOM 6115 O O . SER B 1 220 ? 1.308 -22.25 -6.582 1 98.81 220 SER B O 1
ATOM 6117 N N . THR B 1 221 ? 0.362 -21.891 -4.613 1 98.75 221 THR B N 1
ATOM 6118 C CA . THR B 1 221 ? 0.379 -20.438 -4.734 1 98.75 221 THR B CA 1
ATOM 6119 C C . THR B 1 221 ? 1.507 -19.844 -3.898 1 98.75 221 THR B C 1
ATOM 6121 O O . THR B 1 221 ? 1.416 -18.688 -3.457 1 98.75 221 THR B O 1
ATOM 6124 N N . THR B 1 222 ? 2.521 -20.656 -3.646 1 98.62 222 THR B N 1
ATOM 6125 C CA . THR B 1 222 ? 3.635 -20.188 -2.828 1 98.62 222 THR B CA 1
ATOM 6126 C C . THR B 1 222 ? 4.355 -19.031 -3.51 1 98.62 222 THR B C 1
ATOM 6128 O O . THR B 1 222 ? 4.367 -18.938 -4.738 1 98.62 222 THR B O 1
ATOM 6131 N N . ALA B 1 223 ? 4.926 -18.219 -2.691 1 98.12 223 ALA B N 1
ATOM 6132 C CA . ALA B 1 223 ? 5.73 -17.109 -3.189 1 98.12 223 ALA B CA 1
ATOM 6133 C C . ALA B 1 223 ? 7.184 -17.531 -3.389 1 98.12 223 ALA B C 1
ATOM 6135 O O . ALA B 1 223 ? 7.895 -16.953 -4.215 1 98.12 223 ALA B O 1
ATOM 6136 N N . LEU B 1 224 ? 7.66 -18.438 -2.615 1 97.75 224 LEU B N 1
ATOM 6137 C CA . LEU B 1 224 ? 9.086 -18.75 -2.605 1 97.75 224 LEU B CA 1
ATOM 6138 C C . LEU B 1 224 ? 9.32 -20.25 -2.551 1 97.75 224 LEU B C 1
ATOM 6140 O O . LEU B 1 224 ? 10.094 -20.797 -3.342 1 97.75 224 LEU B O 1
ATOM 6144 N N . ALA B 1 225 ? 8.625 -20.984 -1.76 1 97.19 225 ALA B N 1
ATOM 6145 C CA . ALA B 1 225 ? 8.945 -22.359 -1.386 1 97.19 225 ALA B CA 1
ATOM 6146 C C . ALA B 1 225 ? 8.578 -23.328 -2.504 1 97.19 225 ALA B C 1
ATOM 6148 O O . ALA B 1 225 ? 7.512 -23.219 -3.113 1 97.19 225 ALA B O 1
ATOM 6149 N N . ALA B 1 226 ? 9.508 -24.219 -2.816 1 98.06 226 ALA B N 1
ATOM 6150 C CA . ALA B 1 226 ? 9.156 -25.469 -3.471 1 98.06 226 ALA B CA 1
ATOM 6151 C C . ALA B 1 226 ? 8.695 -26.516 -2.453 1 98.06 226 ALA B C 1
ATOM 6153 O O . ALA B 1 226 ? 9.258 -26.609 -1.36 1 98.06 226 ALA B O 1
ATOM 6154 N N . LEU B 1 227 ? 7.715 -27.25 -2.834 1 98.44 227 LEU B N 1
ATOM 6155 C CA . LEU B 1 227 ? 7.102 -28.094 -1.817 1 98.44 227 LEU B CA 1
ATOM 6156 C C . LEU B 1 227 ? 7.098 -29.547 -2.26 1 98.44 227 LEU B C 1
ATOM 6158 O O . LEU B 1 227 ? 7.352 -29.844 -3.428 1 98.44 227 LEU B O 1
ATOM 6162 N N . ASN B 1 228 ? 6.945 -30.375 -1.304 1 98.56 228 ASN B N 1
ATOM 6163 C CA . ASN B 1 228 ? 6.676 -31.797 -1.478 1 98.56 228 ASN B CA 1
ATOM 6164 C C . ASN B 1 228 ? 5.422 -32.219 -0.726 1 98.56 228 ASN B C 1
ATOM 6166 O O . ASN B 1 228 ? 5.223 -31.844 0.429 1 98.56 228 ASN B O 1
ATOM 6170 N N . PHE B 1 229 ? 4.562 -32.938 -1.377 1 98.69 229 PHE B N 1
ATOM 6171 C CA . PHE B 1 229 ? 3.281 -33.375 -0.832 1 98.69 229 PHE B CA 1
ATOM 6172 C C . PHE B 1 229 ? 3.225 -34.906 -0.739 1 98.69 229 PHE B C 1
ATOM 6174 O O . PHE B 1 229 ? 3.57 -35.594 -1.694 1 98.69 229 PHE B O 1
ATOM 6181 N N . ALA B 1 230 ? 2.77 -35.406 0.381 1 98.75 230 ALA B N 1
ATOM 6182 C CA . ALA B 1 230 ? 2.602 -36.844 0.57 1 98.75 230 ALA B CA 1
ATOM 6183 C C . ALA B 1 230 ? 1.468 -37.156 1.547 1 98.75 230 ALA B C 1
ATOM 6185 O O . ALA B 1 230 ? 1.124 -36.312 2.381 1 98.75 230 ALA B O 1
ATOM 6186 N N . ILE B 1 231 ? 0.84 -38.312 1.378 1 98.56 231 ILE B N 1
ATOM 6187 C CA . ILE B 1 231 ? -0.153 -38.844 2.303 1 98.56 231 ILE B CA 1
ATOM 6188 C C . ILE B 1 231 ? 0.344 -40.188 2.889 1 98.56 231 ILE B C 1
ATOM 6190 O O . ILE B 1 231 ? 0.746 -41.094 2.148 1 98.56 231 ILE B O 1
ATOM 6194 N N . GLY B 1 232 ? 0.254 -40.281 4.223 1 98.25 232 GLY B N 1
ATOM 6195 C CA . GLY B 1 232 ? 0.736 -41.469 4.895 1 98.25 232 GLY B CA 1
ATOM 6196 C C . GLY B 1 232 ? 0.098 -42.75 4.375 1 98.25 232 GLY B C 1
ATOM 6197 O O . GLY B 1 232 ? -1.128 -42.844 4.285 1 98.25 232 GLY B O 1
ATOM 6198 N N . ASN B 1 233 ? 0.868 -43.688 4.016 1 97.5 233 ASN B N 1
ATOM 6199 C CA . ASN B 1 233 ? 0.466 -45.031 3.652 1 97.5 233 ASN B CA 1
ATOM 6200 C C . ASN B 1 233 ? -0.342 -45.062 2.357 1 97.5 233 ASN B C 1
ATOM 6202 O O . ASN B 1 233 ? -1.035 -46.031 2.066 1 97.5 233 ASN B O 1
ATOM 6206 N N . HIS B 1 234 ? -0.36 -44.031 1.655 1 98.19 234 HIS B N 1
ATOM 6207 C CA . HIS B 1 234 ? -1.125 -44 0.415 1 98.19 234 HIS B CA 1
ATOM 6208 C C . HIS B 1 234 ? -0.226 -43.656 -0.774 1 98.19 234 HIS B C 1
ATOM 6210 O O . HIS B 1 234 ? 0.697 -42.844 -0.657 1 98.19 234 HIS B O 1
ATOM 6216 N N . GLN B 1 235 ? -0.493 -44.281 -1.869 1 98 235 GLN B N 1
ATOM 6217 C CA . GLN B 1 235 ? 0.107 -43.906 -3.146 1 98 235 GLN B CA 1
ATOM 6218 C C . GLN B 1 235 ? -0.751 -42.906 -3.881 1 98 235 GLN B C 1
ATOM 6220 O O . GLN B 1 235 ? -1.975 -42.875 -3.73 1 98 235 GLN B O 1
ATOM 6225 N N . LEU B 1 236 ? -0.1 -42.125 -4.613 1 98.75 236 LEU B N 1
ATOM 6226 C CA . LEU B 1 236 ? -0.752 -41.094 -5.43 1 98.75 236 LEU B CA 1
ATOM 6227 C C . LEU B 1 236 ? -0.718 -41.469 -6.906 1 98.75 236 LEU B C 1
ATOM 6229 O O . LEU B 1 236 ? 0.342 -41.812 -7.441 1 98.75 236 LEU B O 1
ATOM 6233 N N . LEU B 1 237 ? -1.827 -41.5 -7.531 1 98.81 237 LEU B N 1
ATOM 6234 C CA . LEU B 1 237 ? -1.877 -41.656 -8.984 1 98.81 237 LEU B CA 1
ATOM 6235 C C . LEU B 1 237 ? -1.978 -40.281 -9.656 1 98.81 237 LEU B C 1
ATOM 6237 O O . LEU B 1 237 ? -3.033 -39.625 -9.617 1 98.81 237 LEU B O 1
ATOM 6241 N N . VAL B 1 238 ? -0.872 -39.844 -10.273 1 98.88 238 VAL B N 1
ATOM 6242 C CA . VAL B 1 238 ? -0.863 -38.531 -10.945 1 98.88 238 VAL B CA 1
ATOM 6243 C C . VAL B 1 238 ? -1.632 -38.625 -12.266 1 98.88 238 VAL B C 1
ATOM 6245 O O . VAL B 1 238 ? -1.326 -39.469 -13.109 1 98.88 238 VAL B O 1
ATOM 6248 N N . VAL B 1 239 ? -2.645 -37.719 -12.453 1 98.62 239 VAL B N 1
ATOM 6249 C CA . VAL B 1 239 ? -3.479 -37.844 -13.641 1 98.62 239 VAL B CA 1
ATOM 6250 C C . VAL B 1 239 ? -3.543 -36.5 -14.383 1 98.62 239 VAL B C 1
ATOM 6252 O O . VAL B 1 239 ? -4.023 -36.438 -15.516 1 98.62 239 VAL B O 1
ATOM 6255 N N . GLU B 1 240 ? -3.125 -35.469 -13.797 1 98.5 240 GLU B N 1
ATOM 6256 C CA . GLU B 1 240 ? -3.195 -34.125 -14.375 1 98.5 240 GLU B CA 1
ATOM 6257 C C . GLU B 1 240 ? -2.049 -33.25 -13.883 1 98.5 240 GLU B C 1
ATOM 6259 O O . GLU B 1 240 ? -1.641 -33.344 -12.727 1 98.5 240 GLU B O 1
ATOM 6264 N N . ALA B 1 241 ? -1.49 -32.406 -14.758 1 98.69 241 ALA B N 1
ATOM 6265 C CA . ALA B 1 241 ? -0.48 -31.406 -14.438 1 98.69 241 ALA B CA 1
ATOM 6266 C C . ALA B 1 241 ? -0.75 -30.109 -15.172 1 98.69 241 ALA B C 1
ATOM 6268 O O . ALA B 1 241 ? -0.776 -30.078 -16.406 1 98.69 241 ALA B O 1
ATOM 6269 N N . ASP B 1 242 ? -0.978 -29 -14.422 1 98.25 242 ASP B N 1
ATOM 6270 C CA . ASP B 1 242 ? -1.186 -27.656 -14.93 1 98.25 242 ASP B CA 1
ATOM 6271 C C . ASP B 1 242 ? -2.35 -27.609 -15.922 1 98.25 242 ASP B C 1
ATOM 6273 O O . ASP B 1 242 ? -2.232 -27.031 -17 1 98.25 242 ASP B O 1
ATOM 6277 N N . GLY B 1 243 ? -3.381 -28.312 -15.562 1 97 243 GLY B N 1
ATOM 6278 C CA . GLY B 1 243 ? -4.621 -28.25 -16.312 1 97 243 GLY B CA 1
ATOM 6279 C C . GLY B 1 243 ? -4.641 -29.156 -17.531 1 97 243 GLY B C 1
ATOM 6280 O O . GLY B 1 243 ? -5.523 -29.047 -18.375 1 97 243 GLY B O 1
ATOM 6281 N N . ASN B 1 244 ? -3.637 -30.047 -17.625 1 97.75 244 ASN B N 1
ATOM 6282 C CA . ASN B 1 244 ? -3.572 -30.984 -18.734 1 97.75 244 ASN B CA 1
ATOM 6283 C C . ASN B 1 244 ? -3.434 -32.438 -18.234 1 97.75 244 ASN B C 1
ATOM 6285 O O . ASN B 1 244 ? -2.697 -32.688 -17.281 1 97.75 244 ASN B O 1
ATOM 6289 N N . TYR B 1 245 ? -4.18 -33.344 -18.891 1 97.56 245 TYR B N 1
ATOM 6290 C CA . TYR B 1 245 ? -4.086 -34.75 -18.484 1 97.56 245 TYR B CA 1
ATOM 6291 C C . TYR B 1 245 ? -2.732 -35.312 -18.875 1 97.56 245 TYR B C 1
ATOM 6293 O O . TYR B 1 245 ? -2.16 -34.969 -19.906 1 97.56 245 TYR B O 1
ATOM 6301 N N . VAL B 1 246 ? -2.248 -36.188 -18.031 1 98.5 246 VAL B N 1
ATOM 6302 C CA . VAL B 1 246 ? -0.959 -36.844 -18.266 1 98.5 246 VAL B CA 1
ATOM 6303 C C . VAL B 1 246 ? -1.132 -38.344 -18.266 1 98.5 246 VAL B C 1
ATOM 6305 O O . VAL B 1 246 ? -2.193 -38.875 -17.891 1 98.5 246 VAL B O 1
ATOM 6308 N N . GLN B 1 247 ? -0.086 -39.031 -18.828 1 98.25 247 GLN B N 1
ATOM 6309 C CA . GLN B 1 247 ? -0.077 -40.469 -18.641 1 98.25 247 GLN B CA 1
ATOM 6310 C C . GLN B 1 247 ? -0.003 -40.812 -17.156 1 98.25 247 GLN B C 1
ATOM 6312 O O . GLN B 1 247 ? 0.97 -40.469 -16.484 1 98.25 247 GLN B O 1
ATOM 6317 N N . PRO B 1 248 ? -1.045 -41.5 -16.688 1 98.31 248 PRO B N 1
ATOM 6318 C CA . PRO B 1 248 ? -1.096 -41.719 -15.242 1 98.31 248 PRO B CA 1
ATOM 6319 C C . PRO B 1 248 ? 0.076 -42.562 -14.742 1 98.31 248 PRO B C 1
ATOM 6321 O O . PRO B 1 248 ? 0.509 -43.5 -15.422 1 98.31 248 PRO B O 1
ATOM 6324 N N . PHE B 1 249 ? 0.578 -42.281 -13.602 1 98.44 249 PHE B N 1
ATOM 6325 C CA . PHE B 1 249 ? 1.601 -43.094 -12.953 1 98.44 249 PHE B CA 1
ATOM 6326 C C . PHE B 1 249 ? 1.532 -42.969 -11.438 1 98.44 249 PHE B C 1
ATOM 6328 O O . PHE B 1 249 ? 1.126 -41.906 -10.93 1 98.44 249 PHE B O 1
ATOM 6335 N N . TYR B 1 250 ? 1.911 -44 -10.711 1 98.31 250 TYR B N 1
ATOM 6336 C CA . TYR B 1 250 ? 1.901 -44 -9.258 1 98.31 250 TYR B CA 1
ATOM 6337 C C . TYR B 1 250 ? 3.197 -43.438 -8.695 1 98.31 250 TYR B C 1
ATOM 6339 O O . TYR B 1 250 ? 4.27 -43.625 -9.273 1 98.31 250 TYR B O 1
ATOM 6347 N N . THR B 1 251 ? 3.088 -42.719 -7.625 1 98.19 251 THR B N 1
ATOM 6348 C CA . THR B 1 251 ? 4.223 -42.219 -6.863 1 98.19 251 THR B CA 1
ATOM 6349 C C . THR B 1 251 ? 3.857 -42.062 -5.391 1 98.19 251 THR B C 1
ATOM 6351 O O . THR B 1 251 ? 2.678 -42 -5.043 1 98.19 251 THR B O 1
ATOM 6354 N N . SER B 1 252 ? 4.879 -42.094 -4.52 1 97.38 252 SER B N 1
ATOM 6355 C CA . SER B 1 252 ? 4.645 -41.969 -3.086 1 97.38 252 SER B CA 1
ATOM 6356 C C . SER B 1 252 ? 4.445 -40.5 -2.674 1 97.38 252 SER B C 1
ATOM 6358 O O . SER B 1 252 ? 3.848 -40.219 -1.634 1 97.38 252 SER B O 1
ATOM 6360 N N . ASP B 1 253 ? 5.008 -39.656 -3.389 1 98.31 253 ASP B N 1
ATOM 6361 C CA . ASP B 1 253 ? 4.945 -38.219 -3.125 1 98.31 253 ASP B CA 1
ATOM 6362 C C . ASP B 1 253 ? 5.156 -37.406 -4.406 1 98.31 253 ASP B C 1
ATOM 6364 O O . ASP B 1 253 ? 5.586 -37.969 -5.426 1 98.31 253 ASP B O 1
ATOM 6368 N N . ILE B 1 254 ? 4.793 -36.156 -4.359 1 98.44 254 ILE B N 1
ATOM 6369 C CA . ILE B 1 254 ? 5.004 -35.312 -5.527 1 98.44 254 ILE B CA 1
ATOM 6370 C C . ILE B 1 254 ? 5.742 -34.031 -5.117 1 98.44 254 ILE B C 1
ATOM 6372 O O . ILE B 1 254 ? 5.496 -33.5 -4.039 1 98.44 254 ILE B O 1
ATOM 6376 N N . ASP B 1 255 ? 6.738 -33.594 -5.945 1 98.62 255 ASP B N 1
ATOM 6377 C CA . ASP B 1 255 ? 7.227 -32.219 -5.867 1 98.62 255 ASP B CA 1
ATOM 6378 C C . ASP B 1 255 ? 6.277 -31.266 -6.582 1 98.62 255 ASP B C 1
ATOM 6380 O O . ASP B 1 255 ? 5.746 -31.594 -7.648 1 98.62 255 ASP B O 1
ATOM 6384 N N . ILE B 1 256 ? 6.035 -30.203 -5.988 1 98.75 256 ILE B N 1
ATOM 6385 C CA . ILE B 1 256 ? 5.184 -29.188 -6.59 1 98.75 256 ILE B CA 1
ATOM 6386 C C . ILE B 1 256 ? 5.805 -27.797 -6.383 1 98.75 256 ILE B C 1
ATOM 6388 O O . ILE B 1 256 ? 6.059 -27.391 -5.25 1 98.75 256 ILE B O 1
ATOM 6392 N N . TYR B 1 257 ? 6.105 -27.141 -7.438 1 98.62 257 TYR B N 1
ATOM 6393 C CA . TYR B 1 257 ? 6.77 -25.844 -7.414 1 98.62 257 TYR B CA 1
ATOM 6394 C C . TYR B 1 257 ? 5.75 -24.719 -7.488 1 98.62 257 TYR B C 1
ATOM 6396 O O . TYR B 1 257 ? 4.594 -24.938 -7.848 1 98.62 257 TYR B O 1
ATOM 6404 N N . SER B 1 258 ? 6.199 -23.5 -7.109 1 98.69 258 SER B N 1
ATOM 6405 C CA . SER B 1 258 ? 5.316 -22.344 -7.18 1 98.69 258 SER B CA 1
ATOM 6406 C C . SER B 1 258 ? 4.711 -22.188 -8.57 1 98.69 258 SER B C 1
ATOM 6408 O O . SER B 1 258 ? 5.43 -22.203 -9.57 1 98.69 258 SER B O 1
ATOM 6410 N N . GLY B 1 259 ? 3.369 -22.078 -8.57 1 98.81 259 GLY B N 1
ATOM 6411 C CA . GLY B 1 259 ? 2.678 -21.891 -9.828 1 98.81 259 GLY B CA 1
ATOM 6412 C C . GLY B 1 259 ? 2.166 -23.172 -10.445 1 98.81 259 GLY B C 1
ATOM 6413 O O . GLY B 1 259 ? 1.34 -23.156 -11.359 1 98.81 259 GLY B O 1
ATOM 6414 N N . GLU B 1 260 ? 2.58 -24.328 -9.953 1 98.88 260 GLU B N 1
ATOM 6415 C CA . GLU B 1 260 ? 2.148 -25.609 -10.516 1 98.88 260 GLU B CA 1
ATOM 6416 C C . GLU B 1 260 ? 0.849 -26.078 -9.867 1 98.88 260 GLU B C 1
ATOM 6418 O O . GLU B 1 260 ? 0.517 -25.672 -8.758 1 98.88 260 GLU B O 1
ATOM 6423 N N . SER B 1 261 ? 0.175 -26.891 -10.57 1 98.88 261 SER B N 1
ATOM 6424 C CA . SER B 1 261 ? -0.985 -27.609 -10.062 1 98.88 261 SER B CA 1
ATOM 6425 C C . SER B 1 261 ? -0.977 -29.062 -10.531 1 98.88 261 SER B C 1
ATOM 6427 O O . SER B 1 261 ? -0.45 -29.375 -11.602 1 98.88 261 SER B O 1
ATOM 6429 N N . TYR B 1 262 ? -1.492 -29.922 -9.734 1 98.81 262 TYR B N 1
ATOM 6430 C CA . TYR B 1 262 ? -1.657 -31.344 -10.047 1 98.81 262 TYR B CA 1
ATOM 6431 C C . TYR B 1 262 ? -3.031 -31.844 -9.617 1 98.81 262 TYR B C 1
ATOM 6433 O O . TYR B 1 262 ? -3.682 -31.234 -8.766 1 98.81 262 TYR B O 1
ATOM 6441 N N . SER B 1 263 ? -3.445 -32.906 -10.273 1 98.69 263 SER B N 1
ATOM 6442 C CA . SER B 1 263 ? -4.461 -33.781 -9.711 1 98.69 263 SER B CA 1
ATOM 6443 C C . SER B 1 263 ? -3.908 -35.188 -9.477 1 98.69 263 SER B C 1
ATOM 6445 O O . SER B 1 263 ? -3.215 -35.75 -10.336 1 98.69 263 SER B O 1
ATOM 6447 N N . VAL B 1 264 ? -4.242 -35.688 -8.312 1 98.88 264 VAL B N 1
ATOM 6448 C CA . VAL B 1 264 ? -3.883 -37.062 -7.996 1 98.88 264 VAL B CA 1
ATOM 6449 C C . VAL B 1 264 ? -5.117 -37.812 -7.516 1 98.88 264 VAL B C 1
ATOM 6451 O O . VAL B 1 264 ? -6.043 -37.219 -6.957 1 98.88 264 VAL B O 1
ATOM 6454 N N . LEU B 1 265 ? -5.133 -39.094 -7.77 1 98.75 265 LEU B N 1
ATOM 6455 C CA . LEU B 1 265 ? -6.145 -39.969 -7.207 1 98.75 265 LEU B CA 1
ATOM 6456 C C . LEU B 1 265 ? -5.562 -40.812 -6.066 1 98.75 265 LEU B C 1
ATOM 6458 O O . LEU B 1 265 ? -4.434 -41.281 -6.16 1 98.75 265 LEU B O 1
ATOM 6462 N N . ILE B 1 266 ? -6.281 -40.844 -5.051 1 98.69 266 ILE B N 1
ATOM 6463 C CA . ILE B 1 266 ? -5.93 -41.75 -3.963 1 98.69 266 ILE B CA 1
ATOM 6464 C C . ILE B 1 266 ? -7.062 -42.75 -3.734 1 98.69 266 ILE B C 1
ATOM 6466 O O . ILE B 1 266 ? -8.242 -42.406 -3.885 1 98.69 266 ILE B O 1
ATOM 6470 N N . THR B 1 267 ? -6.676 -43.875 -3.377 1 98.44 267 THR B N 1
ATOM 6471 C CA . THR B 1 267 ? -7.645 -44.875 -2.934 1 98.44 267 THR B CA 1
ATOM 6472 C C . THR B 1 267 ? -7.559 -45.062 -1.424 1 98.44 267 THR B C 1
ATOM 6474 O O . THR B 1 267 ? -6.477 -45.281 -0.88 1 98.44 267 THR B O 1
ATOM 6477 N N . THR B 1 268 ? -8.711 -45 -0.826 1 98.38 268 THR B N 1
ATOM 6478 C CA . THR B 1 268 ? -8.773 -45.125 0.625 1 98.38 268 THR B CA 1
ATOM 6479 C C . THR B 1 268 ? -8.953 -46.594 1.02 1 98.38 268 THR B C 1
ATOM 6481 O O . THR B 1 268 ? -9.945 -46.969 1.658 1 98.38 268 THR B O 1
ATOM 6484 N N . ASP B 1 269 ? -7.91 -47.312 0.868 1 98.06 269 ASP B N 1
ATOM 6485 C CA . ASP B 1 269 ? -7.973 -48.781 1.043 1 98.06 269 ASP B CA 1
ATOM 6486 C C . ASP B 1 269 ? -7.098 -49.219 2.209 1 98.06 269 ASP B C 1
ATOM 6488 O O . ASP B 1 269 ? -6.699 -50.375 2.279 1 98.06 269 ASP B O 1
ATOM 6492 N N . GLN B 1 270 ? -6.695 -48.312 3 1 97.75 270 GLN B N 1
ATOM 6493 C CA . GLN B 1 270 ? -5.898 -48.656 4.176 1 97.75 270 GLN B CA 1
ATOM 6494 C C . GLN B 1 270 ? -6.793 -49 5.363 1 97.75 270 GLN B C 1
ATOM 6496 O O . GLN B 1 270 ? -8.016 -49.094 5.219 1 97.75 270 GLN B O 1
ATOM 6501 N N . ASN B 1 271 ? -6.191 -49.25 6.594 1 97.94 271 ASN B N 1
ATOM 6502 C CA . ASN B 1 271 ? -6.965 -49.594 7.781 1 97.94 271 ASN B CA 1
ATOM 6503 C C . ASN B 1 271 ? -8.047 -48.562 8.055 1 97.94 271 ASN B C 1
ATOM 6505 O O . ASN B 1 271 ? -7.742 -47.406 8.375 1 97.94 271 ASN B O 1
ATOM 6509 N N . PRO B 1 272 ? -9.227 -48.938 7.918 1 97.62 272 PRO B N 1
ATOM 6510 C CA . PRO B 1 272 ? -10.32 -48 8.039 1 97.62 272 PRO B CA 1
ATOM 6511 C C . PRO B 1 272 ? -10.492 -47.469 9.469 1 97.62 272 PRO B C 1
ATOM 6513 O O . PRO B 1 272 ? -11.234 -46.5 9.695 1 97.62 272 PRO B O 1
ATOM 6516 N N . SER B 1 273 ? -9.883 -48.062 10.406 1 97.44 273 SER B N 1
ATOM 6517 C CA . SER B 1 273 ? -10.008 -47.625 11.805 1 97.44 273 SER B CA 1
ATOM 6518 C C . SER B 1 273 ? -8.953 -46.594 12.156 1 97.44 273 SER B C 1
ATOM 6520 O O . SER B 1 273 ? -8.844 -46.188 13.312 1 97.44 273 SER B O 1
ATOM 6522 N N . GLU B 1 274 ? -8.211 -46.156 11.164 1 97.62 274 GLU B N 1
ATOM 6523 C CA . GLU B 1 274 ? -7.137 -45.219 11.406 1 97.62 274 GLU B CA 1
ATOM 6524 C C . GLU B 1 274 ? -7.297 -43.969 10.539 1 97.62 274 GLU B C 1
ATOM 6526 O O . GLU B 1 274 ? -7.953 -44 9.492 1 97.62 274 GLU B O 1
ATOM 6531 N N . ASN B 1 275 ? -6.789 -42.844 11.055 1 98.38 275 ASN B N 1
ATOM 6532 C CA . ASN B 1 275 ? -6.555 -41.656 10.234 1 98.38 275 ASN B CA 1
ATOM 6533 C C . ASN B 1 275 ? -5.117 -41.594 9.727 1 98.38 275 ASN B C 1
ATOM 6535 O O . ASN B 1 275 ? -4.254 -42.344 10.211 1 98.38 275 ASN B O 1
ATOM 6539 N N . TYR B 1 276 ? -4.875 -40.781 8.75 1 98.56 276 TYR B N 1
ATOM 6540 C CA . TYR B 1 276 ? -3.545 -40.688 8.156 1 98.56 276 TYR B CA 1
ATOM 6541 C C . TYR B 1 276 ? -3.115 -39.25 7.977 1 98.56 276 TYR B C 1
ATOM 6543 O O . TYR B 1 276 ? -3.955 -38.344 7.793 1 98.56 276 TYR B O 1
ATOM 6551 N N . TRP B 1 277 ? -1.791 -39.062 8.023 1 98.19 277 TRP B N 1
ATOM 6552 C CA . TRP B 1 277 ? -1.239 -37.719 7.895 1 98.19 277 TRP B CA 1
ATOM 6553 C C . TRP B 1 277 ? -1.218 -37.281 6.434 1 98.19 277 TRP B C 1
ATOM 6555 O O . TRP B 1 277 ? -0.922 -38.062 5.543 1 98.19 277 TRP B O 1
ATOM 6565 N N . VAL B 1 278 ? -1.565 -36.062 6.195 1 98.38 278 VAL B N 1
ATOM 6566 C CA . VAL B 1 278 ? -1.192 -35.344 4.984 1 98.38 278 VAL B CA 1
ATOM 6567 C C . VAL B 1 278 ? -0.055 -34.375 5.297 1 98.38 278 VAL B C 1
ATOM 6569 O O . VAL B 1 278 ? -0.176 -33.531 6.195 1 98.38 278 VAL B O 1
ATOM 6572 N N . SER B 1 279 ? 1.021 -34.5 4.578 1 97.81 279 SER B N 1
ATOM 6573 C CA . SER B 1 279 ? 2.223 -33.719 4.902 1 97.81 279 SER B CA 1
ATOM 6574 C C . SER B 1 279 ? 2.732 -32.969 3.688 1 97.81 279 SER B C 1
ATOM 6576 O O . SER B 1 279 ? 2.709 -33.469 2.566 1 97.81 279 SER B O 1
ATOM 6578 N N . VAL B 1 280 ? 3.09 -31.672 3.916 1 98 280 VAL B N 1
ATOM 6579 C CA . VAL B 1 280 ? 3.703 -30.828 2.9 1 98 280 VAL B CA 1
ATOM 6580 C C . VAL B 1 280 ? 5.012 -30.25 3.434 1 98 280 VAL B C 1
ATOM 6582 O O . VAL B 1 280 ? 5.02 -29.531 4.434 1 98 280 VAL B O 1
ATOM 6585 N N . GLY B 1 281 ? 6.105 -30.609 2.844 1 97.19 281 GLY B N 1
ATOM 6586 C CA . GLY B 1 281 ? 7.406 -30.109 3.258 1 97.19 281 GLY B CA 1
ATOM 6587 C C . GLY B 1 281 ? 8.086 -29.266 2.201 1 97.19 281 GLY B C 1
ATOM 6588 O O . GLY B 1 281 ? 7.559 -29.094 1.1 1 97.19 281 GLY B O 1
ATOM 6589 N N . THR B 1 282 ? 9.211 -28.656 2.572 1 96.94 282 THR B N 1
ATOM 6590 C CA . THR B 1 282 ? 9.922 -27.734 1.684 1 96.94 282 THR B CA 1
ATOM 6591 C C . THR B 1 282 ? 11.023 -28.469 0.924 1 96.94 282 THR B C 1
ATOM 6593 O O . THR B 1 282 ? 11.68 -29.359 1.47 1 96.94 282 THR B O 1
ATOM 6596 N N . ARG B 1 283 ? 11.141 -28.125 -0.319 1 96.56 283 ARG B N 1
ATOM 6597 C CA . ARG B 1 283 ? 12.188 -28.609 -1.21 1 96.56 283 ARG B CA 1
ATOM 6598 C C . ARG B 1 283 ? 13.047 -27.469 -1.729 1 96.56 283 ARG B C 1
ATOM 6600 O O . ARG B 1 283 ? 12.656 -26.297 -1.64 1 96.56 283 ARG B O 1
ATOM 6607 N N . ALA B 1 284 ? 14.242 -27.766 -2.217 1 94.25 284 ALA B N 1
ATOM 6608 C CA . ALA B 1 284 ? 15.109 -26.906 -3.029 1 94.25 284 ALA B CA 1
ATOM 6609 C C . ALA B 1 284 ? 15.695 -25.766 -2.197 1 94.25 284 ALA B C 1
ATOM 6611 O O . ALA B 1 284 ? 16.438 -24.938 -2.715 1 94.25 284 ALA B O 1
ATOM 6612 N N . ARG B 1 285 ? 15.266 -25.641 -0.988 1 91.31 285 ARG B N 1
ATOM 6613 C CA . ARG B 1 285 ? 15.836 -24.703 -0.028 1 91.31 285 ARG B CA 1
ATOM 6614 C C . ARG B 1 285 ? 16.016 -25.359 1.34 1 91.31 285 ARG B C 1
ATOM 6616 O O . ARG B 1 285 ? 15.195 -26.188 1.746 1 91.31 285 ARG B O 1
ATOM 6623 N N . HIS B 1 286 ? 17.094 -24.922 2.023 1 85.5 286 HIS B N 1
ATOM 6624 C CA . HIS B 1 286 ? 17.297 -25.469 3.359 1 85.5 286 HIS B CA 1
ATOM 6625 C C . HIS B 1 286 ? 16.125 -25.141 4.273 1 85.5 286 HIS B C 1
ATOM 6627 O O . HIS B 1 286 ? 15.773 -23.969 4.445 1 85.5 286 HIS B O 1
ATOM 6633 N N . PRO B 1 287 ? 15.586 -26.25 4.785 1 80.5 287 PRO B N 1
ATOM 6634 C CA . PRO B 1 287 ? 14.328 -26.031 5.504 1 80.5 287 PRO B CA 1
ATOM 6635 C C . PRO B 1 287 ? 14.523 -25.281 6.816 1 80.5 287 PRO B C 1
ATOM 6637 O O . PRO B 1 287 ? 15.344 -25.672 7.645 1 80.5 287 PRO B O 1
ATOM 6640 N N . ASN B 1 288 ? 13.969 -24.234 6.98 1 87.75 288 ASN B N 1
ATOM 6641 C CA . ASN B 1 288 ? 13.766 -23.5 8.227 1 87.75 288 ASN B CA 1
ATOM 6642 C C . ASN B 1 288 ? 12.281 -23.297 8.523 1 87.75 288 ASN B C 1
ATOM 6644 O O . ASN B 1 288 ? 11.914 -22.438 9.328 1 87.75 288 ASN B O 1
ATOM 6648 N N . THR B 1 289 ? 11.484 -24.078 7.809 1 94 289 THR B N 1
ATOM 6649 C CA . THR B 1 289 ? 10.031 -24.031 7.918 1 94 289 THR B CA 1
ATOM 6650 C C . THR B 1 289 ? 9.469 -25.406 8.266 1 94 289 THR B C 1
ATOM 6652 O O . THR B 1 289 ? 9.742 -26.391 7.578 1 94 289 THR B O 1
ATOM 6655 N N . PRO B 1 290 ? 8.727 -25.516 9.328 1 92.56 290 PRO B N 1
ATOM 6656 C CA . PRO B 1 290 ? 8.117 -26.812 9.625 1 92.56 290 PRO B CA 1
ATOM 6657 C C . PRO B 1 290 ? 7.152 -27.266 8.531 1 92.56 290 PRO B C 1
ATOM 6659 O O . PRO B 1 290 ? 6.543 -26.438 7.852 1 92.56 290 PRO B O 1
ATOM 6662 N N . PRO B 1 291 ? 7.051 -28.609 8.383 1 94.94 291 PRO B N 1
ATOM 6663 C CA . PRO B 1 291 ? 6.086 -29.094 7.391 1 94.94 291 PRO B CA 1
ATOM 6664 C C . PRO B 1 291 ? 4.648 -28.703 7.727 1 94.94 291 PRO B C 1
ATOM 6666 O O . PRO B 1 291 ? 4.277 -28.656 8.898 1 94.94 291 PRO B O 1
ATOM 6669 N N . GLY B 1 292 ? 3.91 -28.344 6.68 1 96.94 292 GLY B N 1
ATOM 6670 C CA . GLY B 1 292 ? 2.469 -28.25 6.855 1 96.94 292 GLY B CA 1
ATOM 6671 C C . GLY B 1 292 ? 1.803 -29.594 7.047 1 96.94 292 GLY B C 1
ATOM 6672 O O . GLY B 1 292 ? 2.115 -30.562 6.336 1 96.94 292 GLY B O 1
ATOM 6673 N N . LEU B 1 293 ? 0.908 -29.688 8.07 1 97 293 LEU B N 1
ATOM 6674 C CA . LEU B 1 293 ? 0.289 -30.969 8.391 1 97 293 LEU B CA 1
ATOM 6675 C C . LEU B 1 293 ? -1.229 -30.828 8.469 1 97 293 LEU B C 1
ATOM 6677 O O . LEU B 1 293 ? -1.742 -29.797 8.906 1 97 293 LEU B O 1
ATOM 6681 N N . THR B 1 294 ? -1.884 -31.797 7.973 1 97.5 294 THR B N 1
ATOM 6682 C CA . THR B 1 294 ? -3.307 -32 8.219 1 97.5 294 THR B CA 1
ATOM 6683 C C . THR B 1 294 ? -3.648 -33.5 8.203 1 97.5 294 THR B C 1
ATOM 6685 O O . THR B 1 294 ? -2.762 -34.344 8.32 1 97.5 294 THR B O 1
ATOM 6688 N N . LEU B 1 295 ? -5.008 -33.875 8.25 1 97.56 295 LEU B N 1
ATOM 6689 C CA . LEU B 1 295 ? -5.41 -35.25 8.391 1 97.56 295 LEU B CA 1
ATOM 6690 C C . LEU B 1 295 ? -6.285 -35.688 7.223 1 97.56 295 LEU B C 1
ATOM 6692 O O . LEU B 1 295 ? -7.133 -34.938 6.754 1 97.56 295 LEU B O 1
ATOM 6696 N N . LEU B 1 296 ? -5.922 -36.812 6.707 1 98.5 296 LEU B N 1
ATOM 6697 C CA . LEU B 1 296 ? -6.914 -37.625 6 1 98.5 296 LEU B CA 1
ATOM 6698 C C . LEU B 1 296 ? -7.777 -38.406 6.98 1 98.5 296 LEU B C 1
ATOM 6700 O O . LEU B 1 296 ? -7.355 -39.438 7.492 1 98.5 296 LEU B O 1
ATOM 6704 N N . ASN B 1 297 ? -8.93 -37.969 7.188 1 98.44 297 ASN B N 1
ATOM 6705 C CA . ASN B 1 297 ? -9.82 -38.5 8.211 1 98.44 297 ASN B CA 1
ATOM 6706 C C . ASN B 1 297 ? -10.742 -39.594 7.637 1 98.44 297 ASN B C 1
ATOM 6708 O O . ASN B 1 297 ? -11.703 -39.25 6.941 1 98.44 297 ASN B O 1
ATOM 6712 N N . TYR B 1 298 ? -10.445 -40.812 7.949 1 98.38 298 TYR B N 1
ATOM 6713 C CA . TYR B 1 298 ? -11.305 -41.938 7.555 1 98.38 298 TYR B CA 1
ATOM 6714 C C . TYR B 1 298 ? -12.57 -41.969 8.406 1 98.38 298 TYR B C 1
ATOM 6716 O O . TYR B 1 298 ? -12.523 -42.344 9.578 1 98.38 298 TYR B O 1
ATOM 6724 N N . LEU B 1 299 ? -13.594 -41.625 7.711 1 97.88 299 LEU B N 1
ATOM 6725 C CA . LEU B 1 299 ? -14.859 -41.688 8.438 1 97.88 299 LEU B CA 1
ATOM 6726 C C . LEU B 1 299 ? -15.219 -43.125 8.797 1 97.88 299 LEU B C 1
ATOM 6728 O O . LEU B 1 299 ? -14.961 -44.031 8.016 1 97.88 299 LEU B O 1
ATOM 6732 N N . PRO B 1 300 ? -15.781 -43.344 9.984 1 97.88 300 PRO B N 1
ATOM 6733 C CA . PRO B 1 300 ? -16.312 -42.375 10.93 1 97.88 300 PRO B CA 1
ATOM 6734 C C . PRO B 1 300 ? -15.352 -42.062 12.062 1 97.88 300 PRO B C 1
ATOM 6736 O O . PRO B 1 300 ? -15.773 -41.625 13.141 1 97.88 300 PRO B O 1
ATOM 6739 N N . ASN B 1 301 ? -14.031 -42.375 11.906 1 97.81 301 ASN B N 1
ATOM 6740 C CA . ASN B 1 301 ? -13.086 -42.031 12.969 1 97.81 301 ASN B CA 1
ATOM 6741 C C . ASN B 1 301 ? -13.18 -40.562 13.375 1 97.81 301 ASN B C 1
ATOM 6743 O O . ASN B 1 301 ? -13.453 -39.719 12.531 1 97.81 301 ASN B O 1
ATOM 6747 N N . SER B 1 302 ? -12.914 -40.375 14.633 1 96.5 302 SER B N 1
ATOM 6748 C CA . SER B 1 302 ? -12.828 -39 15.094 1 96.5 302 SER B CA 1
ATOM 6749 C C . SER B 1 302 ? -11.586 -38.281 14.531 1 96.5 302 SER B C 1
ATOM 6751 O O . SER B 1 302 ? -10.531 -38.906 14.398 1 96.5 302 SER B O 1
ATOM 6753 N N . VAL B 1 303 ? -11.711 -36.969 14.305 1 94.38 303 VAL B N 1
ATOM 6754 C CA . VAL B 1 303 ? -10.586 -36.156 13.844 1 94.38 303 VAL B CA 1
ATOM 6755 C C . VAL B 1 303 ? -9.523 -36.094 14.938 1 94.38 303 VAL B C 1
ATOM 6757 O O . VAL B 1 303 ? -8.344 -35.875 14.648 1 94.38 303 VAL B O 1
ATOM 6760 N N . SER B 1 304 ? -9.906 -36.312 16.172 1 92.81 304 SER B N 1
ATOM 6761 C CA . SER B 1 304 ? -8.992 -36.188 17.297 1 92.81 304 SER B CA 1
ATOM 6762 C C . SER B 1 304 ? -8.109 -37.438 17.406 1 92.81 304 SER B C 1
ATOM 6764 O O . SER B 1 304 ? -7.121 -37.438 18.141 1 92.81 304 SER B O 1
ATOM 6766 N N . LYS B 1 305 ? -8.562 -38.469 16.734 1 94.94 305 LYS B N 1
ATOM 6767 C CA . LYS B 1 305 ? -7.723 -39.656 16.688 1 94.94 305 LYS B CA 1
ATOM 6768 C C . LYS B 1 305 ? -6.531 -39.469 15.75 1 94.94 305 LYS B C 1
ATOM 6770 O O . LYS B 1 305 ? -6.598 -39.812 14.57 1 94.94 305 LYS B O 1
ATOM 6775 N N . LEU B 1 306 ? -5.465 -39.062 16.266 1 95.19 306 LEU B N 1
ATOM 6776 C CA . LEU B 1 306 ? -4.281 -38.812 15.453 1 95.19 306 LEU B CA 1
ATOM 6777 C C . LEU B 1 306 ? -3.678 -40.125 14.953 1 95.19 306 LEU B C 1
ATOM 6779 O O . LEU B 1 306 ? -3.811 -41.156 15.602 1 95.19 306 LEU B O 1
ATOM 6783 N N . PRO B 1 307 ? -3.062 -40.031 13.852 1 97.12 307 PRO B N 1
ATOM 6784 C CA . PRO B 1 307 ? -2.451 -41.219 13.289 1 97.12 307 PRO B CA 1
ATOM 6785 C C . PRO B 1 307 ? -1.427 -41.875 14.227 1 97.12 307 PRO B C 1
ATOM 6787 O O . PRO B 1 307 ? -0.75 -41.156 14.977 1 97.12 307 PRO B O 1
ATOM 6790 N N . THR B 1 308 ? -1.235 -43.188 14.07 1 93.44 308 THR B N 1
ATOM 6791 C CA . THR B 1 308 ? -0.327 -43.938 14.93 1 93.44 308 THR B CA 1
ATOM 6792 C C . THR B 1 308 ? 1.105 -43.844 14.414 1 93.44 308 THR B C 1
ATOM 6794 O O . THR B 1 308 ? 2.059 -44.062 15.172 1 93.44 308 THR B O 1
ATOM 6797 N N . SER B 1 309 ? 1.267 -43.594 13.18 1 95.31 309 SER B N 1
ATOM 6798 C CA . SER B 1 309 ? 2.58 -43.438 12.562 1 95.31 309 SER B CA 1
ATOM 6799 C C . SER B 1 309 ? 2.941 -41.969 12.398 1 95.31 309 SER B C 1
ATOM 6801 O O . SER B 1 309 ? 2.059 -41.125 12.352 1 95.31 309 SER B O 1
ATOM 6803 N N . PRO B 1 310 ? 4.27 -41.688 12.375 1 96.56 310 PRO B N 1
ATOM 6804 C CA . PRO B 1 310 ? 4.668 -40.281 12.125 1 96.56 310 PRO B CA 1
ATOM 6805 C C . PRO B 1 310 ? 4.289 -39.812 10.727 1 96.56 310 PRO B C 1
ATOM 6807 O O . PRO B 1 310 ? 4.023 -40.625 9.844 1 96.56 310 PRO B O 1
ATOM 6810 N N . PRO B 1 311 ? 4.258 -38.469 10.57 1 97 311 PRO B N 1
ATOM 6811 C CA . PRO B 1 311 ? 4.004 -37.969 9.227 1 97 311 PRO B CA 1
ATOM 6812 C C . PRO B 1 311 ? 5.062 -38.375 8.211 1 97 311 PRO B C 1
ATOM 6814 O O . PRO B 1 311 ? 6.223 -38.594 8.578 1 97 311 PRO B O 1
ATOM 6817 N N . PRO B 1 312 ? 4.562 -38.5 6.949 1 96.56 312 PRO B N 1
ATOM 6818 C CA . PRO B 1 312 ? 5.562 -38.75 5.914 1 96.56 312 PRO B CA 1
ATOM 6819 C C . PRO B 1 312 ? 6.699 -37.75 5.91 1 96.56 312 PRO B C 1
ATOM 6821 O O . PRO B 1 312 ? 6.457 -36.531 6.098 1 96.56 312 PRO B O 1
ATOM 6824 N N . GLN B 1 313 ? 7.859 -38.25 5.746 1 93.62 313 GLN B N 1
ATOM 6825 C CA . GLN B 1 313 ? 9.016 -37.344 5.699 1 93.62 313 GLN B CA 1
ATOM 6826 C C . GLN B 1 313 ? 9.227 -36.812 4.293 1 93.62 313 GLN B C 1
ATOM 6828 O O . GLN B 1 313 ? 9.156 -37.531 3.309 1 93.62 313 GLN B O 1
ATOM 6833 N N . THR B 1 314 ? 9.414 -35.531 4.203 1 94.5 314 THR B N 1
ATOM 6834 C CA . THR B 1 314 ? 9.789 -34.906 2.943 1 94.5 314 THR B CA 1
ATOM 6835 C C . THR B 1 314 ? 11.195 -35.312 2.531 1 94.5 314 THR B C 1
ATOM 6837 O O . THR B 1 314 ? 12.109 -35.344 3.359 1 94.5 314 THR B O 1
ATOM 6840 N N . PRO B 1 315 ? 11.391 -35.594 1.204 1 96.56 315 PRO B N 1
ATOM 6841 C CA . PRO B 1 315 ? 12.766 -35.844 0.782 1 96.56 315 PRO B CA 1
ATOM 6842 C C . PRO B 1 315 ? 13.719 -34.719 1.131 1 96.56 315 PRO B C 1
ATOM 6844 O O . PRO B 1 315 ? 13.281 -33.562 1.321 1 96.56 315 PRO B O 1
ATOM 6847 N N . ALA B 1 316 ? 15.039 -35.062 1.19 1 96.62 316 ALA B N 1
ATOM 6848 C CA . ALA B 1 316 ? 16.016 -34.031 1.469 1 96.62 316 ALA B CA 1
ATOM 6849 C C . ALA B 1 316 ? 15.859 -32.844 0.519 1 96.62 316 ALA B C 1
ATOM 6851 O O . ALA B 1 316 ? 15.602 -33.031 -0.675 1 96.62 316 ALA B O 1
ATOM 6852 N N . TRP B 1 317 ? 16.016 -31.688 1.084 1 95.62 317 TRP B N 1
ATOM 6853 C CA . TRP B 1 317 ? 15.703 -30.469 0.34 1 95.62 317 TRP B CA 1
ATOM 6854 C C . TRP B 1 317 ? 16.562 -30.359 -0.915 1 95.62 317 TRP B C 1
ATOM 6856 O O . TRP B 1 317 ? 16.141 -29.781 -1.914 1 95.62 317 TRP B O 1
ATOM 6866 N N . ASP B 1 318 ? 17.766 -30.969 -0.905 1 95.81 318 ASP B N 1
ATOM 6867 C CA . ASP B 1 318 ? 18.719 -30.828 -1.996 1 95.81 318 ASP B CA 1
ATOM 6868 C C . ASP B 1 318 ? 18.828 -32.125 -2.805 1 95.81 318 ASP B C 1
ATOM 6870 O O . ASP B 1 318 ? 19.781 -32.312 -3.561 1 95.81 318 ASP B O 1
ATOM 6874 N N . ASP B 1 319 ? 17.922 -33 -2.545 1 97.44 319 ASP B N 1
ATOM 6875 C CA . ASP B 1 319 ? 17.891 -34.219 -3.367 1 97.44 319 ASP B CA 1
ATOM 6876 C C . ASP B 1 319 ? 17.266 -33.938 -4.73 1 97.44 319 ASP B C 1
ATOM 6878 O O . ASP B 1 319 ? 16.141 -34.375 -5.008 1 97.44 319 ASP B O 1
ATOM 6882 N N . PHE B 1 320 ? 18.031 -33.344 -5.609 1 97.19 320 PHE B N 1
ATOM 6883 C CA . PHE B 1 320 ? 17.531 -32.938 -6.91 1 97.19 320 PHE B CA 1
ATOM 6884 C C . PHE B 1 320 ? 17.344 -34.125 -7.836 1 97.19 320 PHE B C 1
ATOM 6886 O O . PHE B 1 320 ? 16.562 -34.062 -8.781 1 97.19 320 PHE B O 1
ATOM 6893 N N . ASP B 1 321 ? 18.047 -35.188 -7.547 1 97.31 321 ASP B N 1
ATOM 6894 C CA . ASP B 1 321 ? 17.828 -36.375 -8.336 1 97.31 321 ASP B CA 1
ATOM 6895 C C . ASP B 1 321 ? 16.406 -36.906 -8.18 1 97.31 321 ASP B C 1
ATOM 6897 O O . ASP B 1 321 ? 15.75 -37.25 -9.156 1 97.31 321 ASP B O 1
ATOM 6901 N N . ARG B 1 322 ? 16.078 -36.875 -6.969 1 96.62 322 ARG B N 1
ATOM 6902 C CA . ARG B 1 322 ? 14.703 -37.281 -6.695 1 96.62 322 ARG B CA 1
ATOM 6903 C C . ARG B 1 322 ? 13.719 -36.344 -7.371 1 96.62 322 ARG B C 1
ATOM 6905 O O . ARG B 1 322 ? 12.719 -36.781 -7.938 1 96.62 322 ARG B O 1
ATOM 6912 N N . SER B 1 323 ? 13.93 -35.062 -7.312 1 98 323 SER B N 1
ATOM 6913 C CA . SER B 1 323 ? 13.07 -34.094 -7.945 1 98 323 SER B CA 1
ATOM 6914 C C . SER B 1 323 ? 13 -34.312 -9.453 1 98 323 SER B C 1
ATOM 6916 O O . SER B 1 323 ? 11.914 -34.25 -10.039 1 98 323 SER B O 1
ATOM 6918 N N . LYS B 1 324 ? 14.117 -34.5 -10.062 1 98.12 324 LYS B N 1
ATOM 6919 C CA . LYS B 1 324 ? 14.195 -34.75 -11.5 1 98.12 324 LYS B CA 1
ATOM 6920 C C . LYS B 1 324 ? 13.461 -36.031 -11.898 1 98.12 324 LYS B C 1
ATOM 6922 O O . LYS B 1 324 ? 12.766 -36.062 -12.914 1 98.12 324 LYS B O 1
ATOM 6927 N N . ASN B 1 325 ? 13.68 -37.031 -11.086 1 97.31 325 ASN B N 1
ATOM 6928 C CA . ASN B 1 325 ? 13.016 -38.312 -11.375 1 97.31 325 ASN B CA 1
ATOM 6929 C C . ASN B 1 325 ? 11.5 -38.125 -11.445 1 97.31 325 ASN B C 1
ATOM 6931 O O . ASN B 1 325 ? 10.852 -38.688 -12.336 1 97.31 325 ASN B O 1
ATOM 6935 N N . PHE B 1 326 ? 10.922 -37.438 -10.562 1 98 326 PHE B N 1
ATOM 6936 C CA . PHE B 1 326 ? 9.484 -37.188 -10.586 1 98 326 PHE B CA 1
ATOM 6937 C C . PHE B 1 326 ? 9.102 -36.375 -11.812 1 98 326 PHE B C 1
ATOM 6939 O O . PHE B 1 326 ? 8.188 -36.719 -12.555 1 98 326 PHE B O 1
ATOM 6946 N N . THR B 1 327 ? 9.781 -35.25 -12.031 1 98.25 327 THR B N 1
ATOM 6947 C CA . THR B 1 327 ? 9.469 -34.281 -13.086 1 98.25 327 THR B CA 1
ATOM 6948 C C . THR B 1 327 ? 9.562 -34.938 -14.461 1 98.25 327 THR B C 1
ATOM 6950 O O . THR B 1 327 ? 8.703 -34.719 -15.32 1 98.25 327 THR B O 1
ATOM 6953 N N . TYR B 1 328 ? 10.57 -35.812 -14.641 1 97.19 328 TYR B N 1
ATOM 6954 C CA . TYR B 1 328 ? 10.844 -36.406 -15.945 1 97.19 328 TYR B CA 1
ATOM 6955 C C . TYR B 1 328 ? 9.82 -37.5 -16.281 1 97.19 328 TYR B C 1
ATOM 6957 O O . TYR B 1 328 ? 9.711 -37.906 -17.422 1 97.19 328 TYR B O 1
ATOM 6965 N N . ARG B 1 329 ? 9.062 -37.906 -15.305 1 97.38 329 ARG B N 1
ATOM 6966 C CA . ARG B 1 329 ? 8.086 -38.969 -15.508 1 97.38 329 ARG B CA 1
ATOM 6967 C C . ARG B 1 329 ? 6.793 -38.438 -16.109 1 97.38 329 ARG B C 1
ATOM 6969 O O . ARG B 1 329 ? 5.953 -39.188 -16.594 1 97.38 329 ARG B O 1
ATOM 6976 N N . ILE B 1 330 ? 6.605 -37.188 -16.031 1 98.44 330 ILE B N 1
ATOM 6977 C CA . ILE B 1 330 ? 5.371 -36.562 -16.5 1 98.44 330 ILE B CA 1
ATOM 6978 C C . ILE B 1 330 ? 5.379 -36.531 -18.031 1 98.44 330 ILE B C 1
ATOM 6980 O O . ILE B 1 330 ? 6.203 -35.812 -18.625 1 98.44 330 ILE B O 1
ATOM 6984 N N . THR B 1 331 ? 4.543 -37.219 -18.688 1 98.25 331 THR B N 1
ATOM 6985 C CA . THR B 1 331 ? 4.363 -37.219 -20.125 1 98.25 331 THR B CA 1
ATOM 6986 C C . THR B 1 331 ? 2.893 -37.031 -20.5 1 98.25 331 THR B C 1
ATOM 6988 O O . THR B 1 331 ? 2.012 -37.188 -19.641 1 98.25 331 THR B O 1
ATOM 6991 N N . ALA B 1 332 ? 2.668 -36.656 -21.672 1 98.12 332 ALA B N 1
ATOM 6992 C CA . ALA B 1 332 ? 1.309 -36.375 -22.125 1 98.12 332 ALA B CA 1
ATOM 6993 C C . ALA B 1 332 ? 0.447 -37.625 -22.125 1 98.12 332 ALA B C 1
ATOM 6995 O O . ALA B 1 332 ? 0.925 -38.719 -22.453 1 98.12 332 ALA B O 1
ATOM 6996 N N . ALA B 1 333 ? -0.789 -37.469 -21.766 1 96.88 333 ALA B N 1
ATOM 6997 C CA . ALA B 1 333 ? -1.752 -38.531 -21.922 1 96.88 333 ALA B CA 1
ATOM 6998 C C . ALA B 1 333 ? -1.911 -38.906 -23.406 1 96.88 333 ALA B C 1
ATOM 7000 O O . ALA B 1 333 ? -1.674 -38.094 -24.281 1 96.88 333 ALA B O 1
ATOM 7001 N N . MET B 1 334 ? -2.377 -40.125 -23.578 1 93.44 334 MET B N 1
ATOM 7002 C CA . MET B 1 334 ? -2.67 -40.531 -24.953 1 93.44 334 MET B CA 1
ATOM 7003 C C . MET B 1 334 ? -3.744 -39.656 -25.578 1 93.44 334 MET B C 1
ATOM 7005 O O . MET B 1 334 ? -4.758 -39.375 -24.938 1 93.44 334 MET B O 1
ATOM 7009 N N . GLY B 1 335 ? -3.486 -39.25 -26.734 1 91.25 335 GLY B N 1
ATOM 7010 C CA . GLY B 1 335 ? -4.465 -38.438 -27.438 1 91.25 335 GLY B CA 1
ATOM 7011 C C . GLY B 1 335 ? -4.23 -36.938 -27.297 1 91.25 335 GLY B C 1
ATOM 7012 O O . GLY B 1 335 ? -4.883 -36.156 -27.953 1 91.25 335 GLY B O 1
ATOM 7013 N N . SER B 1 336 ? -3.279 -36.625 -26.438 1 93.81 336 SER B N 1
ATOM 7014 C CA . SER B 1 336 ? -2.943 -35.188 -26.281 1 93.81 336 SER B CA 1
ATOM 7015 C C . SER B 1 336 ? -2.328 -34.656 -27.562 1 93.81 336 SER B C 1
ATOM 7017 O O . SER B 1 336 ? -1.723 -35.375 -28.344 1 93.81 336 SER B O 1
ATOM 7019 N N . PRO B 1 337 ? -2.506 -33.344 -27.75 1 93.44 337 PRO B N 1
ATOM 7020 C CA . PRO B 1 337 ? -1.913 -32.75 -28.938 1 93.44 337 PRO B CA 1
ATOM 7021 C C . PRO B 1 337 ? -0.391 -32.844 -28.969 1 93.44 337 PRO B C 1
ATOM 7023 O O . PRO B 1 337 ? 0.268 -32.625 -27.953 1 93.44 337 PRO B O 1
ATOM 7026 N N . LYS B 1 338 ? 0.125 -33.156 -30.125 1 95.94 338 LYS B N 1
ATOM 7027 C CA . LYS B 1 338 ? 1.571 -33.219 -30.328 1 95.94 338 LYS B CA 1
ATOM 7028 C C . LYS B 1 338 ? 2.129 -31.844 -30.734 1 95.94 338 LYS B C 1
ATOM 7030 O O . LYS B 1 338 ? 1.423 -31.031 -31.328 1 95.94 338 LYS B O 1
ATOM 7035 N N . PRO B 1 339 ? 3.35 -31.656 -30.344 1 97.38 339 PRO B N 1
ATOM 7036 C CA . PRO B 1 339 ? 3.955 -30.406 -30.828 1 97.38 339 PRO B CA 1
ATOM 7037 C C . PRO B 1 339 ? 4.266 -30.438 -32.312 1 97.38 339 PRO B C 1
ATOM 7039 O O . PRO B 1 339 ? 4.465 -31.516 -32.906 1 97.38 339 PRO B O 1
ATOM 7042 N N . PRO B 1 340 ? 4.281 -29.203 -32.938 1 97 340 PRO B N 1
ATOM 7043 C CA . PRO B 1 340 ? 4.867 -29.188 -34.281 1 97 340 PRO B CA 1
ATOM 7044 C C . PRO B 1 340 ? 6.285 -29.75 -34.312 1 97 340 PRO B C 1
ATOM 7046 O O . PRO B 1 340 ? 7.062 -29.547 -33.375 1 97 340 PRO B O 1
ATOM 7049 N N . VAL B 1 341 ? 6.613 -30.391 -35.406 1 95.38 341 VAL B N 1
ATOM 7050 C CA . VAL B 1 341 ? 7.883 -31.109 -35.5 1 95.38 341 VAL B CA 1
ATOM 7051 C C . VAL B 1 341 ? 9.031 -30.094 -35.594 1 95.38 341 VAL B C 1
ATOM 7053 O O . VAL B 1 341 ? 10.094 -30.312 -35 1 95.38 341 VAL B O 1
ATOM 7056 N N . LYS B 1 342 ? 8.797 -29.047 -36.344 1 96.12 342 LYS B N 1
ATOM 7057 C CA . LYS B 1 342 ? 9.828 -28.031 -36.531 1 96.12 342 LYS B CA 1
ATOM 7058 C C . LYS B 1 342 ? 9.461 -26.734 -35.844 1 96.12 342 LYS B C 1
ATOM 7060 O O . LYS B 1 342 ? 8.281 -26.469 -35.594 1 96.12 342 LYS B O 1
ATOM 7065 N N . PHE B 1 343 ? 10.477 -26.047 -35.438 1 97.19 343 PHE B N 1
ATOM 7066 C CA . PHE B 1 343 ? 10.266 -24.703 -34.906 1 97.19 343 PHE B CA 1
ATOM 7067 C C . PHE B 1 343 ? 10.664 -23.656 -35.938 1 97.19 343 PHE B C 1
ATOM 7069 O O . PHE B 1 343 ? 11.445 -23.938 -36.844 1 97.19 343 PHE B O 1
ATOM 7076 N N . ASN B 1 344 ? 10.039 -22.422 -35.812 1 98.19 344 ASN B N 1
ATOM 7077 C CA . ASN B 1 344 ? 10.414 -21.281 -36.656 1 98.19 344 ASN B CA 1
ATOM 7078 C C . ASN B 1 344 ? 11.523 -20.453 -36 1 98.19 344 ASN B C 1
ATOM 7080 O O . ASN B 1 344 ? 12.328 -19.828 -36.719 1 98.19 344 ASN B O 1
ATOM 7084 N N . ARG B 1 345 ? 11.484 -20.375 -34.719 1 97.81 345 ARG B N 1
ATOM 7085 C CA . ARG B 1 345 ? 12.383 -19.531 -33.938 1 97.81 345 ARG B CA 1
ATOM 7086 C C . ARG B 1 345 ? 12.766 -20.188 -32.625 1 97.81 345 ARG B C 1
ATOM 7088 O O . ARG B 1 345 ? 11.953 -20.891 -32 1 97.81 345 ARG B O 1
ATOM 7095 N N . ARG B 1 346 ? 14.039 -20.078 -32.219 1 97.38 346 ARG B N 1
ATOM 7096 C CA . ARG B 1 346 ? 14.508 -20.562 -30.922 1 97.38 346 ARG B CA 1
ATOM 7097 C C . ARG B 1 346 ? 15.227 -19.469 -30.156 1 97.38 346 ARG B C 1
ATOM 7099 O O . ARG B 1 346 ? 16.156 -18.844 -30.688 1 97.38 346 ARG B O 1
ATOM 7106 N N . ILE B 1 347 ? 14.797 -19.203 -28.969 1 97.62 347 ILE B N 1
ATOM 7107 C CA . ILE B 1 347 ? 15.477 -18.219 -28.125 1 97.62 347 ILE B CA 1
ATOM 7108 C C . ILE B 1 347 ? 16.062 -18.906 -26.906 1 97.62 347 ILE B C 1
ATOM 7110 O O . ILE B 1 347 ? 15.516 -19.906 -26.422 1 97.62 347 ILE B O 1
ATOM 7114 N N . PHE B 1 348 ? 17.219 -18.422 -26.469 1 98 348 PHE B N 1
ATOM 7115 C CA . PHE B 1 348 ? 17.922 -18.906 -25.281 1 98 348 PHE B CA 1
ATOM 7116 C C . PHE B 1 348 ? 17.828 -17.875 -24.172 1 98 348 PHE B C 1
ATOM 7118 O O . PHE B 1 348 ? 18.281 -16.734 -24.328 1 98 348 PHE B O 1
ATOM 7125 N N . LEU B 1 349 ? 17.219 -18.234 -23.062 1 98.06 349 LEU B N 1
ATOM 7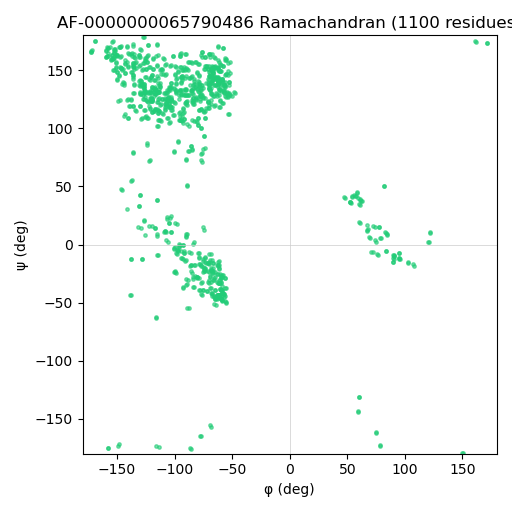126 C CA . LEU B 1 349 ? 17.078 -17.328 -21.922 1 98.06 349 LEU B CA 1
ATOM 7127 C C . LEU B 1 349 ? 17.922 -17.812 -20.734 1 98.06 349 LEU B C 1
ATOM 7129 O O . LEU B 1 349 ? 17.562 -18.797 -20.078 1 98.06 349 LEU B O 1
ATOM 7133 N N . LEU B 1 350 ? 19 -17.094 -20.516 1 97.38 350 LEU B N 1
ATOM 7134 C CA . LEU B 1 350 ? 19.891 -17.375 -19.391 1 97.38 350 LEU B CA 1
ATOM 7135 C C . LEU B 1 350 ? 19.469 -16.594 -18.156 1 97.38 350 LEU B C 1
ATOM 7137 O O . LEU B 1 350 ? 19.375 -15.359 -18.188 1 97.38 350 LEU B O 1
ATOM 7141 N N . ASN B 1 351 ? 19.203 -17.328 -17.078 1 95.94 351 ASN B N 1
ATOM 7142 C CA . ASN B 1 351 ? 18.891 -16.703 -15.805 1 95.94 351 ASN B CA 1
ATOM 7143 C C . ASN B 1 351 ? 20.156 -16.359 -15.031 1 95.94 351 ASN B C 1
ATOM 7145 O O . ASN B 1 351 ? 21.031 -17.203 -14.859 1 95.94 351 ASN B O 1
ATOM 7149 N N . THR B 1 352 ? 20.25 -15.148 -14.562 1 94.81 352 THR B N 1
ATOM 7150 C CA . THR B 1 352 ? 21.359 -14.742 -13.719 1 94.81 352 THR B CA 1
ATOM 7151 C C . THR B 1 352 ? 20.891 -13.836 -12.594 1 94.81 352 THR B C 1
ATOM 7153 O O . THR B 1 352 ? 19.812 -13.242 -12.672 1 94.81 352 THR B O 1
ATOM 7156 N N . GLN B 1 353 ? 21.562 -13.789 -11.5 1 96.25 353 GLN B N 1
ATOM 7157 C CA . GLN B 1 353 ? 21.484 -12.758 -10.469 1 96.25 353 GLN B CA 1
ATOM 7158 C C . GLN B 1 353 ? 22.609 -11.742 -10.617 1 96.25 353 GLN B C 1
ATOM 7160 O O . GLN B 1 353 ? 23.766 -12.117 -10.805 1 96.25 353 GLN B O 1
ATOM 7165 N N . ASN B 1 354 ? 22.312 -10.445 -10.617 1 95.56 354 ASN B N 1
ATOM 7166 C CA . ASN B 1 354 ? 23.266 -9.398 -10.938 1 95.56 354 ASN B CA 1
ATOM 7167 C C . ASN B 1 354 ? 23.188 -8.242 -9.945 1 95.56 354 ASN B C 1
ATOM 7169 O O . ASN B 1 354 ? 22.234 -8.164 -9.156 1 95.56 354 ASN B O 1
ATOM 7173 N N . VAL B 1 355 ? 24.219 -7.457 -9.898 1 95.75 355 VAL B N 1
ATOM 7174 C CA . VAL B 1 355 ? 24.203 -6.188 -9.18 1 95.75 355 VAL B CA 1
ATOM 7175 C C . VAL B 1 355 ? 24.188 -5.027 -10.172 1 95.75 355 VAL B C 1
ATOM 7177 O O . VAL B 1 355 ? 25.031 -4.945 -11.055 1 95.75 355 VAL B O 1
ATOM 7180 N N . ILE B 1 356 ? 23.203 -4.211 -10.117 1 95.25 356 ILE B N 1
ATOM 7181 C CA . ILE B 1 356 ? 23.078 -3.004 -10.93 1 95.25 356 ILE B CA 1
ATOM 7182 C C . ILE B 1 356 ? 23.047 -1.776 -10.023 1 95.25 356 ILE B C 1
ATOM 7184 O O . ILE B 1 356 ? 22.094 -1.579 -9.266 1 95.25 356 ILE B O 1
ATOM 7188 N N . ASN B 1 357 ? 24.031 -0.891 -10.07 1 93 357 ASN B N 1
ATOM 7189 C CA . ASN B 1 357 ? 24.125 0.303 -9.234 1 93 357 ASN B CA 1
ATOM 7190 C C . ASN B 1 357 ? 23.984 -0.034 -7.754 1 93 357 ASN B C 1
ATOM 7192 O O . ASN B 1 357 ? 23.281 0.659 -7.02 1 93 357 ASN B O 1
ATOM 7196 N N . GLY B 1 358 ? 24.5 -1.136 -7.348 1 94.38 358 GLY B N 1
ATOM 7197 C CA . GLY B 1 358 ? 24.516 -1.54 -5.949 1 94.38 358 GLY B CA 1
ATOM 7198 C C . GLY B 1 358 ? 23.297 -2.354 -5.559 1 94.38 358 GLY B C 1
ATOM 7199 O O . GLY B 1 358 ? 23.234 -2.912 -4.461 1 94.38 358 GLY B O 1
ATOM 7200 N N . TYR B 1 359 ? 22.359 -2.439 -6.402 1 96.31 359 TYR B N 1
ATOM 7201 C CA . TYR B 1 359 ? 21.141 -3.207 -6.133 1 96.31 359 TYR B CA 1
ATOM 7202 C C . TYR B 1 359 ? 21.25 -4.613 -6.707 1 96.31 359 TYR B C 1
ATOM 7204 O O . TYR B 1 359 ? 21.656 -4.793 -7.859 1 96.31 359 TYR B O 1
ATOM 7212 N N . VAL B 1 360 ? 20.906 -5.586 -5.914 1 97.12 360 VAL B N 1
ATOM 7213 C CA . VAL B 1 360 ? 20.844 -6.961 -6.402 1 97.12 360 VAL B CA 1
ATOM 7214 C C . VAL B 1 360 ? 19.562 -7.168 -7.207 1 97.12 360 VAL B C 1
ATOM 7216 O O . VAL B 1 360 ? 18.469 -6.812 -6.75 1 97.12 360 VAL B O 1
ATOM 7219 N N . LYS B 1 361 ? 19.703 -7.691 -8.383 1 97 361 LYS B N 1
ATOM 7220 C CA . LYS B 1 361 ? 18.594 -7.938 -9.289 1 97 361 LYS B CA 1
ATOM 7221 C C . LYS B 1 361 ? 18.672 -9.328 -9.906 1 97 361 LYS B C 1
ATOM 7223 O O . LYS B 1 361 ? 19.719 -9.984 -9.836 1 97 361 LYS B O 1
ATOM 7228 N N . TRP B 1 362 ? 17.562 -9.797 -10.305 1 97.06 362 TRP B N 1
ATOM 7229 C CA . TRP B 1 362 ? 17.547 -10.914 -11.234 1 97.06 362 TRP B CA 1
ATOM 7230 C C . TRP B 1 362 ? 17.484 -10.422 -12.68 1 97.06 362 TRP B C 1
ATOM 7232 O O . TRP B 1 362 ? 16.953 -9.336 -12.945 1 97.06 362 TRP B O 1
ATOM 7242 N N . ALA B 1 363 ? 18.062 -11.219 -13.609 1 96.19 363 ALA B N 1
ATOM 7243 C CA . ALA B 1 363 ? 18.125 -10.781 -15 1 96.19 363 ALA B CA 1
ATOM 7244 C C . ALA B 1 363 ? 18 -11.977 -15.953 1 96.19 363 ALA B C 1
ATOM 7246 O O . ALA B 1 363 ? 18.266 -13.117 -15.562 1 96.19 363 ALA B O 1
ATOM 7247 N N . ILE B 1 364 ? 17.516 -11.75 -17.078 1 96.88 364 ILE B N 1
ATOM 7248 C CA . ILE B 1 364 ? 17.5 -12.688 -18.203 1 96.88 364 ILE B CA 1
ATOM 7249 C C . ILE B 1 364 ? 18.344 -12.133 -19.344 1 96.88 364 ILE B C 1
ATOM 7251 O O . ILE B 1 364 ? 18.078 -11.055 -19.875 1 96.88 364 ILE B O 1
ATOM 7255 N N . ASN B 1 365 ? 19.344 -12.891 -19.766 1 95.31 365 ASN B N 1
ATOM 7256 C CA . ASN B 1 365 ? 20.297 -12.422 -20.766 1 95.31 365 ASN B CA 1
ATOM 7257 C C . ASN B 1 365 ? 20.797 -11.016 -20.453 1 95.31 365 ASN B C 1
ATOM 7259 O O . ASN B 1 365 ? 20.797 -10.141 -21.312 1 95.31 365 ASN B O 1
ATOM 7263 N N . ASP B 1 366 ? 21.062 -10.781 -19.156 1 92.06 366 ASP B N 1
ATOM 7264 C CA . ASP B 1 366 ? 21.703 -9.586 -18.609 1 92.06 366 ASP B CA 1
ATOM 7265 C C . ASP B 1 366 ? 20.734 -8.398 -18.625 1 92.06 366 ASP B C 1
ATOM 7267 O O . ASP B 1 366 ? 21.172 -7.242 -18.531 1 92.06 366 ASP B O 1
ATOM 7271 N N . VAL B 1 367 ? 19.5 -8.609 -18.797 1 95.75 367 VAL B N 1
ATOM 7272 C CA . VAL B 1 367 ? 18.5 -7.551 -18.719 1 95.75 367 VAL B CA 1
ATOM 7273 C C . VAL B 1 367 ? 17.562 -7.816 -17.547 1 95.75 367 VAL B C 1
ATOM 7275 O O . VAL B 1 367 ? 16.891 -8.852 -17.5 1 95.75 367 VAL B O 1
ATOM 7278 N N . SER B 1 368 ? 17.562 -6.93 -16.562 1 96.56 368 SER B N 1
ATOM 7279 C CA . SER B 1 368 ? 16.594 -6.984 -15.477 1 96.56 368 SER B CA 1
ATOM 7280 C C . SER B 1 368 ? 15.289 -6.285 -15.859 1 96.56 368 SER B C 1
ATOM 7282 O O . SER B 1 368 ? 15.289 -5.105 -16.219 1 96.56 368 SER B O 1
ATOM 7284 N N . LEU B 1 369 ? 14.219 -6.969 -15.773 1 96.69 369 LEU B N 1
ATOM 7285 C CA . LEU B 1 369 ? 12.938 -6.469 -16.25 1 96.69 369 LEU B CA 1
ATOM 7286 C C . LEU B 1 369 ? 12.422 -5.352 -15.344 1 96.69 369 LEU B C 1
ATOM 7288 O O . LEU B 1 369 ? 12.312 -5.535 -14.125 1 96.69 369 LEU B O 1
ATOM 7292 N N . ALA B 1 370 ? 12.156 -4.246 -15.844 1 94.75 370 ALA B N 1
ATOM 7293 C CA . ALA B 1 370 ? 11.43 -3.145 -15.219 1 94.75 370 ALA B CA 1
ATOM 7294 C C . ALA B 1 370 ? 10.219 -2.74 -16.047 1 94.75 370 ALA B C 1
ATOM 7296 O O . ALA B 1 370 ? 10.359 -2.346 -17.219 1 94.75 370 ALA B O 1
ATOM 7297 N N . LEU B 1 371 ? 9.062 -2.779 -15.477 1 95.06 371 LEU B N 1
ATOM 7298 C CA . LEU B 1 371 ? 7.816 -2.557 -16.203 1 95.06 371 LEU B CA 1
ATOM 7299 C C . LEU B 1 371 ? 7.484 -1.069 -16.281 1 95.06 371 LEU B C 1
ATOM 7301 O O . LEU B 1 371 ? 7.684 -0.339 -15.305 1 95.06 371 LEU B O 1
ATOM 7305 N N . PRO B 1 372 ? 7.051 -0.587 -17.375 1 94.25 372 PRO B N 1
ATOM 7306 C CA . PRO B 1 372 ? 6.641 0.812 -17.516 1 94.25 372 PRO B CA 1
ATOM 7307 C C . PRO B 1 372 ? 5.266 1.091 -16.906 1 94.25 372 PRO B C 1
ATOM 7309 O O . PRO B 1 372 ? 4.496 0.159 -16.672 1 94.25 372 PRO B O 1
ATOM 7312 N N . PRO B 1 373 ? 4.984 2.369 -16.688 1 92.69 373 PRO B N 1
ATOM 7313 C CA . PRO B 1 373 ? 3.65 2.691 -16.156 1 92.69 373 PRO B CA 1
ATOM 7314 C C . PRO B 1 373 ? 2.547 2.479 -17.203 1 92.69 373 PRO B C 1
ATOM 7316 O O . PRO B 1 373 ? 1.377 2.334 -16.828 1 92.69 373 PRO B O 1
ATOM 7319 N N . THR B 1 374 ? 2.871 2.51 -18.484 1 95.12 374 THR B N 1
ATOM 7320 C CA . THR B 1 374 ? 1.926 2.26 -19.562 1 95.12 374 THR B CA 1
ATOM 7321 C C . THR B 1 374 ? 1.891 0.778 -19.922 1 95.12 374 THR B C 1
ATOM 7323 O O . THR B 1 374 ? 2.92 0.193 -20.266 1 95.12 374 THR B O 1
ATOM 7326 N N . PRO B 1 375 ? 0.736 0.179 -19.844 1 96.75 375 PRO B N 1
ATOM 7327 C CA . PRO B 1 375 ? 0.671 -1.233 -20.234 1 96.75 375 PRO B CA 1
ATOM 7328 C C . PRO B 1 375 ? 1.145 -1.482 -21.656 1 96.75 375 PRO B C 1
ATOM 7330 O O . PRO B 1 375 ? 0.761 -0.752 -22.578 1 96.75 375 PRO B O 1
ATOM 7333 N N . TYR B 1 376 ? 1.909 -2.516 -21.875 1 97.25 376 TYR B N 1
ATOM 7334 C CA . TYR B 1 376 ? 2.443 -2.855 -23.188 1 97.25 376 TYR B CA 1
ATOM 7335 C C . TYR B 1 376 ? 1.32 -3.074 -24.188 1 97.25 376 TYR B C 1
ATOM 7337 O O . TYR B 1 376 ? 1.421 -2.65 -25.344 1 97.25 376 TYR B O 1
ATOM 7345 N N . LEU B 1 377 ? 0.267 -3.746 -23.75 1 97.62 377 LEU B N 1
ATOM 7346 C CA . LEU B 1 377 ? -0.85 -4.043 -24.641 1 97.62 377 LEU B CA 1
ATOM 7347 C C . LEU B 1 377 ? -1.393 -2.768 -25.266 1 97.62 377 LEU B C 1
ATOM 7349 O O . LEU B 1 377 ? -1.555 -2.697 -26.484 1 97.62 377 LEU B O 1
ATOM 7353 N N . GLY B 1 378 ? -1.65 -1.77 -24.391 1 95.69 378 GLY B N 1
ATOM 7354 C CA . GLY B 1 378 ? -2.15 -0.501 -24.891 1 95.69 378 GLY B CA 1
ATOM 7355 C C . GLY B 1 378 ? -1.128 0.256 -25.719 1 95.69 378 GLY B C 1
ATOM 7356 O O . GLY B 1 378 ? -1.456 0.806 -26.781 1 95.69 378 GLY B O 1
ATOM 7357 N N . ALA B 1 379 ? 0.104 0.297 -25.234 1 95.5 379 ALA B N 1
ATOM 7358 C CA . ALA B 1 379 ? 1.166 1.01 -25.938 1 95.5 379 ALA B CA 1
ATOM 7359 C C . ALA B 1 379 ? 1.352 0.461 -27.344 1 95.5 379 ALA B C 1
ATOM 7361 O O . ALA B 1 379 ? 1.504 1.227 -28.312 1 95.5 379 ALA B O 1
ATOM 7362 N N . MET B 1 380 ? 1.309 -0.83 -27.5 1 95.38 380 MET B N 1
ATOM 7363 C CA . MET B 1 380 ? 1.52 -1.463 -28.812 1 95.38 380 MET B CA 1
ATOM 7364 C C . MET B 1 380 ? 0.277 -1.337 -29.688 1 95.38 380 MET B C 1
ATOM 7366 O O . MET B 1 380 ? 0.381 -1.075 -30.875 1 95.38 380 MET B O 1
ATOM 7370 N N . LYS B 1 381 ? -0.854 -1.562 -29.047 1 94.56 381 LYS B N 1
ATOM 7371 C CA . LYS B 1 381 ? -2.105 -1.45 -29.781 1 94.56 381 LYS B CA 1
ATOM 7372 C C . LYS B 1 381 ? -2.246 -0.068 -30.422 1 94.56 381 LYS B C 1
ATOM 7374 O O . LYS B 1 381 ? -2.711 0.056 -31.547 1 94.56 381 LYS B O 1
ATOM 7379 N N . TYR B 1 382 ? -1.785 0.986 -29.688 1 91.81 382 TYR B N 1
ATOM 7380 C CA . TYR B 1 382 ? -2.004 2.355 -30.141 1 91.81 382 TYR B CA 1
ATOM 7381 C C . TYR B 1 382 ? -0.705 2.982 -30.641 1 91.81 382 TYR B C 1
ATOM 7383 O O . TYR B 1 382 ? -0.617 4.203 -30.797 1 91.81 382 TYR B O 1
ATOM 7391 N N . ASN B 1 383 ? 0.337 2.248 -30.812 1 92.12 383 ASN B N 1
ATOM 7392 C CA . ASN B 1 383 ? 1.619 2.643 -31.375 1 92.12 383 ASN B CA 1
ATOM 7393 C C . ASN B 1 383 ? 2.254 3.791 -30.594 1 92.12 383 ASN B C 1
ATOM 7395 O O . ASN B 1 383 ? 2.643 4.805 -31.188 1 92.12 383 ASN B O 1
ATOM 7399 N N . LEU B 1 384 ? 2.191 3.605 -29.297 1 92.5 384 LEU B N 1
ATOM 7400 C CA . LEU B 1 384 ? 2.863 4.574 -28.438 1 92.5 384 LEU B CA 1
ATOM 7401 C C . LEU B 1 384 ? 4.336 4.219 -28.266 1 92.5 384 LEU B C 1
ATOM 7403 O O . LEU B 1 384 ? 4.746 3.729 -27.219 1 92.5 384 LEU B O 1
ATOM 7407 N N . LEU B 1 385 ? 5.156 4.562 -29.172 1 85.56 385 LEU B N 1
ATOM 7408 C CA . LEU B 1 385 ? 6.535 4.117 -29.344 1 85.56 385 LEU B CA 1
ATOM 7409 C C . LEU B 1 385 ? 7.418 4.625 -28.203 1 85.56 385 LEU B C 1
ATOM 7411 O O . LEU B 1 385 ? 8.469 4.047 -27.922 1 85.56 385 LEU B O 1
ATOM 7415 N N . HIS B 1 386 ? 7.012 5.586 -27.562 1 88.75 386 HIS B N 1
ATOM 7416 C CA . HIS B 1 386 ? 7.852 6.188 -26.531 1 88.75 386 HIS B CA 1
ATOM 7417 C C . HIS B 1 386 ? 7.527 5.613 -25.156 1 88.75 386 HIS B C 1
ATOM 7419 O O . HIS B 1 386 ? 8.227 5.895 -24.188 1 88.75 386 HIS B O 1
ATOM 7425 N N . ALA B 1 387 ? 6.508 4.793 -25.125 1 90.44 387 ALA B N 1
ATOM 7426 C CA . ALA B 1 387 ? 6.023 4.301 -23.828 1 90.44 387 ALA B CA 1
ATOM 7427 C C . ALA B 1 387 ? 6.938 3.215 -23.281 1 90.44 387 ALA B C 1
ATOM 7429 O O . ALA B 1 387 ? 6.879 2.891 -22.094 1 90.44 387 ALA B O 1
ATOM 7430 N N . PHE B 1 388 ? 7.777 2.559 -24 1 89.88 388 PHE B N 1
ATOM 7431 C CA . PHE B 1 388 ? 8.742 1.553 -23.562 1 89.88 388 PHE B CA 1
ATOM 7432 C C . PHE B 1 388 ? 9.883 1.425 -24.562 1 89.88 388 PHE B C 1
ATOM 7434 O O . PHE B 1 388 ? 9.812 1.979 -25.656 1 89.88 388 PHE B O 1
ATOM 7441 N N . ASP B 1 389 ? 10.914 0.716 -24.172 1 89 389 ASP B N 1
ATOM 7442 C CA . ASP B 1 389 ? 12.07 0.535 -25.047 1 89 389 ASP B CA 1
ATOM 7443 C C . ASP B 1 389 ? 11.719 -0.327 -26.266 1 89 389 ASP B C 1
ATOM 7445 O O . ASP B 1 389 ? 11.219 -1.442 -26.109 1 89 389 ASP B O 1
ATOM 7449 N N . GLN B 1 390 ? 12.047 0.148 -27.422 1 88.94 390 GLN B N 1
ATOM 7450 C CA . GLN B 1 390 ? 11.664 -0.531 -28.656 1 88.94 390 GLN B CA 1
ATOM 7451 C C . GLN B 1 390 ? 12.734 -1.525 -29.094 1 88.94 390 GLN B C 1
ATOM 7453 O O . GLN B 1 390 ? 12.492 -2.381 -29.938 1 88.94 390 GLN B O 1
ATOM 7458 N N . ASN B 1 391 ? 13.852 -1.448 -28.531 1 88.38 391 ASN B N 1
ATOM 7459 C CA . ASN B 1 391 ? 14.898 -2.422 -28.844 1 88.38 391 ASN B CA 1
ATOM 7460 C C . ASN B 1 391 ? 14.656 -3.748 -28.125 1 88.38 391 ASN B C 1
ATOM 7462 O O . ASN B 1 391 ? 14.57 -3.789 -26.891 1 88.38 391 ASN B O 1
ATOM 7466 N N . PRO B 1 392 ? 14.578 -4.797 -28.906 1 88.56 392 PRO B N 1
ATOM 7467 C CA . PRO B 1 392 ? 14.32 -6.082 -28.25 1 88.56 392 PRO B CA 1
ATOM 7468 C C . PRO B 1 392 ? 15.484 -6.547 -27.391 1 88.56 392 PRO B C 1
ATOM 7470 O O . PRO B 1 392 ? 16.641 -6.211 -27.672 1 88.56 392 PRO B O 1
ATOM 7473 N N . PRO B 1 393 ? 15.141 -7.305 -26.359 1 93.38 393 PRO B N 1
ATOM 7474 C CA . PRO B 1 393 ? 16.219 -7.922 -25.578 1 93.38 393 PRO B CA 1
ATOM 7475 C C . PRO B 1 393 ? 16.953 -9.008 -26.344 1 93.38 393 PRO B C 1
ATOM 7477 O O . PRO B 1 393 ? 16.469 -9.484 -27.375 1 93.38 393 PRO B O 1
ATOM 7480 N N . PRO B 1 394 ? 18.172 -9.367 -25.906 1 95.25 394 PRO B N 1
ATOM 7481 C CA . PRO B 1 394 ? 18.922 -10.422 -26.578 1 95.25 394 PRO B CA 1
ATOM 7482 C C . PRO B 1 394 ? 18.203 -11.758 -26.609 1 95.25 394 PRO B C 1
ATOM 7484 O O . PRO B 1 394 ? 17.562 -12.133 -25.609 1 95.25 394 PRO B O 1
ATOM 7487 N N . GLU B 1 395 ? 18.344 -12.461 -27.719 1 96.5 395 GLU B N 1
ATOM 7488 C CA . GLU B 1 395 ? 17.672 -13.75 -27.844 1 96.5 395 GLU B CA 1
ATOM 7489 C C . GLU B 1 395 ? 18.594 -14.891 -27.422 1 96.5 395 GLU B C 1
ATOM 7491 O O . GLU B 1 395 ? 18.156 -16.047 -27.328 1 96.5 395 GLU B O 1
ATOM 7496 N N . VAL B 1 396 ? 19.859 -14.57 -27.266 1 96.19 396 VAL B N 1
ATOM 7497 C CA . VAL B 1 396 ? 20.859 -15.57 -26.875 1 96.19 396 VAL B CA 1
ATOM 7498 C C . VAL B 1 396 ? 21.828 -14.953 -25.859 1 96.19 396 VAL B C 1
ATOM 7500 O O . VAL B 1 396 ? 21.812 -13.742 -25.641 1 96.19 396 VAL B O 1
ATOM 7503 N N . PHE B 1 397 ? 22.547 -15.781 -25.203 1 94.88 397 PHE B N 1
ATOM 7504 C CA . PHE B 1 397 ? 23.656 -15.367 -24.359 1 94.88 397 PHE B CA 1
ATOM 7505 C C . PHE B 1 397 ? 24.984 -15.891 -24.922 1 94.88 397 PHE B C 1
ATOM 7507 O O . PHE B 1 397 ? 24.984 -16.734 -25.812 1 94.88 397 PHE B O 1
ATOM 7514 N N . PRO B 1 398 ? 26.141 -15.359 -24.516 1 93.31 398 PRO B N 1
ATOM 7515 C CA . PRO B 1 398 ? 27.422 -15.758 -25.094 1 93.31 398 PRO B CA 1
ATOM 7516 C C . PRO B 1 398 ? 27.672 -17.266 -24.984 1 93.31 398 PRO B C 1
ATOM 7518 O O . PRO B 1 398 ? 27.453 -17.844 -23.922 1 93.31 398 PRO B O 1
ATOM 7521 N N . GLU B 1 399 ? 28.125 -17.812 -26.031 1 90.62 399 GLU B N 1
ATOM 7522 C CA . GLU B 1 399 ? 28.375 -19.25 -26.109 1 90.62 399 GLU B CA 1
ATOM 7523 C C . GLU B 1 399 ? 29.375 -19.688 -25.047 1 90.62 399 GLU B C 1
ATOM 7525 O O . GLU B 1 399 ? 29.281 -20.812 -24.531 1 90.62 399 GLU B O 1
ATOM 7530 N N . ASP B 1 400 ? 30.281 -18.812 -24.828 1 92.25 400 ASP B N 1
ATOM 7531 C CA . ASP B 1 400 ? 31.344 -19.172 -23.891 1 92.25 400 ASP B CA 1
ATOM 7532 C C . ASP B 1 400 ? 30.969 -18.797 -22.453 1 92.25 400 ASP B C 1
ATOM 7534 O O . ASP B 1 400 ? 31.828 -18.797 -21.578 1 92.25 400 ASP B O 1
ATOM 7538 N N . TYR B 1 401 ? 29.703 -18.391 -22.281 1 94.31 401 TYR B N 1
ATOM 7539 C CA . TYR B 1 401 ? 29.297 -18.078 -20.922 1 94.31 401 TYR B CA 1
ATOM 7540 C C . TYR B 1 401 ? 29.516 -19.266 -20 1 94.31 401 TYR B C 1
ATOM 7542 O O . TYR B 1 401 ? 29.109 -20.391 -20.312 1 94.31 401 TYR B O 1
ATOM 7550 N N . ASP B 1 402 ? 30.156 -19.078 -18.875 1 96.25 402 ASP B N 1
ATOM 7551 C CA . ASP B 1 402 ? 30.391 -20.125 -17.891 1 96.25 402 ASP B CA 1
ATOM 7552 C C . ASP B 1 402 ? 29.266 -20.156 -16.859 1 96.25 402 ASP B C 1
ATOM 7554 O O . ASP B 1 402 ? 29.219 -19.344 -15.938 1 96.25 402 ASP B O 1
ATOM 7558 N N . ILE B 1 403 ? 28.391 -21.141 -16.875 1 97 403 ILE B N 1
ATOM 7559 C CA . ILE B 1 403 ? 27.203 -21.188 -16.031 1 97 403 ILE B CA 1
ATOM 7560 C C . ILE B 1 403 ? 27.594 -21.641 -14.625 1 97 403 ILE B C 1
ATOM 7562 O O . ILE B 1 403 ? 26.797 -21.578 -13.695 1 97 403 ILE B O 1
ATOM 7566 N N . ASP B 1 404 ? 28.844 -22.062 -14.383 1 96.94 404 ASP B N 1
ATOM 7567 C CA . ASP B 1 404 ? 29.281 -22.656 -13.125 1 96.94 404 ASP B CA 1
ATOM 7568 C C . ASP B 1 404 ? 29.938 -21.609 -12.227 1 96.94 404 ASP B C 1
ATOM 7570 O O . ASP B 1 404 ? 30.297 -21.906 -11.086 1 96.94 404 ASP B O 1
ATOM 7574 N N . THR B 1 405 ? 30.109 -20.391 -12.758 1 96.06 405 THR B N 1
ATOM 7575 C CA . THR B 1 405 ? 30.734 -19.328 -11.977 1 96.06 405 THR B CA 1
ATOM 7576 C C . THR B 1 405 ? 29.812 -18.125 -11.844 1 96.06 405 THR B C 1
ATOM 7578 O O . THR B 1 405 ? 28.938 -17.906 -12.688 1 96.06 405 THR B O 1
ATOM 7581 N N . PRO B 1 406 ? 29.984 -17.344 -10.727 1 94.94 406 PRO B N 1
ATOM 7582 C CA . PRO B 1 406 ? 29.172 -16.141 -10.57 1 94.94 406 PRO B CA 1
ATOM 7583 C C . PRO B 1 406 ? 29.281 -15.188 -11.758 1 94.94 406 PRO B C 1
ATOM 7585 O O . PRO B 1 406 ? 30.359 -15.086 -12.367 1 94.94 406 PRO B O 1
ATOM 7588 N N . PRO B 1 407 ? 28.203 -14.508 -12.062 1 93.12 407 PRO B N 1
ATOM 7589 C CA . PRO B 1 407 ? 28.234 -13.578 -13.195 1 93.12 407 PRO B CA 1
ATOM 7590 C C . PRO B 1 407 ? 29.172 -12.398 -12.953 1 93.12 407 PRO B C 1
ATOM 7592 O O . PRO B 1 407 ? 29.328 -11.945 -11.812 1 93.12 407 PRO B O 1
ATOM 7595 N N . THR B 1 408 ? 29.719 -11.828 -14.031 1 87.44 408 THR B N 1
ATOM 7596 C CA . THR B 1 408 ? 30.609 -10.68 -13.938 1 87.44 408 THR B CA 1
ATOM 7597 C C . THR B 1 408 ? 29.828 -9.375 -13.906 1 87.44 408 THR B C 1
ATOM 7599 O O . THR B 1 408 ? 30.359 -8.336 -13.508 1 87.44 408 THR B O 1
ATOM 7602 N N . ASN B 1 409 ? 28.594 -9.32 -14.289 1 83.38 409 ASN B N 1
ATOM 7603 C CA . ASN B 1 409 ? 27.656 -8.211 -14.234 1 83.38 409 ASN B CA 1
ATOM 7604 C C . ASN B 1 409 ? 28.062 -7.082 -15.18 1 83.38 409 ASN B C 1
ATOM 7606 O O . ASN B 1 409 ? 27.609 -5.949 -15.039 1 83.38 409 ASN B O 1
ATOM 7610 N N . GLU B 1 410 ? 28.938 -7.223 -16.078 1 80.81 410 GLU B N 1
ATOM 7611 C CA . GLU B 1 410 ? 29.5 -6.137 -16.875 1 80.81 410 GLU B CA 1
ATOM 7612 C C . GLU B 1 410 ? 28.469 -5.559 -17.828 1 80.81 410 GLU B C 1
ATOM 7614 O O . GLU B 1 410 ? 28.469 -4.359 -18.125 1 80.81 410 GLU B O 1
ATOM 7619 N N . LYS B 1 411 ? 27.609 -6.285 -18.297 1 84.69 411 LYS B N 1
ATOM 7620 C CA . LYS B 1 411 ? 26.688 -5.836 -19.328 1 84.69 411 LYS B CA 1
ATOM 7621 C C . LYS B 1 411 ? 25.25 -5.816 -18.828 1 84.69 411 LYS B C 1
ATOM 7623 O O . LYS B 1 411 ? 24.312 -5.617 -19.609 1 84.69 411 LYS B O 1
ATOM 7628 N N . THR B 1 412 ? 25.156 -6.016 -17.562 1 91.56 412 THR B N 1
ATOM 7629 C CA . THR B 1 412 ? 23.797 -6.09 -17.031 1 91.56 412 THR B CA 1
ATOM 7630 C C . THR B 1 412 ? 23.141 -4.711 -17.016 1 91.56 412 THR B C 1
ATOM 7632 O O . THR B 1 412 ? 23.797 -3.715 -16.703 1 91.56 412 THR B O 1
ATOM 7635 N N . ARG B 1 413 ? 21.938 -4.605 -17.359 1 93.31 413 ARG B N 1
ATOM 7636 C CA . ARG B 1 413 ? 21.172 -3.359 -17.391 1 93.31 413 ARG B CA 1
ATOM 7637 C C . ARG B 1 413 ? 19.719 -3.604 -17.047 1 93.31 413 ARG B C 1
ATOM 7639 O O . ARG B 1 413 ? 19.25 -4.746 -17.047 1 93.31 413 ARG B O 1
ATOM 7646 N N . ILE B 1 414 ? 19.031 -2.564 -16.688 1 94.06 414 ILE B N 1
ATOM 7647 C CA . ILE B 1 414 ? 17.578 -2.592 -16.547 1 94.06 414 ILE B CA 1
ATOM 7648 C C . ILE B 1 414 ? 16.922 -2.359 -17.891 1 94.06 414 ILE B C 1
ATOM 7650 O O . ILE B 1 414 ? 17.359 -1.52 -18.672 1 94.06 414 ILE B O 1
ATOM 7654 N N . GLY B 1 415 ? 15.922 -3.115 -18.156 1 91.5 415 GLY B N 1
ATOM 7655 C CA . GLY B 1 415 ? 15.219 -2.949 -19.422 1 91.5 415 GLY B CA 1
ATOM 7656 C C . GLY B 1 415 ? 13.805 -3.498 -19.391 1 91.5 415 GLY B C 1
ATOM 7657 O O . GLY B 1 415 ? 13.391 -4.105 -18.406 1 91.5 415 GLY B O 1
ATOM 7658 N N . ASN B 1 416 ? 12.977 -3.178 -20.312 1 83.12 416 ASN B N 1
ATOM 7659 C CA . ASN B 1 416 ? 11.586 -3.607 -20.391 1 83.12 416 ASN B CA 1
ATOM 7660 C C . ASN B 1 416 ? 11.281 -4.277 -21.734 1 83.12 416 ASN B C 1
ATOM 7662 O O . ASN B 1 416 ? 10.18 -4.785 -21.938 1 83.12 416 ASN B O 1
ATOM 7666 N N . GLY B 1 417 ? 12.438 -4.512 -22.531 1 79.81 417 GLY B N 1
ATOM 7667 C CA . GLY B 1 417 ? 12.18 -4.793 -23.938 1 79.81 417 GLY B CA 1
ATOM 7668 C C . GLY B 1 417 ? 11.445 -6.098 -24.156 1 79.81 417 GLY B C 1
ATOM 7669 O O . GLY B 1 417 ? 11.672 -7.074 -23.438 1 79.81 417 GLY B O 1
ATOM 7670 N N . VAL B 1 418 ? 10.445 -6.27 -25 1 94.12 418 VAL B N 1
ATOM 7671 C CA . VAL B 1 418 ? 9.422 -7.242 -25.375 1 94.12 418 VAL B CA 1
ATOM 7672 C C . VAL B 1 418 ? 9.906 -8.078 -26.562 1 94.12 418 VAL B C 1
ATOM 7674 O O . VAL B 1 418 ? 10.469 -7.547 -27.516 1 94.12 418 VAL B O 1
ATOM 7677 N N . TYR B 1 419 ? 9.906 -9.391 -26.438 1 96.94 419 TYR B N 1
ATOM 7678 C CA . TYR B 1 419 ? 10.047 -10.258 -27.594 1 96.94 419 TYR B CA 1
ATOM 7679 C C . TYR B 1 419 ? 8.758 -10.273 -28.422 1 96.94 419 TYR B C 1
ATOM 7681 O O . TYR B 1 419 ? 7.684 -10.578 -27.906 1 96.94 419 TYR B O 1
ATOM 7689 N N . GLN B 1 420 ? 8.883 -9.984 -29.672 1 96.12 420 GLN B N 1
ATOM 7690 C CA . GLN B 1 420 ? 7.715 -9.953 -30.547 1 96.12 420 GLN B CA 1
ATOM 7691 C C . GLN B 1 420 ? 7.715 -11.148 -31.5 1 96.12 420 GLN B C 1
ATOM 7693 O O . GLN B 1 420 ? 8.734 -11.453 -32.125 1 96.12 420 GLN B O 1
ATOM 7698 N N . PHE B 1 421 ? 6.574 -11.82 -31.547 1 97.5 421 PHE B N 1
ATOM 7699 C CA . PHE B 1 421 ? 6.434 -12.984 -32.406 1 97.5 421 PHE B CA 1
ATOM 7700 C C . PHE B 1 421 ? 5.344 -12.766 -33.438 1 97.5 421 PHE B C 1
ATOM 7702 O O . PHE B 1 421 ? 4.367 -12.055 -33.188 1 97.5 421 PHE B O 1
ATOM 7709 N N . LYS B 1 422 ? 5.516 -13.43 -34.594 1 96.69 422 LYS B N 1
ATOM 7710 C CA . LYS B 1 422 ? 4.457 -13.453 -35.594 1 96.69 422 LYS B CA 1
ATOM 7711 C C . LYS B 1 422 ? 3.395 -14.492 -35.25 1 96.69 422 LYS B C 1
ATOM 7713 O O . LYS B 1 422 ? 3.707 -15.539 -34.688 1 96.69 422 LYS B O 1
ATOM 7718 N N . ILE B 1 423 ? 2.182 -14.172 -35.625 1 97.44 423 ILE B N 1
ATOM 7719 C CA . ILE B 1 423 ? 1.113 -15.133 -35.375 1 97.44 423 ILE B CA 1
ATOM 7720 C C . ILE B 1 423 ? 1.41 -16.438 -36.094 1 97.44 423 ILE B C 1
ATOM 7722 O O . ILE B 1 423 ? 1.752 -16.422 -37.281 1 97.44 423 ILE B O 1
ATOM 7726 N N . GLY B 1 424 ? 1.269 -17.484 -35.344 1 97.31 424 GLY B N 1
ATOM 7727 C CA . GLY B 1 424 ? 1.491 -18.797 -35.938 1 97.31 424 GLY B CA 1
ATOM 7728 C C . GLY B 1 424 ? 2.926 -19.266 -35.812 1 97.31 424 GLY B C 1
ATOM 7729 O O . GLY B 1 424 ? 3.221 -20.438 -36.062 1 97.31 424 GLY B O 1
ATOM 7730 N N . GLU B 1 425 ? 3.732 -18.422 -35.406 1 98.12 425 GLU B N 1
ATOM 7731 C CA . GLU B 1 425 ? 5.133 -18.797 -35.219 1 98.12 425 GLU B CA 1
ATOM 7732 C C . GLU B 1 425 ? 5.297 -19.875 -34.156 1 98.12 425 GLU B C 1
ATOM 7734 O O . GLU B 1 425 ? 4.656 -19.812 -33.125 1 98.12 425 GLU B O 1
ATOM 7739 N N . VAL B 1 426 ? 6.035 -20.953 -34.5 1 98.69 426 VAL B N 1
ATOM 7740 C CA . VAL B 1 426 ? 6.41 -21.969 -33.531 1 98.69 426 VAL B CA 1
ATOM 7741 C C . VAL B 1 426 ? 7.738 -21.594 -32.875 1 98.69 426 VAL B C 1
ATOM 7743 O O . VAL B 1 426 ? 8.758 -21.469 -33.562 1 98.69 426 VAL B O 1
ATOM 7746 N N . VAL B 1 427 ? 7.723 -21.438 -31.578 1 98.81 427 VAL B N 1
ATOM 7747 C CA . VAL B 1 427 ? 8.867 -20.875 -30.875 1 98.81 427 VAL B CA 1
ATOM 7748 C C . VAL B 1 427 ? 9.398 -21.859 -29.844 1 98.81 427 VAL B C 1
ATOM 7750 O O . VAL B 1 427 ? 8.633 -22.391 -29.031 1 98.81 427 VAL B O 1
ATOM 7753 N N . ASP B 1 428 ? 10.703 -22.172 -29.906 1 98.5 428 ASP B N 1
ATOM 7754 C CA . ASP B 1 428 ? 11.406 -22.875 -28.828 1 98.5 428 ASP B CA 1
ATOM 7755 C C . ASP B 1 428 ? 12.008 -21.875 -27.844 1 98.5 428 ASP B C 1
ATOM 7757 O O . ASP B 1 428 ? 12.555 -20.844 -28.25 1 98.5 428 ASP B O 1
ATOM 7761 N N . VAL B 1 429 ? 11.836 -22.109 -26.625 1 98.69 429 VAL B N 1
ATOM 7762 C CA . VAL B 1 429 ? 12.539 -21.391 -25.578 1 98.69 429 VAL B CA 1
ATOM 7763 C C . VAL B 1 429 ? 13.422 -22.344 -24.781 1 98.69 429 VAL B C 1
ATOM 7765 O O . VAL B 1 429 ? 12.93 -23.312 -24.188 1 98.69 429 VAL B O 1
ATOM 7768 N N . ILE B 1 430 ? 14.711 -22.141 -24.828 1 98.56 430 ILE B N 1
ATOM 7769 C CA . ILE B 1 430 ? 15.641 -22.875 -23.984 1 98.56 430 ILE B CA 1
ATOM 7770 C C . ILE B 1 430 ? 15.953 -22.047 -22.734 1 98.56 430 ILE B C 1
ATOM 7772 O O . ILE B 1 430 ? 16.656 -21.031 -22.812 1 98.56 430 ILE B O 1
ATOM 7776 N N . LEU B 1 431 ? 15.398 -22.5 -21.625 1 98.56 431 LEU B N 1
ATOM 7777 C CA . LEU B 1 431 ? 15.742 -21.891 -20.344 1 98.56 431 LEU B CA 1
ATOM 7778 C C . LEU B 1 431 ? 17.047 -22.453 -19.812 1 98.56 431 LEU B C 1
ATOM 7780 O O . LEU B 1 431 ? 17.203 -23.688 -19.719 1 98.56 431 LEU B O 1
ATOM 7784 N N . GLN B 1 432 ? 17.953 -21.594 -19.531 1 98.56 432 GLN B N 1
ATOM 7785 C CA . GLN B 1 432 ? 19.266 -22 -19.016 1 98.56 432 GLN B CA 1
ATOM 7786 C C . GLN B 1 432 ? 19.516 -21.406 -17.641 1 98.56 432 GLN B C 1
ATOM 7788 O O . GLN B 1 432 ? 19.422 -20.188 -17.453 1 98.56 432 GLN B O 1
ATOM 7793 N N . ASN B 1 433 ? 19.797 -22.25 -16.625 1 98.19 433 ASN B N 1
ATOM 7794 C CA . ASN B 1 433 ? 20.125 -21.812 -15.281 1 98.19 433 ASN B CA 1
ATOM 7795 C C . ASN B 1 433 ? 21.625 -21.656 -15.086 1 98.19 433 ASN B C 1
ATOM 7797 O O . ASN B 1 433 ? 22.422 -22.266 -15.797 1 98.19 433 ASN B O 1
ATOM 7801 N N . ALA B 1 434 ? 22 -20.766 -14.211 1 97.69 434 ALA B N 1
ATOM 7802 C CA . ALA B 1 434 ? 23.422 -20.484 -13.969 1 97.69 434 ALA B CA 1
ATOM 7803 C C . ALA B 1 434 ? 23.688 -20.25 -12.484 1 97.69 434 ALA B C 1
ATOM 7805 O O . ALA B 1 434 ? 22.75 -20.25 -11.672 1 97.69 434 ALA B O 1
ATOM 7806 N N . ASN B 1 435 ? 25 -20.188 -12.203 1 97 435 ASN B N 1
ATOM 7807 C CA . ASN B 1 435 ? 25.422 -19.844 -10.859 1 97 435 ASN B CA 1
ATOM 7808 C C . ASN B 1 435 ? 24.953 -18.438 -10.477 1 97 435 ASN B C 1
ATOM 7810 O O . ASN B 1 435 ? 24.984 -17.516 -11.297 1 97 435 ASN B O 1
ATOM 7814 N N . MET B 1 436 ? 24.438 -18.312 -9.266 1 95.44 436 MET B N 1
ATOM 7815 C CA . MET B 1 436 ? 24.062 -16.984 -8.766 1 95.44 436 MET B CA 1
ATOM 7816 C C . MET B 1 436 ? 25.281 -16.188 -8.328 1 95.44 436 MET B C 1
ATOM 7818 O O . MET B 1 436 ? 26.406 -16.562 -8.656 1 95.44 436 MET B O 1
ATOM 7822 N N . MET B 1 437 ? 25.109 -15.094 -7.566 1 94.31 437 MET B N 1
ATOM 7823 C CA . MET B 1 437 ? 26.203 -14.211 -7.18 1 94.31 437 MET B CA 1
ATOM 7824 C C . MET B 1 437 ? 27.141 -14.906 -6.207 1 94.31 437 MET B C 1
ATOM 7826 O O . MET B 1 437 ? 28.359 -14.688 -6.25 1 94.31 437 MET B O 1
ATOM 7830 N N . LYS B 1 438 ? 26.562 -15.688 -5.328 1 93.81 438 LYS B N 1
ATOM 7831 C CA . LYS B 1 438 ? 27.391 -16.484 -4.422 1 93.81 438 LYS B CA 1
ATOM 7832 C C . LYS B 1 438 ? 27.938 -17.719 -5.121 1 93.81 438 LYS B C 1
ATOM 7834 O O . LYS B 1 438 ? 27.219 -18.391 -5.859 1 93.81 438 LYS B O 1
ATOM 7839 N N . GLU B 1 439 ? 29.172 -18.109 -4.898 1 96.12 439 GLU B N 1
ATOM 7840 C CA . GLU B 1 439 ? 29.812 -19.25 -5.539 1 96.12 439 GLU B CA 1
ATOM 7841 C C . GLU B 1 439 ? 29.125 -20.547 -5.18 1 96.12 439 GLU B C 1
ATOM 7843 O O . GLU B 1 439 ? 28.688 -20.734 -4.039 1 96.12 439 GLU B O 1
ATOM 7848 N N . ASN B 1 440 ? 29.062 -21.422 -6.184 1 95.75 440 ASN B N 1
ATOM 7849 C CA . ASN B 1 440 ? 28.562 -22.781 -6.027 1 95.75 440 ASN B CA 1
ATOM 7850 C C . ASN B 1 440 ? 27.109 -22.797 -5.57 1 95.75 440 ASN B C 1
ATOM 7852 O O . ASN B 1 440 ? 26.719 -23.594 -4.711 1 95.75 440 ASN B O 1
ATOM 7856 N N . LEU B 1 441 ? 26.406 -21.828 -6.035 1 95.5 441 LEU B N 1
ATOM 7857 C CA . LEU B 1 441 ? 25 -21.734 -5.664 1 95.5 441 LEU B CA 1
ATOM 7858 C C . LEU B 1 441 ? 24.125 -21.453 -6.887 1 95.5 441 LEU B C 1
ATOM 7860 O O . LEU B 1 441 ? 24.328 -20.469 -7.59 1 95.5 441 LEU B O 1
ATOM 7864 N N . SER B 1 442 ? 23.297 -22.312 -7.262 1 96.75 442 SER B N 1
ATOM 7865 C CA . SER B 1 442 ? 22.234 -22.219 -8.266 1 96.75 442 SER B CA 1
ATOM 7866 C C . SER B 1 442 ? 20.906 -22.703 -7.719 1 96.75 442 SER B C 1
ATOM 7868 O O . SER B 1 442 ? 20.844 -23.672 -6.973 1 96.75 442 SER B O 1
ATOM 7870 N N . GLU B 1 443 ? 19.844 -22 -7.984 1 95.94 443 GLU B N 1
ATOM 7871 C CA . GLU B 1 443 ? 18.547 -22.312 -7.383 1 95.94 443 GLU B CA 1
ATOM 7872 C C . GLU B 1 443 ? 17.578 -22.875 -8.414 1 95.94 443 GLU B C 1
ATOM 7874 O O . GLU B 1 443 ? 17.781 -22.719 -9.625 1 95.94 443 GLU B O 1
ATOM 7879 N N . THR B 1 444 ? 16.578 -23.562 -7.93 1 97.75 444 THR B N 1
ATOM 7880 C CA . THR B 1 444 ? 15.453 -24.016 -8.742 1 97.75 444 THR B CA 1
ATOM 7881 C C . THR B 1 444 ? 14.508 -22.859 -9.055 1 97.75 444 THR B C 1
ATOM 7883 O O . THR B 1 444 ? 14.172 -22.078 -8.18 1 97.75 444 THR B O 1
ATOM 7886 N N . HIS B 1 445 ? 14.086 -22.766 -10.336 1 98.31 445 HIS B N 1
ATOM 7887 C CA . HIS B 1 445 ? 13.164 -21.719 -10.727 1 98.31 445 HIS B CA 1
ATOM 7888 C C . HIS B 1 445 ? 11.984 -22.281 -11.516 1 98.31 445 HIS B C 1
ATOM 7890 O O . HIS B 1 445 ? 12.172 -22.875 -12.578 1 98.31 445 HIS B O 1
ATOM 7896 N N . PRO B 1 446 ? 10.703 -22.125 -11.031 1 98.75 446 PRO B N 1
ATOM 7897 C CA . PRO B 1 446 ? 9.523 -22.391 -11.852 1 98.75 446 PRO B CA 1
ATOM 7898 C C . PRO B 1 446 ? 9.195 -21.25 -12.812 1 98.75 446 PRO B C 1
ATOM 7900 O O . PRO B 1 446 ? 9.18 -20.078 -12.398 1 98.75 446 PRO B O 1
ATOM 7903 N N . TRP B 1 447 ? 8.961 -21.547 -14.055 1 98.88 447 TRP B N 1
ATOM 7904 C CA . TRP B 1 447 ? 8.664 -20.547 -15.07 1 98.88 447 TRP B CA 1
ATOM 7905 C C . TRP B 1 447 ? 7.238 -20.703 -15.586 1 98.88 447 TRP B C 1
ATOM 7907 O O . TRP B 1 447 ? 6.805 -21.812 -15.914 1 98.88 447 TRP B O 1
ATOM 7917 N N . HIS B 1 448 ? 6.531 -19.625 -15.633 1 98.81 448 HIS B N 1
ATOM 7918 C CA . HIS B 1 448 ? 5.141 -19.609 -16.078 1 98.81 448 HIS B CA 1
ATOM 7919 C C . HIS B 1 448 ? 4.969 -18.672 -17.281 1 98.81 448 HIS B C 1
ATOM 7921 O O . HIS B 1 448 ? 5.473 -17.547 -17.281 1 98.81 448 HIS B O 1
ATOM 7927 N N . LEU B 1 449 ? 4.336 -19.141 -18.312 1 98.88 449 LEU B N 1
ATOM 7928 C CA . LEU B 1 449 ? 3.963 -18.344 -19.469 1 98.88 449 LEU B CA 1
ATOM 7929 C C . LEU B 1 449 ? 2.469 -18.031 -19.453 1 98.88 449 LEU B C 1
ATOM 7931 O O . LEU B 1 449 ? 1.644 -18.953 -19.484 1 98.88 449 LEU B O 1
ATOM 7935 N N . HIS B 1 450 ? 2.141 -16.766 -19.391 1 98.69 450 HIS B N 1
ATOM 7936 C CA . HIS B 1 450 ? 0.748 -16.328 -19.453 1 98.69 450 HIS B CA 1
ATOM 7937 C C . HIS B 1 450 ? 0.148 -16.609 -20.828 1 98.69 450 HIS B C 1
ATOM 7939 O O . HIS B 1 450 ? 0.849 -16.531 -21.844 1 98.69 450 HIS B O 1
ATOM 7945 N N . GLY B 1 451 ? -1.131 -17.016 -20.859 1 98.25 451 GLY B N 1
ATOM 7946 C CA . GLY B 1 451 ? -1.91 -17.047 -22.078 1 98.25 451 GLY B CA 1
ATOM 7947 C C . GLY B 1 451 ? -1.6 -18.25 -22.953 1 98.25 451 GLY B C 1
ATOM 7948 O O . GLY B 1 451 ? -2.133 -18.391 -24.047 1 98.25 451 GLY B O 1
ATOM 7949 N N . HIS B 1 452 ? -0.74 -19.172 -22.438 1 98.31 452 HIS B N 1
ATOM 7950 C CA . HIS B 1 452 ? -0.336 -20.312 -23.266 1 98.31 452 HIS B CA 1
ATOM 7951 C C . HIS B 1 452 ? -0.149 -21.562 -22.422 1 98.31 452 HIS B C 1
ATOM 7953 O O . HIS B 1 452 ? 0.145 -21.484 -21.219 1 98.31 452 HIS B O 1
ATOM 7959 N N . ASP B 1 453 ? -0.377 -22.641 -23.031 1 98 453 ASP B N 1
ATOM 7960 C CA . ASP B 1 453 ? 0.321 -23.875 -22.703 1 98 453 ASP B CA 1
ATOM 7961 C C . ASP B 1 453 ? 1.496 -24.109 -23.641 1 98 453 ASP B C 1
ATOM 7963 O O . ASP B 1 453 ? 1.496 -23.625 -24.781 1 98 453 ASP B O 1
ATOM 7967 N N . PHE B 1 454 ? 2.451 -24.703 -23.203 1 98.81 454 PHE B N 1
ATOM 7968 C CA . PHE B 1 454 ? 3.6 -25.078 -24.016 1 98.81 454 PHE B CA 1
ATOM 7969 C C . PHE B 1 454 ? 3.959 -26.547 -23.828 1 98.81 454 PHE B C 1
ATOM 7971 O O . PHE B 1 454 ? 3.635 -27.141 -22.797 1 98.81 454 PHE B O 1
ATOM 7978 N N . TRP B 1 455 ? 4.582 -27.125 -24.828 1 98.81 455 TRP B N 1
ATOM 7979 C CA . TRP B 1 455 ? 5.129 -28.469 -24.719 1 98.81 455 TRP B CA 1
ATOM 7980 C C . TRP B 1 455 ? 6.488 -28.453 -24.031 1 98.81 455 TRP B C 1
ATOM 7982 O O . TRP B 1 455 ? 7.371 -27.688 -24.406 1 98.81 455 TRP B O 1
ATOM 7992 N N . VAL B 1 456 ? 6.617 -29.266 -22.984 1 98.88 456 VAL B N 1
ATOM 7993 C CA . VAL B 1 456 ? 7.922 -29.438 -22.359 1 98.88 456 VAL B CA 1
ATOM 7994 C C . VAL B 1 456 ? 8.711 -30.516 -23.109 1 98.88 456 VAL B C 1
ATOM 7996 O O . VAL B 1 456 ? 8.477 -31.719 -22.906 1 98.88 456 VAL B O 1
ATOM 7999 N N . LEU B 1 457 ? 9.711 -30.109 -23.859 1 98.5 457 LEU B N 1
ATOM 8000 C CA . LEU B 1 457 ? 10.398 -31.016 -24.781 1 98.5 457 LEU B CA 1
ATOM 8001 C C . LEU B 1 457 ? 11.484 -31.812 -24.047 1 98.5 457 LEU B C 1
ATOM 8003 O O . LEU B 1 457 ? 11.883 -32.875 -24.5 1 98.5 457 LEU B O 1
ATOM 8007 N N . GLY B 1 458 ? 11.992 -31.172 -23 1 98 458 GLY B N 1
ATOM 8008 C CA . GLY B 1 458 ? 13.016 -31.906 -22.281 1 98 458 GLY B CA 1
ATOM 8009 C C . GLY B 1 458 ? 13.727 -31.078 -21.234 1 98 458 GLY B C 1
ATOM 8010 O O . GLY B 1 458 ? 13.477 -29.875 -21.109 1 98 458 GLY B O 1
ATOM 8011 N N . TYR B 1 459 ? 14.555 -31.797 -20.484 1 97.94 459 TYR B N 1
ATOM 8012 C CA . TYR B 1 459 ? 15.406 -31.266 -19.422 1 97.94 459 TYR B CA 1
ATOM 8013 C C . TYR B 1 459 ? 16.844 -31.766 -19.562 1 97.94 459 TYR B C 1
ATOM 8015 O O . TYR B 1 459 ? 17.078 -32.781 -20.219 1 97.94 459 TYR B O 1
ATOM 8023 N N . GLY B 1 460 ? 17.703 -31.062 -18.875 1 97.06 460 GLY B N 1
ATOM 8024 C CA . GLY B 1 460 ? 19.062 -31.578 -18.812 1 97.06 460 GLY B CA 1
ATOM 8025 C C . GLY B 1 460 ? 19.953 -30.812 -17.828 1 97.06 460 GLY B C 1
ATOM 8026 O O . GLY B 1 460 ? 19.562 -29.766 -17.328 1 97.06 460 GLY B O 1
ATOM 8027 N N . ASP B 1 461 ? 21.109 -31.406 -17.547 1 96.62 461 ASP B N 1
ATOM 8028 C CA . ASP B 1 461 ? 22.125 -30.797 -16.703 1 96.62 461 ASP B CA 1
ATOM 8029 C C . ASP B 1 461 ? 23.172 -30.062 -17.547 1 96.62 461 ASP B C 1
ATOM 8031 O O . ASP B 1 461 ? 23.375 -30.406 -18.719 1 96.62 461 ASP B O 1
ATOM 8035 N N . GLY B 1 462 ? 23.719 -29.109 -16.938 1 96.44 462 GLY B N 1
ATOM 8036 C CA . GLY B 1 462 ? 24.719 -28.344 -17.656 1 96.44 462 GLY B CA 1
ATOM 8037 C C . GLY B 1 462 ? 24.125 -27.406 -18.688 1 96.44 462 GLY B C 1
ATOM 8038 O O . GLY B 1 462 ? 22.969 -26.969 -18.547 1 96.44 462 GLY B O 1
ATOM 8039 N N . LYS B 1 463 ? 24.969 -26.984 -19.578 1 96.31 463 LYS B N 1
ATOM 8040 C CA . LYS B 1 463 ? 24.547 -26.047 -20.625 1 96.31 463 LYS B CA 1
ATOM 8041 C C . LYS B 1 463 ? 23.938 -26.797 -21.812 1 96.31 463 LYS B C 1
ATOM 8043 O O . LYS B 1 463 ? 24.438 -27.844 -22.219 1 96.31 463 LYS B O 1
ATOM 8048 N N . PHE B 1 464 ? 22.828 -26.312 -22.25 1 96.62 464 PHE B N 1
ATOM 8049 C CA . PHE B 1 464 ? 22.203 -26.891 -23.422 1 96.62 464 PHE B CA 1
ATOM 8050 C C . PHE B 1 464 ? 23.141 -26.859 -24.625 1 96.62 464 PHE B C 1
ATOM 8052 O O . PHE B 1 464 ? 23.781 -25.828 -24.891 1 96.62 464 PHE B O 1
ATOM 8059 N N . SER B 1 465 ? 23.312 -27.938 -25.375 1 92.69 465 SER B N 1
ATOM 8060 C CA . SER B 1 465 ? 24.141 -28.031 -26.578 1 92.69 465 SER B CA 1
ATOM 8061 C C . SER B 1 465 ? 23.375 -28.625 -27.734 1 92.69 465 SER B C 1
ATOM 8063 O O . SER B 1 465 ? 22.281 -29.172 -27.562 1 92.69 465 SER B O 1
ATOM 8065 N N . ALA B 1 466 ? 23.938 -28.516 -28.875 1 89.19 466 ALA B N 1
ATOM 8066 C CA . ALA B 1 466 ? 23.312 -29.047 -30.078 1 89.19 466 ALA B CA 1
ATOM 8067 C C . ALA B 1 466 ? 23.094 -30.547 -29.969 1 89.19 466 ALA B C 1
ATOM 8069 O O . ALA B 1 466 ? 22.156 -31.094 -30.562 1 89.19 466 ALA B O 1
ATOM 8070 N N . GLU B 1 467 ? 23.891 -31.188 -29.234 1 89.31 467 GLU B N 1
ATOM 8071 C CA . GLU B 1 467 ? 23.797 -32.625 -29.062 1 89.31 467 GLU B CA 1
ATOM 8072 C C . GLU B 1 467 ? 22.5 -33 -28.344 1 89.31 467 GLU B C 1
ATOM 8074 O O . GLU B 1 467 ? 21.969 -34.125 -28.531 1 89.31 467 GLU B O 1
ATOM 8079 N N . GLU B 1 468 ? 22.047 -32.125 -27.562 1 90.44 468 GLU B N 1
ATOM 8080 C CA . GLU B 1 468 ? 20.844 -32.375 -26.781 1 90.44 468 GLU B CA 1
ATOM 8081 C C . GLU B 1 468 ? 19.594 -32.344 -27.641 1 90.44 468 GLU B C 1
ATOM 8083 O O . GLU B 1 468 ? 18.531 -32.812 -27.234 1 90.44 468 GLU B O 1
ATOM 8088 N N . GLU B 1 469 ? 19.703 -31.797 -28.844 1 90.94 469 GLU B N 1
ATOM 8089 C CA . GLU B 1 469 ? 18.562 -31.625 -29.719 1 90.94 469 GLU B CA 1
ATOM 8090 C C . GLU B 1 469 ? 17.922 -32.969 -30.062 1 90.94 469 GLU B C 1
ATOM 8092 O O . GLU B 1 469 ? 16.688 -33.062 -30.156 1 90.94 469 GLU B O 1
ATOM 8097 N N . SER B 1 470 ? 18.734 -33.906 -30.234 1 90.12 470 SER B N 1
ATOM 8098 C CA . SER B 1 470 ? 18.25 -35.219 -30.641 1 90.12 470 SER B CA 1
ATOM 8099 C C . SER B 1 470 ? 17.5 -35.906 -29.5 1 90.12 470 SER B C 1
ATOM 8101 O O . SER B 1 470 ? 16.734 -36.844 -29.734 1 90.12 470 SER B O 1
ATOM 8103 N N . SER B 1 471 ? 17.672 -35.438 -28.359 1 91.5 471 SER B N 1
ATOM 8104 C CA . SER B 1 471 ? 17.078 -36.094 -27.188 1 91.5 471 SER B CA 1
ATOM 8105 C C . SER B 1 471 ? 15.75 -35.438 -26.812 1 91.5 471 SER B C 1
ATOM 8107 O O . SER B 1 471 ? 15.07 -35.938 -25.906 1 91.5 471 SER B O 1
ATOM 8109 N N . LEU B 1 472 ? 15.336 -34.438 -27.484 1 96.62 472 LEU B N 1
ATOM 8110 C CA . LEU B 1 472 ? 14.094 -33.75 -27.156 1 96.62 472 LEU B CA 1
ATOM 8111 C C . LEU B 1 472 ? 12.891 -34.625 -27.484 1 96.62 472 LEU B C 1
ATOM 8113 O O . LEU B 1 472 ? 12.883 -35.312 -28.5 1 96.62 472 LEU B O 1
ATOM 8117 N N . ASN B 1 473 ? 11.953 -34.625 -26.609 1 97.12 473 ASN B N 1
ATOM 8118 C CA . ASN B 1 473 ? 10.75 -35.438 -26.734 1 97.12 473 ASN B CA 1
ATOM 8119 C C . ASN B 1 473 ? 9.719 -34.781 -27.656 1 97.12 473 ASN B C 1
ATOM 8121 O O . ASN B 1 473 ? 9.016 -33.875 -27.234 1 97.12 473 ASN B O 1
ATOM 8125 N N . LEU B 1 474 ? 9.57 -35.312 -28.859 1 96.31 474 LEU B N 1
ATOM 8126 C CA . LEU B 1 474 ? 8.547 -34.812 -29.781 1 96.31 474 LEU B CA 1
ATOM 8127 C C . LEU B 1 474 ? 7.402 -35.812 -29.906 1 96.31 474 LEU B C 1
ATOM 8129 O O . LEU B 1 474 ? 6.441 -35.562 -30.641 1 96.31 474 LEU B O 1
ATOM 8133 N N . LYS B 1 475 ? 7.512 -36.844 -29.141 1 95.44 475 LYS B N 1
ATOM 8134 C CA . LYS B 1 475 ? 6.531 -37.906 -29.25 1 95.44 475 LYS B CA 1
ATOM 8135 C C . LYS B 1 475 ? 5.344 -37.656 -28.312 1 95.44 475 LYS B C 1
ATOM 8137 O O . LYS B 1 475 ? 4.191 -37.688 -28.75 1 95.44 475 LYS B O 1
ATOM 8142 N N . ASN B 1 476 ? 5.617 -37.469 -27.078 1 97.12 476 ASN B N 1
ATOM 8143 C CA . ASN B 1 476 ? 4.531 -37.25 -26.125 1 97.12 476 ASN B CA 1
ATOM 8144 C C . ASN B 1 476 ? 4.934 -36.281 -25.031 1 97.12 476 ASN B C 1
ATOM 8146 O O . ASN B 1 476 ? 4.762 -36.562 -23.844 1 97.12 476 ASN B O 1
ATOM 8150 N N . PRO B 1 477 ? 5.539 -35.156 -25.422 1 98.38 477 PRO B N 1
ATOM 8151 C CA . PRO B 1 477 ? 5.82 -34.156 -24.391 1 98.38 477 PRO B CA 1
ATOM 8152 C C . PRO B 1 477 ? 4.559 -33.656 -23.688 1 98.38 477 PRO B C 1
ATOM 8154 O O . PRO B 1 477 ? 3.52 -33.5 -24.328 1 98.38 477 PRO B O 1
ATOM 8157 N N . PRO B 1 478 ? 4.637 -33.5 -22.406 1 98.5 478 PRO B N 1
ATOM 8158 C CA . PRO B 1 478 ? 3.459 -32.969 -21.719 1 98.5 478 PRO B CA 1
ATOM 8159 C C . PRO B 1 478 ? 3.195 -31.5 -22.078 1 98.5 478 PRO B C 1
ATOM 8161 O O . PRO B 1 478 ? 4.137 -30.734 -22.312 1 98.5 478 PRO B O 1
ATOM 8164 N N . LEU B 1 479 ? 1.931 -31.125 -22.156 1 98.19 479 LEU B N 1
ATOM 8165 C CA . LEU B 1 479 ? 1.518 -29.734 -22.188 1 98.19 479 LEU B CA 1
ATOM 8166 C C . LEU B 1 479 ? 1.407 -29.156 -20.781 1 98.19 479 LEU B C 1
ATOM 8168 O O . LEU B 1 479 ? 0.751 -29.75 -19.922 1 98.19 479 LEU B O 1
ATOM 8172 N N . ARG B 1 480 ? 2.09 -28.047 -20.531 1 98.38 480 ARG B N 1
ATOM 8173 C CA . ARG B 1 480 ? 2.104 -27.391 -19.234 1 98.38 480 ARG B CA 1
ATOM 8174 C C . ARG B 1 480 ? 1.991 -25.891 -19.375 1 98.38 480 ARG B C 1
ATOM 8176 O O . ARG B 1 480 ? 2.158 -25.344 -20.469 1 98.38 480 ARG B O 1
ATOM 8183 N N . ASN B 1 481 ? 1.676 -25.203 -18.297 1 98.5 481 ASN B N 1
ATOM 8184 C CA . ASN B 1 481 ? 1.771 -23.75 -18.312 1 98.5 481 ASN B CA 1
ATOM 8185 C C . ASN B 1 481 ? 2.842 -23.234 -17.344 1 98.5 481 ASN B C 1
ATOM 8187 O O . ASN B 1 481 ? 3.139 -22.047 -17.312 1 98.5 481 ASN B O 1
ATOM 8191 N N . THR B 1 482 ? 3.398 -24.047 -16.531 1 98.81 482 THR B N 1
ATOM 8192 C CA . THR B 1 482 ? 4.504 -23.781 -15.617 1 98.81 482 THR B CA 1
ATOM 8193 C C . THR B 1 482 ? 5.523 -24.922 -15.68 1 98.81 482 THR B C 1
ATOM 8195 O O . THR B 1 482 ? 5.156 -26.094 -15.75 1 98.81 482 THR B O 1
ATOM 8198 N N . VAL B 1 483 ? 6.812 -24.594 -15.68 1 98.62 483 VAL B N 1
ATOM 8199 C CA . VAL B 1 483 ? 7.832 -25.625 -15.766 1 98.62 483 VAL B CA 1
ATOM 8200 C C . VAL B 1 483 ? 9.031 -25.234 -14.898 1 98.62 483 VAL B C 1
ATOM 8202 O O . VAL B 1 483 ? 9.375 -24.062 -14.789 1 98.62 483 VAL B O 1
ATOM 8205 N N . VAL B 1 484 ? 9.68 -26.234 -14.344 1 98.62 484 VAL B N 1
ATOM 8206 C CA . VAL B 1 484 ? 10.812 -26.016 -13.453 1 98.62 484 VAL B CA 1
ATOM 8207 C C . VAL B 1 484 ? 12.117 -26.078 -14.25 1 98.62 484 VAL B C 1
ATOM 8209 O O . VAL B 1 484 ? 12.219 -26.828 -15.227 1 98.62 484 VAL B O 1
ATOM 8212 N N . ILE B 1 485 ? 13.023 -25.266 -13.922 1 98.69 485 ILE B N 1
ATOM 8213 C CA . ILE B 1 485 ? 14.414 -25.438 -14.32 1 98.69 485 ILE B CA 1
ATOM 8214 C C . ILE B 1 485 ? 15.273 -25.703 -13.094 1 98.69 485 ILE B C 1
ATOM 8216 O O . ILE B 1 485 ? 15.148 -25.031 -12.07 1 98.69 485 ILE B O 1
ATOM 8220 N N . PHE B 1 486 ? 16.125 -26.75 -13.164 1 98.38 486 PHE B N 1
ATOM 8221 C CA . PHE B 1 486 ? 16.906 -27.203 -12.023 1 98.38 486 PHE B CA 1
ATOM 8222 C C . PHE B 1 486 ? 18.266 -26.5 -11.984 1 98.38 486 PHE B C 1
ATOM 8224 O O . PHE B 1 486 ? 18.672 -25.875 -12.961 1 98.38 486 PHE B O 1
ATOM 8231 N N . PRO B 1 487 ? 18.953 -26.562 -10.797 1 97.75 487 PRO B N 1
ATOM 8232 C CA . PRO B 1 487 ? 20.25 -25.906 -10.672 1 97.75 487 PRO B CA 1
ATOM 8233 C C . PRO B 1 487 ? 21.234 -26.344 -11.758 1 97.75 487 PRO B C 1
ATOM 8235 O O . PRO B 1 487 ? 21.359 -27.547 -12.039 1 97.75 487 PRO B O 1
ATOM 8238 N N . TYR B 1 488 ? 21.875 -25.391 -12.43 1 97.62 488 TYR B N 1
ATOM 8239 C CA . TYR B 1 488 ? 22.891 -25.578 -13.453 1 97.62 488 TYR B CA 1
ATOM 8240 C C . TYR B 1 488 ? 22.359 -26.359 -14.641 1 97.62 488 TYR B C 1
ATOM 8242 O O . TYR B 1 488 ? 23.125 -26.938 -15.414 1 97.62 488 TYR B O 1
ATOM 8250 N N . GLY B 1 489 ? 21.078 -26.406 -14.789 1 98 489 GLY B N 1
ATOM 8251 C CA . GLY B 1 489 ? 20.484 -27.203 -15.859 1 98 489 GLY B CA 1
ATOM 8252 C C . GLY B 1 489 ? 19.734 -26.359 -16.875 1 98 489 GLY B C 1
ATOM 8253 O O . GLY B 1 489 ? 19.875 -25.125 -16.891 1 98 489 GLY B O 1
ATOM 8254 N N . TRP B 1 490 ? 19.078 -27.047 -17.781 1 98.19 490 TRP B N 1
ATOM 8255 C CA . TRP B 1 490 ? 18.266 -26.375 -18.781 1 98.19 490 TRP B CA 1
ATOM 8256 C C . TRP B 1 490 ? 16.922 -27.078 -18.953 1 98.19 490 TRP B C 1
ATOM 8258 O O . TRP B 1 490 ? 16.766 -28.25 -18.594 1 98.19 490 TRP B O 1
ATOM 8268 N N . THR B 1 491 ? 15.938 -26.406 -19.359 1 98.75 491 THR B N 1
ATOM 8269 C CA . THR B 1 491 ? 14.617 -26.891 -19.75 1 98.75 491 THR B CA 1
ATOM 8270 C C . THR B 1 491 ? 14.227 -26.328 -21.109 1 98.75 491 THR B C 1
ATOM 8272 O O . THR B 1 491 ? 14.352 -25.109 -21.344 1 98.75 491 THR B O 1
ATOM 8275 N N . ALA B 1 492 ? 13.789 -27.188 -22.047 1 98.69 492 ALA B N 1
ATOM 8276 C CA . ALA B 1 492 ? 13.367 -26.781 -23.375 1 98.69 492 ALA B CA 1
ATOM 8277 C C . ALA B 1 492 ? 11.852 -26.844 -23.516 1 98.69 492 ALA B C 1
ATOM 8279 O O . ALA B 1 492 ? 11.242 -27.891 -23.234 1 98.69 492 ALA B O 1
ATOM 8280 N N . ILE B 1 493 ? 11.281 -25.75 -23.938 1 98.81 493 ILE B N 1
ATOM 8281 C CA . ILE B 1 493 ? 9.836 -25.75 -24.172 1 98.81 493 ILE B CA 1
ATOM 8282 C C . ILE B 1 493 ? 9.539 -25.234 -25.578 1 98.81 493 ILE B C 1
ATOM 8284 O O . ILE B 1 493 ? 10.375 -24.578 -26.188 1 98.81 493 ILE B O 1
ATOM 8288 N N . ARG B 1 494 ? 8.375 -25.594 -26.172 1 98.81 494 ARG B N 1
ATOM 8289 C CA . ARG B 1 494 ? 7.875 -25.141 -27.469 1 98.81 494 ARG B CA 1
ATOM 8290 C C . ARG B 1 494 ? 6.434 -24.656 -27.359 1 98.81 494 ARG B C 1
ATOM 8292 O O . ARG B 1 494 ? 5.613 -25.281 -26.672 1 98.81 494 ARG B O 1
ATOM 8299 N N . PHE B 1 495 ? 6.164 -23.531 -27.859 1 98.62 495 PHE B N 1
ATOM 8300 C CA . PHE B 1 495 ? 4.785 -23.062 -27.938 1 98.62 495 PHE B CA 1
ATOM 8301 C C . PHE B 1 495 ? 4.5 -22.453 -29.312 1 98.62 495 PHE B C 1
ATOM 8303 O O . PHE B 1 495 ? 5.422 -22.219 -30.094 1 98.62 495 PHE B O 1
ATOM 8310 N N . VAL B 1 496 ? 3.279 -22.297 -29.641 1 98.56 496 VAL B N 1
ATOM 8311 C CA . VAL B 1 496 ? 2.84 -21.625 -30.859 1 98.56 496 VAL B CA 1
ATOM 8312 C C . VAL B 1 496 ? 2.311 -20.234 -30.5 1 98.56 496 VAL B C 1
ATOM 8314 O O . VAL B 1 496 ? 1.47 -20.078 -29.609 1 98.56 496 VAL B O 1
ATOM 8317 N N . ALA B 1 497 ? 2.838 -19.25 -31.172 1 98.5 497 ALA B N 1
ATOM 8318 C CA . ALA B 1 497 ? 2.336 -17.891 -31 1 98.5 497 ALA B CA 1
ATOM 8319 C C . ALA B 1 497 ? 0.992 -17.703 -31.703 1 98.5 497 ALA B C 1
ATOM 8321 O O . ALA B 1 497 ? 0.914 -17.062 -32.75 1 98.5 497 ALA B O 1
ATOM 8322 N N . ASP B 1 498 ? -0.043 -18.109 -31.047 1 98 498 ASP B N 1
ATOM 8323 C CA . ASP B 1 498 ? -1.348 -18.125 -31.703 1 98 498 ASP B CA 1
ATOM 8324 C C . ASP B 1 498 ? -2.4 -17.422 -30.844 1 98 498 ASP B C 1
ATOM 8326 O O . ASP B 1 498 ? -3.598 -17.672 -31 1 98 498 ASP B O 1
ATOM 8330 N N . ASN B 1 499 ? -1.969 -16.703 -29.875 1 98.44 499 ASN B N 1
ATOM 8331 C CA . ASN B 1 499 ? -2.867 -15.992 -28.969 1 98.44 499 ASN B CA 1
ATOM 8332 C C . ASN B 1 499 ? -2.561 -14.5 -28.938 1 98.44 499 ASN B C 1
ATOM 8334 O O . ASN B 1 499 ? -1.84 -14.023 -28.062 1 98.44 499 ASN B O 1
ATOM 8338 N N . PRO B 1 500 ? -3.129 -13.75 -29.859 1 98.62 500 PRO B N 1
ATOM 8339 C CA . PRO B 1 500 ? -2.83 -12.32 -29.953 1 98.62 500 PRO B CA 1
ATOM 8340 C C . PRO B 1 500 ? -2.9 -11.617 -28.594 1 98.62 500 PRO B C 1
ATOM 8342 O O . PRO B 1 500 ? -3.852 -11.828 -27.828 1 98.62 500 PRO B O 1
ATOM 8345 N N . GLY B 1 501 ? -1.893 -10.844 -28.219 1 98.38 501 GLY B N 1
ATOM 8346 C CA . GLY B 1 501 ? -1.801 -10.172 -26.938 1 98.38 501 GLY B CA 1
ATOM 8347 C C . GLY B 1 501 ? -0.372 -9.977 -26.469 1 98.38 501 GLY B C 1
ATOM 8348 O O . GLY B 1 501 ? 0.571 -10.141 -27.234 1 98.38 501 GLY B O 1
ATOM 8349 N N . VAL B 1 502 ? -0.212 -9.406 -25.344 1 98.44 502 VAL B N 1
ATOM 8350 C CA . VAL B 1 502 ? 1.065 -9.242 -24.656 1 98.44 502 VAL B CA 1
ATOM 8351 C C . VAL B 1 502 ? 1.058 -10.039 -23.359 1 98.44 502 VAL B C 1
ATOM 8353 O O . VAL B 1 502 ? 0.163 -9.867 -22.531 1 98.44 502 VAL B O 1
ATOM 8356 N N . TRP B 1 503 ? 2.062 -10.914 -23.219 1 98.69 503 TRP B N 1
ATOM 8357 C CA . TRP B 1 503 ? 2.021 -11.93 -22.172 1 98.69 503 TRP B CA 1
ATOM 8358 C C . TRP B 1 503 ? 3.311 -11.93 -21.359 1 98.69 503 TRP B C 1
ATOM 8360 O O . TRP B 1 503 ? 4.402 -11.766 -21.922 1 98.69 503 TRP B O 1
ATOM 8370 N N . ALA B 1 504 ? 3.135 -12.117 -20.078 1 98.44 504 ALA B N 1
ATOM 8371 C CA . ALA B 1 504 ? 4.301 -12.266 -19.203 1 98.44 504 ALA B CA 1
ATOM 8372 C C . ALA B 1 504 ? 4.863 -13.68 -19.266 1 98.44 504 ALA B C 1
ATOM 8374 O O . ALA B 1 504 ? 4.105 -14.656 -19.312 1 98.44 504 ALA B O 1
ATOM 8375 N N . PHE B 1 505 ? 6.117 -13.852 -19.391 1 98.56 505 PHE B N 1
ATOM 8376 C CA . PHE B 1 505 ? 6.867 -15.078 -19.141 1 98.56 505 PHE B CA 1
ATOM 8377 C C . PHE B 1 505 ? 7.895 -14.867 -18.047 1 98.56 505 PHE B C 1
ATOM 8379 O O . PHE B 1 505 ? 8.852 -14.109 -18.203 1 98.56 505 PHE B O 1
ATOM 8386 N N . HIS B 1 506 ? 7.691 -15.578 -16.875 1 98.31 506 HIS B N 1
ATOM 8387 C CA . HIS B 1 506 ? 8.5 -15.172 -15.734 1 98.31 506 HIS B CA 1
ATOM 8388 C C . HIS B 1 506 ? 8.672 -16.312 -14.742 1 98.31 506 HIS B C 1
ATOM 8390 O O . HIS B 1 506 ? 7.93 -17.297 -14.797 1 98.31 506 HIS B O 1
ATOM 8396 N N . CYS B 1 507 ? 9.766 -16.203 -13.867 1 98.56 507 CYS B N 1
ATOM 8397 C CA . CYS B 1 507 ? 9.891 -17.062 -12.695 1 98.56 507 CYS B CA 1
ATOM 8398 C C . CYS B 1 507 ? 8.727 -16.844 -11.734 1 98.56 507 CYS B C 1
ATOM 8400 O O . CYS B 1 507 ? 8.422 -15.703 -11.367 1 98.56 507 CYS B O 1
ATOM 8402 N N . HIS B 1 508 ? 8.102 -17.875 -11.344 1 98.62 508 HIS B N 1
ATOM 8403 C CA . HIS B 1 508 ? 6.898 -17.766 -10.531 1 98.62 508 HIS B CA 1
ATOM 8404 C C . HIS B 1 508 ? 7.246 -17.609 -9.055 1 98.62 508 HIS B C 1
ATOM 8406 O O . HIS B 1 508 ? 6.355 -17.547 -8.203 1 98.62 508 HIS B O 1
ATOM 8412 N N . ILE B 1 509 ? 8.547 -17.578 -8.703 1 98.5 509 ILE B N 1
ATOM 8413 C CA . ILE B 1 509 ? 8.977 -17.078 -7.402 1 98.5 509 ILE B CA 1
ATOM 8414 C C . ILE B 1 509 ? 8.766 -15.57 -7.332 1 98.5 509 ILE B C 1
ATOM 8416 O O . ILE B 1 509 ? 9.406 -14.812 -8.062 1 98.5 509 ILE B O 1
ATOM 8420 N N . GLU B 1 510 ? 7.93 -15.242 -6.434 1 98.38 510 GLU B N 1
ATOM 8421 C CA . GLU B 1 510 ? 7.379 -13.891 -6.438 1 98.38 510 GLU B CA 1
ATOM 8422 C C . GLU B 1 510 ? 8.461 -12.852 -6.176 1 98.38 510 GLU B C 1
ATOM 8424 O O . GLU B 1 510 ? 8.562 -11.859 -6.898 1 98.38 510 GLU B O 1
ATOM 8429 N N . PRO B 1 511 ? 9.375 -13.008 -5.141 1 98.44 511 PRO B N 1
ATOM 8430 C CA . PRO B 1 511 ? 10.445 -12.023 -4.961 1 98.44 511 PRO B CA 1
ATOM 8431 C C . PRO B 1 511 ? 11.383 -11.945 -6.164 1 98.44 511 PRO B C 1
ATOM 8433 O O . PRO B 1 511 ? 11.922 -10.875 -6.469 1 98.44 511 PRO B O 1
ATOM 8436 N N . HIS B 1 512 ? 11.617 -13.078 -6.875 1 98.38 512 HIS B N 1
ATOM 8437 C CA . HIS B 1 512 ? 12.469 -13.062 -8.062 1 98.38 512 HIS B CA 1
ATOM 8438 C C . HIS B 1 512 ? 11.867 -12.203 -9.164 1 98.38 512 HIS B C 1
ATOM 8440 O O . HIS B 1 512 ? 12.562 -11.391 -9.773 1 98.38 512 HIS B O 1
ATOM 8446 N N . LEU B 1 513 ? 10.617 -12.414 -9.375 1 98 513 LEU B N 1
ATOM 8447 C CA . LEU B 1 513 ? 9.938 -11.586 -10.367 1 98 513 LEU B CA 1
ATOM 8448 C C . LEU B 1 513 ? 9.961 -10.117 -9.953 1 98 513 LEU B C 1
ATOM 8450 O O . LEU B 1 513 ? 10.211 -9.234 -10.773 1 98 513 LEU B O 1
ATOM 8454 N N . HIS B 1 514 ? 9.664 -9.875 -8.664 1 97.69 514 HIS B N 1
ATOM 8455 C CA . HIS B 1 514 ? 9.672 -8.516 -8.141 1 97.69 514 HIS B CA 1
ATOM 8456 C C . HIS B 1 514 ? 11.023 -7.848 -8.367 1 97.69 514 HIS B C 1
ATOM 8458 O O . HIS B 1 514 ? 11.094 -6.633 -8.555 1 97.69 514 HIS B O 1
ATOM 8464 N N . MET B 1 515 ? 12.07 -8.672 -8.414 1 97.62 515 MET B N 1
ATOM 8465 C CA . MET B 1 515 ? 13.422 -8.156 -8.578 1 97.62 515 MET B CA 1
ATOM 8466 C C . MET B 1 515 ? 13.844 -8.203 -10.047 1 97.62 515 MET B C 1
ATOM 8468 O O . MET B 1 515 ? 15 -7.91 -10.367 1 97.62 515 MET B O 1
ATOM 8472 N N . GLY B 1 516 ? 12.969 -8.68 -10.961 1 97 516 GLY B N 1
ATOM 8473 C CA . GLY B 1 516 ? 13.234 -8.43 -12.375 1 97 516 GLY B CA 1
ATOM 8474 C C . GLY B 1 516 ? 13.336 -9.703 -13.195 1 97 516 GLY B C 1
ATOM 8475 O O . GLY B 1 516 ? 13.648 -9.656 -14.383 1 97 516 GLY B O 1
ATOM 8476 N N . MET B 1 517 ? 12.977 -10.844 -12.625 1 97.69 517 MET B N 1
ATOM 8477 C CA . MET B 1 517 ? 13.195 -12.102 -13.336 1 97.69 517 MET B CA 1
ATOM 8478 C C . MET B 1 517 ? 12.008 -12.438 -14.227 1 97.69 517 MET B C 1
ATOM 8480 O O . MET B 1 517 ? 11.234 -13.336 -13.922 1 97.69 517 MET B O 1
ATOM 8484 N N . GLY B 1 518 ? 11.922 -11.867 -15.336 1 97.31 518 GLY B N 1
ATOM 8485 C CA . GLY B 1 518 ? 10.852 -12.102 -16.297 1 97.31 518 GLY B CA 1
ATOM 8486 C C . GLY B 1 518 ? 11.086 -11.406 -17.625 1 97.31 518 GLY B C 1
ATOM 8487 O O . GLY B 1 518 ? 12.008 -10.586 -17.75 1 97.31 518 GLY B O 1
ATOM 8488 N N . VAL B 1 519 ? 10.383 -11.758 -18.609 1 97.62 519 VAL B N 1
ATOM 8489 C CA . VAL B 1 519 ? 10.344 -11.133 -19.922 1 97.62 519 VAL B CA 1
ATOM 8490 C C . VAL B 1 519 ? 8.898 -11.016 -20.391 1 97.62 519 VAL B C 1
ATOM 8492 O O . VAL B 1 519 ? 7.977 -11.477 -19.719 1 97.62 519 VAL B O 1
ATOM 8495 N N . VAL B 1 520 ? 8.719 -10.328 -21.5 1 97.81 520 VAL B N 1
ATOM 8496 C CA . VAL B 1 520 ? 7.395 -10.117 -22.062 1 97.81 520 VAL B CA 1
ATOM 8497 C C . VAL B 1 520 ? 7.348 -10.648 -23.5 1 97.81 520 VAL B C 1
ATOM 8499 O O . VAL B 1 520 ? 8.266 -10.406 -24.281 1 97.81 520 VAL B O 1
ATOM 8502 N N . PHE B 1 521 ? 6.328 -11.43 -23.797 1 98.12 521 PHE B N 1
ATOM 8503 C CA . PHE B 1 521 ? 6.074 -11.945 -25.125 1 98.12 521 PHE B CA 1
ATOM 8504 C C . PHE B 1 521 ? 4.879 -11.25 -25.766 1 98.12 521 PHE B C 1
ATOM 8506 O O . PHE B 1 521 ? 3.773 -11.281 -25.219 1 98.12 521 PHE B O 1
ATOM 8513 N N . ALA B 1 522 ? 5.094 -10.641 -26.891 1 97.88 522 ALA B N 1
ATOM 8514 C CA . ALA B 1 522 ? 4.012 -10.016 -27.641 1 97.88 522 ALA B CA 1
ATOM 8515 C C . ALA B 1 522 ? 3.76 -10.758 -28.953 1 97.88 522 ALA B C 1
ATOM 8517 O O . ALA B 1 522 ? 4.703 -11.18 -29.625 1 97.88 522 ALA B O 1
ATOM 8518 N N . GLU B 1 523 ? 2.49 -10.984 -29.297 1 98 523 GLU B N 1
ATOM 8519 C CA . GLU B 1 523 ? 2.164 -11.664 -30.547 1 98 523 GLU B CA 1
ATOM 8520 C C . GLU B 1 523 ? 0.849 -11.148 -31.125 1 98 523 GLU B C 1
ATOM 8522 O O . GLU B 1 523 ? -0.175 -11.141 -30.438 1 98 523 GLU B O 1
ATOM 8527 N N . GLY B 1 524 ? 0.862 -10.703 -32.281 1 97.31 524 GLY B N 1
ATOM 8528 C CA . GLY B 1 524 ? -0.318 -10.32 -33.062 1 97.31 524 GLY B CA 1
ATOM 8529 C C . GLY B 1 524 ? -1.156 -9.258 -32.375 1 97.31 524 GLY B C 1
ATOM 8530 O O . GLY B 1 524 ? -2.385 -9.352 -32.344 1 97.31 524 GLY B O 1
ATOM 8531 N N . VAL B 1 525 ? -0.533 -8.273 -31.781 1 96.94 525 VAL B N 1
ATOM 8532 C CA . VAL B 1 525 ? -1.27 -7.289 -30.984 1 96.94 525 VAL B CA 1
ATOM 8533 C C . VAL B 1 525 ? -2.25 -6.535 -31.875 1 96.94 525 VAL B C 1
ATOM 8535 O O . VAL B 1 525 ? -3.342 -6.164 -31.438 1 96.94 525 VAL B O 1
ATOM 8538 N N . GLU B 1 526 ? -1.905 -6.328 -33.094 1 94.75 526 GLU B N 1
ATOM 8539 C CA . GLU B 1 526 ? -2.76 -5.633 -34.031 1 94.75 526 GLU B CA 1
ATOM 8540 C C . GLU B 1 526 ? -4.066 -6.383 -34.281 1 94.75 526 GLU B C 1
ATOM 8542 O O . GLU B 1 526 ? -5.051 -5.809 -34.75 1 94.75 526 GLU B O 1
ATOM 8547 N N . LYS B 1 527 ? -4.109 -7.641 -33.938 1 96.81 527 LYS B N 1
ATOM 8548 C CA . LYS B 1 527 ? -5.285 -8.477 -34.156 1 96.81 527 LYS B CA 1
ATOM 8549 C C . LYS B 1 527 ? -6.203 -8.469 -32.938 1 96.81 527 LYS B C 1
ATOM 8551 O O . LYS B 1 527 ? -7.305 -9.023 -32.969 1 96.81 527 LYS B O 1
ATOM 8556 N N . VAL B 1 528 ? -5.754 -7.875 -31.891 1 97.25 528 VAL B N 1
ATOM 8557 C CA . VAL B 1 528 ? -6.586 -7.777 -30.688 1 97.25 528 VAL B CA 1
ATOM 8558 C C . VAL B 1 528 ? -7.773 -6.855 -30.969 1 97.25 528 VAL B C 1
ATOM 8560 O O . VAL B 1 528 ? -7.609 -5.773 -31.531 1 97.25 528 VAL B O 1
ATOM 8563 N N . GLY B 1 529 ? -8.977 -7.297 -30.656 1 95.19 529 GLY B N 1
ATOM 8564 C CA . GLY B 1 529 ? -10.172 -6.5 -30.844 1 95.19 529 GLY B CA 1
ATOM 8565 C C . GLY B 1 529 ? -10.25 -5.301 -29.922 1 95.19 529 GLY B C 1
ATOM 8566 O O . GLY B 1 529 ? -9.227 -4.754 -29.516 1 95.19 529 GLY B O 1
ATOM 8567 N N . ARG B 1 530 ? -11.414 -4.848 -29.719 1 92.38 530 ARG B N 1
ATOM 8568 C CA . ARG B 1 530 ? -11.641 -3.682 -28.875 1 92.38 530 ARG B CA 1
ATOM 8569 C C . ARG B 1 530 ? -11.273 -3.98 -27.422 1 92.38 530 ARG B C 1
ATOM 8571 O O . ARG B 1 530 ? -11.719 -4.98 -26.859 1 92.38 530 ARG B O 1
ATOM 8578 N N . ILE B 1 531 ? -10.461 -3.131 -26.875 1 93.75 531 ILE B N 1
ATOM 8579 C CA . ILE B 1 531 ? -10.031 -3.266 -25.484 1 93.75 531 ILE B CA 1
ATOM 8580 C C . ILE B 1 531 ? -10.867 -2.348 -24.609 1 93.75 531 ILE B C 1
ATOM 8582 O O . ILE B 1 531 ? -11.07 -1.174 -24.922 1 93.75 531 ILE B O 1
ATOM 8586 N N . PRO B 1 532 ? -11.375 -2.822 -23.531 1 92.06 532 PRO B N 1
ATOM 8587 C CA . PRO B 1 532 ? -12.117 -1.946 -22.609 1 92.06 532 PRO B CA 1
ATOM 8588 C C . PRO B 1 532 ? -11.281 -0.758 -22.141 1 92.06 532 PRO B C 1
ATOM 8590 O O . PRO B 1 532 ? -10.133 -0.929 -21.734 1 92.06 532 PRO B O 1
ATOM 8593 N N . THR B 1 533 ? -11.883 0.404 -22.109 1 86.88 533 THR B N 1
ATOM 8594 C CA . THR B 1 533 ? -11.188 1.641 -21.766 1 86.88 533 THR B CA 1
ATOM 8595 C C . THR B 1 533 ? -10.578 1.548 -20.375 1 86.88 533 THR B C 1
ATOM 8597 O O . THR B 1 533 ? -9.477 2.057 -20.125 1 86.88 533 THR B O 1
ATOM 8600 N N . LYS B 1 534 ? -11.266 0.954 -19.484 1 90.19 534 LYS B N 1
ATOM 8601 C CA . LYS B 1 534 ? -10.828 0.876 -18.094 1 90.19 534 LYS B CA 1
ATOM 8602 C C . LYS B 1 534 ? -9.523 0.088 -17.984 1 90.19 534 LYS B C 1
ATOM 8604 O O . LYS B 1 534 ? -8.758 0.291 -17.031 1 90.19 534 LYS B O 1
ATOM 8609 N N . ALA B 1 535 ? -9.289 -0.776 -18.938 1 94.88 535 ALA B N 1
ATOM 8610 C CA . ALA B 1 535 ? -8.07 -1.584 -18.891 1 94.88 535 ALA B CA 1
ATOM 8611 C C . ALA B 1 535 ? -6.844 -0.745 -19.234 1 94.88 535 ALA B C 1
ATOM 8613 O O . ALA B 1 535 ? -5.723 -1.104 -18.875 1 94.88 535 ALA B O 1
ATOM 8614 N N . LEU B 1 536 ? -7.066 0.399 -19.922 1 93.19 536 LEU B N 1
ATOM 8615 C CA . LEU B 1 536 ? -5.926 1.136 -20.453 1 93.19 536 LEU B CA 1
ATOM 8616 C C . LEU B 1 536 ? -5.957 2.59 -20 1 93.19 536 LEU B C 1
ATOM 8618 O O . LEU B 1 536 ? -5.305 3.447 -20.609 1 93.19 536 LEU B O 1
ATOM 8622 N N . ALA B 1 537 ? -6.68 2.916 -18.906 1 91 537 ALA B N 1
ATOM 8623 C CA . ALA B 1 537 ? -6.852 4.297 -18.453 1 91 537 ALA B CA 1
ATOM 8624 C C . ALA B 1 537 ? -5.734 4.703 -17.5 1 91 537 ALA B C 1
ATOM 8626 O O . ALA B 1 537 ? -5.996 5.211 -16.406 1 91 537 ALA B O 1
ATOM 8627 N N . CYS B 1 538 ? -4.473 4.5 -17.875 1 92.75 538 CYS B 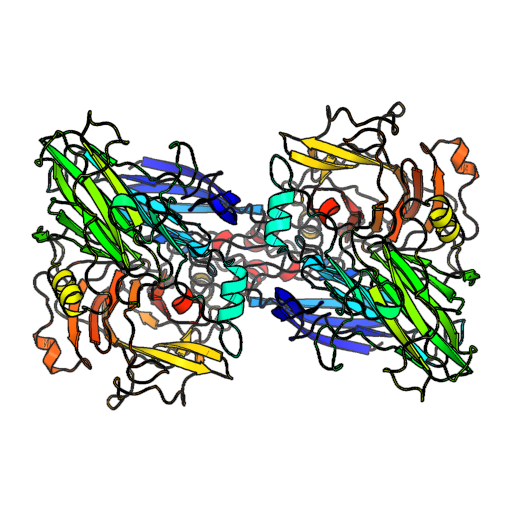N 1
ATOM 8628 C CA . CYS B 1 538 ? -3.305 4.926 -17.109 1 92.75 538 CYS B CA 1
ATOM 8629 C C . CYS B 1 538 ? -2.115 5.176 -18.031 1 92.75 538 CYS B C 1
ATOM 8631 O O . CYS B 1 538 ? -2.168 4.863 -19.219 1 92.75 538 CYS B O 1
ATOM 8633 N N . GLY B 1 539 ? -1.089 5.855 -17.5 1 91.69 539 GLY B N 1
ATOM 8634 C CA . GLY B 1 539 ? 0.145 6.086 -18.234 1 91.69 539 GLY B CA 1
ATOM 8635 C C . GLY B 1 539 ? -0.066 6.84 -19.531 1 91.69 539 GLY B C 1
ATOM 8636 O O . GLY B 1 539 ? -0.861 7.781 -19.594 1 91.69 539 GLY B O 1
ATOM 8637 N N . GLY B 1 540 ? 0.7 6.465 -20.516 1 89.38 540 GLY B N 1
ATOM 8638 C CA . GLY B 1 540 ? 0.667 7.117 -21.828 1 89.38 540 GLY B CA 1
ATOM 8639 C C . GLY B 1 540 ? -0.609 6.848 -22.594 1 89.38 540 GLY B C 1
ATOM 8640 O O . GLY B 1 540 ? -1.046 7.68 -23.391 1 89.38 540 GLY B O 1
ATOM 8641 N N . THR B 1 541 ? -1.209 5.727 -22.328 1 89.06 541 THR B N 1
ATOM 8642 C CA . THR B 1 541 ? -2.443 5.402 -23.031 1 89.06 541 THR B CA 1
ATOM 8643 C C . THR B 1 541 ? -3.57 6.34 -22.609 1 89.06 541 THR B C 1
ATOM 8645 O O . THR B 1 541 ? -4.363 6.781 -23.438 1 89.06 541 THR B O 1
ATOM 8648 N N . ALA B 1 542 ? -3.658 6.625 -21.297 1 87.25 542 ALA B N 1
ATOM 8649 C CA . ALA B 1 542 ? -4.664 7.582 -20.844 1 87.25 542 ALA B CA 1
ATOM 8650 C C . ALA B 1 542 ? -4.473 8.938 -21.516 1 87.25 542 ALA B C 1
ATOM 8652 O O . ALA B 1 542 ? -5.434 9.539 -22 1 87.25 542 ALA B O 1
ATOM 8653 N N . LYS B 1 543 ? -3.281 9.391 -21.5 1 82.06 543 LYS B N 1
ATOM 8654 C CA . LYS B 1 543 ? -2.959 10.664 -22.141 1 82.06 543 LYS B CA 1
ATOM 8655 C C . LYS B 1 543 ? -3.352 10.672 -23.609 1 82.06 543 LYS B C 1
ATOM 8657 O O . LYS B 1 543 ? -3.967 11.617 -24.094 1 82.06 543 LYS B O 1
ATOM 8662 N N . SER B 1 544 ? -2.969 9.648 -24.297 1 81.88 544 SER B N 1
ATOM 8663 C CA . SER B 1 544 ? -3.219 9.555 -25.734 1 81.88 544 SER B CA 1
ATOM 8664 C C . SER B 1 544 ? -4.711 9.461 -26.016 1 81.88 544 SER B C 1
ATOM 8666 O O . SER B 1 544 ? -5.227 10.156 -26.906 1 81.88 544 SER B O 1
ATOM 8668 N N . LEU B 1 545 ? -5.391 8.633 -25.266 1 79.12 545 LEU B N 1
ATOM 8669 C CA . LEU B 1 545 ? -6.805 8.383 -25.516 1 79.12 545 LEU B CA 1
ATOM 8670 C C . LEU B 1 545 ? -7.645 9.602 -25.156 1 79.12 545 LEU B C 1
ATOM 8672 O O . LEU B 1 545 ? -8.68 9.852 -25.781 1 79.12 545 LEU B O 1
ATOM 8676 N N . ILE B 1 546 ? -7.211 10.297 -24.172 1 79.38 546 ILE B N 1
ATOM 8677 C CA . ILE B 1 546 ? -7.938 11.492 -23.75 1 79.38 546 ILE B CA 1
ATOM 8678 C C . ILE B 1 546 ? -7.684 12.633 -24.734 1 79.38 546 ILE B C 1
ATOM 8680 O O . ILE B 1 546 ? -8.609 13.359 -25.094 1 79.38 546 ILE B O 1
ATOM 8684 N N . ASN B 1 547 ? -6.445 12.711 -25.188 1 75.88 547 ASN B N 1
ATOM 8685 C CA . ASN B 1 547 ? -6.105 13.812 -26.078 1 75.88 547 ASN B CA 1
ATOM 8686 C C . ASN B 1 547 ? -6.484 13.508 -27.516 1 75.88 547 ASN B C 1
ATOM 8688 O O . ASN B 1 547 ? -6.691 14.422 -28.312 1 75.88 547 ASN B O 1
ATOM 8692 N N . ASN B 1 548 ? -6.336 12.258 -27.969 1 69.56 548 ASN B N 1
ATOM 8693 C CA . ASN B 1 548 ? -6.668 11.836 -29.328 1 69.56 548 ASN B CA 1
ATOM 8694 C C . ASN B 1 548 ? -7.703 10.719 -29.328 1 69.56 548 ASN B C 1
ATOM 8696 O O . ASN B 1 548 ? -7.367 9.555 -29.547 1 69.56 548 ASN B O 1
ATOM 8700 N N . PRO B 1 549 ? -8.898 11.031 -29.031 1 57.09 549 PRO B N 1
ATOM 8701 C CA . PRO B 1 549 ? -9.891 9.977 -28.844 1 57.09 549 PRO B CA 1
ATOM 8702 C C . PRO B 1 549 ? -10.109 9.141 -30.109 1 57.09 549 PRO B C 1
ATOM 8704 O O . PRO B 1 549 ? -10.812 8.125 -30.062 1 57.09 549 PRO B O 1
ATOM 8707 N N . LYS B 1 550 ? -9.68 9.477 -31.406 1 49.91 550 LYS B N 1
ATOM 8708 C CA . LYS B 1 550 ? -10.039 8.703 -32.594 1 49.91 550 LYS B CA 1
ATOM 8709 C C . LYS B 1 550 ? -9.328 7.355 -32.594 1 49.91 550 LYS B C 1
ATOM 8711 O O . LYS B 1 550 ? -9.445 6.594 -33.562 1 49.91 550 LYS B O 1
ATOM 8716 N N . ASN B 1 551 ? -8.414 7.086 -31.719 1 41.69 551 ASN B N 1
ATOM 8717 C CA . ASN B 1 551 ? -7.766 5.797 -31.922 1 41.69 551 ASN B CA 1
ATOM 8718 C C . ASN B 1 551 ? -8.648 4.641 -31.469 1 41.69 551 ASN B C 1
ATOM 8720 O O . ASN B 1 551 ? -8.648 4.285 -30.281 1 41.69 551 ASN B O 1
ATOM 8724 N N . PRO B 1 552 ? -9.688 4.246 -32.031 1 37.62 552 PRO B N 1
ATOM 8725 C CA . PRO B 1 552 ? -10.406 3.008 -31.703 1 37.62 552 PRO B CA 1
ATOM 8726 C C . PRO B 1 552 ? -9.539 1.763 -31.875 1 37.62 552 PRO B C 1
ATOM 8728 O O . PRO B 1 552 ? -8.586 1.77 -32.656 1 37.62 552 PRO B O 1
#

Secondary structure (DSSP, 8-state):
--EEEEEEEEEEEEE-TTSS-EEEEEETTBSSPPPEEEETTPEEEEEEEE--SSB-B-EEEET---TT-GGGG--BTTTBPPBPTT-EEEEEEE--S-EEEEEEE-STTTTTTT-EEEEEEEPPTT---SS--SEEEEEEEEEE-SS-HHHHHHHHTSSS-------SEEEETTB--SS-BTTGGG-TTSPBP---S-STTSPPPEEE-TT-EEEEEEEE--SS-EEEEEETT--EEEEEETTEEEEEEEESEEEE-TT-EEEEEEE--S-TT--EEEEEEEESS---SPPEEEEEEETTS-TTS--SSPPPPPPPTT-HHHHHHHHHT--BPTTPPPPPSS-SEEEEEEEEEEEETTEEEEEETTEEE---SS-HHHHHHTT-TTSS--SPPPS---TT--TTS----SS-EEE---EEE-TT-EEEEEEE----SSTT----EEEEETT--EEEEEEEESS--GGGGGG---SSPPEESEEEE-TTEEEEEEEE--S-EEEEEEES-HHHHHTT-EEEEEE-GGG--PPPGGGG-SHHHHHHHHH-TT--/--EEEEEEEEEEEEE-TTSS-EEEEEETTBSSPPPEEEETTPEEEEEEEE--SSB-B-EEEET---TT-GGGG--BTTTBPPBPTT-EEEEEEE--S-EEEEEEE-STTTTTTT-EEEEEEEPPTT---SS--SEEEEEEEEEE-SS-HHHHHHHHTSSS-------SEEEETTB--SS-BTTGGG-TTSPBP---S-STTS---EEE-TT-EEEEEEEE--SS-EEEEEETT--EEEEEETTEEEEEEEESEEEE-TT-EEEEEEE--S-TT--EEEEEEEESS---SPPEEEEEEETTS-TTS--SSPPPPPPPTT-HHHHHHHHHT--BPTTPPPPPSS-SEEEEEEEEEEEETTEEEEEETTEEE---SS-HHHHHHTT-TTSS--SPPPS---TT--TTS----TT-EEE-PPEEE-TT-EEEEEEE----SSTT----EEEEETT--EEEEEEEESS--GGGGGG---SSPPEESEEEE-TTEEEEEEEE--S-EEEEEEES-HHHHHTT-EEEEEE-GGG--PPPGGGG-SHHHHHHHHH-TT--

Solvent-accessible surface area (backbone atoms only — not comparable to full-atom values): 55632 Å² total; per-residue (Å²): 118,50,78,47,78,45,82,39,38,36,28,67,41,82,44,26,42,35,72,56,74,45,74,31,31,22,32,72,90,28,70,42,26,70,70,44,74,45,36,26,54,15,32,44,33,38,42,36,33,28,60,30,77,44,34,43,46,36,50,22,49,48,80,48,47,30,77,91,28,39,55,50,45,18,32,51,29,32,24,10,42,55,40,43,39,63,33,71,50,75,38,60,43,54,40,74,63,38,30,53,38,32,36,28,32,46,45,70,55,34,35,60,35,36,27,32,29,44,30,39,26,39,54,38,90,94,53,78,68,98,67,85,63,76,45,78,46,83,43,42,34,34,47,37,60,88,68,53,56,68,59,38,53,43,23,52,71,24,73,70,62,36,79,78,75,74,38,57,24,31,21,45,60,47,11,18,60,53,91,31,28,91,62,17,91,76,35,90,89,43,43,66,55,91,74,90,63,80,50,70,20,36,59,61,70,43,80,41,58,58,73,38,33,32,34,39,37,38,36,28,60,17,34,72,59,27,31,29,41,35,42,44,95,37,57,34,34,39,41,30,37,44,39,28,62,28,46,67,48,77,38,64,58,45,78,46,40,25,64,33,24,37,30,31,38,36,63,37,71,62,70,55,89,44,34,30,33,31,27,35,24,52,29,71,41,86,74,76,40,64,60,23,66,37,39,41,31,23,47,88,52,59,83,82,50,66,45,92,63,73,64,56,78,60,68,63,32,79,46,54,66,61,52,48,56,57,61,71,59,61,27,30,22,91,87,54,80,66,67,74,92,66,66,76,44,75,33,37,44,36,41,40,40,38,58,56,97,66,28,59,31,23,16,42,49,43,28,20,38,50,81,40,48,28,21,46,36,47,27,61,60,68,65,40,68,83,53,48,51,81,61,58,62,68,51,50,63,67,86,80,61,62,44,77,42,44,64,84,45,82,75,49,43,78,38,52,31,47,47,76,45,55,67,66,37,27,36,32,41,37,40,34,37,23,19,23,70,54,76,89,35,46,64,67,43,27,34,32,42,53,49,41,62,29,31,45,28,41,74,48,73,44,76,86,50,78,77,53,59,80,69,45,40,70,76,50,31,23,53,27,28,48,48,70,29,46,54,35,6,20,28,34,33,37,35,64,36,71,57,47,26,42,30,53,34,28,39,38,33,40,68,46,35,69,37,5,23,40,51,36,43,33,20,39,43,84,71,48,69,90,70,64,63,76,34,40,41,35,51,59,39,27,53,44,29,32,74,47,40,81,71,121,116,49,80,47,78,45,81,39,40,37,30,66,40,82,44,26,42,35,73,55,75,45,75,32,33,23,30,72,90,26,70,43,24,70,69,46,75,46,38,26,55,14,34,43,33,38,41,36,31,29,60,30,76,45,35,46,47,35,51,21,48,46,80,49,46,31,77,91,28,36,54,52,45,19,33,52,28,32,25,10,43,54,39,44,40,62,33,71,50,74,39,60,42,54,41,73,62,36,30,53,40,31,34,28,33,45,46,72,56,33,34,59,35,35,26,32,29,44,30,38,27,39,55,37,89,93,54,78,69,100,66,85,63,76,45,78,44,82,42,43,34,34,48,37,61,89,68,53,55,67,60,38,53,42,23,53,72,26,74,71,60,36,78,79,74,74,37,57,26,30,21,45,61,45,11,19,60,53,93,31,28,90,62,16,91,77,34,89,88,42,42,64,56,92,74,91,64,79,51,68,21,34,59,60,70,43,80,41,58,60,74,38,33,32,34,38,37,37,35,28,59,18,33,74,58,26,31,29,42,35,43,44,96,38,56,34,33,38,42,30,36,41,37,27,61,29,46,66,48,78,37,64,58,45,79,46,39,25,64,34,25,38,29,29,38,36,62,37,72,62,70,54,87,43,34,30,32,31,26,34,24,51,28,71,41,85,74,77,40,62,60,24,66,37,39,41,30,22,48,87,52,59,81,82,49,67,46,92,62,74,65,56,78,58,67,64,32,79,46,55,64,61,52,46,56,58,60,71,62,60,27,29,20,89,86,56,80,64,66,76,91,67,68,77,43,75,35,37,42,36,44,40,39,37,59,56,96,67,28,58,31,23,17,42,46,42,30,19,39,48,79,41,47,26,19,46,36,48,27,60,61,67,65,39,70,82,53,54,60,80,61,58,58,64,52,53,63,68,87,82,62,61,44,76,41,45,62,85,45,83,74,49,42,78,37,55,30,45,48,76,44,54,67,64,36,27,37,32,41,37,40,32,39,22,19,23,67,55,75,87,35,47,63,68,43,26,36,32,41,51,49,43,63,29,32,46,28,41,73,47,73,43,76,85,50,78,78,52,60,79,68,45,40,70,75,50,32,23,53,26,29,48,48,69,29,47,54,36,5,20,26,34,34,38,37,65,37,70,57,46,26,42,29,53,36,30,40,36,33,42,69,46,34,70,37,5,26,40,48,36,42,32,20,38,44,83,71,47,70,90,72,63,63,78,35,40,41,34,53,60,41,26,53,43,29,32,74,47,40,82,72,121

Radius of gyration: 31.97 Å; Cα contacts (8 Å, |Δi|>4): 3112; chains: 2; bounding box: 64×96×74 Å